Protein AF-0000000071809530 (afdb_homodimer)

Foldseek 3Di:
DVVVVVVLQVLCCVLQQWNDDPQAIDGGPLVVLLLVLVVVLVVVLVQAFPNDGFAEAEWEFADPPPVLVVLVVVLPDDPCSVVVVCVCVPGTLVVCLVVLLVVQGAPWYKYKYWDFDPVRYTWIKIKIKTKHFPVCQVVVLVRCLVSVLVSLLLFQPPCSVQWDKAWDPPDVVRQKTKIWIWGHDPPDIDTFKIKMWHQDDDPSRCSSNVHDGIIMMMMMGTSSSSSVSLSSSQWDFDFDQDPVRDGPRGQIAGQGQCSSRSAAEEEEEAPDPPCVRVVLSVVLCVVQVVVVHHYHYDHDPDVVVVLSSCRSSNHAKYWYDDPCCVVPQWIWIAGNPPRDTDIDHSVCVNVVSVVSNVVSPDDPPPPVVVCVVVVVVVVVCPPPPVPPPDPVVVVVPPDDPPPPPPPVPPVVPPVD/DVVVVVVLQVLCCVLQAWNDDPQAIDGGPLVVLLLVLVVVLVVVLVQAFPNDGFAEAEFEFDDPPPVVVVLVVVLPDDPCSVVVVCPCVNGGLVVCLVVLLVVQGAPWYKYKYWDFDPVRYTWIKIKIKTKHFPVCQVVVLVRCLVSVLVSLLLFQPPCSVQWDKAWDPPDVVRQKTKIWIWGHDPPDIDTFKIKMWHQDDDPSRCSSNVHDGIIMMMMMGGSSSSSVSLSSSQWDFDFDQDPVRDGPRGQIAGQGQCSSRSAAEEEEEAPDPPCVRVVLSVVLCVVQVVVVHHYHYDHDPDVVVVLSSCRSSNHAKYWYDDPCCVVPQWIWIAGSPPRDIDIDHSVCVNVVSVVSNVVSPPDPPPPVVVCVVVVVVVVVCPPPPVPPPDPVVVVVPPDDPPDPPPPVPPVVPVVD

pLDDT: mean 74.5, std 25.08, range [19.69, 98.12]

Structure (mmCIF, N/CA/C/O backbone):
data_AF-0000000071809530-model_v1
#
loop_
_entity.id
_entity.type
_entity.pdbx_description
1 polymer 'Anticodon-binding domain-containing protein'
#
loop_
_atom_site.group_PDB
_atom_site.id
_atom_site.type_symbol
_atom_site.label_atom_id
_atom_site.label_alt_id
_atom_site.label_comp_id
_atom_site.label_asym_id
_atom_site.label_entity_id
_atom_site.label_seq_id
_atom_site.pdbx_PDB_ins_code
_atom_site.Cartn_x
_atom_site.Cartn_y
_atom_site.Cartn_z
_atom_site.occupancy
_atom_site.B_iso_or_equiv
_atom_site.auth_seq_id
_atom_site.auth_comp_id
_atom_site.auth_asym_id
_atom_site.auth_atom_id
_atom_site.pdbx_PDB_model_num
ATOM 1 N N . MET A 1 1 ? -30.688 22.266 3.078 1 46.38 1 MET A N 1
ATOM 2 C CA . MET A 1 1 ? -30.203 20.969 2.607 1 46.38 1 MET A CA 1
ATOM 3 C C . MET A 1 1 ? -29.031 21.156 1.652 1 46.38 1 MET A C 1
ATOM 5 O O . MET A 1 1 ? -27.969 20.547 1.841 1 46.38 1 MET A O 1
ATOM 9 N N . ALA A 1 2 ? -29.359 21.891 0.509 1 51.38 2 ALA A N 1
ATOM 10 C CA . ALA A 1 2 ? -28.312 22.297 -0.419 1 51.38 2 ALA A CA 1
ATOM 11 C C . ALA A 1 2 ? -27.219 23.094 0.3 1 51.38 2 ALA A C 1
ATOM 13 O O . ALA A 1 2 ? -26.031 22.938 0.004 1 51.38 2 ALA A O 1
ATOM 14 N N . TYR A 1 3 ? -27.656 23.75 1.277 1 56.34 3 TYR A N 1
ATOM 15 C CA . TYR A 1 3 ? -26.75 24.578 2.061 1 56.34 3 TYR A CA 1
ATOM 16 C C . TYR A 1 3 ? -25.797 23.719 2.883 1 56.34 3 TYR A C 1
ATOM 18 O O . TYR A 1 3 ? -24.609 24.016 2.979 1 56.34 3 TYR A O 1
ATOM 26 N N . GLU A 1 4 ? -26.297 22.609 3.248 1 75.44 4 GLU A N 1
ATOM 27 C CA . GLU A 1 4 ? -25.484 21.719 4.07 1 75.44 4 GLU A CA 1
ATOM 28 C C . GLU A 1 4 ? -24.344 21.109 3.262 1 75.44 4 GLU A C 1
ATOM 30 O O . GLU A 1 4 ? -23.203 21.062 3.734 1 75.44 4 GLU A O 1
ATOM 35 N N . MET A 1 5 ? -24.625 20.891 1.976 1 80.88 5 MET A N 1
ATOM 36 C CA . MET A 1 5 ? -23.594 20.281 1.137 1 80.88 5 MET A CA 1
ATOM 37 C C . MET A 1 5 ? -22.516 21.281 0.781 1 80.88 5 MET A C 1
ATOM 39 O O . MET A 1 5 ? -21.328 20.938 0.729 1 80.88 5 MET A O 1
ATOM 43 N N . LYS A 1 6 ? -22.984 22.438 0.604 1 80.38 6 LYS A N 1
ATOM 44 C CA . LYS A 1 6 ? -22.016 23.484 0.308 1 80.38 6 LYS A CA 1
ATOM 45 C C . LYS A 1 6 ? -21.062 23.703 1.484 1 80.38 6 LYS A C 1
ATOM 47 O O . LYS A 1 6 ? -19.859 23.906 1.291 1 80.38 6 LYS A O 1
ATOM 52 N N . ASP A 1 7 ? -21.609 23.641 2.656 1 83.69 7 ASP A N 1
ATOM 53 C CA . ASP A 1 7 ? -20.797 23.797 3.857 1 83.69 7 ASP A CA 1
ATOM 54 C C . ASP A 1 7 ? -19.797 22.656 4.016 1 83.69 7 ASP A C 1
ATOM 56 O O . ASP A 1 7 ? -18.641 22.875 4.387 1 83.69 7 ASP A O 1
ATOM 60 N N . ILE A 1 8 ? -20.312 21.547 3.732 1 87.19 8 ILE A N 1
ATOM 61 C CA . ILE A 1 8 ? -19.469 20.375 3.84 1 87.19 8 ILE A CA 1
ATOM 62 C C . ILE A 1 8 ? -18.312 20.469 2.842 1 87.19 8 ILE A C 1
ATOM 64 O O . ILE A 1 8 ? -17.156 20.297 3.211 1 87.19 8 ILE A O 1
ATOM 68 N N . LEU A 1 9 ? -18.625 20.797 1.655 1 86.25 9 LEU A N 1
ATOM 69 C CA . LEU A 1 9 ? -17.609 20.859 0.604 1 86.25 9 LEU A CA 1
ATOM 70 C C . LEU A 1 9 ? -16.609 21.969 0.876 1 86.25 9 LEU A C 1
ATOM 72 O O . LEU A 1 9 ? -15.414 21.828 0.596 1 86.25 9 LEU A O 1
ATOM 76 N N . SER A 1 10 ? -17.109 23 1.405 1 84.88 10 SER A N 1
ATOM 77 C CA . SER A 1 10 ? -16.203 24.094 1.779 1 84.88 10 SER A CA 1
ATOM 78 C C . SER A 1 10 ? -15.25 23.672 2.887 1 84.88 10 SER A C 1
ATOM 80 O O . SER A 1 10 ? -14.07 24.016 2.854 1 84.88 10 SER A O 1
ATOM 82 N N . HIS A 1 11 ? -15.805 22.984 3.797 1 88.69 11 HIS A N 1
ATOM 83 C CA . HIS A 1 11 ? -15 22.453 4.887 1 88.69 11 HIS A CA 1
ATOM 84 C C . HIS A 1 11 ? -13.906 21.531 4.363 1 88.69 11 HIS A C 1
ATOM 86 O O . HIS A 1 11 ? -12.734 21.672 4.734 1 88.69 11 HIS A O 1
ATOM 92 N N . LEU A 1 12 ? -14.281 20.688 3.533 1 89.94 12 LEU A N 1
ATOM 93 C CA . LEU A 1 12 ? -13.352 19.703 2.998 1 89.94 12 LEU A CA 1
ATOM 94 C C . LEU A 1 12 ? -12.258 20.375 2.18 1 89.94 12 LEU A C 1
ATOM 96 O O . LEU A 1 12 ? -11.094 19.969 2.234 1 89.94 12 LEU A O 1
ATOM 100 N N . SER A 1 13 ? -12.625 21.328 1.47 1 85.69 13 SER A N 1
ATOM 101 C CA . SER A 1 13 ? -11.664 22.062 0.654 1 85.69 13 SER A CA 1
ATOM 102 C C . SER A 1 13 ? -10.688 22.844 1.522 1 85.69 13 SER A C 1
ATOM 104 O O . SER A 1 13 ? -9.477 22.828 1.271 1 85.69 13 SER A O 1
ATOM 106 N N . ARG A 1 14 ? -11.172 23.406 2.539 1 84.31 14 ARG A N 1
ATOM 107 C CA . ARG A 1 14 ? -10.359 24.234 3.426 1 84.31 14 ARG A CA 1
ATOM 108 C C . ARG A 1 14 ? -9.32 23.391 4.156 1 84.31 14 ARG A C 1
ATOM 110 O O . ARG A 1 14 ? -8.188 23.828 4.352 1 84.31 14 ARG A O 1
ATOM 117 N N . ARG A 1 15 ? -9.664 22.188 4.434 1 88.81 15 ARG A N 1
ATOM 118 C CA . ARG A 1 15 ? -8.789 21.344 5.242 1 88.81 15 ARG A CA 1
ATOM 119 C C . ARG A 1 15 ? -7.945 20.422 4.363 1 88.81 15 ARG A C 1
ATOM 121 O O . ARG A 1 15 ? -7.219 19.562 4.867 1 88.81 15 ARG A O 1
ATOM 128 N N . GLY A 1 16 ? -8.062 20.594 3.115 1 87.56 16 GLY A N 1
ATOM 129 C CA . GLY A 1 16 ? -7.191 19.891 2.193 1 87.56 16 GLY A CA 1
ATOM 130 C C . GLY A 1 16 ? -7.578 18.438 1.996 1 87.56 16 GLY A C 1
ATOM 131 O O . GLY A 1 16 ? -6.711 17.578 1.801 1 87.56 16 GLY A O 1
ATOM 132 N N . LEU A 1 17 ? -8.805 18.172 2.123 1 90.81 17 LEU A N 1
ATOM 133 C CA . LEU A 1 17 ? -9.281 16.812 1.899 1 90.81 17 LEU A CA 1
ATOM 134 C C . LEU A 1 17 ? -9.789 16.641 0.472 1 90.81 17 LEU A C 1
ATOM 136 O O . LEU A 1 17 ? -9.398 15.703 -0.223 1 90.81 17 LEU A O 1
ATOM 140 N N . PHE A 1 18 ? -10.586 17.531 0.074 1 85.56 18 PHE A N 1
ATOM 141 C CA . PHE A 1 18 ? -11.195 17.531 -1.253 1 85.56 18 PHE A CA 1
ATOM 142 C C . PHE A 1 18 ? -11.227 18.922 -1.845 1 85.56 18 PHE A C 1
ATOM 144 O O . PHE A 1 18 ? -11.852 19.828 -1.277 1 85.56 18 PHE A O 1
ATOM 151 N N . LEU A 1 19 ? -10.523 19.094 -2.939 1 83.44 19 LEU A N 1
ATOM 152 C CA . LEU A 1 19 ? -10.398 20.406 -3.555 1 83.44 19 LEU A CA 1
ATOM 153 C C . LEU A 1 19 ? -11.414 20.578 -4.676 1 83.44 19 LEU A C 1
ATOM 155 O O . LEU A 1 19 ? -11.391 19.844 -5.66 1 83.44 19 LEU A O 1
ATOM 159 N N . ILE A 1 20 ? -12.266 21.5 -4.41 1 73.88 20 ILE A N 1
ATOM 160 C CA . ILE A 1 20 ? -13.289 21.766 -5.414 1 73.88 20 ILE A CA 1
ATOM 161 C C . ILE A 1 20 ? -12.773 22.812 -6.398 1 73.88 20 ILE A C 1
ATOM 163 O O . ILE A 1 20 ? -12.359 23.906 -5.992 1 73.88 20 ILE A O 1
ATOM 167 N N . GLY A 1 21 ? -12.43 22.375 -7.551 1 64.06 21 GLY A N 1
ATOM 168 C CA . GLY A 1 21 ? -11.938 23.312 -8.539 1 64.06 21 GLY A CA 1
ATOM 169 C C . GLY A 1 21 ? -12.984 23.719 -9.562 1 64.06 21 GLY A C 1
ATOM 170 O O . GLY A 1 21 ? -14.109 23.203 -9.539 1 64.06 21 GLY A O 1
ATOM 171 N N . THR A 1 22 ? -12.609 24.797 -10.25 1 55.22 22 THR A N 1
ATOM 172 C CA . THR A 1 22 ? -13.477 25.312 -11.305 1 55.22 22 THR A CA 1
ATOM 173 C C . THR A 1 22 ? -13.719 24.266 -12.375 1 55.22 22 THR A C 1
ATOM 175 O O . THR A 1 22 ? -14.836 24.109 -12.867 1 55.22 22 THR A O 1
ATOM 178 N N . ASN A 1 23 ? -12.617 23.484 -12.633 1 55.12 23 ASN A N 1
ATOM 179 C CA . ASN A 1 23 ? -12.797 22.562 -13.742 1 55.12 23 ASN A CA 1
ATOM 180 C C . ASN A 1 23 ? -12.789 21.109 -13.266 1 55.12 23 ASN A C 1
ATOM 182 O O . ASN A 1 23 ? -13.469 20.266 -13.852 1 55.12 23 ASN A O 1
ATOM 186 N N . GLU A 1 24 ? -11.977 20.906 -12.148 1 66.25 24 GLU A N 1
ATOM 187 C CA . GLU A 1 24 ? -11.891 19.5 -11.773 1 66.25 24 GLU A CA 1
ATOM 188 C C . GLU A 1 24 ? -11.672 19.344 -10.266 1 66.25 24 GLU A C 1
ATOM 190 O O . GLU A 1 24 ? -10.93 20.125 -9.664 1 66.25 24 GLU A O 1
ATOM 195 N N . ASP A 1 25 ? -12.508 18.438 -9.82 1 72.69 25 ASP A N 1
ATOM 196 C CA . ASP A 1 25 ? -12.32 18.078 -8.414 1 72.69 25 ASP A CA 1
ATOM 197 C C . ASP A 1 25 ? -11.062 17.25 -8.219 1 72.69 25 ASP A C 1
ATOM 199 O O . ASP A 1 25 ? -10.719 16.422 -9.078 1 72.69 25 ASP A O 1
ATOM 203 N N . LYS A 1 26 ? -10.336 17.656 -7.176 1 80.88 26 LYS A N 1
ATOM 204 C CA . LYS A 1 26 ? -9.109 16.938 -6.867 1 80.88 26 LYS A CA 1
ATOM 205 C C . LYS A 1 26 ? -9.023 16.594 -5.379 1 80.88 26 LYS A C 1
ATOM 207 O O . LYS A 1 26 ? -9.672 17.25 -4.555 1 80.88 26 LYS A O 1
ATOM 212 N N . LEU A 1 27 ? -8.352 15.57 -5.152 1 88.19 27 LEU A N 1
ATOM 213 C CA . LEU A 1 27 ? -8.055 15.25 -3.758 1 88.19 27 LEU A CA 1
ATOM 214 C C . LEU A 1 27 ? -6.887 16.094 -3.246 1 88.19 27 LEU A C 1
ATOM 216 O O . LEU A 1 27 ? -5.91 16.312 -3.967 1 88.19 27 LEU A O 1
ATOM 220 N N . GLY A 1 28 ? -7.074 16.641 -2.098 1 88.75 28 GLY A N 1
ATOM 221 C CA . GLY A 1 28 ? -5.941 17.266 -1.431 1 88.75 28 GLY A CA 1
ATOM 222 C C . GLY A 1 28 ? -4.996 16.25 -0.8 1 88.75 28 GLY A C 1
ATOM 223 O O . GLY A 1 28 ? -5.195 15.047 -0.928 1 88.75 28 GLY A O 1
ATOM 224 N N . PRO A 1 29 ? -3.969 16.734 -0.127 1 90 29 PRO A N 1
ATOM 225 C CA . PRO A 1 29 ? -2.984 15.836 0.47 1 90 29 PRO A CA 1
ATOM 226 C C . PRO A 1 29 ? -3.607 14.859 1.468 1 90 29 PRO A C 1
ATOM 228 O O . PRO A 1 29 ? -3.283 13.672 1.458 1 90 29 PRO A O 1
ATOM 231 N N . LEU A 1 30 ? -4.457 15.367 2.293 1 94.44 30 LEU A N 1
ATOM 232 C CA . LEU A 1 30 ? -5.105 14.484 3.254 1 94.44 30 LEU A CA 1
ATOM 233 C C . LEU A 1 30 ? -6.074 13.539 2.553 1 94.44 30 LEU A C 1
ATOM 235 O O . LEU A 1 30 ? -6.23 12.383 2.963 1 94.44 30 LEU A O 1
ATOM 239 N N . GLY A 1 31 ? -6.727 14.047 1.53 1 93.19 31 GLY A N 1
ATOM 240 C CA . GLY A 1 31 ? -7.598 13.203 0.733 1 93.19 31 GLY A CA 1
ATOM 241 C C . GLY A 1 31 ? -6.859 12.047 0.071 1 93.19 31 GLY A C 1
ATOM 242 O O . GLY A 1 31 ? -7.387 10.938 -0.017 1 93.19 31 GLY A O 1
ATOM 243 N N . ILE A 1 32 ? -5.684 12.352 -0.348 1 91.06 32 ILE A N 1
ATOM 244 C CA . ILE A 1 32 ? -4.859 11.336 -0.989 1 91.06 32 ILE A CA 1
ATOM 245 C C . ILE A 1 32 ? -4.488 10.258 0.027 1 91.06 32 ILE A C 1
ATOM 247 O O . ILE A 1 32 ? -4.512 9.062 -0.288 1 91.06 32 ILE A O 1
ATOM 251 N N . LEU A 1 33 ? -4.129 10.672 1.222 1 93.06 33 LEU A N 1
ATOM 252 C CA . LEU A 1 33 ? -3.82 9.703 2.271 1 93.06 33 LEU A CA 1
ATOM 253 C C . LEU A 1 33 ? -5.039 8.844 2.596 1 93.06 33 LEU A C 1
ATOM 255 O O . LEU A 1 33 ? -4.914 7.633 2.783 1 93.06 33 LEU A O 1
ATOM 259 N N . LEU A 1 34 ? -6.168 9.492 2.641 1 95.81 34 LEU A N 1
ATOM 260 C CA . LEU A 1 34 ? -7.41 8.766 2.881 1 95.81 34 LEU A CA 1
ATOM 261 C C . LEU A 1 34 ? -7.688 7.77 1.76 1 95.81 34 LEU A C 1
ATOM 263 O O . LEU A 1 34 ? -8.078 6.629 2.018 1 95.81 34 LEU A O 1
ATOM 267 N N . MET A 1 35 ? -7.496 8.195 0.554 1 93.5 35 MET A N 1
ATOM 268 C CA . MET A 1 35 ? -7.684 7.336 -0.609 1 93.5 35 MET A CA 1
ATOM 269 C C . MET A 1 35 ? -6.762 6.125 -0.54 1 93.5 35 MET A C 1
ATOM 271 O O . MET A 1 35 ? -7.18 5 -0.829 1 93.5 35 MET A O 1
ATOM 275 N N . ARG A 1 36 ? -5.574 6.355 -0.202 1 91.19 36 ARG A N 1
ATOM 276 C CA . ARG A 1 36 ? -4.617 5.262 -0.063 1 91.19 36 ARG A CA 1
ATOM 277 C C . ARG A 1 36 ? -5.09 4.25 0.975 1 91.19 36 ARG A C 1
ATOM 279 O O . ARG A 1 36 ? -5.02 3.041 0.746 1 91.19 36 ARG A O 1
ATOM 286 N N . ASN A 1 37 ? -5.527 4.766 2.084 1 94.12 37 ASN A N 1
ATOM 287 C CA . ASN A 1 37 ? -6.031 3.879 3.129 1 94.12 37 ASN A CA 1
ATOM 288 C C . ASN A 1 37 ? -7.242 3.082 2.654 1 94.12 37 ASN A C 1
ATOM 290 O O . ASN A 1 37 ? -7.363 1.891 2.951 1 94.12 37 ASN A O 1
ATOM 294 N N . LEU A 1 38 ? -8.094 3.766 1.958 1 96.25 38 LEU A N 1
ATOM 295 C CA . LEU A 1 38 ? -9.281 3.104 1.429 1 96.25 38 LEU A CA 1
ATOM 296 C C . LEU A 1 38 ? -8.898 1.99 0.461 1 96.25 38 LEU A C 1
ATOM 298 O O . LEU A 1 38 ? -9.453 0.892 0.521 1 96.25 38 LEU A O 1
ATOM 302 N N . TYR A 1 39 ? -7.984 2.275 -0.376 1 93.12 39 TYR A N 1
ATOM 303 C CA . TYR A 1 39 ? -7.543 1.277 -1.343 1 93.12 39 TYR A CA 1
ATOM 304 C C . TYR A 1 39 ? -6.898 0.087 -0.643 1 93.12 39 TYR A C 1
ATOM 306 O O . TYR A 1 39 ? -7.098 -1.062 -1.046 1 93.12 39 TYR A O 1
ATOM 314 N N . GLN A 1 40 ? -6.105 0.38 0.299 1 89.31 40 GLN A N 1
ATOM 315 C CA . GLN A 1 40 ? -5.488 -0.706 1.053 1 89.31 40 GLN A CA 1
ATOM 316 C C . GLN A 1 40 ? -6.543 -1.598 1.7 1 89.31 40 GLN A C 1
ATOM 318 O O . GLN A 1 40 ? -6.426 -2.824 1.681 1 89.31 40 GLN A O 1
ATOM 323 N N . GLU A 1 41 ? -7.52 -0.984 2.307 1 92 41 GLU A N 1
ATOM 324 C CA . GLU A 1 41 ? -8.609 -1.757 2.895 1 92 41 GLU A CA 1
ATOM 325 C C . GLU A 1 41 ? -9.359 -2.553 1.829 1 92 41 GLU A C 1
ATOM 327 O O . GLU A 1 41 ? -9.789 -3.682 2.076 1 92 41 GLU A O 1
ATOM 332 N N . TRP A 1 42 ? -9.547 -1.944 0.688 1 94.44 42 TRP A N 1
ATOM 333 C CA . TRP A 1 42 ? -10.211 -2.609 -0.427 1 94.44 42 TRP A CA 1
ATOM 334 C C . TRP A 1 42 ? -9.453 -3.865 -0.843 1 94.44 42 TRP A C 1
ATOM 336 O O . TRP A 1 42 ? -10.047 -4.938 -0.986 1 94.44 42 TRP A O 1
ATOM 346 N N . ARG A 1 43 ? -8.203 -3.76 -0.977 1 88.94 43 ARG A N 1
ATOM 347 C CA . ARG A 1 43 ? -7.371 -4.891 -1.371 1 88.94 43 ARG A CA 1
ATOM 348 C C . ARG A 1 43 ? -7.461 -6.02 -0.351 1 88.94 43 ARG A C 1
ATOM 350 O O . ARG A 1 43 ? -7.559 -7.191 -0.721 1 88.94 43 ARG A O 1
ATOM 357 N N . LYS A 1 44 ? -7.418 -5.645 0.873 1 86.69 44 LYS A N 1
ATOM 358 C CA . LYS A 1 44 ? -7.516 -6.633 1.941 1 86.69 44 LYS A CA 1
ATOM 359 C C . LYS A 1 44 ? -8.844 -7.379 1.878 1 86.69 44 LYS A C 1
ATOM 361 O O . LYS A 1 44 ? -8.906 -8.578 2.141 1 86.69 44 LYS A O 1
ATOM 366 N N . SER A 1 45 ? -9.844 -6.699 1.518 1 89.12 45 SER A N 1
ATOM 367 C CA . SER A 1 45 ? -11.18 -7.273 1.515 1 89.12 45 SER A CA 1
ATOM 368 C C . SER A 1 45 ? -11.344 -8.297 0.39 1 89.12 45 SER A C 1
ATOM 370 O O . SER A 1 45 ? -12.203 -9.172 0.461 1 89.12 45 SER A O 1
ATOM 372 N N . ILE A 1 46 ? -10.586 -8.195 -0.672 1 89.75 46 ILE A N 1
ATOM 373 C CA . ILE A 1 46 ? -10.719 -9.07 -1.832 1 89.75 46 ILE A CA 1
ATOM 374 C C . ILE A 1 46 ? -10.062 -10.414 -1.54 1 89.75 46 ILE A C 1
ATOM 376 O O . ILE A 1 46 ? -10.477 -11.445 -2.076 1 89.75 46 ILE A O 1
ATOM 380 N N . SER A 1 47 ? -9.023 -10.391 -0.751 1 78.94 47 SER A N 1
ATOM 381 C CA . SER A 1 47 ? -8.273 -11.617 -0.491 1 78.94 47 SER A CA 1
ATOM 382 C C . SER A 1 47 ? -9.062 -12.57 0.397 1 78.94 47 SER A C 1
ATOM 384 O O . SER A 1 47 ? -8.734 -13.75 0.491 1 78.94 47 SER A O 1
ATOM 386 N N . ILE A 1 48 ? -10.133 -12.055 1.058 1 71.75 48 ILE A N 1
ATOM 387 C CA . ILE A 1 48 ? -10.906 -12.883 1.973 1 71.75 48 ILE A CA 1
ATOM 388 C C . ILE A 1 48 ? -12.383 -12.828 1.583 1 71.75 48 ILE A C 1
ATOM 390 O O . ILE A 1 48 ? -13.047 -11.805 1.767 1 71.75 48 ILE A O 1
ATOM 394 N N . ILE A 1 49 ? -12.883 -13.75 0.714 1 64.62 49 ILE A N 1
ATOM 395 C CA . ILE A 1 49 ? -14.297 -13.734 0.353 1 64.62 49 ILE A CA 1
ATOM 396 C C . ILE A 1 49 ? -14.977 -14.992 0.877 1 64.62 49 ILE A C 1
ATOM 398 O O . ILE A 1 49 ? -14.516 -16.109 0.625 1 64.62 49 ILE A O 1
ATOM 402 N N . ARG A 1 50 ? -16.172 -14.727 1.561 1 60.47 50 ARG A N 1
ATOM 403 C CA . ARG A 1 50 ? -17.031 -15.766 2.113 1 60.47 50 ARG A CA 1
ATOM 404 C C . ARG A 1 50 ? -16.219 -16.859 2.793 1 60.47 50 ARG A C 1
ATOM 406 O O . ARG A 1 50 ? -16.547 -18.047 2.701 1 60.47 50 ARG A O 1
ATOM 413 N N . GLY A 1 51 ? -15.109 -16.438 3.354 1 57.88 51 GLY A N 1
ATOM 414 C CA . GLY A 1 51 ? -14.328 -17.438 4.055 1 57.88 51 GLY A CA 1
ATOM 415 C C . GLY A 1 51 ? -13.484 -18.297 3.127 1 57.88 51 GLY A C 1
ATOM 416 O O . GLY A 1 51 ? -12.766 -19.188 3.58 1 57.88 51 GLY A O 1
ATOM 417 N N . LYS A 1 52 ? -13.742 -18.125 1.812 1 66.94 52 LYS A N 1
ATOM 418 C CA . LYS A 1 52 ? -12.906 -18.891 0.891 1 66.94 52 LYS A CA 1
ATOM 419 C C . LYS A 1 52 ? -11.797 -18.016 0.301 1 66.94 52 LYS A C 1
ATOM 421 O O . LYS A 1 52 ? -12.016 -16.828 0.021 1 66.94 52 LYS A O 1
ATOM 426 N N . ALA A 1 53 ? -10.617 -18.562 0.435 1 69.19 53 ALA A N 1
ATOM 427 C CA . ALA A 1 53 ? -9.492 -17.859 -0.17 1 69.19 53 ALA A CA 1
ATOM 428 C C . ALA A 1 53 ? -9.266 -18.312 -1.606 1 69.19 53 ALA A C 1
ATOM 430 O O . ALA A 1 53 ? -9.484 -19.484 -1.932 1 69.19 53 ALA A O 1
ATOM 431 N N . CYS A 1 54 ? -9.164 -17.359 -2.482 1 84.31 54 CYS A N 1
ATOM 432 C CA . CYS A 1 54 ? -8.766 -17.656 -3.855 1 84.31 54 CYS A CA 1
ATOM 433 C C . CYS A 1 54 ? -7.531 -16.859 -4.25 1 84.31 54 CYS A C 1
ATOM 435 O O . CYS A 1 54 ? -7.148 -15.906 -3.559 1 84.31 54 CYS A O 1
ATOM 437 N N . ASN A 1 55 ? -6.891 -17.359 -5.242 1 91.44 55 ASN A N 1
ATOM 438 C CA . ASN A 1 55 ? -5.703 -16.672 -5.738 1 91.44 55 ASN A CA 1
ATOM 439 C C . ASN A 1 55 ? -6.043 -15.312 -6.32 1 91.44 55 ASN A C 1
ATOM 441 O O . ASN A 1 55 ? -7.055 -15.156 -7.008 1 91.44 55 ASN A O 1
ATOM 445 N N . VAL A 1 56 ? -5.27 -14.297 -5.945 1 92 56 VAL A N 1
ATOM 446 C CA . VAL A 1 56 ? -5.465 -12.93 -6.414 1 92 56 VAL A CA 1
ATOM 447 C C . VAL A 1 56 ? -4.242 -12.477 -7.211 1 92 56 VAL A C 1
ATOM 449 O O . VAL A 1 56 ? -3.109 -12.578 -6.73 1 92 56 VAL A O 1
ATOM 452 N N . LEU A 1 57 ? -4.48 -12.023 -8.414 1 90.94 57 LEU A N 1
ATOM 453 C CA . LEU A 1 57 ? -3.424 -11.484 -9.258 1 90.94 57 LEU A CA 1
ATOM 454 C C . LEU A 1 57 ? -3.676 -10.008 -9.57 1 90.94 57 LEU A C 1
ATOM 456 O O . LEU A 1 57 ? -4.816 -9.609 -9.812 1 90.94 57 LEU A O 1
ATOM 460 N N . GLU A 1 58 ? -2.65 -9.289 -9.484 1 88.75 58 GLU A N 1
ATOM 461 C CA . GLU A 1 58 ? -2.746 -7.867 -9.805 1 88.75 58 GLU A CA 1
ATOM 462 C C . GLU A 1 58 ? -2.137 -7.57 -11.172 1 88.75 58 GLU A C 1
ATOM 464 O O . GLU A 1 58 ? -1.075 -8.094 -11.516 1 88.75 58 GLU A O 1
ATOM 469 N N . ILE A 1 59 ? -2.949 -6.738 -11.906 1 83.31 59 ILE A N 1
ATOM 470 C CA . ILE A 1 59 ? -2.453 -6.316 -13.211 1 83.31 59 ILE A CA 1
ATOM 471 C C . ILE A 1 59 ? -2.498 -4.793 -13.305 1 83.31 59 ILE A C 1
ATOM 473 O O . ILE A 1 59 ? -3.314 -4.145 -12.648 1 83.31 59 ILE A O 1
ATOM 477 N N . GLN A 1 60 ? -1.479 -4.125 -13.625 1 69.25 60 GLN A N 1
ATOM 478 C CA . GLN A 1 60 ? -1.465 -2.674 -13.758 1 69.25 60 GLN A CA 1
ATOM 479 C C . GLN A 1 60 ? -1.557 -2.256 -15.227 1 69.25 60 GLN A C 1
ATOM 481 O O . GLN A 1 60 ? -1.024 -2.936 -16.109 1 69.25 60 GLN A O 1
ATOM 486 N N . PRO A 1 61 ? -2.516 -1.122 -15.359 1 55.28 61 PRO A N 1
ATOM 487 C CA . PRO A 1 61 ? -2.746 -0.695 -16.734 1 55.28 61 PRO A CA 1
ATOM 488 C C . PRO A 1 61 ? -1.476 -0.194 -17.422 1 55.28 61 PRO A C 1
ATOM 490 O O . PRO A 1 61 ? -0.604 0.382 -16.766 1 55.28 61 PRO A O 1
ATOM 493 N N . THR A 1 62 ? -1.06 -0.822 -18.516 1 46.94 62 THR A N 1
ATOM 494 C CA . THR A 1 62 ? 0.014 -0.325 -19.359 1 46.94 62 THR A CA 1
ATOM 495 C C . THR A 1 62 ? -0.252 1.118 -19.781 1 46.94 62 THR A C 1
ATOM 497 O O . THR A 1 62 ? 0.642 1.964 -19.719 1 46.94 62 THR A O 1
ATOM 500 N N . THR A 1 63 ? -1.109 1.373 -20.875 1 43.06 63 THR A N 1
ATOM 501 C CA . THR A 1 63 ? -1.261 2.621 -21.609 1 43.06 63 THR A CA 1
ATOM 502 C C . THR A 1 63 ? -2.547 3.336 -21.203 1 43.06 63 THR A C 1
ATOM 504 O O . THR A 1 63 ? -3.59 2.701 -21.047 1 43.06 63 THR A O 1
ATOM 507 N N . LEU A 1 64 ? -2.434 4.434 -20.391 1 42.59 64 LEU A N 1
ATOM 508 C CA . LEU A 1 64 ? -3.613 5.285 -20.453 1 42.59 64 LEU A CA 1
ATOM 509 C C . LEU A 1 64 ? -4.152 5.359 -21.875 1 42.59 64 LEU A C 1
ATOM 511 O O . LEU A 1 64 ? -3.5 5.918 -22.766 1 42.59 64 LEU A O 1
ATOM 515 N N . ASP A 1 65 ? -4.637 4.527 -22.406 1 37.25 65 ASP A N 1
ATOM 516 C CA . ASP A 1 65 ? -5.152 4.688 -23.766 1 37.25 65 ASP A CA 1
ATOM 517 C C . ASP A 1 65 ? -5.855 6.035 -23.922 1 37.25 65 ASP A C 1
ATOM 519 O O . ASP A 1 65 ? -6.746 6.375 -23.141 1 37.25 65 ASP A O 1
ATOM 523 N N . LYS A 1 66 ? -5.305 7.082 -24.453 1 38.53 66 LYS A N 1
ATOM 524 C CA . LYS A 1 66 ? -6.016 8.203 -25.047 1 38.53 66 LYS A CA 1
ATOM 525 C C . LYS A 1 66 ? -7.457 7.832 -25.375 1 38.53 66 LYS A C 1
ATOM 527 O O . LYS A 1 66 ? -8.352 8.68 -25.359 1 38.53 66 LYS A O 1
ATOM 532 N N . GLY A 1 67 ? -7.738 6.699 -25.844 1 34.75 67 GLY A N 1
ATOM 533 C CA . GLY A 1 67 ? -9.047 6.281 -26.328 1 34.75 67 GLY A CA 1
ATOM 534 C C . GLY A 1 67 ? -10.039 6.008 -25.219 1 34.75 67 GLY A C 1
ATOM 535 O O . GLY A 1 67 ? -11.203 5.695 -25.484 1 34.75 67 GLY A O 1
ATOM 536 N N . LEU A 1 68 ? -9.633 5.734 -24.062 1 38.91 68 LEU A N 1
ATOM 537 C CA . LEU A 1 68 ? -10.586 5.512 -22.984 1 38.91 68 LEU A CA 1
ATOM 538 C C . LEU A 1 68 ? -11.289 6.809 -22.594 1 38.91 68 LEU A C 1
ATOM 540 O O . LEU A 1 68 ? -12.43 6.785 -22.141 1 38.91 68 LEU A O 1
ATOM 544 N N . ASN A 1 69 ? -10.594 7.938 -22.469 1 37.69 69 ASN A N 1
ATOM 545 C CA . ASN A 1 69 ? -11.297 9.188 -22.203 1 37.69 69 ASN A CA 1
ATOM 546 C C . ASN A 1 69 ? -12.484 9.367 -23.156 1 37.69 69 ASN A C 1
ATOM 548 O O . ASN A 1 69 ? -13.539 9.852 -22.75 1 37.69 69 ASN A O 1
ATOM 552 N N . ASP A 1 70 ? -12.234 9.25 -24.375 1 36.31 70 ASP A N 1
ATOM 553 C CA . ASP A 1 70 ? -13.305 9.562 -25.312 1 36.31 70 ASP A CA 1
ATOM 554 C C . ASP A 1 70 ? -14.492 8.625 -25.109 1 36.31 70 ASP A C 1
ATOM 556 O O . ASP A 1 70 ? -15.648 9.031 -25.297 1 36.31 70 ASP A O 1
ATOM 560 N N . ASN A 1 71 ? -14.281 7.309 -24.797 1 34.88 71 ASN A N 1
ATOM 561 C CA . ASN A 1 71 ? -15.445 6.426 -24.719 1 34.88 71 ASN A CA 1
ATOM 562 C C . ASN A 1 71 ? -16.031 6.391 -23.312 1 34.88 71 ASN A C 1
ATOM 564 O O . ASN A 1 71 ? -17.078 5.773 -23.094 1 34.88 71 ASN A O 1
ATOM 568 N N . ILE A 1 72 ? -15.398 6.852 -22.328 1 35.41 72 ILE A N 1
ATOM 569 C CA . ILE A 1 72 ? -16 6.852 -21 1 35.41 72 ILE A CA 1
ATOM 570 C C . ILE A 1 72 ? -17.094 7.918 -20.938 1 35.41 72 ILE A C 1
ATOM 572 O O . ILE A 1 72 ? -18.094 7.734 -20.234 1 35.41 72 ILE A O 1
ATOM 576 N N . LYS A 1 73 ? -16.906 9.156 -21.391 1 35.5 73 LYS A N 1
ATOM 577 C CA . LYS A 1 73 ? -18.047 10.07 -21.406 1 35.5 73 LYS A CA 1
ATOM 578 C C . LYS A 1 73 ? -19.266 9.422 -22.047 1 35.5 73 LYS A C 1
ATOM 580 O O . LYS A 1 73 ? -20.406 9.742 -21.688 1 35.5 73 LYS A O 1
ATOM 585 N N . SER A 1 74 ? -19.047 8.711 -23.109 1 33.41 74 SER A N 1
ATOM 586 C CA . SER A 1 74 ? -20.203 8.086 -23.75 1 33.41 74 SER A CA 1
ATOM 587 C C . SER A 1 74 ? -20.734 6.926 -22.922 1 33.41 74 SER A C 1
ATOM 589 O O . SER A 1 74 ? -21.719 6.281 -23.297 1 33.41 74 SER A O 1
ATOM 591 N N . LEU A 1 75 ? -20 6.473 -21.938 1 35.94 75 LEU A N 1
ATOM 592 C CA . LEU A 1 75 ? -20.469 5.391 -21.062 1 35.94 75 LEU A CA 1
ATOM 593 C C . LEU A 1 75 ? -21.656 5.84 -20.234 1 35.94 75 LEU A C 1
ATOM 595 O O . LEU A 1 75 ? -22.172 5.07 -19.406 1 35.94 75 LEU A O 1
ATOM 599 N N . SER A 1 76 ? -21.922 7.016 -20 1 33.75 76 SER A N 1
ATOM 600 C CA . SER A 1 76 ? -23.141 7.359 -19.297 1 33.75 76 SER A CA 1
ATOM 601 C C . SER A 1 76 ? -24.344 6.59 -19.844 1 33.75 76 SER A C 1
ATOM 603 O O . SER A 1 76 ? -25.391 6.512 -19.203 1 33.75 76 SER A O 1
ATOM 605 N N . ASP A 1 77 ? -24.578 6.629 -21.234 1 32.41 77 ASP A N 1
ATOM 606 C CA . ASP A 1 77 ? -25.922 6.223 -21.625 1 32.41 77 ASP A CA 1
ATOM 607 C C . ASP A 1 77 ? -26.125 4.727 -21.422 1 32.41 77 ASP A C 1
ATOM 609 O O . ASP A 1 77 ? -27.109 4.316 -20.781 1 32.41 77 ASP A O 1
ATOM 613 N N . SER A 1 78 ? -26.156 3.791 -22.656 1 30.81 78 SER A N 1
ATOM 614 C CA . SER A 1 78 ? -26.797 2.488 -22.812 1 30.81 78 SER A CA 1
ATOM 615 C C . SER A 1 78 ? -26.047 1.406 -22.047 1 30.81 78 SER A C 1
ATOM 617 O O . SER A 1 78 ? -24.875 1.573 -21.719 1 30.81 78 SER A O 1
ATOM 619 N N . SER A 1 79 ? -26.734 0.119 -21.734 1 34.12 79 SER A N 1
ATOM 620 C CA . SER A 1 79 ? -26.469 -1.202 -21.172 1 34.12 79 SER A CA 1
ATOM 621 C C . SER A 1 79 ? -25.078 -1.696 -21.547 1 34.12 79 SER A C 1
ATOM 623 O O . SER A 1 79 ? -24.438 -2.414 -20.781 1 34.12 79 SER A O 1
ATOM 625 N N . ASN A 1 80 ? -24.672 -1.533 -22.797 1 34.31 80 ASN A N 1
ATOM 626 C CA . ASN A 1 80 ? -23.5 -2.094 -23.484 1 34.31 80 ASN A CA 1
ATOM 627 C C . ASN A 1 80 ? -22.203 -1.419 -23.031 1 34.31 80 ASN A C 1
ATOM 629 O O . ASN A 1 80 ? -21.125 -1.804 -23.453 1 34.31 80 ASN A O 1
ATOM 633 N N . SER A 1 81 ? -22.297 -0.297 -22.438 1 35.75 81 SER A N 1
ATOM 634 C CA . SER A 1 81 ? -21.156 0.574 -22.156 1 35.75 81 SER A CA 1
ATOM 635 C C . SER A 1 81 ? -20.281 -0.006 -21.047 1 35.75 81 SER A C 1
ATOM 637 O O . SER A 1 81 ? -19.078 0.243 -21.016 1 35.75 81 SER A O 1
ATOM 639 N N . LEU A 1 82 ? -20.938 -0.498 -20.141 1 36.34 82 LEU A N 1
ATOM 640 C CA . LEU A 1 82 ? -20.172 -1.079 -19.047 1 36.34 82 LEU A CA 1
ATOM 641 C C . LEU A 1 82 ? -19.266 -2.197 -19.547 1 36.34 82 LEU A C 1
ATOM 643 O O . LEU A 1 82 ? -18.234 -2.488 -18.938 1 36.34 82 LEU A O 1
ATOM 647 N N . LEU A 1 83 ? -19.969 -2.941 -20.547 1 36.56 83 LEU A N 1
ATOM 648 C CA . LEU A 1 83 ? -19.188 -4.043 -21.094 1 36.56 83 LEU A CA 1
ATOM 649 C C . LEU A 1 83 ? -17.875 -3.531 -21.688 1 36.56 83 LEU A C 1
ATOM 651 O O . LEU A 1 83 ? -16.859 -4.234 -21.672 1 36.56 83 LEU A O 1
ATOM 655 N N . HIS A 1 84 ? -18 -2.393 -22.375 1 37.12 84 HIS A N 1
ATOM 656 C CA . HIS A 1 84 ? -16.844 -1.877 -23.094 1 37.12 84 HIS A CA 1
ATOM 657 C C . HIS A 1 84 ? -15.75 -1.435 -22.125 1 37.12 84 HIS A C 1
ATOM 659 O O . HIS A 1 84 ? -14.617 -1.162 -22.547 1 37.12 84 HIS A O 1
ATOM 665 N N . PHE A 1 85 ? -16.234 -1.021 -21.094 1 38.97 85 PHE A N 1
ATOM 666 C CA . PHE A 1 85 ? -15.188 -0.504 -20.219 1 38.97 85 PHE A CA 1
ATOM 667 C C . PHE A 1 85 ? -14.148 -1.578 -19.922 1 38.97 85 PHE A C 1
ATOM 669 O O . PHE A 1 85 ? -13.031 -1.271 -19.5 1 38.97 85 PHE A O 1
ATOM 676 N N . TRP A 1 86 ? -14.766 -2.809 -19.656 1 40.44 86 TRP A N 1
ATOM 677 C CA . TRP A 1 86 ? -13.75 -3.818 -19.375 1 40.44 86 TRP A CA 1
ATOM 678 C C . TRP A 1 86 ? -12.906 -4.098 -20.609 1 40.44 86 TRP A C 1
ATOM 680 O O . TRP A 1 86 ? -12.633 -5.258 -20.938 1 40.44 86 TRP A O 1
ATOM 690 N N . ASN A 1 87 ? -13.195 -3.406 -21.578 1 39.66 87 ASN A N 1
ATOM 691 C CA . ASN A 1 87 ? -12.188 -3.881 -22.516 1 39.66 87 ASN A CA 1
ATOM 692 C C . ASN A 1 87 ? -10.859 -4.16 -21.828 1 39.66 87 ASN A C 1
ATOM 694 O O . ASN A 1 87 ? -10.023 -3.264 -21.703 1 39.66 87 ASN A O 1
ATOM 698 N N . LEU A 1 88 ? -11.023 -4.855 -20.781 1 44.06 88 LEU A N 1
ATOM 699 C CA . LEU A 1 88 ? -9.898 -5.566 -20.172 1 44.06 88 LEU A CA 1
ATOM 700 C C . LEU A 1 88 ? -8.734 -5.68 -21.156 1 44.06 88 LEU A C 1
ATOM 702 O O . LEU A 1 88 ? -7.605 -5.965 -20.75 1 44.06 88 LEU A O 1
ATOM 706 N N . ASP A 1 89 ? -9.164 -5.957 -22.438 1 44.72 89 ASP A N 1
ATOM 707 C CA . ASP A 1 89 ? -8.203 -6.359 -23.453 1 44.72 89 ASP A CA 1
ATOM 708 C C . ASP A 1 89 ? -6.988 -5.434 -23.469 1 44.72 89 ASP A C 1
ATOM 710 O O . ASP A 1 89 ? -5.852 -5.891 -23.594 1 44.72 89 ASP A O 1
ATOM 714 N N . ARG A 1 90 ? -7.387 -4.168 -23.719 1 45.47 90 ARG A N 1
ATOM 715 C CA . ARG A 1 90 ? -6.305 -3.352 -24.266 1 45.47 90 ARG A CA 1
ATOM 716 C C . ARG A 1 90 ? -5.25 -3.064 -23.203 1 45.47 90 ARG A C 1
ATOM 718 O O . ARG A 1 90 ? -4.09 -2.807 -23.531 1 45.47 90 ARG A O 1
ATOM 725 N N . ASP A 1 91 ? -5.594 -2.916 -21.781 1 52.12 91 ASP A N 1
ATOM 726 C CA . ASP A 1 91 ? -4.766 -2.049 -20.953 1 52.12 91 ASP A CA 1
ATOM 727 C C . ASP A 1 91 ? -3.816 -2.867 -20.078 1 52.12 91 ASP A C 1
ATOM 729 O O . ASP A 1 91 ? -2.836 -2.338 -19.562 1 52.12 91 ASP A O 1
ATOM 733 N N . GLY A 1 92 ? -3.635 -4.199 -20.375 1 67 92 GLY A N 1
ATOM 734 C CA . GLY A 1 92 ? -2.551 -4.863 -19.656 1 67 92 GLY A CA 1
ATOM 735 C C . GLY A 1 92 ? -2.676 -6.375 -19.656 1 67 92 GLY A C 1
ATOM 736 O O . GLY A 1 92 ? -1.682 -7.082 -19.484 1 67 92 GLY A O 1
ATOM 737 N N . LEU A 1 93 ? -3.91 -6.887 -19.953 1 77.12 93 LEU A N 1
ATOM 738 C CA . LEU A 1 93 ? -4.109 -8.328 -19.891 1 77.12 93 LEU A CA 1
ATOM 739 C C . LEU A 1 93 ? -3.518 -9.016 -21.125 1 77.12 93 LEU A C 1
ATOM 741 O O . LEU A 1 93 ? -2.994 -10.125 -21.031 1 77.12 93 LEU A O 1
ATOM 745 N N . THR A 1 94 ? -3.643 -8.289 -22.156 1 78.06 94 THR A N 1
ATOM 746 C CA . THR A 1 94 ? -3.148 -8.875 -23.391 1 78.06 94 THR A CA 1
ATOM 747 C C . THR A 1 94 ? -1.649 -9.148 -23.312 1 78.06 94 THR A C 1
ATOM 749 O O . THR A 1 94 ? -1.181 -10.219 -23.703 1 78.06 94 THR A O 1
ATOM 752 N N . SER A 1 95 ? -1.005 -8.203 -22.719 1 77.69 95 SER A N 1
ATOM 753 C CA . SER A 1 95 ? 0.445 -8.352 -22.656 1 77.69 95 SER A CA 1
ATOM 754 C C . SER A 1 95 ? 0.845 -9.352 -21.562 1 77.69 95 SER A C 1
ATOM 756 O O . SER A 1 95 ? 1.971 -9.859 -21.562 1 77.69 95 SER A O 1
ATOM 758 N N . ARG A 1 96 ? -0.121 -9.68 -20.734 1 85.94 96 ARG A N 1
ATOM 759 C CA . ARG A 1 96 ? 0.252 -10.5 -19.578 1 85.94 96 ARG A CA 1
ATOM 760 C C . ARG A 1 96 ? -0.441 -11.859 -19.625 1 85.94 96 ARG A C 1
ATOM 762 O O . ARG A 1 96 ? -0.234 -12.695 -18.75 1 85.94 96 ARG A O 1
ATOM 769 N N . GLN A 1 97 ? -1.179 -12.062 -20.625 1 86.06 97 GLN A N 1
ATOM 770 C CA . GLN A 1 97 ? -2.021 -13.258 -20.672 1 86.06 97 GLN A CA 1
ATOM 771 C C . GLN A 1 97 ? -1.18 -14.531 -20.625 1 86.06 97 GLN A C 1
ATOM 773 O O . GLN A 1 97 ? -1.55 -15.492 -19.953 1 86.06 97 GLN A O 1
ATOM 778 N N . ASN A 1 98 ? -0.018 -14.531 -21.266 1 84.31 98 ASN A N 1
ATOM 779 C CA . ASN A 1 98 ? 0.805 -15.734 -21.297 1 84.31 98 ASN A CA 1
ATOM 780 C C . ASN A 1 98 ? 1.422 -16.031 -19.938 1 84.31 98 ASN A C 1
ATOM 782 O O . ASN A 1 98 ? 1.522 -17.188 -19.516 1 84.31 98 ASN A O 1
ATOM 786 N N . SER A 1 99 ? 1.829 -14.969 -19.328 1 86.44 99 SER A N 1
ATOM 787 C CA . SER A 1 99 ? 2.395 -15.133 -17.984 1 86.44 99 SER A CA 1
ATOM 788 C C . SER A 1 99 ? 1.355 -15.672 -17.016 1 86.44 99 SER A C 1
ATOM 790 O O . SER A 1 99 ? 1.659 -16.547 -16.188 1 86.44 99 SER A O 1
ATOM 792 N N . ILE A 1 100 ? 0.206 -15.188 -17.125 1 89.31 100 ILE A N 1
ATOM 793 C CA . ILE A 1 100 ? -0.865 -15.633 -16.25 1 89.31 100 ILE A CA 1
ATOM 794 C C . ILE A 1 100 ? -1.211 -17.094 -16.562 1 89.31 100 ILE A C 1
ATOM 796 O O . ILE A 1 100 ? -1.393 -17.891 -15.648 1 89.31 100 ILE A O 1
ATOM 800 N N . LYS A 1 101 ? -1.26 -17.391 -17.812 1 89.38 101 LYS A N 1
ATOM 801 C CA . LYS A 1 101 ? -1.535 -18.766 -18.219 1 89.38 101 LYS A CA 1
ATOM 802 C C . LYS A 1 101 ? -0.512 -19.734 -17.641 1 89.38 101 LYS A C 1
ATOM 804 O O . LYS A 1 101 ? -0.871 -20.812 -17.172 1 89.38 101 LYS A O 1
ATOM 809 N N . MET A 1 102 ? 0.689 -19.297 -17.641 1 84.25 102 MET A N 1
ATOM 810 C CA . MET A 1 102 ? 1.77 -20.141 -17.156 1 84.25 102 MET A CA 1
ATOM 811 C C . MET A 1 102 ? 1.65 -20.359 -15.648 1 84.25 102 MET A C 1
ATOM 813 O O . MET A 1 102 ? 2.029 -21.422 -15.133 1 84.25 102 MET A O 1
ATOM 817 N N . MET A 1 103 ? 1.207 -19.344 -15.008 1 86.88 103 MET A N 1
ATOM 818 C CA . MET A 1 103 ? 0.985 -19.5 -13.57 1 86.88 103 MET A CA 1
ATOM 819 C C . MET A 1 103 ? -0.173 -20.453 -13.297 1 86.88 103 MET A C 1
ATOM 821 O O . MET A 1 103 ? -0.282 -21 -12.195 1 86.88 103 MET A O 1
ATOM 825 N N . ASN A 1 104 ? -1.05 -20.625 -14.156 1 86.88 104 ASN A N 1
ATOM 826 C CA . ASN A 1 104 ? -2.152 -21.594 -14.148 1 86.88 104 ASN A CA 1
ATOM 827 C C . ASN A 1 104 ? -2.986 -21.469 -12.875 1 86.88 104 ASN A C 1
ATOM 829 O O . ASN A 1 104 ? -3.156 -22.453 -12.148 1 86.88 104 ASN A O 1
ATOM 833 N N . PRO A 1 105 ? -3.566 -20.328 -12.711 1 88.81 105 PRO A N 1
ATOM 834 C CA . PRO A 1 105 ? -4.422 -20.219 -11.523 1 88.81 105 PRO A CA 1
ATOM 835 C C . PRO A 1 105 ? -5.676 -21.078 -11.617 1 88.81 105 PRO A C 1
ATOM 837 O O . PRO A 1 105 ? -6.352 -21.078 -12.648 1 88.81 105 PRO A O 1
ATOM 840 N N . ALA A 1 106 ? -5.93 -21.766 -10.539 1 86.5 106 ALA A N 1
ATOM 841 C CA . ALA A 1 106 ? -7.141 -22.578 -10.5 1 86.5 106 ALA A CA 1
ATOM 842 C C . ALA A 1 106 ? -8.375 -21.703 -10.305 1 86.5 106 ALA A C 1
ATOM 844 O O . ALA A 1 106 ? -8.336 -20.703 -9.586 1 86.5 106 ALA A O 1
ATOM 845 N N . LEU A 1 107 ? -9.539 -22.156 -10.891 1 89 107 LEU A N 1
ATOM 846 C CA . LEU A 1 107 ? -10.812 -21.484 -10.633 1 89 107 LEU A CA 1
ATOM 847 C C . LEU A 1 107 ? -11.352 -21.859 -9.25 1 89 107 LEU A C 1
ATOM 849 O O . LEU A 1 107 ? -11.203 -23 -8.812 1 89 107 LEU A O 1
ATOM 853 N N . PRO A 1 108 ? -11.875 -20.906 -8.562 1 90.81 108 PRO A N 1
ATOM 854 C CA . PRO A 1 108 ? -12 -19.5 -8.945 1 90.81 108 PRO A CA 1
ATOM 855 C C . PRO A 1 108 ? -10.766 -18.688 -8.594 1 90.81 108 PRO A C 1
ATOM 857 O O . PRO A 1 108 ? -10 -19.062 -7.707 1 90.81 108 PRO A O 1
ATOM 860 N N . PHE A 1 109 ? -10.477 -17.609 -9.297 1 92.06 109 PHE A N 1
ATOM 861 C CA . PHE A 1 109 ? -9.422 -16.672 -8.945 1 92.06 109 PHE A CA 1
ATOM 862 C C . PHE A 1 109 ? -9.828 -15.242 -9.312 1 92.06 109 PHE A C 1
ATOM 864 O O . PHE A 1 109 ? -10.852 -15.031 -9.969 1 92.06 109 PHE A O 1
ATOM 871 N N . VAL A 1 110 ? -9.102 -14.289 -8.812 1 93.12 110 VAL A N 1
ATOM 872 C CA . VAL A 1 110 ? -9.461 -12.883 -8.961 1 93.12 110 VAL A CA 1
ATOM 873 C C . VAL A 1 110 ? -8.312 -12.117 -9.617 1 93.12 110 VAL A C 1
ATOM 875 O O . VAL A 1 110 ? -7.145 -12.352 -9.305 1 93.12 110 VAL A O 1
ATOM 878 N N . LEU A 1 111 ? -8.711 -11.32 -10.523 1 91.44 111 LEU A N 1
ATOM 879 C CA . LEU A 1 111 ? -7.801 -10.312 -11.07 1 91.44 111 LEU A CA 1
ATOM 880 C C . LEU A 1 111 ? -8.164 -8.922 -10.562 1 91.44 111 LEU A C 1
ATOM 882 O O . LEU A 1 111 ? -9.336 -8.547 -10.562 1 91.44 111 LEU A O 1
ATOM 886 N N . ILE A 1 112 ? -7.145 -8.219 -10.109 1 91.31 112 ILE A N 1
ATOM 887 C CA . ILE A 1 112 ? -7.426 -6.859 -9.648 1 91.31 112 ILE A CA 1
ATOM 888 C C . ILE A 1 112 ? -6.555 -5.863 -10.414 1 91.31 112 ILE A C 1
ATOM 890 O O . ILE A 1 112 ? -5.469 -6.215 -10.883 1 91.31 112 ILE A O 1
ATOM 894 N N . ARG A 1 113 ? -7.105 -4.66 -10.484 1 86.56 113 ARG A N 1
ATOM 895 C CA . ARG A 1 113 ? -6.379 -3.588 -11.148 1 86.56 113 ARG A CA 1
ATOM 896 C C . ARG A 1 113 ? -6.801 -2.223 -10.617 1 86.56 113 ARG A C 1
ATOM 898 O O . ARG A 1 113 ? -7.938 -2.051 -10.172 1 86.56 113 ARG A O 1
ATOM 905 N N . GLN A 1 114 ? -5.871 -1.373 -10.602 1 83.06 114 GLN A N 1
ATOM 906 C CA . GLN A 1 114 ? -6.125 0.019 -10.242 1 83.06 114 GLN A CA 1
ATOM 907 C C . GLN A 1 114 ? -5.922 0.94 -11.445 1 83.06 114 GLN A C 1
ATOM 909 O O . GLN A 1 114 ? -4.984 0.752 -12.227 1 83.06 114 GLN A O 1
ATOM 914 N N . ILE A 1 115 ? -6.859 1.865 -11.617 1 77.06 115 ILE A N 1
ATOM 915 C CA . ILE A 1 115 ? -6.75 2.832 -12.703 1 77.06 115 ILE A CA 1
ATOM 916 C C . ILE A 1 115 ? -6.797 4.25 -12.141 1 77.06 115 ILE A C 1
ATOM 918 O O . ILE A 1 115 ? -7.703 4.594 -11.375 1 77.06 115 ILE A O 1
ATOM 922 N N . ASN A 1 116 ? -5.734 4.906 -12.477 1 72.25 116 ASN A N 1
ATOM 923 C CA . ASN A 1 116 ? -5.695 6.324 -12.148 1 72.25 116 ASN A CA 1
ATOM 924 C C . ASN A 1 116 ? -5.836 7.191 -13.398 1 72.25 116 ASN A C 1
ATOM 926 O O . ASN A 1 116 ? -5.133 6.984 -14.391 1 72.25 116 ASN A O 1
ATOM 930 N N . SER A 1 117 ? -6.934 7.973 -13.414 1 64.94 117 SER A N 1
ATOM 931 C CA . SER A 1 117 ? -7.141 8.828 -14.578 1 64.94 117 SER A CA 1
ATOM 932 C C . SER A 1 117 ? -7.098 10.305 -14.195 1 64.94 117 SER A C 1
ATOM 934 O O . SER A 1 117 ? -7.516 10.68 -13.094 1 64.94 117 SER A O 1
ATOM 936 N N . VAL A 1 118 ? -6.434 11.117 -15.031 1 57.5 118 VAL A N 1
ATOM 937 C CA . VAL A 1 118 ? -6.371 12.555 -14.789 1 57.5 118 VAL A CA 1
ATOM 938 C C . VAL A 1 118 ? -7.176 13.297 -15.852 1 57.5 118 VAL A C 1
ATOM 940 O O . VAL A 1 118 ? -7.516 14.469 -15.68 1 57.5 118 VAL A O 1
ATOM 943 N N . SER A 1 119 ? -7.531 12.586 -16.875 1 51.72 119 SER A N 1
ATOM 944 C CA . SER A 1 119 ? -8.258 13.281 -17.938 1 51.72 119 SER A CA 1
ATOM 945 C C . SER A 1 119 ? -9.664 13.672 -17.469 1 51.72 119 SER A C 1
ATOM 947 O O . SER A 1 119 ? -10.469 12.812 -17.125 1 51.72 119 SER A O 1
ATOM 949 N N . GLY A 1 120 ? -10.039 14.938 -17.406 1 52.09 120 GLY A N 1
ATOM 950 C CA . GLY A 1 120 ? -11.336 15.453 -17 1 52.09 120 GLY A CA 1
ATOM 951 C C . GLY A 1 120 ? -11.523 15.484 -15.5 1 52.09 120 GLY A C 1
ATOM 952 O O . GLY A 1 120 ? -12.656 15.508 -15.008 1 52.09 120 GLY A O 1
ATOM 953 N N . GLY A 1 121 ? -10.477 15.203 -14.742 1 61.88 121 GLY A N 1
ATOM 954 C CA . GLY A 1 121 ? -10.5 15.18 -13.289 1 61.88 121 GLY A CA 1
ATOM 955 C C . GLY A 1 121 ? -9.812 13.961 -12.703 1 61.88 121 GLY A C 1
ATOM 956 O O . GLY A 1 121 ? -9.672 12.938 -13.367 1 61.88 121 GLY A O 1
ATOM 957 N N . GLU A 1 122 ? -9.227 14.109 -11.547 1 70.94 122 GLU A N 1
ATOM 958 C CA . GLU A 1 122 ? -8.57 13 -10.867 1 70.94 122 GLU A CA 1
ATOM 959 C C . GLU A 1 122 ? -9.57 11.922 -10.461 1 70.94 122 GLU A C 1
ATOM 961 O O . GLU A 1 122 ? -10.57 12.219 -9.812 1 70.94 122 GLU A O 1
ATOM 966 N N . SER A 1 123 ? -9.375 10.781 -11.133 1 77.5 123 SER A N 1
ATOM 967 C CA . SER A 1 123 ? -10.266 9.664 -10.812 1 77.5 123 SER A CA 1
ATOM 968 C C . SER A 1 123 ? -9.469 8.398 -10.516 1 77.5 123 SER A C 1
ATOM 970 O O . SER A 1 123 ? -8.641 7.973 -11.32 1 77.5 123 SER A O 1
ATOM 972 N N . PHE A 1 124 ? -9.711 7.938 -9.305 1 84.88 124 PHE A N 1
ATOM 973 C CA . PHE A 1 124 ? -9.125 6.664 -8.891 1 84.88 124 PHE A CA 1
ATOM 974 C C . PHE A 1 124 ? -10.18 5.566 -8.867 1 84.88 124 PHE A C 1
ATOM 976 O O . PHE A 1 124 ? -11.242 5.734 -8.266 1 84.88 124 PHE A O 1
ATOM 983 N N . LYS A 1 125 ? -9.859 4.52 -9.617 1 87.56 125 LYS A N 1
ATOM 984 C CA . LYS A 1 125 ? -10.789 3.395 -9.68 1 87.56 125 LYS A CA 1
ATOM 985 C C . LYS A 1 125 ? -10.07 2.072 -9.422 1 87.56 125 LYS A C 1
ATOM 987 O O . LYS A 1 125 ? -8.898 1.924 -9.766 1 87.56 125 LYS A O 1
ATOM 992 N N . ALA A 1 126 ? -10.711 1.218 -8.742 1 91.06 126 ALA A N 1
ATOM 993 C CA . ALA A 1 126 ? -10.219 -0.14 -8.516 1 91.06 126 ALA A CA 1
ATOM 994 C C . ALA A 1 126 ? -11.188 -1.174 -9.086 1 91.06 126 ALA A C 1
ATOM 996 O O . ALA A 1 126 ? -12.398 -1.091 -8.859 1 91.06 126 ALA A O 1
ATOM 997 N N . PHE A 1 127 ? -10.625 -2.129 -9.805 1 90.31 127 PHE A N 1
ATOM 998 C CA . PHE A 1 127 ? -11.453 -3.133 -10.461 1 90.31 127 PHE A CA 1
ATOM 999 C C . PHE A 1 127 ? -11.078 -4.535 -9.984 1 90.31 127 PHE A C 1
ATOM 1001 O O . PHE A 1 127 ? -9.898 -4.84 -9.797 1 90.31 127 PHE A O 1
ATOM 1008 N N . LEU A 1 128 ? -12.141 -5.289 -9.859 1 93.12 128 LEU A N 1
ATOM 1009 C CA . LEU A 1 128 ? -11.961 -6.711 -9.578 1 93.12 128 LEU A CA 1
ATOM 1010 C C . LEU A 1 128 ? -12.75 -7.559 -10.57 1 93.12 128 LEU A C 1
ATOM 1012 O O . LEU A 1 128 ? -13.875 -7.223 -10.922 1 93.12 128 LEU A O 1
ATOM 1016 N N . ARG A 1 129 ? -12.062 -8.492 -11.125 1 91.12 129 ARG A N 1
ATOM 1017 C CA . ARG A 1 129 ? -12.711 -9.492 -11.969 1 91.12 129 ARG A CA 1
ATOM 1018 C C . ARG A 1 129 ? -12.539 -10.891 -11.391 1 91.12 129 ARG A C 1
ATOM 1020 O O . ARG A 1 129 ? -11.414 -11.359 -11.219 1 91.12 129 ARG A O 1
ATOM 1027 N N . PHE A 1 130 ? -13.695 -11.461 -11.094 1 93.5 130 PHE A N 1
ATOM 1028 C CA . PHE A 1 130 ? -13.75 -12.789 -10.5 1 93.5 130 PHE A CA 1
ATOM 1029 C C . PHE A 1 130 ? -14.188 -13.828 -11.523 1 93.5 130 PHE A C 1
ATOM 1031 O O . PHE A 1 130 ? -15.25 -13.695 -12.133 1 93.5 130 PHE A O 1
ATOM 1038 N N . TYR A 1 131 ? -13.312 -14.836 -11.711 1 92.94 131 TYR A N 1
ATOM 1039 C CA . TYR A 1 131 ? -13.641 -15.93 -12.625 1 92.94 131 TYR A CA 1
ATOM 1040 C C . TYR A 1 131 ? -14.062 -17.172 -11.852 1 92.94 131 TYR A C 1
ATOM 1042 O O . TYR A 1 131 ? -13.383 -17.578 -10.906 1 92.94 131 TYR A O 1
ATOM 1050 N N . CYS A 1 132 ? -15.164 -17.844 -12.266 1 92.44 132 CYS A N 1
ATOM 1051 C CA . CYS A 1 132 ? -15.656 -19.016 -11.562 1 92.44 132 CYS A CA 1
ATOM 1052 C C . CYS A 1 132 ? -16.359 -19.969 -12.523 1 92.44 132 CYS A C 1
ATOM 1054 O O . CYS A 1 132 ? -16.609 -19.625 -13.68 1 92.44 132 CYS A O 1
ATOM 1056 N N . SER A 1 133 ? -16.641 -21.172 -12 1 91.62 133 SER A N 1
ATOM 1057 C CA . SER A 1 133 ? -17.391 -22.156 -12.781 1 91.62 133 SER A CA 1
ATOM 1058 C C . SER A 1 133 ? -18.828 -21.688 -13.008 1 91.62 133 SER A C 1
ATOM 1060 O O . SER A 1 133 ? -19.453 -21.109 -12.109 1 91.62 133 SER A O 1
ATOM 1062 N N . PRO A 1 134 ? -19.312 -21.969 -14.172 1 93.44 134 PRO A N 1
ATOM 1063 C CA . PRO A 1 134 ? -20.688 -21.562 -14.469 1 93.44 134 PRO A CA 1
ATOM 1064 C C . PRO A 1 134 ? -21.703 -22.125 -13.477 1 93.44 134 PRO A C 1
ATOM 1066 O O . PRO A 1 134 ? -22.703 -21.469 -13.164 1 93.44 134 PRO A O 1
ATOM 1069 N N . LYS A 1 135 ? -21.422 -23.25 -12.953 1 92.38 135 LYS A N 1
ATOM 1070 C CA . LYS A 1 135 ? -22.344 -23.922 -12.031 1 92.38 135 LYS A CA 1
ATOM 1071 C C . LYS A 1 135 ? -22.5 -23.109 -10.742 1 92.38 135 LYS A C 1
ATOM 1073 O O . LYS A 1 135 ? -23.562 -23.094 -10.133 1 92.38 135 LYS A O 1
ATOM 1078 N N . GLU A 1 136 ? -21.453 -22.406 -10.367 1 90.44 136 GLU A N 1
ATOM 1079 C CA . GLU A 1 136 ? -21.453 -21.672 -9.102 1 90.44 136 GLU A CA 1
ATOM 1080 C C . GLU A 1 136 ? -21.609 -20.172 -9.328 1 90.44 136 GLU A C 1
ATOM 1082 O O . GLU A 1 136 ? -21.594 -19.391 -8.375 1 90.44 136 GLU A O 1
ATOM 1087 N N . SER A 1 137 ? -21.828 -19.75 -10.484 1 90.5 137 SER A N 1
ATOM 1088 C CA . SER A 1 137 ? -21.703 -18.344 -10.859 1 90.5 137 SER A CA 1
ATOM 1089 C C . SER A 1 137 ? -22.797 -17.5 -10.227 1 90.5 137 SER A C 1
ATOM 1091 O O . SER A 1 137 ? -22.547 -16.391 -9.758 1 90.5 137 SER A O 1
ATOM 1093 N N . GLN A 1 138 ? -24.016 -17.984 -10.172 1 89.88 138 GLN A N 1
ATOM 1094 C CA . GLN A 1 138 ? -25.109 -17.234 -9.594 1 89.88 138 GLN A CA 1
ATOM 1095 C C . GLN A 1 138 ? -24.938 -17.062 -8.086 1 89.88 138 GLN A C 1
ATOM 1097 O O . GLN A 1 138 ? -25.219 -16 -7.535 1 89.88 138 GLN A O 1
ATOM 1102 N N . LEU A 1 139 ? -24.516 -18.109 -7.531 1 90.12 139 LEU A N 1
ATOM 1103 C CA . LEU A 1 139 ? -24.234 -18.047 -6.098 1 90.12 139 LEU A CA 1
ATOM 1104 C C . LEU A 1 139 ? -23.141 -17.031 -5.797 1 90.12 139 LEU A C 1
ATOM 1106 O O . LEU A 1 139 ? -23.266 -16.234 -4.863 1 90.12 139 LEU A O 1
ATOM 1110 N N . TRP A 1 140 ? -22.094 -17.031 -6.594 1 91.81 140 TRP A N 1
ATOM 1111 C CA . TRP A 1 140 ? -20.984 -16.109 -6.402 1 91.81 140 TRP A CA 1
ATOM 1112 C C . TRP A 1 140 ? -21.453 -14.672 -6.641 1 91.81 140 TRP A C 1
ATOM 1114 O O . TRP A 1 140 ? -21 -13.75 -5.949 1 91.81 140 TRP A O 1
ATOM 1124 N N . TYR A 1 141 ? -22.297 -14.484 -7.625 1 92.06 141 TYR A N 1
ATOM 1125 C CA . TYR A 1 141 ? -22.812 -13.148 -7.898 1 92.06 141 TYR A CA 1
ATOM 1126 C C . TYR A 1 141 ? -23.562 -12.594 -6.691 1 92.06 141 TYR A C 1
ATOM 1128 O O . TYR A 1 141 ? -23.328 -11.453 -6.285 1 92.06 141 TYR A O 1
ATOM 1136 N N . HIS A 1 142 ? -24.375 -13.391 -6.109 1 92.12 142 HIS A N 1
ATOM 1137 C CA . HIS A 1 142 ? -25.094 -12.992 -4.906 1 92.12 142 HIS A CA 1
ATOM 1138 C C . HIS A 1 142 ? -24.141 -12.734 -3.748 1 92.12 142 HIS A C 1
ATOM 1140 O O . HIS A 1 142 ? -24.281 -11.734 -3.033 1 92.12 142 HIS A O 1
ATOM 1146 N N . THR A 1 143 ? -23.172 -13.586 -3.646 1 91.62 143 THR A N 1
ATOM 1147 C CA . THR A 1 143 ? -22.188 -13.469 -2.572 1 91.62 143 THR A CA 1
ATOM 1148 C C . THR A 1 143 ? -21.391 -12.172 -2.709 1 91.62 143 THR A C 1
ATOM 1150 O O . THR A 1 143 ? -21.219 -11.445 -1.731 1 91.62 143 THR A O 1
ATOM 1153 N N . TRP A 1 144 ? -20.953 -11.867 -3.91 1 93.06 144 TRP A N 1
ATOM 1154 C CA . TRP A 1 144 ? -20.172 -10.648 -4.137 1 93.06 144 TRP A CA 1
ATOM 1155 C C . TRP A 1 144 ? -21 -9.406 -3.863 1 93.06 144 TRP A C 1
ATOM 1157 O O . TRP A 1 144 ? -20.531 -8.445 -3.258 1 93.06 144 TRP A O 1
ATOM 1167 N N . LYS A 1 145 ? -22.25 -9.438 -4.277 1 92.88 145 LYS A N 1
ATOM 1168 C CA . LYS A 1 145 ? -23.141 -8.305 -4.012 1 92.88 145 LYS A CA 1
ATOM 1169 C C . LYS A 1 145 ? -23.25 -8.039 -2.514 1 92.88 145 LYS A C 1
ATOM 1171 O O . LYS A 1 145 ? -23.078 -6.898 -2.07 1 92.88 145 LYS A O 1
ATOM 1176 N N . LYS A 1 146 ? -23.438 -9.07 -1.818 1 92.88 146 LYS A N 1
ATOM 1177 C CA . LYS A 1 146 ? -23.625 -8.945 -0.375 1 92.88 146 LYS A CA 1
ATOM 1178 C C . LYS A 1 146 ? -22.328 -8.523 0.306 1 92.88 146 LYS A C 1
ATOM 1180 O O . LYS A 1 146 ? -22.312 -7.625 1.146 1 92.88 146 LYS A O 1
ATOM 1185 N N . GLU A 1 147 ? -21.234 -9.133 -0.065 1 92.38 147 GLU A N 1
ATOM 1186 C CA . GLU A 1 147 ? -19.938 -8.867 0.551 1 92.38 147 GLU A CA 1
ATOM 1187 C C . GLU A 1 147 ? -19.484 -7.434 0.28 1 92.38 147 GLU A C 1
ATOM 1189 O O . GLU A 1 147 ? -18.969 -6.762 1.174 1 92.38 147 GLU A O 1
ATOM 1194 N N . ARG A 1 148 ? -19.703 -7.035 -0.954 1 95.19 148 ARG A N 1
ATOM 1195 C CA . ARG A 1 148 ? -19.266 -5.688 -1.305 1 95.19 148 ARG A CA 1
ATOM 1196 C C . ARG A 1 148 ? -20.109 -4.637 -0.604 1 95.19 148 ARG A C 1
ATOM 1198 O O . ARG A 1 148 ? -19.594 -3.633 -0.112 1 95.19 148 ARG A O 1
ATOM 1205 N N . ALA A 1 149 ? -21.406 -4.844 -0.541 1 95 149 ALA A N 1
ATOM 1206 C CA . ALA A 1 149 ? -22.281 -3.92 0.175 1 95 149 ALA A CA 1
ATOM 1207 C C . ALA A 1 149 ? -21.906 -3.846 1.653 1 95 149 ALA A C 1
ATOM 1209 O O . ALA A 1 149 ? -21.812 -2.754 2.219 1 95 149 ALA A O 1
ATOM 1210 N N . THR A 1 150 ? -21.703 -5.008 2.201 1 93.56 150 THR A N 1
ATOM 1211 C CA . THR A 1 150 ? -21.344 -5.078 3.611 1 93.56 150 THR A CA 1
ATOM 1212 C C . THR A 1 150 ? -20 -4.379 3.863 1 93.56 150 THR A C 1
ATOM 1214 O O . THR A 1 150 ? -19.844 -3.699 4.879 1 93.56 150 THR A O 1
ATOM 1217 N N . TRP A 1 151 ? -19.094 -4.527 2.957 1 93.88 151 TRP A N 1
ATOM 1218 C CA . TRP A 1 151 ? -17.781 -3.922 3.111 1 93.88 151 TRP A CA 1
ATOM 1219 C C . TRP A 1 151 ? -17.875 -2.4 3.139 1 93.88 151 TRP A C 1
ATOM 1221 O O . TRP A 1 151 ? -17.281 -1.747 3.998 1 93.88 151 TRP A O 1
ATOM 1231 N N . TRP A 1 152 ? -18.656 -1.812 2.227 1 96 152 TRP A N 1
ATOM 1232 C CA . TRP A 1 152 ? -18.828 -0.365 2.207 1 96 152 TRP A CA 1
ATOM 1233 C C . TRP A 1 152 ? -19.516 0.117 3.48 1 96 152 TRP A C 1
ATOM 1235 O O . TRP A 1 152 ? -19.172 1.177 4.012 1 96 152 TRP A O 1
ATOM 1245 N N . ARG A 1 153 ? -20.391 -0.652 4.02 1 95.75 153 ARG A N 1
ATOM 1246 C CA . ARG A 1 153 ? -21.125 -0.285 5.223 1 95.75 153 ARG A CA 1
ATOM 1247 C C . ARG A 1 153 ? -20.234 -0.366 6.457 1 95.75 153 ARG A C 1
ATOM 1249 O O . ARG A 1 153 ? -20.359 0.456 7.371 1 95.75 153 ARG A O 1
ATOM 1256 N N . LYS A 1 154 ? -19.391 -1.296 6.422 1 92.56 154 LYS A N 1
ATOM 1257 C CA . LYS A 1 154 ? -18.531 -1.544 7.578 1 92.56 154 LYS A CA 1
ATOM 1258 C C . LYS A 1 154 ? -17.609 -0.355 7.844 1 92.56 154 LYS A C 1
ATOM 1260 O O . LYS A 1 154 ? -17.266 -0.085 8.992 1 92.56 154 LYS A O 1
ATOM 1265 N N . LEU A 1 155 ? -17.281 0.362 6.82 1 94.19 155 LEU A N 1
ATOM 1266 C CA . LEU A 1 155 ? -16.344 1.474 6.965 1 94.19 155 LEU A CA 1
ATOM 1267 C C . LEU A 1 155 ? -17.078 2.768 7.289 1 94.19 155 LEU A C 1
ATOM 1269 O O . LEU A 1 155 ? -16.453 3.803 7.523 1 94.19 155 LEU A O 1
ATOM 1273 N N . SER A 1 156 ? -18.375 2.682 7.309 1 91.94 156 SER A N 1
ATOM 1274 C CA . SER A 1 156 ? -19.203 3.793 7.773 1 91.94 156 SER A CA 1
ATOM 1275 C C . SER A 1 156 ? -19.578 3.625 9.242 1 91.94 156 SER A C 1
ATOM 1277 O O . SER A 1 156 ? -20.438 2.799 9.578 1 91.94 156 SER A O 1
ATOM 1279 N N . ILE A 1 157 ? -19.016 4.266 10.109 1 82.12 157 ILE A N 1
ATOM 1280 C CA . ILE A 1 157 ? -19.203 4.086 11.547 1 82.12 157 ILE A CA 1
ATOM 1281 C C . ILE A 1 157 ? -20.516 4.734 11.984 1 82.12 157 ILE A C 1
ATOM 1283 O O . ILE A 1 157 ? -21.234 4.191 12.828 1 82.12 157 ILE A O 1
ATOM 1287 N N . ASN A 1 158 ? -20.938 5.734 11.422 1 78.31 158 ASN A N 1
ATOM 1288 C CA . ASN A 1 158 ? -22.031 6.539 11.945 1 78.31 158 ASN A CA 1
ATOM 1289 C C . ASN A 1 158 ? -23.359 6.152 11.312 1 78.31 158 ASN A C 1
ATOM 1291 O O . ASN A 1 158 ? -24.359 5.992 12.016 1 78.31 158 ASN A O 1
ATOM 1295 N N . ARG A 1 159 ? -23.312 5.957 10.023 1 88.19 159 ARG A N 1
ATOM 1296 C CA . ARG A 1 159 ? -24.578 5.734 9.336 1 88.19 159 ARG A CA 1
ATOM 1297 C C . ARG A 1 159 ? -24.422 4.727 8.203 1 88.19 159 ARG A C 1
ATOM 1299 O O . ARG A 1 159 ? -24.609 5.066 7.031 1 88.19 159 ARG A O 1
ATOM 1306 N N . PRO A 1 160 ? -24.188 3.461 8.547 1 90.81 160 PRO A N 1
ATOM 1307 C CA . PRO A 1 160 ? -23.969 2.441 7.52 1 90.81 160 PRO A CA 1
ATOM 1308 C C . PRO A 1 160 ? -25.172 2.307 6.578 1 90.81 160 PRO A C 1
ATOM 1310 O O . PRO A 1 160 ? -25.016 1.894 5.426 1 90.81 160 PRO A O 1
ATOM 1313 N N . GLY A 1 161 ? -26.375 2.684 7.066 1 91.5 161 GLY A N 1
ATOM 1314 C CA . GLY A 1 161 ? -27.578 2.578 6.266 1 91.5 161 GLY A CA 1
ATOM 1315 C C . GLY A 1 161 ? -27.578 3.496 5.059 1 91.5 161 GLY A C 1
ATOM 1316 O O . GLY A 1 161 ? -28.391 3.338 4.152 1 91.5 161 GLY A O 1
ATOM 1317 N N . ARG A 1 162 ? -26.719 4.438 5.012 1 91.75 162 ARG A N 1
ATOM 1318 C CA . ARG A 1 162 ? -26.641 5.371 3.891 1 91.75 162 ARG A CA 1
ATOM 1319 C C . ARG A 1 162 ? -26.125 4.68 2.637 1 91.75 162 ARG A C 1
ATOM 1321 O O . ARG A 1 162 ? -26.266 5.195 1.528 1 91.75 162 ARG A O 1
ATOM 1328 N N . PHE A 1 163 ? -25.422 3.557 2.762 1 94.69 163 PHE A N 1
ATOM 1329 C CA . PHE A 1 163 ? -24.969 2.77 1.62 1 94.69 163 PHE A CA 1
ATOM 1330 C C . PHE A 1 163 ? -26 1.719 1.24 1 94.69 163 PHE A C 1
ATOM 1332 O O . PHE A 1 163 ? -26.219 0.763 1.986 1 94.69 163 PHE A O 1
ATOM 1339 N N . VAL A 1 164 ? -26.562 1.873 0.063 1 94.75 164 VAL A N 1
ATOM 1340 C CA . VAL A 1 164 ? -27.688 1.05 -0.347 1 94.75 164 VAL A CA 1
ATOM 1341 C C . VAL A 1 164 ? -27.328 0.251 -1.596 1 94.75 164 VAL A C 1
ATOM 1343 O O . VAL A 1 164 ? -26.703 0.779 -2.516 1 94.75 164 VAL A O 1
ATOM 1346 N N . LEU A 1 165 ? -27.656 -0.981 -1.523 1 95.5 165 LEU A N 1
ATOM 1347 C CA . LEU A 1 165 ? -27.516 -1.83 -2.701 1 95.5 165 LEU A CA 1
ATOM 1348 C C . LEU A 1 165 ? -28.75 -1.709 -3.602 1 95.5 165 LEU A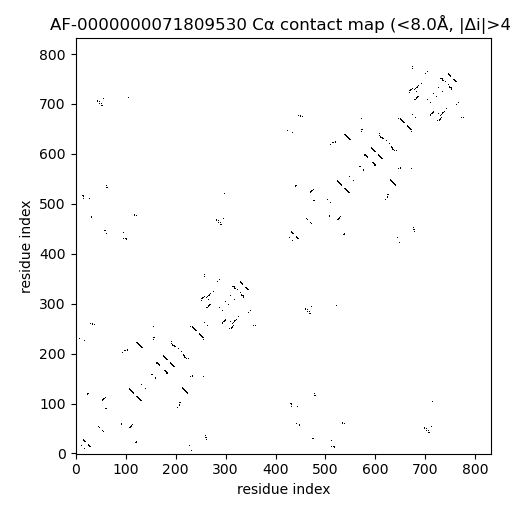 C 1
ATOM 1350 O O . LEU A 1 165 ? -29.859 -2.01 -3.18 1 95.5 165 LEU A O 1
ATOM 1354 N N . GLU A 1 166 ? -28.531 -1.169 -4.777 1 92.69 166 GLU A N 1
ATOM 1355 C CA . GLU A 1 166 ? -29.594 -1.037 -5.77 1 92.69 166 GLU A CA 1
ATOM 1356 C C . GLU A 1 166 ? -29.422 -2.043 -6.906 1 92.69 166 GLU A C 1
ATOM 1358 O O . GLU A 1 166 ? -28.312 -2.193 -7.441 1 92.69 166 GLU A O 1
ATOM 1363 N N . GLU A 1 167 ? -30.438 -2.762 -7.141 1 88.25 167 GLU A N 1
ATOM 1364 C CA . GLU A 1 167 ? -30.375 -3.754 -8.211 1 88.25 167 GLU A CA 1
ATOM 1365 C C . GLU A 1 167 ? -31.281 -3.375 -9.367 1 88.25 167 GLU A C 1
ATOM 1367 O O . GLU A 1 167 ? -32.375 -2.859 -9.156 1 88.25 167 GLU A O 1
ATOM 1372 N N . ASP A 1 168 ? -30.609 -3.361 -10.477 1 73.94 168 ASP A N 1
ATOM 1373 C CA . ASP A 1 168 ? -31.422 -3.094 -11.656 1 73.94 168 ASP A CA 1
ATOM 1374 C C . ASP A 1 168 ? -32.375 -4.254 -11.945 1 73.94 168 ASP A C 1
ATOM 1376 O O . ASP A 1 168 ? -32.094 -5.402 -11.594 1 73.94 168 ASP A O 1
ATOM 1380 N N . SER A 1 169 ? -33.688 -3.936 -12.242 1 60.47 169 SER A N 1
ATOM 1381 C CA . SER A 1 169 ? -34.656 -4.957 -12.617 1 60.47 169 SER A CA 1
ATOM 1382 C C . SER A 1 169 ? -34.125 -5.875 -13.703 1 60.47 169 SER A C 1
ATOM 1384 O O . SER A 1 169 ? -33.344 -5.441 -14.562 1 60.47 169 SER A O 1
ATOM 1386 N N . PHE A 1 170 ? -34.156 -7.152 -13.305 1 52 170 PHE A N 1
ATOM 1387 C CA . PHE A 1 170 ? -33.75 -8.203 -14.234 1 52 170 PHE A CA 1
ATOM 1388 C C . PHE A 1 170 ? -34.344 -7.977 -15.609 1 52 170 PHE A C 1
ATOM 1390 O O . PHE A 1 170 ? -35.562 -7.75 -15.734 1 52 170 PHE A O 1
ATOM 1397 N N . ASP A 1 171 ? -33.625 -7.371 -16.438 1 51.66 171 ASP A N 1
ATOM 1398 C CA . ASP A 1 171 ? -34.125 -7.414 -17.812 1 51.66 171 ASP A CA 1
ATOM 1399 C C . ASP A 1 171 ? -33.656 -8.672 -18.531 1 51.66 171 ASP A C 1
ATOM 1401 O O . ASP A 1 171 ? -32.438 -8.859 -18.734 1 51.66 171 ASP A O 1
ATOM 1405 N N . ASP A 1 172 ? -34.531 -9.672 -18.625 1 52.09 172 ASP A N 1
ATOM 1406 C CA . ASP A 1 172 ? -34.312 -10.938 -19.328 1 52.09 172 ASP A CA 1
ATOM 1407 C C . ASP A 1 172 ? -33.5 -10.734 -20.594 1 52.09 172 ASP A C 1
ATOM 1409 O O . ASP A 1 172 ? -32.844 -11.664 -21.078 1 52.09 172 ASP A O 1
ATOM 1413 N N . SER A 1 173 ? -33.719 -9.664 -21.203 1 51.28 173 SER A N 1
ATOM 1414 C CA . SER A 1 173 ? -33.031 -9.477 -22.469 1 51.28 173 SER A CA 1
ATOM 1415 C C . SER A 1 173 ? -31.562 -9.164 -22.281 1 51.28 173 SER A C 1
ATOM 1417 O O . SER A 1 173 ? -30.781 -9.188 -23.234 1 51.28 173 SER A O 1
ATOM 1419 N N . LYS A 1 174 ? -31.328 -8.93 -21.016 1 53.88 174 LYS A N 1
ATOM 1420 C CA . LYS A 1 174 ? -29.953 -8.461 -20.844 1 53.88 174 LYS A CA 1
ATOM 1421 C C . LYS A 1 174 ? -29.047 -9.586 -20.359 1 53.88 174 LYS A C 1
ATOM 1423 O O . LYS A 1 174 ? -29.438 -10.391 -19.516 1 53.88 174 LYS A O 1
ATOM 1428 N N . THR A 1 175 ? -28.062 -9.906 -21.062 1 55.53 175 THR A N 1
ATOM 1429 C CA . THR A 1 175 ? -26.969 -10.852 -20.844 1 55.53 175 THR A CA 1
ATOM 1430 C C . THR A 1 175 ? -26.203 -10.523 -19.578 1 55.53 175 THR A C 1
ATOM 1432 O O . THR A 1 175 ? -25.344 -11.289 -19.141 1 55.53 175 THR A O 1
ATOM 1435 N N . TYR A 1 176 ? -26.688 -9.344 -19 1 60.53 176 TYR A N 1
ATOM 1436 C CA . TYR A 1 176 ? -25.922 -8.984 -17.812 1 60.53 176 TYR A CA 1
ATOM 1437 C C . TYR A 1 176 ? -26.844 -8.477 -16.703 1 60.53 176 TYR A C 1
ATOM 1439 O O . TYR A 1 176 ? -27.906 -7.914 -16.984 1 60.53 176 TYR A O 1
ATOM 1447 N N . ASP A 1 177 ? -26.641 -9 -15.461 1 76.88 177 ASP A N 1
ATOM 1448 C CA . ASP A 1 177 ? -27.25 -8.445 -14.25 1 76.88 177 ASP A CA 1
ATOM 1449 C C . ASP A 1 177 ? -26.328 -7.414 -13.602 1 76.88 177 ASP A C 1
ATOM 1451 O O . ASP A 1 177 ? -25.109 -7.555 -13.625 1 76.88 177 ASP A O 1
ATOM 1455 N N . ARG A 1 178 ? -26.953 -6.289 -13.336 1 85.5 178 ARG A N 1
ATOM 1456 C CA . ARG A 1 178 ? -26.156 -5.223 -12.75 1 85.5 178 ARG A CA 1
ATOM 1457 C C . ARG A 1 178 ? -26.734 -4.766 -11.422 1 85.5 178 ARG A C 1
ATOM 1459 O O . ARG A 1 178 ? -27.953 -4.73 -11.242 1 85.5 178 ARG A O 1
ATOM 1466 N N . ALA A 1 179 ? -25.859 -4.605 -10.555 1 92.62 179 ALA A N 1
ATOM 1467 C CA . ALA A 1 179 ? -26.188 -4.016 -9.258 1 92.62 179 ALA A CA 1
ATOM 1468 C C . ALA A 1 179 ? -25.25 -2.854 -8.938 1 92.62 179 ALA A C 1
ATOM 1470 O O . ALA A 1 179 ? -24.172 -2.73 -9.539 1 92.62 179 ALA A O 1
ATOM 1471 N N . ARG A 1 180 ? -25.781 -1.956 -8.195 1 94.19 180 ARG A N 1
ATOM 1472 C CA . ARG A 1 180 ? -24.953 -0.806 -7.832 1 94.19 180 ARG A CA 1
ATOM 1473 C C . ARG A 1 180 ? -25.062 -0.511 -6.34 1 94.19 180 ARG A C 1
ATOM 1475 O O . ARG A 1 180 ? -26.109 -0.71 -5.734 1 94.19 180 ARG A O 1
ATOM 1482 N N . ILE A 1 181 ? -23.969 -0.131 -5.762 1 96.25 181 ILE A N 1
ATOM 1483 C CA . ILE A 1 181 ? -23.953 0.366 -4.391 1 96.25 181 ILE A CA 1
ATOM 1484 C C . ILE A 1 181 ? -23.859 1.891 -4.398 1 96.25 181 ILE A C 1
ATOM 1486 O O . ILE A 1 181 ? -22.953 2.467 -4.992 1 96.25 181 ILE A O 1
ATOM 1490 N N . VAL A 1 182 ? -24.828 2.516 -3.74 1 94.44 182 VAL A N 1
ATOM 1491 C CA . VAL A 1 182 ? -24.969 3.967 -3.789 1 94.44 182 VAL A CA 1
ATOM 1492 C C . VAL A 1 182 ? -25.031 4.531 -2.371 1 94.44 182 VAL A C 1
ATOM 1494 O O . VAL A 1 182 ? -25.688 3.959 -1.494 1 94.44 182 VAL A O 1
ATOM 1497 N N . LEU A 1 183 ? -24.203 5.562 -2.152 1 92.56 183 LEU A N 1
ATOM 1498 C CA . LEU A 1 183 ? -24.406 6.355 -0.946 1 92.56 183 LEU A CA 1
ATOM 1499 C C . LEU A 1 183 ? -25.594 7.309 -1.122 1 92.56 183 LEU A C 1
ATOM 1501 O O . LEU A 1 183 ? -25.641 8.055 -2.104 1 92.56 183 LEU A O 1
ATOM 1505 N N . SER A 1 184 ? -26.469 7.258 -0.222 1 90.69 184 SER A N 1
ATOM 1506 C CA . SER A 1 184 ? -27.609 8.172 -0.214 1 90.69 184 SER A CA 1
ATOM 1507 C C . SER A 1 184 ? -27.609 9.055 1.031 1 90.69 184 SER A C 1
ATOM 1509 O O . SER A 1 184 ? -27.672 8.555 2.154 1 90.69 184 SER A O 1
ATOM 1511 N N . TYR A 1 185 ? -27.406 10.305 0.812 1 86.19 185 TYR A N 1
ATOM 1512 C CA . TYR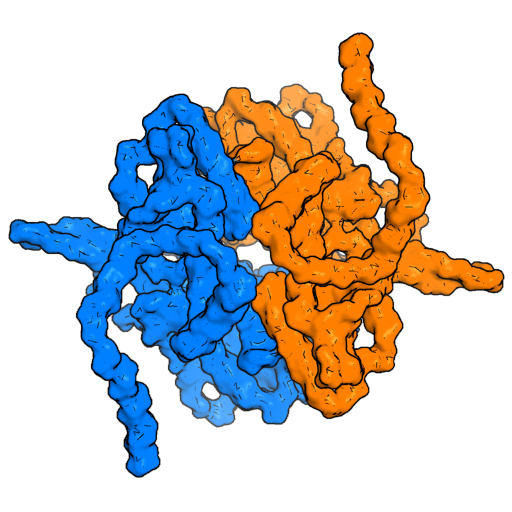 A 1 185 ? -27.422 11.305 1.868 1 86.19 185 TYR A CA 1
ATOM 1513 C C . TYR A 1 185 ? -28.297 12.484 1.489 1 86.19 185 TYR A C 1
ATOM 1515 O O . TYR A 1 185 ? -27.906 13.352 0.702 1 86.19 185 TYR A O 1
ATOM 1523 N N . ASN A 1 186 ? -29.531 12.469 2.164 1 82.31 186 ASN A N 1
ATOM 1524 C CA . ASN A 1 186 ? -30.531 13.469 1.804 1 82.31 186 ASN A CA 1
ATOM 1525 C C . ASN A 1 186 ? -30.766 13.516 0.296 1 82.31 186 ASN A C 1
ATOM 1527 O O . ASN A 1 186 ? -31.125 12.516 -0.311 1 82.31 186 ASN A O 1
ATOM 1531 N N . ASN A 1 187 ? -30.328 14.555 -0.417 1 79.94 187 ASN A N 1
ATOM 1532 C CA . ASN A 1 187 ? -30.562 14.664 -1.853 1 79.94 187 ASN A CA 1
ATOM 1533 C C . ASN A 1 187 ? -29.297 14.383 -2.658 1 79.94 187 ASN A C 1
ATOM 1535 O O . ASN A 1 187 ? -29.266 14.594 -3.871 1 79.94 187 ASN A O 1
ATOM 1539 N N . TYR A 1 188 ? -28.391 13.875 -1.888 1 84.38 188 TYR A N 1
ATOM 1540 C CA . TYR A 1 188 ? -27.156 13.547 -2.576 1 84.38 188 TYR A CA 1
ATOM 1541 C C . TYR A 1 188 ? -27.016 12.039 -2.768 1 84.38 188 TYR A C 1
ATOM 1543 O O . TYR A 1 188 ? -27.203 11.266 -1.825 1 84.38 188 TYR A O 1
ATOM 1551 N N . LYS A 1 189 ? -26.891 11.664 -4.059 1 88.19 189 LYS A N 1
ATOM 1552 C CA . LYS A 1 189 ? -26.641 10.266 -4.395 1 88.19 189 LYS A CA 1
ATOM 1553 C C . LYS A 1 189 ? -25.328 10.102 -5.148 1 88.19 189 LYS A C 1
ATOM 1555 O O . LYS A 1 189 ? -25.031 10.891 -6.051 1 88.19 189 LYS A O 1
ATOM 1560 N N . GLU A 1 190 ? -24.516 9.156 -4.672 1 88.56 190 GLU A N 1
ATOM 1561 C CA . GLU A 1 190 ? -23.234 8.883 -5.312 1 88.56 190 GLU A CA 1
ATOM 1562 C C . GLU A 1 190 ? -23 7.379 -5.453 1 88.56 190 GLU A C 1
ATOM 1564 O O . GLU A 1 190 ? -23.031 6.645 -4.465 1 88.56 190 GLU A O 1
ATOM 1569 N N . THR A 1 191 ? -22.781 6.934 -6.73 1 92.88 191 THR A N 1
ATOM 1570 C CA . THR A 1 191 ? -22.453 5.531 -6.941 1 92.88 191 THR A CA 1
ATOM 1571 C C . THR A 1 191 ? -20.984 5.266 -6.574 1 92.88 191 THR A C 1
ATOM 1573 O O . THR A 1 191 ? -20.078 5.922 -7.094 1 92.88 191 THR A O 1
ATOM 1576 N N . VAL A 1 192 ? -20.812 4.297 -5.711 1 95.69 192 VAL A N 1
ATOM 1577 C CA . VAL A 1 192 ? -19.438 4.031 -5.277 1 95.69 192 VAL A CA 1
ATOM 1578 C C . VAL A 1 192 ? -18.953 2.719 -5.883 1 95.69 192 VAL A C 1
ATOM 1580 O O . VAL A 1 192 ? -17.75 2.486 -5.984 1 95.69 192 VAL A O 1
ATOM 1583 N N . GLU A 1 193 ? -19.859 1.858 -6.238 1 96.38 193 GLU A N 1
ATOM 1584 C CA . GLU A 1 193 ? -19.422 0.597 -6.832 1 96.38 193 GLU A CA 1
ATOM 1585 C C . GLU A 1 193 ? -20.5 0.007 -7.734 1 96.38 193 GLU A C 1
ATOM 1587 O O . GLU A 1 193 ? -21.688 0.05 -7.402 1 96.38 193 GLU A O 1
ATOM 1592 N N . ASP A 1 194 ? -20.047 -0.467 -8.875 1 93.12 194 ASP A N 1
ATOM 1593 C CA . ASP A 1 194 ? -20.906 -1.229 -9.781 1 93.12 194 ASP A CA 1
ATOM 1594 C C . ASP A 1 194 ? -20.516 -2.705 -9.797 1 93.12 194 ASP A C 1
ATOM 1596 O O . ASP A 1 194 ? -19.328 -3.033 -9.82 1 93.12 194 ASP A O 1
ATOM 1600 N N . ILE A 1 195 ? -21.469 -3.592 -9.75 1 93.62 195 ILE A N 1
ATOM 1601 C CA . ILE A 1 195 ? -21.234 -5.031 -9.812 1 93.62 195 ILE A CA 1
ATOM 1602 C C . ILE A 1 195 ? -22 -5.625 -10.992 1 93.62 195 ILE A C 1
ATOM 1604 O O . ILE A 1 195 ? -23.188 -5.355 -11.172 1 93.62 195 ILE A O 1
ATOM 1608 N N . SER A 1 196 ? -21.297 -6.371 -11.773 1 90.38 196 SER A N 1
ATOM 1609 C CA . SER A 1 196 ? -21.938 -6.949 -12.953 1 90.38 196 SER A CA 1
ATOM 1610 C C . SER A 1 196 ? -21.578 -8.422 -13.117 1 90.38 196 SER A C 1
ATOM 1612 O O . SER A 1 196 ? -20.5 -8.852 -12.695 1 90.38 196 SER A O 1
ATOM 1614 N N . TYR A 1 197 ? -22.5 -9.125 -13.633 1 89.69 197 TYR A N 1
ATOM 1615 C CA . TYR A 1 197 ? -22.359 -10.531 -13.977 1 89.69 197 TYR A CA 1
ATOM 1616 C C . TYR A 1 197 ? -22.312 -10.719 -15.484 1 89.69 197 TYR A C 1
ATOM 1618 O O . TYR A 1 197 ? -23.125 -10.148 -16.219 1 89.69 197 TYR A O 1
ATOM 1626 N N . CYS A 1 198 ? -21.234 -11.484 -15.898 1 85.38 198 CYS A N 1
ATOM 1627 C CA . CYS A 1 198 ? -21.062 -11.703 -17.328 1 85.38 198 CYS A CA 1
ATOM 1628 C C . CYS A 1 198 ? -20.922 -13.18 -17.641 1 85.38 198 CYS A C 1
ATOM 1630 O O . CYS A 1 198 ? -20.078 -13.867 -17.047 1 85.38 198 CYS A O 1
ATOM 1632 N N . LYS A 1 199 ? -21.641 -13.68 -18.609 1 85.19 199 LYS A N 1
ATOM 1633 C CA . LYS A 1 199 ? -21.578 -15.07 -19.047 1 85.19 199 LYS A CA 1
ATOM 1634 C C . LYS A 1 199 ? -20.609 -15.227 -20.219 1 85.19 199 LYS A C 1
ATOM 1636 O O . LYS A 1 199 ? -20.094 -16.328 -20.453 1 85.19 199 LYS A O 1
ATOM 1641 N N . ASP A 1 200 ? -20.328 -14.141 -20.938 1 78.56 200 ASP A N 1
ATOM 1642 C CA . ASP A 1 200 ? -19.484 -14.195 -22.125 1 78.56 200 ASP A CA 1
ATOM 1643 C C . ASP A 1 200 ? -18.016 -14.062 -21.766 1 78.56 200 ASP A C 1
ATOM 1645 O O . ASP A 1 200 ? -17.672 -13.531 -20.703 1 78.56 200 ASP A O 1
ATOM 1649 N N . SER A 1 201 ? -17.266 -14.766 -22.547 1 78.94 201 SER A N 1
ATOM 1650 C CA . SER A 1 201 ? -15.82 -14.688 -22.359 1 78.94 201 SER A CA 1
ATOM 1651 C C . SER A 1 201 ? -15.117 -14.328 -23.656 1 78.94 201 SER A C 1
ATOM 1653 O O . SER A 1 201 ? -15.609 -14.633 -24.75 1 78.94 201 SER A O 1
ATOM 1655 N N . ASN A 1 202 ? -14.055 -13.57 -23.547 1 81 202 ASN A N 1
ATOM 1656 C CA . ASN A 1 202 ? -13.219 -13.289 -24.719 1 81 202 ASN A CA 1
ATOM 1657 C C . ASN A 1 202 ? -12.039 -14.25 -24.812 1 81 202 ASN A C 1
ATOM 1659 O O . ASN A 1 202 ? -11.852 -15.086 -23.922 1 81 202 ASN A O 1
ATOM 1663 N N . GLU A 1 203 ? -11.336 -14.164 -25.891 1 84.62 203 GLU A N 1
ATOM 1664 C CA . GLU A 1 203 ? -10.25 -15.102 -26.156 1 84.62 203 GLU A CA 1
ATOM 1665 C C . GLU A 1 203 ? -9.133 -14.969 -25.125 1 84.62 203 GLU A C 1
ATOM 1667 O O . GLU A 1 203 ? -8.523 -15.961 -24.734 1 84.62 203 GLU A O 1
ATOM 1672 N N . ILE A 1 204 ? -8.891 -13.797 -24.75 1 85.25 204 ILE A N 1
ATOM 1673 C CA . ILE A 1 204 ? -7.824 -13.562 -23.766 1 85.25 204 ILE A CA 1
ATOM 1674 C C . ILE A 1 204 ? -8.188 -14.219 -22.438 1 85.25 204 ILE A C 1
ATOM 1676 O O . ILE A 1 204 ? -7.344 -14.859 -21.812 1 85.25 204 ILE A O 1
ATOM 1680 N N . GLU A 1 205 ? -9.383 -14.062 -22.109 1 87.62 205 GLU A N 1
ATOM 1681 C CA . GLU A 1 205 ? -9.852 -14.648 -20.844 1 87.62 205 GLU A CA 1
ATOM 1682 C C . GLU A 1 205 ? -9.82 -16.172 -20.906 1 87.62 205 GLU A C 1
ATOM 1684 O O . GLU A 1 205 ? -9.508 -16.828 -19.906 1 87.62 205 GLU A O 1
ATOM 1689 N N . LYS A 1 206 ? -10.172 -16.703 -22.062 1 89.88 206 LYS A N 1
ATOM 1690 C CA . LYS A 1 206 ? -10.086 -18.141 -22.234 1 89.88 206 LYS A CA 1
ATOM 1691 C C . LYS A 1 206 ? -8.648 -18.625 -22.047 1 89.88 206 LYS A C 1
ATOM 1693 O O . LYS A 1 206 ? -8.414 -19.688 -21.469 1 89.88 206 LYS A O 1
ATOM 1698 N N . ASN A 1 207 ? -7.797 -17.812 -22.531 1 89.12 207 ASN A N 1
ATOM 1699 C CA . ASN A 1 207 ? -6.387 -18.156 -22.422 1 89.12 207 ASN A CA 1
ATOM 1700 C C . ASN A 1 207 ? -5.914 -18.125 -20.969 1 89.12 207 ASN A C 1
ATOM 1702 O O . ASN A 1 207 ? -5.258 -19.062 -20.5 1 89.12 207 ASN A O 1
ATOM 1706 N N . ILE A 1 208 ? -6.293 -17.109 -20.203 1 88.94 208 ILE A N 1
ATOM 1707 C CA . ILE A 1 208 ? -5.789 -16.953 -18.844 1 88.94 208 ILE A CA 1
ATOM 1708 C C . ILE A 1 208 ? -6.453 -17.969 -17.922 1 88.94 208 ILE A C 1
ATOM 1710 O O . ILE A 1 208 ? -5.836 -18.438 -16.953 1 88.94 208 ILE A O 1
ATOM 1714 N N . CYS A 1 209 ? -7.66 -18.406 -18.25 1 90.06 209 CYS A N 1
ATOM 1715 C CA . CYS A 1 209 ? -8.383 -19.375 -17.422 1 90.06 209 CYS A CA 1
ATOM 1716 C C . CYS A 1 209 ? -8.07 -20.797 -17.859 1 90.06 209 CYS A C 1
ATOM 1718 O O . CYS A 1 209 ? -8.461 -21.766 -17.188 1 90.06 209 CYS A O 1
ATOM 1720 N N . ASN A 1 210 ? -7.355 -20.953 -18.906 1 89.19 210 ASN A N 1
ATOM 1721 C CA . ASN A 1 210 ? -7.07 -22.266 -19.469 1 89.19 210 ASN A CA 1
ATOM 1722 C C . ASN A 1 210 ? -8.336 -23.094 -19.594 1 89.19 210 ASN A C 1
ATOM 1724 O O . ASN A 1 210 ? -8.328 -24.297 -19.281 1 89.19 210 ASN A O 1
ATOM 1728 N N . SER A 1 211 ? -9.406 -22.453 -19.812 1 89.62 211 SER A N 1
ATOM 1729 C CA . SER A 1 211 ? -10.711 -23.094 -19.953 1 89.62 211 SER A CA 1
ATOM 1730 C C . SER A 1 211 ? -11.664 -22.219 -20.781 1 89.62 211 SER A C 1
ATOM 1732 O O . SER A 1 211 ? -11.492 -21 -20.844 1 89.62 211 SER A O 1
ATOM 1734 N N . ASN A 1 212 ? -12.617 -22.938 -21.328 1 89.31 212 ASN A N 1
ATOM 1735 C CA . ASN A 1 212 ? -13.672 -22.219 -22.031 1 89.31 212 ASN A CA 1
ATOM 1736 C C . ASN A 1 212 ? -14.969 -22.172 -21.234 1 89.31 212 ASN A C 1
ATOM 1738 O O . ASN A 1 212 ? -15.945 -21.562 -21.656 1 89.31 212 ASN A O 1
ATOM 1742 N N . ASN A 1 213 ? -14.945 -22.766 -20.188 1 92.31 213 ASN A N 1
ATOM 1743 C CA . ASN A 1 213 ? -16.156 -22.906 -19.391 1 92.31 213 ASN A CA 1
ATOM 1744 C C . ASN A 1 213 ? -16.047 -22.156 -18.062 1 92.31 213 ASN A C 1
ATOM 1746 O O . ASN A 1 213 ? -15.773 -22.75 -17.031 1 92.31 213 ASN A O 1
ATOM 1750 N N . PHE A 1 214 ? -16.281 -20.906 -18.109 1 93.38 214 PHE A N 1
ATOM 1751 C CA . PHE A 1 214 ? -16.25 -20.078 -16.906 1 93.38 214 PHE A CA 1
ATOM 1752 C C . PHE A 1 214 ? -17.172 -18.859 -17.062 1 93.38 214 PHE A C 1
ATOM 1754 O O . PHE A 1 214 ? -17.594 -18.547 -18.172 1 93.38 214 PHE A O 1
ATOM 1761 N N . HIS A 1 215 ? -17.578 -18.281 -16.047 1 92.88 215 HIS A N 1
ATOM 1762 C CA . HIS A 1 215 ? -18.25 -16.984 -15.977 1 92.88 215 HIS A CA 1
ATOM 1763 C C . HIS A 1 215 ? -17.438 -15.992 -15.164 1 92.88 215 HIS A C 1
ATOM 1765 O O . HIS A 1 215 ? -16.453 -16.359 -14.516 1 92.88 215 HIS A O 1
ATOM 1771 N N . SER A 1 216 ? -17.781 -14.719 -15.344 1 91.94 216 SER A N 1
ATOM 1772 C CA . SER A 1 216 ? -17 -13.703 -14.641 1 91.94 216 SER A CA 1
ATOM 1773 C C . SER A 1 216 ? -17.906 -12.695 -13.938 1 91.94 216 SER A C 1
ATOM 1775 O O . SER A 1 216 ? -19.047 -12.461 -14.383 1 91.94 216 SER A O 1
ATOM 1777 N N . ILE A 1 217 ? -17.516 -12.258 -12.82 1 92.31 217 ILE A N 1
ATOM 1778 C CA . ILE A 1 217 ? -18.141 -11.188 -12.055 1 92.31 217 ILE A CA 1
ATOM 1779 C C . ILE A 1 217 ? -17.188 -10.008 -11.938 1 92.31 217 ILE A C 1
ATOM 1781 O O . ILE A 1 217 ? -16.016 -10.18 -11.586 1 92.31 217 ILE A O 1
ATOM 1785 N N . THR A 1 218 ? -17.672 -8.828 -12.281 1 92.19 218 THR A N 1
ATOM 1786 C CA . THR A 1 218 ? -16.828 -7.637 -12.25 1 92.19 218 THR A CA 1
ATOM 1787 C C . THR A 1 218 ? -17.359 -6.633 -11.227 1 92.19 218 THR A C 1
ATOM 1789 O O . THR A 1 218 ? -18.547 -6.352 -11.172 1 92.19 218 THR A O 1
ATOM 1792 N N . CYS A 1 219 ? -16.484 -6.211 -10.398 1 94 219 CYS A N 1
ATOM 1793 C CA . CYS A 1 219 ? -16.766 -5.117 -9.477 1 94 219 CYS A CA 1
ATOM 1794 C C . CYS A 1 219 ? -15.922 -3.891 -9.805 1 94 219 CYS A C 1
ATOM 1796 O O . CYS A 1 219 ? -14.695 -3.973 -9.859 1 94 219 CYS A O 1
ATOM 1798 N N . SER A 1 220 ? -16.562 -2.809 -10.07 1 91.81 220 SER A N 1
ATOM 1799 C CA . SER A 1 220 ? -15.906 -1.534 -10.32 1 91.81 220 SER A CA 1
ATOM 1800 C C . SER A 1 220 ? -16.094 -0.569 -9.156 1 91.81 220 SER A C 1
ATOM 1802 O O . SER A 1 220 ? -17.188 -0.027 -8.961 1 91.81 220 SER A O 1
ATOM 1804 N N . SER A 1 221 ? -15.047 -0.42 -8.453 1 94.56 221 SER A N 1
ATOM 1805 C CA . SER A 1 221 ? -15.102 0.457 -7.285 1 94.56 221 SER A CA 1
ATOM 1806 C C . SER A 1 221 ? -14.555 1.843 -7.605 1 94.56 221 SER A C 1
ATOM 1808 O O . SER A 1 221 ? -13.398 1.979 -8.016 1 94.56 221 SER A O 1
ATOM 1810 N N . TYR A 1 222 ? -15.375 2.811 -7.387 1 92.69 222 TYR A N 1
ATOM 1811 C CA . TYR A 1 222 ? -14.984 4.199 -7.617 1 92.69 222 TYR A CA 1
ATOM 1812 C C . TYR A 1 222 ? -14.391 4.812 -6.359 1 92.69 222 TYR A C 1
ATOM 1814 O O . TYR A 1 222 ? -15.109 5.398 -5.543 1 92.69 222 TYR A O 1
ATOM 1822 N N . MET A 1 223 ? -13.094 4.77 -6.312 1 92.38 223 MET A N 1
ATOM 1823 C CA . MET A 1 223 ? -12.375 5.098 -5.082 1 92.38 223 MET A CA 1
ATOM 1824 C C . MET A 1 223 ? -12.516 6.578 -4.746 1 92.38 223 MET A C 1
ATOM 1826 O O . MET A 1 223 ? -12.711 6.941 -3.588 1 92.38 223 MET A O 1
ATOM 1830 N N . THR A 1 224 ? -12.344 7.465 -5.707 1 89.81 224 THR A N 1
ATOM 1831 C CA . THR A 1 224 ? -12.477 8.898 -5.457 1 89.81 224 THR A CA 1
ATOM 1832 C C . THR A 1 224 ? -13.867 9.227 -4.93 1 89.81 224 THR A C 1
ATOM 1834 O O . THR A 1 224 ? -14.008 9.984 -3.963 1 89.81 224 THR A O 1
ATOM 1837 N N . GLN A 1 225 ? -14.875 8.656 -5.566 1 90.88 225 GLN A N 1
ATOM 1838 C CA . GLN A 1 225 ? -16.25 8.844 -5.102 1 90.88 225 GLN A CA 1
ATOM 1839 C C . GLN A 1 225 ? -16.438 8.258 -3.707 1 90.88 225 GLN A C 1
ATOM 1841 O O . GLN A 1 225 ? -17.203 8.789 -2.9 1 90.88 225 GLN A O 1
ATOM 1846 N N . GLY A 1 226 ? -15.773 7.137 -3.531 1 94.44 226 GLY A N 1
ATOM 1847 C CA . GLY A 1 226 ? -15.82 6.547 -2.203 1 94.44 226 GLY A CA 1
ATOM 1848 C C . GLY A 1 226 ? -15.258 7.457 -1.127 1 94.44 226 GLY A C 1
ATOM 1849 O O . GLY A 1 226 ? -15.844 7.594 -0.051 1 94.44 226 GLY A O 1
ATOM 1850 N N . VAL A 1 227 ? -14.141 8.062 -1.398 1 94.38 227 VAL A N 1
ATOM 1851 C CA . VAL A 1 227 ? -13.531 9.008 -0.468 1 94.38 227 VAL A CA 1
ATOM 1852 C C . VAL A 1 227 ? -14.508 10.141 -0.16 1 94.38 227 VAL A C 1
ATOM 1854 O O . VAL A 1 227 ? -14.742 10.469 1.006 1 94.38 227 VAL A O 1
ATOM 1857 N N . LEU A 1 228 ? -15.047 10.695 -1.189 1 91.69 228 LEU A N 1
ATOM 1858 C CA . LEU A 1 228 ? -16.016 11.773 -1.001 1 91.69 228 LEU A CA 1
ATOM 1859 C C . LEU A 1 228 ? -17.203 11.305 -0.186 1 91.69 228 LEU A C 1
ATOM 1861 O O . LEU A 1 228 ? -17.656 12.008 0.722 1 91.69 228 LEU A O 1
ATOM 1865 N N . ALA A 1 229 ? -17.672 10.148 -0.479 1 92.31 229 ALA A N 1
ATOM 1866 C CA . ALA A 1 229 ? -18.812 9.578 0.234 1 92.31 229 ALA A CA 1
ATOM 1867 C C . ALA A 1 229 ? -18.516 9.461 1.728 1 92.31 229 ALA A C 1
ATOM 1869 O O . ALA A 1 229 ? -19.344 9.867 2.559 1 92.31 229 ALA A O 1
ATOM 1870 N N . TYR A 1 230 ? -17.375 8.969 2.061 1 95.12 230 TYR A N 1
ATOM 1871 C CA . TYR A 1 230 ? -17.047 8.773 3.467 1 95.12 230 TYR A CA 1
ATOM 1872 C C . TYR A 1 230 ? -16.828 10.117 4.164 1 95.12 230 TYR A C 1
ATOM 1874 O O . TYR A 1 230 ? -17.109 10.258 5.355 1 95.12 230 TYR A O 1
ATOM 1882 N N . LEU A 1 231 ? -16.281 11.07 3.43 1 93.44 231 LEU A N 1
ATOM 1883 C CA . LEU A 1 231 ? -16.094 12.398 4.004 1 93.44 231 LEU A CA 1
ATOM 1884 C C . LEU A 1 231 ? -17.453 13.039 4.32 1 93.44 231 LEU A C 1
ATOM 1886 O O . LEU A 1 231 ? -17.625 13.633 5.387 1 93.44 231 LEU A O 1
ATOM 1890 N N . ILE A 1 232 ? -18.359 12.891 3.412 1 90.31 232 ILE A N 1
ATOM 1891 C CA . ILE A 1 232 ? -19.703 13.414 3.637 1 90.31 232 ILE A CA 1
ATOM 1892 C C . ILE A 1 232 ? -20.375 12.672 4.793 1 90.31 232 ILE A C 1
ATOM 1894 O O . ILE A 1 232 ? -20.953 13.289 5.684 1 90.31 232 ILE A O 1
ATOM 1898 N N . ASP A 1 233 ? -20.219 11.43 4.766 1 90.19 233 ASP A N 1
ATOM 1899 C CA . ASP A 1 233 ? -20.828 10.578 5.777 1 90.19 233 ASP A CA 1
ATOM 1900 C C . ASP A 1 233 ? -20.266 10.883 7.168 1 90.19 233 ASP A C 1
ATOM 1902 O O . ASP A 1 233 ? -21 10.828 8.156 1 90.19 233 ASP A O 1
ATOM 1906 N N . SER A 1 234 ? -19.031 11.203 7.242 1 92.38 234 SER A N 1
ATOM 1907 C CA . SER A 1 234 ? -18.359 11.336 8.531 1 92.38 234 SER A CA 1
ATOM 1908 C C . SER A 1 234 ? -18.484 12.758 9.07 1 92.38 234 SER A C 1
ATOM 1910 O O . SER A 1 234 ? -18.125 13.023 10.227 1 92.38 234 SER A O 1
ATOM 1912 N N . TYR A 1 235 ? -19 13.648 8.297 1 91.5 235 TYR A N 1
ATOM 1913 C CA . TYR A 1 235 ? -19.094 15.047 8.703 1 91.5 235 TYR A CA 1
ATOM 1914 C C . TYR A 1 235 ? -20.109 15.234 9.82 1 91.5 235 TYR A C 1
ATOM 1916 O O . TYR A 1 235 ? -21.266 14.82 9.68 1 91.5 235 TYR A O 1
ATOM 1924 N N . HIS A 1 236 ? -19.656 15.773 10.93 1 88.69 236 HIS A N 1
ATOM 1925 C CA . HIS A 1 236 ? -20.5 16.062 12.086 1 88.69 236 HIS A CA 1
ATOM 1926 C C . HIS A 1 236 ? -20.359 17.5 12.531 1 88.69 236 HIS A C 1
ATOM 1928 O O . HIS A 1 236 ? -19.234 18 12.703 1 88.69 236 HIS A O 1
ATOM 1934 N N . CYS A 1 237 ? -21.453 18.188 12.578 1 85 237 CYS A N 1
ATOM 1935 C CA . CYS A 1 237 ? -21.453 19.562 13.055 1 85 237 CYS A CA 1
ATOM 1936 C C . CYS A 1 237 ? -22.375 19.719 14.266 1 85 237 CYS A C 1
ATOM 1938 O O . CYS A 1 237 ? -23.562 19.422 14.18 1 85 237 CYS A O 1
ATOM 1940 N N . ARG A 1 238 ? -21.75 19.875 15.438 1 71.44 238 ARG A N 1
ATOM 1941 C CA . ARG A 1 238 ? -22.562 20.109 16.625 1 71.44 238 ARG A CA 1
ATOM 1942 C C . ARG A 1 238 ? -22.828 21.594 16.828 1 71.44 238 ARG A C 1
ATOM 1944 O O . ARG A 1 238 ? -21.891 22.406 16.797 1 71.44 238 ARG A O 1
ATOM 1951 N N . GLN A 1 239 ? -24 22.078 16.562 1 62.09 239 GLN A N 1
ATOM 1952 C CA . GLN A 1 239 ? -24.391 23.453 16.797 1 62.09 239 GLN A CA 1
ATOM 1953 C C . GLN A 1 239 ? -24.391 23.781 18.297 1 62.09 239 GLN A C 1
ATOM 1955 O O . GLN A 1 239 ? -24.828 22.969 19.109 1 62.09 239 GLN A O 1
ATOM 1960 N N . LEU A 1 240 ? -23.391 24.562 18.797 1 54.53 240 LEU A N 1
ATOM 1961 C CA . LEU A 1 240 ? -23.469 25.047 20.172 1 54.53 240 LEU A CA 1
ATOM 1962 C C . LEU A 1 240 ? -24.469 26.188 20.281 1 54.53 240 LEU A C 1
ATOM 1964 O O . LEU A 1 240 ? -24.531 27.062 19.422 1 54.53 240 LEU A O 1
ATOM 1968 N N . MET A 1 241 ? -25.609 25.953 20.766 1 50.19 241 MET A N 1
ATOM 1969 C CA . MET A 1 241 ? -26.594 26.984 21.031 1 50.19 241 MET A CA 1
ATOM 1970 C C . MET A 1 241 ? -26.062 28 22.047 1 50.19 241 MET A C 1
ATOM 1972 O O . MET A 1 241 ? -25.516 27.625 23.078 1 50.19 241 MET A O 1
ATOM 1976 N N . HIS A 1 242 ? -25.5 29.094 21.609 1 50.12 242 HIS A N 1
ATOM 1977 C CA . HIS A 1 242 ? -25.297 30.141 22.609 1 50.12 242 HIS A CA 1
ATOM 1978 C C . HIS A 1 242 ? -26.609 30.516 23.297 1 50.12 242 HIS A C 1
ATOM 1980 O O . HIS A 1 242 ? -27.688 30.328 22.719 1 50.12 242 HIS A O 1
ATOM 1986 N N . ALA A 1 243 ? -26.562 30.938 24.5 1 51.47 243 ALA A N 1
ATOM 1987 C CA . ALA A 1 243 ? -27.672 31.438 25.312 1 51.47 243 ALA A CA 1
ATOM 1988 C C . ALA A 1 243 ? -28.516 32.438 24.531 1 51.47 243 ALA A C 1
ATOM 1990 O O . ALA A 1 243 ? -29.734 32.531 24.719 1 51.47 243 ALA A O 1
ATOM 1991 N N . ASN A 1 244 ? -27.891 33.438 23.844 1 50 244 ASN A N 1
ATOM 1992 C CA . ASN A 1 244 ? -28.656 34.531 23.25 1 50 244 ASN A CA 1
ATOM 1993 C C . ASN A 1 244 ? -29.172 34.188 21.859 1 50 244 ASN A C 1
ATOM 1995 O O . ASN A 1 244 ? -29.625 35.031 21.125 1 50 244 ASN A O 1
ATOM 1999 N N . GLY A 1 245 ? -29.25 32.938 21.312 1 50.12 245 GLY A N 1
ATOM 2000 C CA . GLY A 1 245 ? -29.875 32.531 20.078 1 50.12 245 GLY A CA 1
ATOM 2001 C C . GLY A 1 245 ? -28.906 32.406 18.922 1 50.12 245 GLY A C 1
ATOM 2002 O O . GLY A 1 245 ? -29.281 32.031 17.812 1 50.12 245 GLY A O 1
ATOM 2003 N N . ALA A 1 246 ? -27.859 33.25 18.875 1 48.03 246 ALA A N 1
ATOM 2004 C CA . ALA A 1 246 ? -27.016 33.281 17.688 1 48.03 246 ALA A CA 1
ATOM 2005 C C . ALA A 1 246 ? -26.172 32 17.562 1 48.03 246 ALA A C 1
ATOM 2007 O O . ALA A 1 246 ? -25.641 31.516 18.562 1 48.03 246 ALA A O 1
ATOM 2008 N N . SER A 1 247 ? -26.359 31.172 16.516 1 47.91 247 SER A N 1
ATOM 2009 C CA . SER A 1 247 ? -25.703 29.906 16.219 1 47.91 247 SER A CA 1
ATOM 2010 C C . SER A 1 247 ? -24.188 30.078 16.078 1 47.91 247 SER A C 1
ATOM 2012 O O . SER A 1 247 ? -23.719 30.938 15.336 1 47.91 247 SER A O 1
ATOM 2014 N N . LYS A 1 248 ? -23.344 30.062 17.141 1 53.03 248 LYS A N 1
ATOM 2015 C CA . LYS A 1 248 ? -21.891 30.031 16.969 1 53.03 248 LYS A CA 1
ATOM 2016 C C . LYS A 1 248 ? -21.453 28.828 16.141 1 53.03 248 LYS A C 1
ATOM 2018 O O . LYS A 1 248 ? -22.125 27.812 16.125 1 53.03 248 LYS A O 1
ATOM 2023 N N . ASP A 1 249 ? -20.453 29.031 15.227 1 58.28 249 ASP A N 1
ATOM 2024 C CA . ASP A 1 249 ? -19.844 28.016 14.367 1 58.28 249 ASP A CA 1
ATOM 2025 C C . ASP A 1 249 ? -19.562 26.734 15.156 1 58.28 249 ASP A C 1
ATOM 2027 O O . ASP A 1 249 ? -18.906 26.75 16.188 1 58.28 249 ASP A O 1
ATOM 2031 N N . GLY A 1 250 ? -20.5 25.781 15.148 1 65.94 250 GLY A N 1
ATOM 2032 C CA . GLY A 1 250 ? -20.484 24.516 15.859 1 65.94 250 GLY A CA 1
ATOM 2033 C C . GLY A 1 250 ? -19.203 23.719 15.656 1 65.94 250 GLY A C 1
ATOM 2034 O O . GLY A 1 250 ? -18.359 24.094 14.836 1 65.94 250 GLY A O 1
ATOM 2035 N N . PHE A 1 251 ? -18.938 22.938 16.656 1 82.38 251 PHE A N 1
ATOM 2036 C CA . PHE A 1 251 ? -17.812 22 16.625 1 82.38 251 PHE A CA 1
ATOM 2037 C C . PHE A 1 251 ? -17.953 21.031 15.453 1 82.38 251 PHE A C 1
ATOM 2039 O O . PHE A 1 251 ? -18.953 20.344 15.328 1 82.38 251 PHE A O 1
ATOM 2046 N N . LYS A 1 252 ? -17.062 21.312 14.43 1 89.5 252 LYS A N 1
ATOM 2047 C CA . LYS A 1 252 ? -17.031 20.453 13.258 1 89.5 252 LYS A CA 1
ATOM 2048 C C . LYS A 1 252 ? -16 19.344 13.406 1 89.5 252 LYS A C 1
ATOM 2050 O O . LYS A 1 252 ? -14.922 19.562 13.953 1 89.5 252 LYS A O 1
ATOM 2055 N N . SER A 1 253 ? -16.391 18.125 13.016 1 92.81 253 SER A N 1
ATOM 2056 C CA . SER A 1 253 ? -15.461 17.016 13.055 1 92.81 253 SER A CA 1
ATOM 2057 C C . SER A 1 253 ? -15.773 15.992 11.961 1 92.81 253 SER A C 1
ATOM 2059 O O . SER A 1 253 ? -16.875 15.992 11.398 1 92.81 253 SER A O 1
ATOM 2061 N N . LEU A 1 254 ? -14.797 15.289 11.578 1 95.06 254 LEU A N 1
ATOM 2062 C CA . LEU A 1 254 ? -14.945 14.156 10.672 1 95.06 254 LEU A CA 1
ATOM 2063 C C . LEU A 1 254 ? -14.758 12.836 11.406 1 95.06 254 LEU A C 1
ATOM 2065 O O . LEU A 1 254 ? -13.625 12.43 11.68 1 95.06 254 LEU A O 1
ATOM 2069 N N . LYS A 1 255 ? -15.805 12.195 11.664 1 94.06 255 LYS A N 1
ATOM 2070 C CA . LYS A 1 255 ? -15.742 10.93 12.391 1 94.06 255 LYS A CA 1
ATOM 2071 C C . LYS A 1 255 ? -15.508 9.758 11.445 1 94.06 255 LYS A C 1
ATOM 2073 O O . LYS A 1 255 ? -16.328 8.852 11.352 1 94.06 255 LYS A O 1
ATOM 2078 N N . LEU A 1 256 ? -14.367 9.742 10.844 1 96 256 LEU A N 1
ATOM 2079 C CA . LEU A 1 256 ? -13.938 8.703 9.914 1 96 256 LEU A CA 1
ATOM 2080 C C . LEU A 1 256 ? -13.633 7.402 10.656 1 96 256 LEU A C 1
ATOM 2082 O O . LEU A 1 256 ? -13.211 7.43 11.812 1 96 256 LEU A O 1
ATOM 2086 N N . HIS A 1 257 ? -13.914 6.281 9.969 1 95.31 257 HIS A N 1
ATOM 2087 C CA . HIS A 1 257 ? -13.406 5.02 10.492 1 95.31 257 HIS A CA 1
ATOM 2088 C C . HIS A 1 257 ? -11.914 5.113 10.805 1 95.31 257 HIS A C 1
ATOM 2090 O O . HIS A 1 257 ? -11.148 5.691 10.031 1 95.31 257 HIS A O 1
ATOM 2096 N N . PRO A 1 258 ? -11.438 4.582 11.922 1 94.88 258 PRO A N 1
ATOM 2097 C CA . PRO A 1 258 ? -10.031 4.691 12.312 1 94.88 258 PRO A CA 1
ATOM 2098 C C . PRO A 1 258 ? -9.07 4.25 11.211 1 94.88 258 PRO A C 1
ATOM 2100 O O . PRO A 1 258 ? -8.031 4.883 11 1 94.88 258 PRO A O 1
ATOM 2103 N N . ARG A 1 259 ? -9.383 3.279 10.438 1 93.69 259 ARG A N 1
ATOM 2104 C CA . ARG A 1 259 ? -8.5 2.746 9.406 1 93.69 259 ARG A CA 1
ATOM 2105 C C . ARG A 1 259 ? -8.445 3.682 8.203 1 93.69 259 ARG A C 1
ATOM 2107 O O . ARG A 1 259 ? -7.523 3.598 7.387 1 93.69 259 ARG A O 1
ATOM 2114 N N . LEU A 1 260 ? -9.43 4.527 8.094 1 96.12 260 LEU A N 1
ATOM 2115 C CA . LEU A 1 260 ? -9.5 5.422 6.941 1 96.12 260 LEU A CA 1
ATOM 2116 C C . LEU A 1 260 ? -8.875 6.773 7.266 1 96.12 260 LEU A C 1
ATOM 2118 O O . LEU A 1 260 ? -8.586 7.559 6.363 1 96.12 260 LEU A O 1
ATOM 2122 N N . SER A 1 261 ? -8.719 7.02 8.578 1 96.81 261 SER A N 1
ATOM 2123 C CA . SER A 1 261 ? -8.188 8.32 8.969 1 96.81 261 SER A CA 1
ATOM 2124 C C . SER A 1 261 ? -6.859 8.609 8.273 1 96.81 261 SER A C 1
ATOM 2126 O O . SER A 1 261 ? -5.953 7.777 8.281 1 96.81 261 SER A O 1
ATOM 2128 N N . PRO A 1 262 ? -6.754 9.789 7.652 1 96.12 262 PRO A N 1
ATOM 2129 C CA . PRO A 1 262 ? -5.508 10.094 6.945 1 96.12 262 PRO A CA 1
ATOM 2130 C C . PRO A 1 262 ? -4.305 10.164 7.879 1 96.12 262 PRO A C 1
ATOM 2132 O O . PRO A 1 262 ? -3.277 9.531 7.617 1 96.12 262 PRO A O 1
ATOM 2135 N N . ILE A 1 263 ? -4.422 10.945 8.93 1 96.81 263 ILE A N 1
ATOM 2136 C CA . ILE A 1 263 ? -3.426 11 10 1 96.81 263 ILE A CA 1
ATOM 2137 C C . ILE A 1 263 ? -3.908 10.195 11.195 1 96.81 263 ILE A C 1
ATOM 2139 O O . ILE A 1 263 ? -5.004 10.43 11.711 1 96.81 263 ILE A O 1
ATOM 2143 N N . LYS A 1 264 ? -3.096 9.227 11.531 1 97 264 LYS A N 1
ATOM 2144 C CA . LYS A 1 264 ? -3.498 8.391 12.664 1 97 264 LYS A CA 1
ATOM 2145 C C . LYS A 1 264 ? -3.195 9.086 13.984 1 97 264 LYS A C 1
ATOM 2147 O O . LYS A 1 264 ? -3.982 9 14.93 1 97 264 LYS A O 1
ATOM 2152 N N . ALA A 1 265 ? -2.051 9.758 14.023 1 97.62 265 ALA A N 1
ATOM 2153 C CA . ALA A 1 265 ? -1.662 10.391 15.281 1 97.62 265 ALA A CA 1
ATOM 2154 C C . ALA A 1 265 ? -0.939 11.711 15.031 1 97.62 265 ALA A C 1
ATOM 2156 O O . ALA A 1 265 ? 0.086 11.742 14.352 1 97.62 265 ALA A O 1
ATOM 2157 N N . ALA A 1 266 ? -1.515 12.734 15.555 1 97.38 266 ALA A N 1
ATOM 2158 C CA . ALA A 1 266 ? -0.821 14.023 15.586 1 97.38 266 ALA A CA 1
ATOM 2159 C C . ALA A 1 266 ? -0.028 14.188 16.875 1 97.38 266 ALA A C 1
ATOM 2161 O O . ALA A 1 266 ? -0.569 14.008 17.969 1 97.38 266 ALA A O 1
ATOM 2162 N N . ILE A 1 267 ? 1.239 14.461 16.766 1 96.75 267 ILE A N 1
ATOM 2163 C CA . ILE A 1 267 ? 2.104 14.703 17.922 1 96.75 267 ILE A CA 1
ATOM 2164 C C . ILE A 1 267 ? 2.307 16.203 18.094 1 96.75 267 ILE A C 1
ATOM 2166 O O . ILE A 1 267 ? 2.928 16.859 17.266 1 96.75 267 ILE A O 1
ATOM 2170 N N . ILE A 1 268 ? 1.819 16.703 19.234 1 96.69 268 ILE A N 1
ATOM 2171 C CA . ILE A 1 268 ? 1.784 18.141 19.484 1 96.69 268 ILE A CA 1
ATOM 2172 C C . ILE A 1 268 ? 2.73 18.484 20.625 1 96.69 268 ILE A C 1
ATOM 2174 O O . ILE A 1 268 ? 2.609 17.938 21.734 1 96.69 268 ILE A O 1
ATOM 2178 N N . HIS A 1 269 ? 3.684 19.297 20.391 1 94.38 269 HIS A N 1
ATOM 2179 C CA . HIS A 1 269 ? 4.594 19.781 21.422 1 94.38 269 HIS A CA 1
ATOM 2180 C C . HIS A 1 269 ? 4.488 21.297 21.594 1 94.38 269 HIS A C 1
ATOM 2182 O O . HIS A 1 269 ? 3.975 21.984 20.703 1 94.38 269 HIS A O 1
ATOM 2188 N N . PRO A 1 270 ? 4.895 21.766 22.766 1 90.88 270 PRO A N 1
ATOM 2189 C CA . PRO A 1 270 ? 4.789 23.219 22.984 1 90.88 270 PRO A CA 1
ATOM 2190 C C . PRO A 1 270 ? 5.68 24.031 22.047 1 90.88 270 PRO A C 1
ATOM 2192 O O . PRO A 1 270 ? 6.723 23.531 21.609 1 90.88 270 PRO A O 1
ATOM 2195 N N . ASN A 1 271 ? 5.133 25.172 21.719 1 86.25 271 ASN A N 1
ATOM 2196 C CA . ASN A 1 271 ? 5.895 26.094 20.891 1 86.25 271 ASN A CA 1
ATOM 2197 C C . ASN A 1 271 ? 6.98 26.812 21.688 1 86.25 271 ASN A C 1
ATOM 2199 O O . ASN A 1 271 ? 6.781 27.938 22.156 1 86.25 271 ASN A O 1
ATOM 2203 N N . THR A 1 272 ? 8.047 26.156 21.969 1 80.5 272 THR A N 1
ATOM 2204 C CA . THR A 1 272 ? 9.172 26.672 22.734 1 80.5 272 THR A CA 1
ATOM 2205 C C . THR A 1 272 ? 10.492 26.344 22.047 1 80.5 272 THR A C 1
ATOM 2207 O O . THR A 1 272 ? 10.523 25.562 21.094 1 80.5 272 THR A O 1
ATOM 2210 N N . ASP A 1 273 ? 11.453 27.031 22.422 1 79.38 273 ASP A N 1
ATOM 2211 C CA . ASP A 1 273 ? 12.781 26.812 21.859 1 79.38 273 ASP A CA 1
ATOM 2212 C C . ASP A 1 273 ? 13.477 25.641 22.531 1 79.38 273 ASP A C 1
ATOM 2214 O O . ASP A 1 273 ? 14.633 25.344 22.234 1 79.38 273 ASP A O 1
ATOM 2218 N N . ARG A 1 274 ? 12.805 25 23.453 1 82.44 274 ARG A N 1
ATOM 2219 C CA . ARG A 1 274 ? 13.383 23.844 24.109 1 82.44 274 ARG A CA 1
ATOM 2220 C C . ARG A 1 274 ? 13.445 22.641 23.172 1 82.44 274 ARG A C 1
ATOM 2222 O O . ARG A 1 274 ? 12.422 22.016 22.891 1 82.44 274 ARG A O 1
ATOM 2229 N N . ILE A 1 275 ? 14.57 22.25 22.781 1 85.25 275 ILE A N 1
ATOM 2230 C CA . ILE A 1 275 ? 14.859 21.266 21.75 1 85.25 275 ILE A CA 1
ATOM 2231 C C . ILE A 1 275 ? 14.398 19.891 22.219 1 85.25 275 ILE A C 1
ATOM 2233 O O . ILE A 1 275 ? 14.047 19.031 21.406 1 85.25 275 ILE A O 1
ATOM 2237 N N . HIS A 1 276 ? 14.273 19.734 23.531 1 88.06 276 HIS A N 1
ATOM 2238 C CA . HIS A 1 276 ? 13.93 18.422 24.078 1 88.06 276 HIS A CA 1
ATOM 2239 C C . HIS A 1 276 ? 12.523 18.016 23.672 1 88.06 276 HIS A C 1
ATOM 2241 O O . HIS A 1 276 ? 12.266 16.828 23.422 1 88.06 276 HIS A O 1
ATOM 2247 N N . PHE A 1 277 ? 11.625 18.938 23.547 1 90.94 277 PHE A N 1
ATOM 2248 C CA . PHE A 1 277 ? 10.258 18.641 23.141 1 90.94 277 PHE A CA 1
ATOM 2249 C C . PHE A 1 277 ? 10.211 18.125 21.719 1 90.94 277 PHE A C 1
ATOM 2251 O O . PHE A 1 277 ? 9.508 17.156 21.422 1 90.94 277 PHE A O 1
ATOM 2258 N N . VAL A 1 278 ? 11.016 18.734 20.891 1 88.06 278 VAL A N 1
ATOM 2259 C CA . VAL A 1 278 ? 11.055 18.359 19.484 1 88.06 278 VAL A CA 1
ATOM 2260 C C . VAL A 1 278 ? 11.68 16.969 19.328 1 88.06 278 VAL A C 1
ATOM 2262 O O . VAL A 1 278 ? 11.18 16.141 18.578 1 88.06 278 VAL A O 1
ATOM 2265 N N . GLU A 1 279 ? 12.711 16.75 20.062 1 87.75 279 GLU A N 1
ATOM 2266 C CA . GLU A 1 279 ? 13.398 15.453 20 1 87.75 279 GLU A CA 1
ATOM 2267 C C . GLU A 1 279 ? 12.477 14.32 20.438 1 87.75 279 GLU A C 1
ATOM 2269 O O . GLU A 1 279 ? 12.477 13.242 19.844 1 87.75 279 GLU A O 1
ATOM 2274 N N . LEU A 1 280 ? 11.742 14.617 21.469 1 90.75 280 LEU A N 1
ATOM 2275 C CA . LEU A 1 280 ? 10.812 13.609 21.953 1 90.75 280 LEU A CA 1
ATOM 2276 C C . LEU A 1 280 ? 9.711 13.352 20.938 1 90.75 280 LEU A C 1
ATOM 2278 O O . LEU A 1 280 ? 9.297 12.203 20.734 1 90.75 280 LEU A O 1
ATOM 2282 N N . ALA A 1 281 ? 9.227 14.375 20.328 1 92.12 281 ALA A N 1
ATOM 2283 C CA . ALA A 1 281 ? 8.195 14.25 19.297 1 92.12 281 ALA A CA 1
ATOM 2284 C C . ALA A 1 281 ? 8.703 13.422 18.125 1 92.12 281 ALA A C 1
ATOM 2286 O O . ALA A 1 281 ? 8 12.539 17.625 1 92.12 281 ALA A O 1
ATOM 2287 N N . GLU A 1 282 ? 9.914 13.711 17.75 1 88.5 282 GLU A N 1
ATOM 2288 C CA . GLU A 1 282 ? 10.516 12.992 16.641 1 88.5 282 GLU A CA 1
ATOM 2289 C C . GLU A 1 282 ? 10.734 11.516 16.969 1 88.5 282 GLU A C 1
ATOM 2291 O O . GLU A 1 282 ? 10.555 10.648 16.125 1 88.5 282 GLU A O 1
ATOM 2296 N N . TYR A 1 283 ? 11.102 11.352 18.188 1 88.5 283 TYR A N 1
ATOM 2297 C CA . TYR A 1 283 ? 11.289 9.984 18.641 1 88.5 283 TYR A CA 1
ATOM 2298 C C . TYR A 1 283 ? 9.984 9.195 18.562 1 88.5 283 TYR A C 1
ATOM 2300 O O . TYR A 1 283 ? 9.953 8.086 18.031 1 88.5 283 TYR A O 1
ATOM 2308 N N . LEU A 1 284 ? 9 9.766 19.062 1 91.94 284 LEU A N 1
ATOM 2309 C CA . LEU A 1 284 ? 7.691 9.117 19.047 1 91.94 284 LEU A CA 1
ATOM 2310 C C . LEU A 1 284 ? 7.211 8.898 17.625 1 91.94 284 LEU A C 1
ATOM 2312 O O . LEU A 1 284 ? 6.672 7.84 17.297 1 91.94 284 LEU A O 1
ATOM 2316 N N . ALA A 1 285 ? 7.383 9.867 16.797 1 92 285 ALA A N 1
ATOM 2317 C CA . ALA A 1 285 ? 6.988 9.758 15.398 1 92 285 ALA A CA 1
ATOM 2318 C C . ALA A 1 285 ? 7.719 8.609 14.711 1 92 285 ALA A C 1
ATOM 2320 O O . ALA A 1 285 ? 7.113 7.84 13.969 1 92 285 ALA A O 1
ATOM 2321 N N . LYS A 1 286 ? 9 8.531 15 1 88.19 286 LYS A N 1
ATOM 2322 C CA . LYS A 1 286 ? 9.797 7.449 14.422 1 88.19 286 LYS A CA 1
ATOM 2323 C C . LYS A 1 286 ? 9.242 6.086 14.828 1 88.19 286 LYS A C 1
ATOM 2325 O O . LYS A 1 286 ? 9.102 5.195 13.984 1 88.19 286 LYS A O 1
ATOM 2330 N N . LYS A 1 287 ? 8.922 5.98 16.031 1 89.19 287 LYS A N 1
ATOM 2331 C CA . LYS A 1 287 ? 8.398 4.723 16.562 1 89.19 287 LYS A CA 1
ATOM 2332 C C . LYS A 1 287 ? 7.062 4.371 15.914 1 89.19 287 LYS A C 1
ATOM 2334 O O . LYS A 1 287 ? 6.84 3.225 15.523 1 89.19 287 LYS A O 1
ATOM 2339 N N . LEU A 1 288 ? 6.238 5.309 15.781 1 92.5 288 LEU A N 1
ATOM 2340 C CA . LEU A 1 288 ? 4.91 5.078 15.227 1 92.5 288 LEU A CA 1
ATOM 2341 C C . LEU A 1 288 ? 4.984 4.828 13.727 1 92.5 288 LEU A C 1
ATOM 2343 O O . LEU A 1 288 ? 4.336 3.916 13.211 1 92.5 288 LEU A O 1
ATOM 2347 N N . ASN A 1 289 ? 5.809 5.598 13.062 1 89.06 289 ASN A N 1
ATOM 2348 C CA . ASN A 1 289 ? 5.949 5.449 11.617 1 89.06 289 ASN A CA 1
ATOM 2349 C C . ASN A 1 289 ? 6.539 4.086 11.25 1 89.06 289 ASN A C 1
ATOM 2351 O O . ASN A 1 289 ? 6.203 3.521 10.211 1 89.06 289 ASN A O 1
ATOM 2355 N N . SER A 1 290 ? 7.41 3.58 12.117 1 83.31 290 SER A N 1
ATOM 2356 C CA . SER A 1 290 ? 7.988 2.262 11.883 1 83.31 290 SER A CA 1
ATOM 2357 C C . SER A 1 290 ? 6.918 1.177 11.891 1 83.31 290 SER A C 1
ATOM 2359 O O . SER A 1 290 ? 7.094 0.113 11.297 1 83.31 290 SER A O 1
ATOM 2361 N N . ALA A 1 291 ? 5.844 1.491 12.516 1 84.81 291 ALA A N 1
ATOM 2362 C CA . ALA A 1 291 ? 4.707 0.577 12.555 1 84.81 291 ALA A CA 1
ATOM 2363 C C . ALA A 1 291 ? 3.652 0.96 11.523 1 84.81 291 ALA A C 1
ATOM 2365 O O . ALA A 1 291 ? 2.504 0.517 11.602 1 84.81 291 ALA A O 1
ATOM 2366 N N . GLU A 1 292 ? 4.016 1.84 10.633 1 85.44 292 GLU A N 1
ATOM 2367 C CA . GLU A 1 292 ? 3.182 2.291 9.523 1 85.44 292 GLU A CA 1
ATOM 2368 C C . GLU A 1 292 ? 1.978 3.084 10.023 1 85.44 292 GLU A C 1
ATOM 2370 O O . GLU A 1 292 ? 0.882 2.975 9.469 1 85.44 292 GLU A O 1
ATOM 2375 N N . ILE A 1 293 ? 2.16 3.693 11.148 1 92.56 293 ILE A N 1
ATOM 2376 C CA . ILE A 1 293 ? 1.188 4.645 11.68 1 92.56 293 ILE A CA 1
ATOM 2377 C C . ILE A 1 293 ? 1.573 6.062 11.258 1 92.56 293 ILE A C 1
ATOM 2379 O O . ILE A 1 293 ? 2.561 6.613 11.75 1 92.56 293 ILE A O 1
ATOM 2383 N N . VAL A 1 294 ? 0.762 6.629 10.414 1 92.94 294 VAL A N 1
ATOM 2384 C CA . VAL A 1 294 ? 1.087 7.941 9.859 1 92.94 294 VAL A C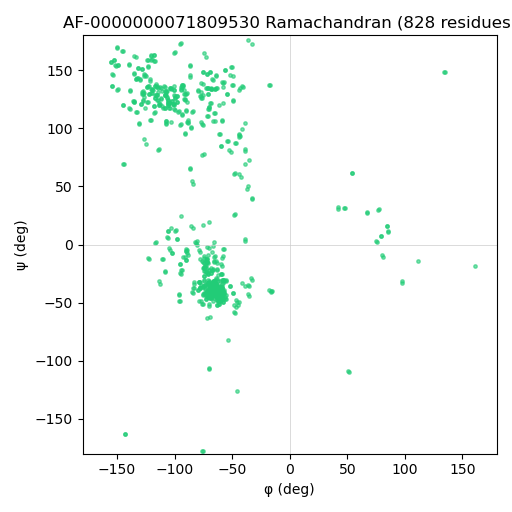A 1
ATOM 2385 C C . VAL A 1 294 ? 0.941 9.008 10.945 1 92.94 294 VAL A C 1
ATOM 2387 O O . VAL A 1 294 ? -0.099 9.094 11.602 1 92.94 294 VAL A O 1
ATOM 2390 N N . THR A 1 295 ? 1.959 9.797 11.078 1 94.5 295 THR A N 1
ATOM 2391 C CA . THR A 1 295 ? 1.964 10.812 12.125 1 94.5 295 THR A CA 1
ATOM 2392 C C . THR A 1 295 ? 2.109 12.211 11.523 1 94.5 295 THR A C 1
ATOM 2394 O O . THR A 1 295 ? 2.43 12.352 10.344 1 94.5 295 THR A O 1
ATOM 2397 N N . TRP A 1 296 ? 1.784 13.148 12.297 1 95.44 296 TRP A N 1
ATOM 2398 C CA . TRP A 1 296 ? 1.984 14.562 12.008 1 95.44 296 TRP A CA 1
ATOM 2399 C C . TRP A 1 296 ? 2.541 15.289 13.227 1 95.44 296 TRP A C 1
ATOM 2401 O O . TRP A 1 296 ? 1.972 15.211 14.32 1 95.44 296 TRP A O 1
ATOM 2411 N N . ILE A 1 297 ? 3.674 15.938 13.07 1 94 297 ILE A N 1
ATOM 2412 C CA . ILE A 1 297 ? 4.297 16.672 14.164 1 94 297 ILE A CA 1
ATOM 2413 C C . ILE A 1 297 ? 3.994 18.172 14.016 1 94 297 ILE A C 1
ATOM 2415 O O . ILE A 1 297 ? 4.133 18.734 12.93 1 94 297 ILE A O 1
ATOM 2419 N N . GLU A 1 298 ? 3.576 18.812 15.102 1 93 298 GLU A N 1
ATOM 2420 C CA . GLU A 1 298 ? 3.371 20.25 15.047 1 93 298 GLU A CA 1
ATOM 2421 C C . GLU A 1 298 ? 3.607 20.891 16.406 1 93 298 GLU A C 1
ATOM 2423 O O . GLU A 1 298 ? 3.529 20.234 17.438 1 93 298 GLU A O 1
ATOM 2428 N N . SER A 1 299 ? 3.971 22.156 16.375 1 91.19 299 SER A N 1
ATOM 2429 C CA . SER A 1 299 ? 4.09 22.984 17.578 1 91.19 299 SER A CA 1
ATOM 2430 C C . SER A 1 299 ? 2.811 23.766 17.844 1 91.19 299 SER A C 1
ATOM 2432 O O . SER A 1 299 ? 2.219 24.328 16.922 1 91.19 299 SER A O 1
ATOM 2434 N N . ALA A 1 300 ? 2.389 23.719 19.047 1 85.94 300 ALA A N 1
ATOM 2435 C CA . ALA A 1 300 ? 1.111 24.359 19.359 1 85.94 300 ALA A CA 1
ATOM 2436 C C . ALA A 1 300 ? 1.314 25.641 20.172 1 85.94 300 ALA A C 1
ATOM 2438 O O . ALA A 1 300 ? 2.029 25.641 21.172 1 85.94 300 ALA A O 1
ATOM 2439 N N . LYS A 1 301 ? 0.693 26.703 19.672 1 83.19 301 LYS A N 1
ATOM 2440 C CA . LYS A 1 301 ? 0.514 27.891 20.516 1 83.19 301 LYS A CA 1
ATOM 2441 C C . LYS A 1 301 ? -0.717 27.75 21.406 1 83.19 301 LYS A C 1
ATOM 2443 O O . LYS A 1 301 ? -0.688 28.125 22.578 1 83.19 301 LYS A O 1
ATOM 2448 N N . CYS A 1 302 ? -1.775 27.156 20.875 1 90.25 302 CYS A N 1
ATOM 2449 C CA . CYS A 1 302 ? -3.033 26.891 21.547 1 90.25 302 CYS A CA 1
ATOM 2450 C C . CYS A 1 302 ? -3.49 25.453 21.297 1 90.25 302 CYS A C 1
ATOM 2452 O O . CYS A 1 302 ? -3.854 25.109 20.172 1 90.25 302 CYS A O 1
ATOM 2454 N N . LEU A 1 303 ? -3.516 24.688 22.344 1 92 303 LEU A N 1
ATOM 2455 C CA . LEU A 1 303 ? -3.832 23.266 22.234 1 92 303 LEU A CA 1
ATOM 2456 C C . LEU A 1 303 ? -5.262 23.062 21.75 1 92 303 LEU A C 1
ATOM 2458 O O . LEU A 1 303 ? -5.531 22.172 20.938 1 92 303 LEU A O 1
ATOM 2462 N N . GLU A 1 304 ? -6.188 23.891 22.203 1 91.06 304 GLU A N 1
ATOM 2463 C CA . GLU A 1 304 ? -7.594 23.781 21.828 1 91.06 304 GLU A CA 1
ATOM 2464 C C . GLU A 1 304 ? -7.777 23.984 20.328 1 91.06 304 GLU A C 1
ATOM 2466 O O . GLU A 1 304 ? -8.586 23.297 19.703 1 91.06 304 GLU A O 1
ATOM 2471 N N . GLU A 1 305 ? -7.039 24.875 19.891 1 91.69 305 GLU A N 1
ATOM 2472 C CA . GLU A 1 305 ? -7.102 25.125 18.453 1 91.69 305 GLU A CA 1
ATOM 2473 C C . GLU A 1 305 ? -6.547 23.953 17.672 1 91.69 305 GLU A C 1
ATOM 2475 O O . GLU A 1 305 ? -7.082 23.594 16.609 1 91.69 305 GLU A O 1
ATOM 2480 N N . CYS A 1 306 ? -5.523 23.344 18.172 1 93.19 306 CYS A N 1
ATOM 2481 C CA . CYS A 1 306 ? -4.949 22.172 17.531 1 93.19 306 CYS A CA 1
ATOM 2482 C C . CYS A 1 306 ? -5.945 21.016 17.5 1 93.19 306 CYS A C 1
ATOM 2484 O O . CYS A 1 306 ? -6.125 20.359 16.484 1 93.19 306 CYS A O 1
ATOM 2486 N N . TYR A 1 307 ? -6.59 20.859 18.641 1 94.38 307 TYR A N 1
ATOM 2487 C CA . TYR A 1 307 ? -7.598 19.812 18.719 1 94.38 307 TYR A CA 1
ATOM 2488 C C . TYR A 1 307 ? -8.703 20.031 17.688 1 94.38 307 TYR A C 1
ATOM 2490 O O . TYR A 1 307 ? -9.102 19.109 16.984 1 94.38 307 TYR A O 1
ATOM 2498 N N . LYS A 1 308 ? -9.109 21.234 17.641 1 92.31 308 LYS A N 1
ATOM 2499 C CA . LYS A 1 308 ? -10.18 21.594 16.703 1 92.31 308 LYS A CA 1
ATOM 2500 C C . LYS A 1 308 ? -9.766 21.297 15.266 1 92.31 308 LYS A C 1
ATOM 2502 O O . LYS A 1 308 ? -10.523 20.688 14.508 1 92.31 308 LYS A O 1
ATOM 2507 N N . ASN A 1 309 ? -8.594 21.734 14.922 1 93.06 309 ASN A N 1
ATOM 2508 C CA . ASN A 1 309 ? -8.094 21.5 13.57 1 93.06 309 ASN A CA 1
ATOM 2509 C C . ASN A 1 309 ? -8.023 20.016 13.234 1 93.06 309 ASN A C 1
ATOM 2511 O O . ASN A 1 309 ? -8.453 19.594 12.164 1 93.06 309 ASN A O 1
ATOM 2515 N N . HIS A 1 310 ? -7.555 19.25 14.133 1 95.75 310 HIS A N 1
ATOM 2516 C CA . HIS A 1 310 ? -7.367 17.828 13.875 1 95.75 310 HIS A CA 1
ATOM 2517 C C . HIS A 1 310 ? -8.703 17.094 13.875 1 95.75 310 HIS A C 1
ATOM 2519 O O . HIS A 1 310 ? -8.867 16.109 13.148 1 95.75 310 HIS A O 1
ATOM 2525 N N . ASP A 1 311 ? -9.648 17.562 14.648 1 95.38 311 ASP A N 1
ATOM 2526 C CA . ASP A 1 311 ? -11 17 14.539 1 95.38 311 ASP A CA 1
ATOM 2527 C C . ASP A 1 311 ? -11.586 17.266 13.156 1 95.38 311 ASP A C 1
ATOM 2529 O O . ASP A 1 311 ? -12.227 16.375 12.578 1 95.38 311 ASP A O 1
ATOM 2533 N N . GLU A 1 312 ? -11.297 18.406 12.695 1 94.38 312 GLU A N 1
ATOM 2534 C CA . GLU A 1 312 ? -11.82 18.797 11.391 1 94.38 312 GLU A CA 1
ATOM 2535 C C . GLU A 1 312 ? -11.117 18.047 10.266 1 94.38 312 GLU A C 1
ATOM 2537 O O . GLU A 1 312 ? -11.688 17.844 9.188 1 94.38 312 GLU A O 1
ATOM 2542 N N . MET A 1 313 ? -9.922 17.578 10.516 1 95.5 313 MET A N 1
ATOM 2543 C CA . MET A 1 313 ? -9.141 16.875 9.508 1 95.5 313 MET A CA 1
ATOM 2544 C C . MET A 1 313 ? -9.383 15.367 9.594 1 95.5 313 MET A C 1
ATOM 2546 O O . MET A 1 313 ? -8.969 14.617 8.703 1 95.5 313 MET A O 1
ATOM 2550 N N . GLY A 1 314 ? -10.031 14.938 10.641 1 96.19 314 GLY A N 1
ATOM 2551 C CA . GLY A 1 314 ? -10.312 13.523 10.812 1 96.19 314 GLY A CA 1
ATOM 2552 C C . GLY A 1 314 ? -9.172 12.758 11.445 1 96.19 314 GLY A C 1
ATOM 2553 O O . GLY A 1 314 ? -9.109 11.531 11.344 1 96.19 314 GLY A O 1
ATOM 2554 N N . THR A 1 315 ? -8.211 13.461 12.07 1 97.44 315 THR A N 1
ATOM 2555 C CA . THR A 1 315 ? -7.105 12.82 12.766 1 97.44 315 THR A CA 1
ATOM 2556 C C . THR A 1 315 ? -7.617 12 13.945 1 97.44 315 THR A C 1
ATOM 2558 O O . THR A 1 315 ? -8.422 12.477 14.742 1 97.44 315 THR A O 1
ATOM 2561 N N . LEU A 1 316 ? -7.117 10.844 14.047 1 97.19 316 LEU A N 1
ATOM 2562 C CA . LEU A 1 316 ? -7.68 9.906 15.016 1 97.19 316 LEU A CA 1
ATOM 2563 C C . LEU A 1 316 ? -7.219 10.234 16.422 1 97.19 316 LEU A C 1
ATOM 2565 O O . LEU A 1 316 ? -8.039 10.328 17.344 1 97.19 316 LEU A O 1
ATOM 2569 N N . PHE A 1 317 ? -5.922 10.438 16.625 1 98 317 PHE A N 1
ATOM 2570 C CA . PHE A 1 317 ? -5.379 10.703 17.953 1 98 317 PHE A CA 1
ATOM 2571 C C . PHE A 1 317 ? -4.555 11.984 17.953 1 98 317 PHE A C 1
ATOM 2573 O O . PHE A 1 317 ? -3.914 12.32 16.953 1 98 317 PHE A O 1
ATOM 2580 N N . CYS A 1 318 ? -4.605 12.648 19.031 1 98 318 CYS A N 1
ATOM 2581 C CA . CYS A 1 318 ? -3.643 13.695 19.359 1 98 318 CYS A CA 1
ATOM 2582 C C . CYS A 1 318 ? -2.797 13.305 20.562 1 98 318 CYS A C 1
ATOM 2584 O O . CYS A 1 318 ? -3.332 12.938 21.609 1 98 318 CYS A O 1
ATOM 2586 N N . ILE A 1 319 ? -1.528 13.32 20.375 1 98.12 319 ILE A N 1
ATOM 2587 C CA . ILE A 1 319 ? -0.574 13.047 21.438 1 98.12 319 ILE A CA 1
ATOM 2588 C C . ILE A 1 319 ? 0.098 14.352 21.875 1 98.12 319 ILE A C 1
ATOM 2590 O O . ILE A 1 319 ? 0.789 14.992 21.094 1 98.12 319 ILE A O 1
ATOM 2594 N N . VAL A 1 320 ? -0.046 14.703 23.125 1 97.44 320 VAL A N 1
ATOM 2595 C CA . VAL A 1 320 ? 0.481 15.969 23.625 1 97.44 320 VAL A CA 1
ATOM 2596 C C . VAL A 1 320 ? 1.733 15.719 24.453 1 97.44 320 VAL A C 1
ATOM 2598 O O . VAL A 1 320 ? 1.704 14.93 25.406 1 97.44 320 VAL A O 1
ATOM 2601 N N . ILE A 1 321 ? 2.783 16.312 24.062 1 96.19 321 ILE A N 1
ATOM 2602 C CA . ILE A 1 321 ? 4.043 16.312 24.797 1 96.19 321 ILE A CA 1
ATOM 2603 C C . ILE A 1 321 ? 4.168 17.594 25.609 1 96.19 321 ILE A C 1
ATOM 2605 O O . ILE A 1 321 ? 3.967 18.688 25.078 1 96.19 321 ILE A O 1
ATOM 2609 N N . ASP A 1 322 ? 4.43 17.5 26.844 1 93.5 322 ASP A N 1
ATOM 2610 C CA . ASP A 1 322 ? 4.59 18.656 27.734 1 93.5 322 ASP A CA 1
ATOM 2611 C C . ASP A 1 322 ? 5.691 18.406 28.766 1 93.5 322 ASP A C 1
ATOM 2613 O O . ASP A 1 322 ? 6.547 17.531 28.562 1 93.5 322 ASP A O 1
ATOM 2617 N N . ASP A 1 323 ? 5.668 19.234 29.828 1 93.12 323 ASP A N 1
ATOM 2618 C CA . ASP A 1 323 ? 6.719 19.156 30.828 1 93.12 323 ASP A CA 1
ATOM 2619 C C . ASP A 1 323 ? 6.68 17.812 31.562 1 93.12 323 ASP A C 1
ATOM 2621 O O . ASP A 1 323 ? 7.719 17.281 31.953 1 93.12 323 ASP A O 1
ATOM 2625 N N . ASN A 1 324 ? 5.531 17.266 31.734 1 92.5 324 ASN A N 1
ATOM 2626 C CA . ASN A 1 324 ? 5.402 15.961 32.375 1 92.5 324 ASN A CA 1
ATOM 2627 C C . ASN A 1 324 ? 6.031 14.859 31.531 1 92.5 324 ASN A C 1
ATOM 2629 O O . ASN A 1 324 ? 6.523 13.859 32.062 1 92.5 324 ASN A O 1
ATOM 2633 N N . THR A 1 325 ? 6.012 15 30.203 1 94.06 325 THR A N 1
ATOM 2634 C CA . THR A 1 325 ? 6.633 14.031 29.312 1 94.06 325 THR A CA 1
ATOM 2635 C C . THR A 1 325 ? 8.148 14.023 29.5 1 94.06 325 THR A C 1
ATOM 2637 O O . THR A 1 325 ? 8.758 12.953 29.578 1 94.06 325 THR A O 1
ATOM 2640 N N . VAL A 1 326 ? 8.68 15.219 29.641 1 91.56 326 VAL A N 1
ATOM 2641 C CA . VAL A 1 326 ? 10.125 15.344 29.781 1 91.56 326 VAL A CA 1
ATOM 2642 C C . VAL A 1 326 ? 10.57 14.789 31.125 1 91.56 326 VAL A C 1
ATOM 2644 O O . VAL A 1 326 ? 11.586 14.094 31.219 1 91.56 326 VAL A O 1
ATOM 2647 N N . LYS A 1 327 ? 9.789 14.992 32.125 1 92.38 327 LYS A N 1
ATOM 2648 C CA . LYS A 1 327 ? 10.172 14.625 33.5 1 92.38 327 LYS A CA 1
ATOM 2649 C C . LYS A 1 327 ? 9.852 13.156 33.781 1 92.38 327 LYS A C 1
ATOM 2651 O O . LYS A 1 327 ? 10.648 12.453 34.406 1 92.38 327 LYS A O 1
ATOM 2656 N N . TYR A 1 328 ? 8.648 12.68 33.281 1 93.62 328 TYR A N 1
ATOM 2657 C CA . TYR A 1 328 ? 8.156 11.383 33.75 1 93.62 328 TYR A CA 1
ATOM 2658 C C . TYR A 1 328 ? 7.93 10.445 32.562 1 93.62 328 TYR A C 1
ATOM 2660 O O . TYR A 1 328 ? 7.672 9.25 32.781 1 93.62 328 TYR A O 1
ATOM 2668 N N . GLY A 1 329 ? 7.965 10.938 31.375 1 94.06 329 GLY A N 1
ATOM 2669 C CA . GLY A 1 329 ? 7.75 10.109 30.203 1 94.06 329 GLY A CA 1
ATOM 2670 C C . GLY A 1 329 ? 6.281 9.93 29.859 1 94.06 329 GLY A C 1
ATOM 2671 O O . GLY A 1 329 ? 5.934 9.125 29 1 94.06 329 GLY A O 1
ATOM 2672 N N . ASP A 1 330 ? 5.426 10.711 30.516 1 95.62 330 ASP A N 1
ATOM 2673 C CA . ASP A 1 330 ? 3.99 10.57 30.297 1 95.62 330 ASP A CA 1
ATOM 2674 C C . ASP A 1 330 ? 3.508 11.523 29.203 1 95.62 330 ASP A C 1
ATOM 2676 O O . ASP A 1 330 ? 3.957 12.672 29.141 1 95.62 330 ASP A O 1
ATOM 2680 N N . VAL A 1 331 ? 2.666 10.977 28.375 1 97.25 331 VAL A N 1
ATOM 2681 C CA . VAL A 1 331 ? 2.031 11.805 27.359 1 97.25 331 VAL A CA 1
ATOM 2682 C C . VAL A 1 331 ? 0.514 11.773 27.531 1 97.25 331 VAL A C 1
ATOM 2684 O O . VAL A 1 331 ? -0.019 10.883 28.203 1 97.25 331 VAL A O 1
ATOM 2687 N N . LYS A 1 332 ? -0.149 12.75 27.016 1 96.81 332 LYS A N 1
ATOM 2688 C CA . LYS A 1 332 ? -1.608 12.758 26.969 1 96.81 332 LYS A CA 1
ATOM 2689 C C . LYS A 1 332 ? -2.111 12.336 25.594 1 96.81 332 LYS A C 1
ATOM 2691 O O . LYS A 1 332 ? -1.687 12.891 24.578 1 96.81 332 LYS A O 1
ATOM 2696 N N . LEU A 1 333 ? -2.926 11.398 25.594 1 97.25 333 LEU A N 1
ATOM 2697 C CA . LEU A 1 333 ? -3.516 10.859 24.375 1 97.25 333 LEU A CA 1
ATOM 2698 C C . LEU A 1 333 ? -5 11.195 24.281 1 97.25 333 LEU A C 1
ATOM 2700 O O . LEU A 1 333 ? -5.785 10.781 25.141 1 97.25 333 LEU A O 1
ATOM 2704 N N . ARG A 1 334 ? -5.363 11.938 23.266 1 97.12 334 ARG A N 1
ATOM 2705 C CA . ARG A 1 334 ? -6.762 12.312 23.062 1 97.12 334 ARG A CA 1
ATOM 2706 C C . ARG A 1 334 ? -7.375 11.562 21.891 1 97.12 334 ARG A C 1
ATOM 2708 O O . ARG A 1 334 ? -6.785 11.516 20.812 1 97.12 334 ARG A O 1
ATOM 2715 N N . HIS A 1 335 ? -8.484 11.023 22.094 1 95.88 335 HIS A N 1
ATOM 2716 C CA . HIS A 1 335 ? -9.203 10.344 21.016 1 95.88 335 HIS A CA 1
ATOM 2717 C C . HIS A 1 335 ? -10.195 11.273 20.328 1 95.88 335 HIS A C 1
ATOM 2719 O O . HIS A 1 335 ? -10.945 11.984 21 1 95.88 335 HIS A O 1
ATOM 2725 N N . ARG A 1 336 ? -10.273 11.281 19.078 1 93.69 336 ARG A N 1
ATOM 2726 C CA . ARG A 1 336 ? -11.062 12.203 18.266 1 93.69 336 ARG A CA 1
ATOM 2727 C C . ARG A 1 336 ? -12.547 12.078 18.594 1 93.69 336 ARG A C 1
ATOM 2729 O O . ARG A 1 336 ? -13.219 13.086 18.844 1 93.69 336 ARG A O 1
ATOM 2736 N N . ASP A 1 337 ? -13.094 10.891 18.641 1 90.56 337 ASP A N 1
ATOM 2737 C CA . ASP A 1 337 ? -14.539 10.672 18.703 1 90.56 337 ASP A CA 1
ATOM 2738 C C . ASP A 1 337 ? -15.07 10.906 20.109 1 90.56 337 ASP A C 1
ATOM 2740 O O . ASP A 1 337 ? -16.156 11.469 20.281 1 90.56 337 ASP A O 1
ATOM 2744 N N . THR A 1 338 ? -14.297 10.516 21.062 1 89.75 338 THR A N 1
ATOM 2745 C CA . THR A 1 338 ? -14.781 10.625 22.438 1 89.75 338 THR A CA 1
ATOM 2746 C C . THR A 1 338 ? -14.305 11.93 23.078 1 89.75 338 THR A C 1
ATOM 2748 O O . THR A 1 338 ? -14.914 12.414 24.031 1 89.75 338 THR A O 1
ATOM 2751 N N . GLY A 1 339 ? -13.258 12.445 22.609 1 90.81 339 GLY A N 1
ATOM 2752 C CA . GLY A 1 339 ? -12.648 13.617 23.234 1 90.81 339 GLY A CA 1
ATOM 2753 C C . GLY A 1 339 ? -11.906 13.297 24.516 1 90.81 339 GLY A C 1
ATOM 2754 O O . GLY A 1 339 ? -11.336 14.188 25.141 1 90.81 339 GLY A O 1
ATOM 2755 N N . LEU A 1 340 ? -11.875 12.078 24.828 1 92.31 340 LEU A N 1
ATOM 2756 C CA . LEU A 1 340 ? -11.258 11.648 26.078 1 92.31 340 LEU A CA 1
ATOM 2757 C C . LEU A 1 340 ? -9.742 11.789 26.031 1 92.31 340 LEU A C 1
ATOM 2759 O O . LEU A 1 340 ? -9.125 11.461 25.016 1 92.31 340 LEU A O 1
ATOM 2763 N N . LEU A 1 341 ? -9.258 12.352 27.141 1 94.5 341 LEU A N 1
ATOM 2764 C CA . LEU A 1 341 ? -7.816 12.508 27.328 1 94.5 341 LEU A CA 1
ATOM 2765 C C . LEU A 1 341 ? -7.277 11.477 28.312 1 94.5 341 LEU A C 1
ATOM 2767 O O . LEU A 1 341 ? -7.715 11.438 29.469 1 94.5 341 LEU A O 1
ATOM 2771 N N . GLU A 1 342 ? -6.398 10.633 27.828 1 94.62 342 GLU A N 1
ATOM 2772 C CA . GLU A 1 342 ? -5.781 9.617 28.688 1 94.62 342 GLU A CA 1
ATOM 2773 C C . GLU A 1 342 ? -4.285 9.859 28.828 1 94.62 342 GLU A C 1
ATOM 2775 O O . GLU A 1 342 ? -3.609 10.234 27.875 1 94.62 342 GLU A O 1
ATOM 2780 N N . GLN A 1 343 ? -3.84 9.734 30.078 1 95.94 343 GLN A N 1
ATOM 2781 C CA . GLN A 1 343 ? -2.404 9.812 30.312 1 95.94 343 GLN A CA 1
ATOM 2782 C C . GLN A 1 343 ? -1.752 8.438 30.25 1 95.94 343 GLN A C 1
ATOM 2784 O O . GLN A 1 343 ? -2.164 7.508 30.938 1 95.94 343 GLN A O 1
ATOM 2789 N N . ILE A 1 344 ? -0.768 8.305 29.391 1 95.88 344 ILE A N 1
ATOM 2790 C CA . ILE A 1 344 ? -0.075 7.035 29.219 1 95.88 344 ILE A CA 1
ATOM 2791 C C . ILE A 1 344 ? 1.422 7.277 29.047 1 95.88 344 ILE A C 1
ATOM 2793 O O . ILE A 1 344 ? 1.84 8.383 28.688 1 95.88 344 ILE A O 1
ATOM 2797 N N . HIS A 1 345 ? 2.172 6.277 29.406 1 95.25 345 HIS A N 1
ATOM 2798 C CA . HIS A 1 345 ? 3.611 6.387 29.188 1 95.25 345 HIS A CA 1
ATOM 2799 C C . HIS A 1 345 ? 3.951 6.352 27.703 1 95.25 345 HIS A C 1
ATOM 2801 O O . HIS A 1 345 ? 3.307 5.637 26.922 1 95.25 345 HIS A O 1
ATOM 2807 N N . LEU A 1 346 ? 4.98 7.027 27.344 1 94.25 346 LEU A N 1
ATOM 2808 C CA . LEU A 1 346 ? 5.391 7.172 25.953 1 94.25 346 LEU A CA 1
ATOM 2809 C C . LEU A 1 346 ? 5.652 5.812 25.312 1 94.25 346 LEU A C 1
ATOM 2811 O O . LEU A 1 346 ? 5.367 5.609 24.125 1 94.25 346 LEU A O 1
ATOM 2815 N N . MET A 1 347 ? 6.07 4.848 26 1 92.44 347 MET A N 1
ATOM 2816 C CA . MET A 1 347 ? 6.426 3.525 25.5 1 92.44 347 MET A CA 1
ATOM 2817 C C . MET A 1 347 ? 5.176 2.717 25.156 1 92.44 347 MET A C 1
ATOM 2819 O O . MET A 1 347 ? 5.242 1.754 24.391 1 92.44 347 MET A O 1
ATOM 2823 N N . ASP A 1 348 ? 4.059 3.178 25.641 1 94.88 348 ASP A N 1
ATOM 2824 C CA . ASP A 1 348 ? 2.832 2.406 25.484 1 94.88 348 ASP A CA 1
ATOM 2825 C C . ASP A 1 348 ? 1.965 2.984 24.359 1 94.88 348 ASP A C 1
ATOM 2827 O O . ASP A 1 348 ? 0.97 2.375 23.969 1 94.88 348 ASP A O 1
ATOM 2831 N N . VAL A 1 349 ? 2.348 4.074 23.859 1 96.12 349 VAL A N 1
ATOM 2832 C CA . VAL A 1 349 ? 1.524 4.805 22.906 1 96.12 349 VAL A CA 1
ATOM 2833 C C . VAL A 1 349 ? 1.292 3.947 21.656 1 96.12 349 VAL A C 1
ATOM 2835 O O . VAL A 1 349 ? 0.159 3.816 21.203 1 96.12 349 VAL A O 1
ATOM 2838 N N . LYS A 1 350 ? 2.352 3.359 21.125 1 95.31 350 LYS A N 1
ATOM 2839 C CA . LYS A 1 350 ? 2.256 2.543 19.922 1 95.31 350 LYS A CA 1
ATOM 2840 C C . LYS A 1 350 ? 1.246 1.413 20.109 1 95.31 350 LYS A C 1
ATOM 2842 O O . LYS A 1 350 ? 0.365 1.222 19.266 1 95.31 350 LYS A O 1
ATOM 2847 N N . LEU A 1 351 ? 1.362 0.757 21.203 1 92.88 351 LEU A N 1
ATOM 2848 C CA . LEU A 1 351 ? 0.487 -0.378 21.469 1 92.88 351 LEU A CA 1
ATOM 2849 C C . LEU A 1 351 ? -0.964 0.074 21.594 1 92.88 351 LEU A C 1
ATOM 2851 O O . LEU A 1 351 ? -1.876 -0.605 21.125 1 92.88 351 LEU A O 1
ATOM 2855 N N . CYS A 1 352 ? -1.146 1.142 22.25 1 92.81 352 CYS A N 1
ATOM 2856 C CA . CYS A 1 352 ? -2.49 1.677 22.453 1 92.81 352 CYS A CA 1
ATOM 2857 C C . CYS A 1 352 ? -3.15 1.989 21.109 1 92.81 352 CYS A C 1
ATOM 2859 O O . CYS A 1 352 ? -4.305 1.623 20.875 1 92.81 352 CYS A O 1
ATOM 2861 N N . ILE A 1 353 ? -2.443 2.607 20.219 1 94.56 353 ILE A N 1
ATOM 2862 C CA . ILE A 1 353 ? -2.984 3.006 18.922 1 94.56 353 ILE A CA 1
ATOM 2863 C C . ILE A 1 353 ? -3.232 1.768 18.062 1 94.56 353 ILE A C 1
ATOM 2865 O O . ILE A 1 353 ? -4.266 1.661 17.406 1 94.56 353 ILE A O 1
ATOM 2869 N N . GLU A 1 354 ? -2.283 0.83 18.078 1 91.44 354 GLU A N 1
ATOM 2870 C CA . GLU A 1 354 ? -2.436 -0.403 17.297 1 91.44 354 GLU A CA 1
ATOM 2871 C C . GLU A 1 354 ? -3.691 -1.162 17.719 1 91.44 354 GLU A C 1
ATOM 2873 O O . GLU A 1 354 ? -4.398 -1.715 16.875 1 91.44 354 GLU A O 1
ATOM 2878 N N . ARG A 1 355 ? -3.916 -1.19 18.984 1 87.75 355 ARG A N 1
ATOM 2879 C CA . ARG A 1 355 ? -5.098 -1.875 19.516 1 87.75 355 ARG A CA 1
ATOM 2880 C C . ARG A 1 355 ? -6.379 -1.221 19 1 87.75 355 ARG A C 1
ATOM 2882 O O . ARG A 1 355 ? -7.328 -1.911 18.625 1 87.75 355 ARG A O 1
ATOM 2889 N N . ASP A 1 356 ? -6.383 0.02 18.969 1 87.44 356 ASP A N 1
ATOM 2890 C CA . ASP A 1 356 ? -7.555 0.744 18.5 1 87.44 356 ASP A CA 1
ATOM 2891 C C . ASP A 1 356 ? -7.785 0.488 17 1 87.44 356 ASP A C 1
ATOM 2893 O O . ASP A 1 356 ? -8.922 0.325 16.562 1 87.44 356 ASP A O 1
ATOM 2897 N N . LEU A 1 357 ? -6.734 0.45 16.297 1 87.56 357 LEU A N 1
ATOM 2898 C CA . LEU A 1 357 ? -6.828 0.233 14.852 1 87.56 357 LEU A CA 1
ATOM 2899 C C . LEU A 1 357 ? -7.262 -1.195 14.539 1 87.56 357 LEU A C 1
ATOM 2901 O O . LEU A 1 357 ? -7.945 -1.439 13.547 1 87.56 357 LEU A O 1
ATOM 2905 N N . GLN A 1 358 ? -6.773 -2.154 15.328 1 77.81 358 GLN A N 1
ATOM 2906 C CA . GLN A 1 358 ? -7.141 -3.553 15.141 1 77.81 358 GLN A CA 1
ATOM 2907 C C . GLN A 1 358 ? -8.594 -3.797 15.531 1 77.81 358 GLN A C 1
ATOM 2909 O O . GLN A 1 358 ? -9.297 -4.57 14.875 1 77.81 358 GLN A O 1
ATOM 2914 N N . ASN A 1 359 ? -8.977 -3.268 16.641 1 64.31 359 ASN A N 1
ATOM 2915 C CA . ASN A 1 359 ? -10.336 -3.436 17.125 1 64.31 359 ASN A CA 1
ATOM 2916 C C . ASN A 1 359 ? -11.359 -2.895 16.125 1 64.31 359 ASN A C 1
ATOM 2918 O O . ASN A 1 359 ? -12.523 -3.307 16.141 1 64.31 359 ASN A O 1
ATOM 2922 N N . SER A 1 360 ? -10.844 -2.129 15.312 1 60.16 360 SER A N 1
ATOM 2923 C CA . SER A 1 360 ? -11.766 -1.585 14.32 1 60.16 360 SER A CA 1
ATOM 2924 C C . SER A 1 360 ? -12.141 -2.637 13.281 1 60.16 360 SER A C 1
ATOM 2926 O O . SER A 1 360 ? -13.086 -2.445 12.516 1 60.16 360 SER A O 1
ATOM 2928 N N . TYR A 1 361 ? -11.32 -3.768 13.125 1 52.47 361 TYR A N 1
ATOM 2929 C CA . TYR A 1 361 ? -11.672 -4.887 12.258 1 52.47 361 TYR A CA 1
ATOM 2930 C C . TYR A 1 361 ? -12.742 -5.758 12.906 1 52.47 361 TYR A C 1
ATOM 2932 O O . TYR A 1 361 ? -13.492 -6.445 12.211 1 52.47 361 TYR A O 1
ATOM 2940 N N . GLU A 1 362 ? -12.422 -6.133 14.188 1 45.5 362 GLU A N 1
ATOM 2941 C CA . GLU A 1 362 ? -13.195 -7.207 14.797 1 45.5 362 GLU A CA 1
ATOM 2942 C C . GLU A 1 362 ? -14.688 -6.988 14.609 1 45.5 362 GLU A C 1
ATOM 2944 O O . GLU A 1 362 ? -15.234 -5.961 15.016 1 45.5 362 GLU A O 1
ATOM 2949 N N . ASP A 1 363 ? -15.188 -7.453 13.508 1 41.88 363 ASP A N 1
ATOM 2950 C CA . ASP A 1 363 ? -16.578 -7.844 13.367 1 41.88 363 ASP A CA 1
ATOM 2951 C C . ASP A 1 363 ? -17.234 -8.055 14.727 1 41.88 363 ASP A C 1
ATOM 2953 O O . ASP A 1 363 ? -16.562 -8.445 15.688 1 41.88 363 ASP A O 1
ATOM 2957 N N . ASN A 1 364 ? -18.5 -7.578 14.969 1 35.84 364 ASN A N 1
ATOM 2958 C CA . ASN A 1 364 ? -19.469 -8.07 15.938 1 35.84 364 ASN A CA 1
ATOM 2959 C C . ASN A 1 364 ? -19.359 -9.578 16.141 1 35.84 364 ASN A C 1
ATOM 2961 O O . ASN A 1 364 ? -20.078 -10.344 15.5 1 35.84 364 ASN A O 1
ATOM 2965 N N . LEU A 1 365 ? -18.391 -10.312 16.219 1 33.12 365 LEU A N 1
ATOM 2966 C CA . LEU A 1 365 ? -18.562 -11.648 16.766 1 33.12 365 LEU A CA 1
ATOM 2967 C C . LEU A 1 365 ? -19.438 -11.609 18.016 1 33.12 365 LEU A C 1
ATOM 2969 O O . LEU A 1 365 ? -19.469 -10.602 18.734 1 33.12 365 LEU A O 1
ATOM 2973 N N . PRO A 1 366 ? -20.438 -12.5 18.141 1 31.42 366 PRO A N 1
ATOM 2974 C CA . PRO A 1 366 ? -21.219 -12.484 19.375 1 31.42 366 PRO A CA 1
ATOM 2975 C C . PRO A 1 366 ? -20.344 -12.273 20.609 1 31.42 366 PRO A C 1
ATOM 2977 O O . PRO A 1 366 ? -19.172 -12.664 20.625 1 31.42 366 PRO A O 1
ATOM 2980 N N . PRO A 1 367 ? -20.719 -11.43 21.562 1 31.44 367 PRO A N 1
ATOM 2981 C CA . PRO A 1 367 ? -20.031 -11.172 22.828 1 31.44 367 PRO A CA 1
ATOM 2982 C C . PRO A 1 367 ? -19.312 -12.406 23.375 1 31.44 367 PRO A C 1
ATOM 2984 O O . PRO A 1 367 ? -18.297 -12.281 24.062 1 31.44 367 PRO A O 1
ATOM 2987 N N . ASP A 1 368 ? -19.812 -13.57 23.109 1 30.55 368 ASP A N 1
ATOM 2988 C CA . ASP A 1 368 ? -19.328 -14.828 23.688 1 30.55 368 ASP A CA 1
ATOM 2989 C C . ASP A 1 368 ? -17.984 -15.219 23.094 1 30.55 368 ASP A C 1
ATOM 2991 O O . ASP A 1 368 ? -17.125 -15.75 23.797 1 30.55 368 ASP A O 1
ATOM 2995 N N . LEU A 1 369 ? -17.766 -15.109 21.828 1 30.97 369 LEU A N 1
ATOM 2996 C CA . LEU A 1 369 ? -16.516 -15.602 21.266 1 30.97 369 LEU A CA 1
ATOM 2997 C C . LEU A 1 369 ? -15.398 -14.578 21.422 1 30.97 369 LEU A C 1
ATOM 2999 O O . LEU A 1 369 ? -14.219 -14.938 21.453 1 30.97 369 LEU A O 1
ATOM 3003 N N . GLN A 1 370 ? -15.633 -13.414 21.391 1 31.62 370 GLN A N 1
ATOM 3004 C CA . GLN A 1 370 ? -14.648 -12.383 21.703 1 31.62 370 GLN A CA 1
ATOM 3005 C C . GLN A 1 370 ? -14.062 -12.578 23.094 1 31.62 370 GLN A C 1
ATOM 3007 O O . GLN A 1 370 ? -12.859 -12.391 23.312 1 31.62 370 GLN A O 1
ATOM 3012 N N . ARG A 1 371 ? -14.805 -12.836 24.047 1 28.8 371 ARG A N 1
ATOM 3013 C CA . ARG A 1 371 ? -14.414 -13.195 25.391 1 28.8 371 ARG A CA 1
ATOM 3014 C C . ARG A 1 371 ? -13.531 -14.445 25.406 1 28.8 371 ARG A C 1
ATOM 3016 O O . ARG A 1 371 ? -12.633 -14.578 26.234 1 28.8 371 ARG A O 1
ATOM 3023 N N . ARG A 1 372 ? -13.789 -15.336 24.484 1 30.78 372 ARG A N 1
ATOM 3024 C CA . ARG A 1 372 ? -13.016 -16.578 24.484 1 30.78 372 ARG A CA 1
ATOM 3025 C C . ARG A 1 372 ? -11.633 -16.359 23.891 1 30.78 372 ARG A C 1
ATOM 3027 O O . ARG A 1 372 ? -10.656 -16.953 24.328 1 30.78 372 ARG A O 1
ATOM 3034 N N . LEU A 1 373 ? -11.531 -15.523 22.875 1 30.61 373 LEU A N 1
ATOM 3035 C CA . LEU A 1 373 ? -10.195 -15.289 22.344 1 30.61 373 LEU A CA 1
ATOM 3036 C C . LEU A 1 373 ? -9.391 -14.375 23.266 1 30.61 373 LEU A C 1
ATOM 3038 O O . LEU A 1 373 ? -8.188 -14.562 23.438 1 30.61 373 LEU A O 1
ATOM 3042 N N . PHE A 1 374 ? -9.984 -13.305 23.781 1 30.95 374 PHE A N 1
ATOM 3043 C CA . PHE A 1 374 ? -9.32 -12.562 24.844 1 30.95 374 PHE A CA 1
ATOM 3044 C C . PHE A 1 374 ? -9.039 -13.461 26.047 1 30.95 374 PHE A C 1
ATOM 3046 O O . PHE A 1 374 ? -8.008 -13.328 26.703 1 30.95 374 PHE A O 1
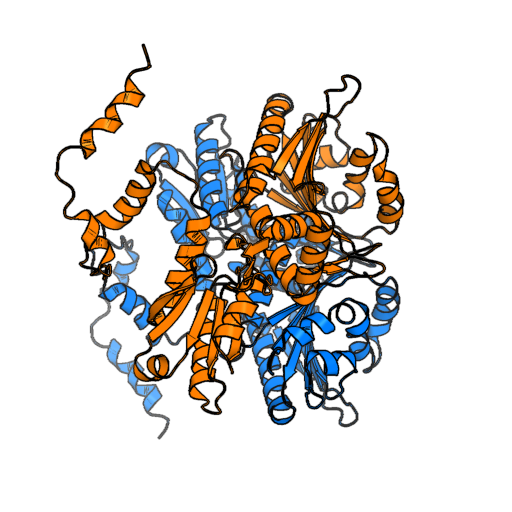ATOM 3053 N N . LEU A 1 375 ? -10.008 -14.305 26.391 1 30.56 375 LEU A N 1
ATOM 3054 C CA . LEU A 1 375 ? -9.812 -15.219 27.5 1 30.56 375 LEU A CA 1
ATOM 3055 C C . LEU A 1 375 ? -8.703 -16.219 27.203 1 30.56 375 LEU A C 1
ATOM 3057 O O . LEU A 1 375 ? -7.984 -16.656 28.109 1 30.56 375 LEU A O 1
ATOM 3061 N N . PHE A 1 376 ? -8.617 -16.641 25.938 1 30.92 376 PHE A N 1
ATOM 3062 C CA . PHE A 1 376 ? -7.52 -17.578 25.719 1 30.92 376 PHE A CA 1
ATOM 3063 C C . PHE A 1 376 ? -6.172 -16.875 25.797 1 30.92 376 PHE A C 1
ATOM 3065 O O . PHE A 1 376 ? -5.176 -17.469 26.203 1 30.92 376 PHE A O 1
ATOM 3072 N N . TYR A 1 377 ? -6.125 -15.617 25.375 1 29.97 377 TYR A N 1
ATOM 3073 C CA . TYR A 1 377 ? -4.875 -14.938 25.688 1 29.97 377 TYR A CA 1
ATOM 3074 C C . TYR A 1 377 ? -4.758 -14.688 27.188 1 29.97 377 TYR A C 1
ATOM 3076 O O . TYR A 1 377 ? -3.648 -14.633 27.734 1 29.97 377 TYR A O 1
ATOM 3084 N N . ASP A 1 378 ? -5.867 -14.43 27.891 1 29.88 378 ASP A N 1
ATOM 3085 C CA . ASP A 1 378 ? -5.801 -14.195 29.328 1 29.88 378 ASP A CA 1
ATOM 3086 C C . ASP A 1 378 ? -5.43 -15.484 30.078 1 29.88 378 ASP A C 1
ATOM 3088 O O . ASP A 1 378 ? -4.793 -15.43 31.125 1 29.88 378 ASP A O 1
ATOM 3092 N N . GLU A 1 379 ? -6.062 -16.594 29.734 1 30.67 379 GLU A N 1
ATOM 3093 C CA . GLU A 1 379 ? -5.785 -17.672 30.688 1 30.67 379 GLU A CA 1
ATOM 3094 C C . GLU A 1 379 ? -4.293 -18 30.734 1 30.67 379 GLU A C 1
ATOM 3096 O O . GLU A 1 379 ? -3.783 -18.453 31.75 1 30.67 379 GLU A O 1
ATOM 3101 N N . LYS A 1 380 ? -3.59 -18.094 29.656 1 31.56 380 LYS A N 1
ATOM 3102 C CA . LYS A 1 380 ? -2.24 -18.562 29.922 1 31.56 380 LYS A CA 1
ATOM 3103 C C . LYS A 1 380 ? -1.392 -17.484 30.578 1 31.56 380 LYS A C 1
ATOM 3105 O O . LYS A 1 380 ? -0.331 -17.766 31.141 1 31.56 380 LYS A O 1
ATOM 3110 N N . ASN A 1 381 ? -1.512 -16.062 30.188 1 28.72 381 ASN A N 1
ATOM 3111 C CA . ASN A 1 381 ? -0.739 -15.086 30.953 1 28.72 381 ASN A CA 1
ATOM 3112 C C . ASN A 1 381 ? -1.475 -14.656 32.219 1 28.72 381 ASN A C 1
ATOM 3114 O O . ASN A 1 381 ? -2.295 -13.742 32.188 1 28.72 381 ASN A O 1
ATOM 3118 N N . GLU A 1 382 ? -1.957 -15.352 33.188 1 28.45 382 GLU A N 1
ATOM 3119 C CA . GLU A 1 382 ? -2.162 -14.961 34.562 1 28.45 382 GLU A CA 1
ATOM 3120 C C . GLU A 1 382 ? -1.019 -14.086 35.062 1 28.45 382 GLU A C 1
ATOM 3122 O O . GLU A 1 382 ? -0.51 -14.289 36.188 1 28.45 382 GLU A O 1
ATOM 3127 N N . MET A 1 383 ? 0.012 -13.633 34.344 1 26.64 383 MET A N 1
ATOM 3128 C CA . MET A 1 383 ? 0.858 -12.664 35.031 1 26.64 383 MET A CA 1
ATOM 3129 C C . MET A 1 383 ? 0.047 -11.453 35.469 1 26.64 383 MET A C 1
ATOM 3131 O O . MET A 1 383 ? -0.947 -11.094 34.844 1 26.64 383 MET A O 1
ATOM 3135 N N . ASN A 1 384 ? 0.211 -10.906 36.781 1 26.05 384 ASN A N 1
ATOM 3136 C CA . ASN A 1 384 ? -0.346 -9.773 37.531 1 26.05 384 ASN A CA 1
ATOM 3137 C C . ASN A 1 384 ? -0.306 -8.492 36.688 1 26.05 384 ASN A C 1
ATOM 3139 O O . ASN A 1 384 ? 0.664 -7.738 36.75 1 26.05 384 ASN A O 1
ATOM 3143 N N . VAL A 1 385 ? -0.318 -8.555 35.531 1 23.27 385 VAL A N 1
ATOM 3144 C CA . VAL A 1 385 ? -0.371 -7.223 34.938 1 23.27 385 VAL A CA 1
ATOM 3145 C C . VAL A 1 385 ? -1.551 -6.441 35.5 1 23.27 385 VAL A C 1
ATOM 3147 O O . VAL A 1 385 ? -2.697 -6.887 35.438 1 23.27 385 VAL A O 1
ATOM 3150 N N . LYS A 1 386 ? -1.236 -5.703 36.688 1 24.94 386 LYS A N 1
ATOM 3151 C CA . LYS A 1 386 ? -2.141 -4.676 37.188 1 24.94 386 LYS A CA 1
ATOM 3152 C C . LYS A 1 386 ? -2.756 -3.875 36.062 1 24.94 386 LYS A C 1
ATOM 3154 O O . LYS A 1 386 ? -2.041 -3.209 35.312 1 24.94 386 LYS A O 1
ATOM 3159 N N . ILE A 1 387 ? -3.656 -4.387 35.531 1 24.14 387 ILE A N 1
ATOM 3160 C CA . ILE A 1 387 ? -4.59 -3.674 34.656 1 24.14 387 ILE A CA 1
ATOM 3161 C C . ILE A 1 387 ? -5.066 -2.398 35.344 1 24.14 387 ILE A C 1
ATOM 3163 O O . ILE A 1 387 ? -5.754 -2.457 36.375 1 24.14 387 ILE A O 1
ATOM 3167 N N . CYS A 1 388 ? -4.07 -1.499 35.656 1 22 388 CYS A N 1
ATOM 3168 C CA . CYS A 1 388 ? -4.555 -0.261 36.25 1 22 388 CYS A CA 1
ATOM 3169 C C . CYS A 1 388 ? -5.797 0.249 35.531 1 22 388 CYS A C 1
ATOM 3171 O O . CYS A 1 388 ? -5.691 0.816 34.438 1 22 388 CYS A O 1
ATOM 3173 N N . CYS A 1 389 ? -6.793 -0.546 35.5 1 22.59 389 CYS A N 1
ATOM 3174 C CA . CYS A 1 389 ? -8.164 -0.136 35.219 1 22.59 389 CYS A CA 1
ATOM 3175 C C . CYS A 1 389 ? -8.578 1.034 36.094 1 22.59 389 CYS A C 1
ATOM 3177 O O . CYS A 1 389 ? -8.508 0.946 37.344 1 22.59 389 CYS A O 1
ATOM 3179 N N . SER A 1 390 ? -8.242 2.26 35.844 1 22.44 390 SER A N 1
ATOM 3180 C CA . SER A 1 390 ? -8.836 3.279 36.688 1 22.44 390 SER A CA 1
ATOM 3181 C C . SER A 1 390 ? -10.242 2.895 37.125 1 22.44 390 SER A C 1
ATOM 3183 O O . SER A 1 390 ? -10.867 2.016 36.531 1 22.44 390 SER A O 1
ATOM 3185 N N . PRO A 1 391 ? -11.023 3.672 38.125 1 23.28 391 PRO A N 1
ATOM 3186 C CA . PRO A 1 391 ? -12.242 3.43 38.906 1 23.28 391 PRO A CA 1
ATOM 3187 C C . PRO A 1 391 ? -13.453 3.135 38.031 1 23.28 391 PRO A C 1
ATOM 3189 O O . PRO A 1 391 ? -14.555 2.902 38.531 1 23.28 391 PRO A O 1
ATOM 3192 N N . VAL A 1 392 ? -13.398 3.283 36.844 1 23.44 392 VAL A N 1
ATOM 3193 C CA . VAL A 1 392 ? -14.773 3.078 36.406 1 23.44 392 VAL A CA 1
ATOM 3194 C C . VAL A 1 392 ? -15.195 1.637 36.688 1 23.44 392 VAL A C 1
ATOM 3196 O O . VAL A 1 392 ? -16.312 1.236 36.344 1 23.44 392 VAL A O 1
ATOM 3199 N N . HIS A 1 393 ? -14.281 0.75 37.062 1 26.55 393 HIS A N 1
ATOM 3200 C CA . HIS A 1 393 ? -14.734 -0.552 37.531 1 26.55 393 HIS A CA 1
ATOM 3201 C C . HIS A 1 393 ? -15.562 -0.416 38.812 1 26.55 393 HIS A C 1
ATOM 3203 O O . HIS A 1 393 ? -15.992 -1.418 39.406 1 26.55 393 HIS A O 1
ATOM 3209 N N . ALA A 1 394 ? -15.438 0.733 39.406 1 23.77 394 ALA A N 1
ATOM 3210 C CA . ALA A 1 394 ? -16.125 0.79 40.688 1 23.77 394 ALA A CA 1
ATOM 3211 C C . ALA A 1 394 ? -17.625 0.517 40.531 1 23.77 394 ALA A C 1
ATOM 3213 O O . ALA A 1 394 ? -18.281 0.072 41.469 1 23.77 394 ALA A O 1
ATOM 3214 N N . MET A 1 395 ? -18.203 1.013 39.438 1 22.52 395 MET A N 1
ATOM 3215 C CA . MET A 1 395 ? -19.656 0.988 39.562 1 22.52 395 MET A CA 1
ATOM 3216 C C . MET A 1 395 ? -20.188 -0.438 39.438 1 22.52 395 MET A C 1
ATOM 3218 O O . MET A 1 395 ? -21.375 -0.679 39.656 1 22.52 395 MET A O 1
ATOM 3222 N N . ILE A 1 396 ? -19.406 -1.369 38.875 1 25.2 396 ILE A N 1
ATOM 3223 C CA . ILE A 1 396 ? -20.078 -2.654 38.75 1 25.2 396 ILE A CA 1
ATOM 3224 C C . ILE A 1 396 ? -20.219 -3.303 40.125 1 25.2 396 ILE A C 1
ATOM 3226 O O . ILE A 1 396 ? -20.719 -4.418 40.25 1 25.2 396 ILE A O 1
ATOM 3230 N N . ARG A 1 397 ? -19.516 -2.828 41.094 1 24.92 397 ARG A N 1
ATOM 3231 C CA . ARG A 1 397 ? -19.547 -3.602 42.344 1 24.92 397 ARG A CA 1
ATOM 3232 C C . ARG A 1 397 ? -20.953 -3.668 42.906 1 24.92 397 ARG A C 1
ATOM 3234 O O . ARG A 1 397 ? -21.297 -4.609 43.625 1 24.92 397 ARG A O 1
ATOM 3241 N N . SER A 1 398 ? -21.625 -2.561 43.062 1 23.97 398 SER A N 1
ATOM 3242 C CA . SER A 1 398 ? -22.719 -2.625 44.031 1 23.97 398 SER A CA 1
ATOM 3243 C C . SER A 1 398 ? -23.938 -3.316 43.438 1 23.97 398 SER A C 1
ATOM 3245 O O . SER A 1 398 ? -25.047 -3.236 43.969 1 23.97 398 SER A O 1
ATOM 3247 N N . MET A 1 399 ? -23.969 -3.691 42.031 1 21.95 399 MET A N 1
ATOM 3248 C CA . MET A 1 399 ? -25.328 -4.133 41.75 1 21.95 399 MET A CA 1
ATOM 3249 C C . MET A 1 399 ? -25.594 -5.523 42.312 1 21.95 399 MET A C 1
ATOM 3251 O O . MET A 1 399 ? -24.688 -6.363 42.344 1 21.95 399 MET A O 1
ATOM 3255 N N . PRO A 1 400 ? -26.609 -5.844 43.062 1 22.42 400 PRO A N 1
ATOM 3256 C CA . PRO A 1 400 ? -26.969 -7.098 43.75 1 22.42 400 PRO A CA 1
ATOM 3257 C C . PRO A 1 400 ? -26.875 -8.312 42.812 1 22.42 400 PRO A C 1
ATOM 3259 O O . PRO A 1 400 ? -26.891 -8.156 41.594 1 22.42 400 PRO A O 1
ATOM 3262 N N . ALA A 1 401 ? -26.469 -9.578 43.219 1 25.55 401 ALA A N 1
ATOM 3263 C CA . ALA A 1 401 ? -26.281 -10.938 42.719 1 25.55 401 ALA A CA 1
ATOM 3264 C C . ALA A 1 401 ? -27.391 -11.32 41.75 1 25.55 401 ALA A C 1
ATOM 3266 O O . ALA A 1 401 ? -27.188 -12.148 40.875 1 25.55 401 ALA A O 1
ATOM 3267 N N . VAL A 1 402 ? -28.656 -10.891 41.938 1 23.38 402 VAL A N 1
ATOM 3268 C CA . VAL A 1 402 ? -29.859 -11.586 41.469 1 23.38 402 VAL A CA 1
ATOM 3269 C C . VAL A 1 402 ? -29.953 -11.531 39.969 1 23.38 402 VAL A C 1
ATOM 3271 O O . VAL A 1 402 ? -30.25 -12.531 39.312 1 23.38 402 VAL A O 1
ATOM 3274 N N . ALA A 1 403 ? -30.078 -10.281 39.375 1 22.42 403 ALA A N 1
ATOM 3275 C CA . ALA A 1 403 ? -30.844 -10.234 38.125 1 22.42 403 ALA A CA 1
ATOM 3276 C C . ALA A 1 403 ? -29.969 -10.68 36.969 1 22.42 403 ALA A C 1
ATOM 3278 O O . ALA A 1 403 ? -30.328 -10.453 35.781 1 22.42 403 ALA A O 1
ATOM 3279 N N . CYS A 1 404 ? -28.734 -11.094 37.125 1 22.39 404 CYS A N 1
ATOM 3280 C CA . CYS A 1 404 ? -27.797 -11.516 36.094 1 22.39 404 CYS A CA 1
ATOM 3281 C C . CYS A 1 404 ? -28.344 -12.68 35.281 1 22.39 404 CYS A C 1
ATOM 3283 O O . CYS A 1 404 ? -27.828 -13 34.219 1 22.39 404 CYS A O 1
ATOM 3285 N N . VAL A 1 405 ? -29.172 -13.492 35.969 1 23.69 405 VAL A N 1
ATOM 3286 C CA . VAL A 1 405 ? -29.594 -14.805 35.5 1 23.69 405 VAL A CA 1
ATOM 3287 C C . VAL A 1 405 ? -30.625 -14.641 34.375 1 23.69 405 VAL A C 1
ATOM 3289 O O . VAL A 1 405 ? -30.672 -15.445 33.438 1 23.69 405 VAL A O 1
ATOM 3292 N N . ALA A 1 406 ? -31.547 -13.68 34.562 1 21.69 406 ALA A N 1
ATOM 3293 C CA . ALA A 1 406 ? -32.844 -13.859 33.906 1 21.69 406 ALA A CA 1
ATOM 3294 C C . ALA A 1 406 ? -32.719 -13.695 32.406 1 21.69 406 ALA A C 1
ATOM 3296 O O . ALA A 1 406 ? -33.375 -14.406 31.641 1 21.69 406 ALA A O 1
ATOM 3297 N N . THR A 1 407 ? -32.156 -12.617 32.031 1 21.53 407 THR A N 1
ATOM 3298 C CA . THR A 1 407 ? -32.562 -12.305 30.672 1 21.53 407 THR A CA 1
ATOM 3299 C C . THR A 1 407 ? -31.938 -13.297 29.688 1 21.53 407 THR A C 1
ATOM 3301 O O . THR A 1 407 ? -32.094 -13.148 28.484 1 21.53 407 THR A O 1
ATOM 3304 N N . TYR A 1 408 ? -31.109 -14.195 30.203 1 23.39 408 TYR A N 1
ATOM 3305 C CA . TYR A 1 408 ? -30.703 -15.266 29.297 1 23.39 408 TYR A CA 1
ATOM 3306 C C . TYR A 1 408 ? -31.906 -16.094 28.859 1 23.39 408 TYR A C 1
ATOM 3308 O O . TYR A 1 408 ? -31.844 -16.844 27.891 1 23.39 408 TYR A O 1
ATOM 3316 N N . LEU A 1 409 ? -32.875 -16.188 29.766 1 22.81 409 LEU A N 1
ATOM 3317 C CA . LEU A 1 409 ? -33.938 -17.188 29.578 1 22.81 409 LEU A CA 1
ATOM 3318 C C . LEU A 1 409 ? -34.781 -16.859 28.375 1 22.81 409 LEU A C 1
ATOM 3320 O O . LEU A 1 409 ? -35.281 -17.781 27.688 1 22.81 409 LEU A O 1
ATOM 3324 N N . PHE A 1 410 ? -35.25 -15.609 28.234 1 23.19 410 PHE A N 1
ATOM 3325 C CA . PHE A 1 410 ? -36.438 -15.469 27.422 1 23.19 410 PHE A CA 1
ATOM 3326 C C . PHE A 1 410 ? -36.156 -15.828 25.969 1 23.19 410 PHE A C 1
ATOM 3328 O O . PHE A 1 410 ? -37.062 -16.047 25.172 1 23.19 410 PHE A O 1
ATOM 3335 N N . ILE A 1 411 ? -34.969 -15.523 25.5 1 22.75 411 ILE A N 1
ATOM 3336 C CA . ILE A 1 411 ? -35.031 -15.727 24.062 1 22.75 411 ILE A CA 1
ATOM 3337 C C . ILE A 1 411 ? -35.094 -17.219 23.75 1 22.75 411 ILE A C 1
ATOM 3339 O O . ILE A 1 411 ? -35.312 -17.625 22.594 1 22.75 411 ILE A O 1
ATOM 3343 N N . VAL A 1 412 ? -34.906 -18.078 24.766 1 22.84 412 VAL A N 1
ATOM 3344 C CA . VAL A 1 412 ? -35.125 -19.469 24.391 1 22.84 412 VAL A CA 1
ATOM 3345 C C . VAL A 1 412 ? -36.625 -19.688 24.109 1 22.84 412 VAL A C 1
ATOM 3347 O O . VAL A 1 412 ? -37 -20.562 23.344 1 22.84 412 VAL A O 1
ATOM 3350 N N . LEU A 1 413 ? -37.5 -18.953 24.875 1 21.52 413 LEU A N 1
ATOM 3351 C CA . LEU A 1 413 ? -38.844 -19.547 24.922 1 21.52 413 LEU A CA 1
ATOM 3352 C C . LEU A 1 413 ? -39.531 -19.375 23.594 1 21.52 413 LEU A C 1
ATOM 3354 O O . LEU A 1 413 ? -40.5 -20.109 23.297 1 21.52 413 LEU A O 1
ATOM 3358 N N . GLN A 1 414 ? -39.5 -18.203 22.938 1 21.7 414 GLN A N 1
ATOM 3359 C CA . GLN A 1 414 ? -40.656 -18.094 22.047 1 21.7 414 GLN A CA 1
ATOM 3360 C C . GLN A 1 414 ? -40.562 -19.109 20.906 1 21.7 414 GLN A C 1
ATOM 3362 O O . GLN A 1 414 ? -41.406 -19.125 20.031 1 21.7 414 GLN A O 1
ATOM 3367 N N . ALA A 1 415 ? -39.469 -19.859 20.734 1 20.05 415 ALA A N 1
ATOM 3368 C CA . ALA A 1 415 ? -39.688 -20.859 19.688 1 20.05 415 ALA A CA 1
ATOM 3369 C C . ALA A 1 415 ? -40.562 -22 20.188 1 20.05 415 ALA A C 1
ATOM 3371 O O . ALA A 1 415 ? -40.844 -22.938 19.438 1 20.05 415 ALA A O 1
ATOM 3372 N N . LYS A 1 416 ? -41.281 -21.797 21.328 1 19.69 416 LYS A N 1
ATOM 3373 C CA . LYS A 1 416 ? -42.406 -22.734 21.234 1 19.69 416 LYS A CA 1
ATOM 3374 C C . LYS A 1 416 ? -43.531 -22.156 20.375 1 19.69 416 LYS A C 1
ATOM 3376 O O . LYS A 1 416 ? -43.906 -20.984 20.547 1 19.69 416 LYS A O 1
ATOM 3381 N N . MET B 1 1 ? 29.031 -13.977 -20.859 1 46.22 1 MET B N 1
ATOM 3382 C CA . MET B 1 1 ? 28.578 -12.836 -20.047 1 46.22 1 MET B CA 1
ATOM 3383 C C . MET B 1 1 ? 27.25 -12.305 -20.562 1 46.22 1 MET B C 1
ATOM 3385 O O . MET B 1 1 ? 26.297 -12.164 -19.781 1 46.22 1 MET B O 1
ATOM 3389 N N . ALA B 1 2 ? 27.344 -11.867 -21.891 1 50.91 2 ALA B N 1
ATOM 3390 C CA . ALA B 1 2 ? 26.109 -11.492 -22.594 1 50.91 2 ALA B CA 1
ATOM 3391 C C . ALA B 1 2 ? 25.109 -12.633 -22.562 1 50.91 2 ALA B C 1
ATOM 3393 O O . ALA B 1 2 ? 23.906 -12.398 -22.406 1 50.91 2 ALA B O 1
ATOM 3394 N N . TYR B 1 3 ? 25.625 -13.742 -22.547 1 55.62 3 TYR B N 1
ATOM 3395 C CA . TYR B 1 3 ? 24.797 -14.945 -22.547 1 55.62 3 TYR B CA 1
ATOM 3396 C C . TYR B 1 3 ? 24.094 -15.117 -21.219 1 55.62 3 TYR B C 1
ATOM 3398 O O . TYR B 1 3 ? 22.906 -15.477 -21.172 1 55.62 3 TYR B O 1
ATOM 3406 N N . GLU B 1 4 ? 24.734 -14.641 -20.203 1 75.5 4 GLU B N 1
ATOM 3407 C CA . GLU B 1 4 ? 24.156 -14.781 -18.875 1 75.5 4 GLU B CA 1
ATOM 3408 C C . GLU B 1 4 ? 22.938 -13.883 -18.703 1 75.5 4 GLU B C 1
ATOM 3410 O O . GLU B 1 4 ? 21.922 -14.312 -18.172 1 75.5 4 GLU B O 1
ATOM 3415 N N . MET B 1 5 ? 23.016 -12.727 -19.359 1 80.81 5 MET B N 1
ATOM 3416 C CA . MET B 1 5 ? 21.922 -11.781 -19.219 1 80.81 5 MET B CA 1
ATOM 3417 C C . MET B 1 5 ? 20.703 -12.234 -20.031 1 80.81 5 MET B C 1
ATOM 3419 O O . MET B 1 5 ? 19.562 -12.078 -19.578 1 80.81 5 MET B O 1
ATOM 3423 N N . LYS B 1 6 ? 21.031 -12.781 -21.109 1 80.38 6 LYS B N 1
ATOM 3424 C CA . LYS B 1 6 ? 19.922 -13.297 -21.922 1 80.38 6 LYS B CA 1
ATOM 3425 C C . LYS B 1 6 ? 19.188 -14.422 -21.203 1 80.38 6 LYS B C 1
ATOM 3427 O O . LYS B 1 6 ? 17.969 -14.508 -21.266 1 80.38 6 LYS B O 1
ATOM 3432 N N . ASP B 1 7 ? 19.953 -15.234 -20.531 1 83.69 7 ASP B N 1
ATOM 3433 C CA . ASP B 1 7 ? 19.359 -16.328 -19.781 1 83.69 7 ASP B CA 1
ATOM 3434 C C . ASP B 1 7 ? 18.5 -15.82 -18.625 1 83.69 7 ASP B C 1
ATOM 3436 O O . ASP B 1 7 ? 17.422 -16.344 -18.359 1 83.69 7 ASP B O 1
ATOM 3440 N N . ILE B 1 8 ? 19.047 -14.859 -18.031 1 87.19 8 ILE B N 1
ATOM 3441 C CA . ILE B 1 8 ? 18.344 -14.273 -16.906 1 87.19 8 ILE B CA 1
ATOM 3442 C C . ILE B 1 8 ? 17.031 -13.664 -17.391 1 87.19 8 ILE B C 1
ATOM 3444 O O . ILE B 1 8 ? 15.961 -13.945 -16.828 1 87.19 8 ILE B O 1
ATOM 3448 N N . LEU B 1 9 ? 17.078 -12.93 -18.422 1 86.31 9 LEU B N 1
ATOM 3449 C CA . LEU B 1 9 ? 15.906 -12.242 -18.938 1 86.31 9 LEU B CA 1
ATOM 3450 C C . LEU B 1 9 ? 14.875 -13.25 -19.453 1 86.31 9 LEU B C 1
ATOM 3452 O O . LEU B 1 9 ? 13.664 -13.039 -19.297 1 86.31 9 LEU B O 1
ATOM 3456 N N . SER B 1 10 ? 15.367 -14.258 -20.016 1 85 10 SER B N 1
ATOM 3457 C CA . SER B 1 10 ? 14.469 -15.312 -20.469 1 85 10 SER B CA 1
ATOM 3458 C C . SER B 1 10 ? 13.758 -15.977 -19.297 1 85 10 SER B C 1
ATOM 3460 O O . SER B 1 10 ? 12.562 -16.266 -19.359 1 85 10 SER B O 1
ATOM 3462 N N . HIS B 1 11 ? 14.523 -16.203 -18.312 1 88.81 11 HIS B N 1
ATOM 3463 C CA . HIS B 1 11 ? 13.969 -16.781 -17.094 1 88.81 11 HIS B CA 1
ATOM 3464 C C . HIS B 1 11 ? 12.883 -15.883 -16.5 1 88.81 11 HIS B C 1
ATOM 3466 O O . HIS B 1 11 ? 11.789 -16.359 -16.172 1 88.81 11 HIS B O 1
ATOM 3472 N N . LEU B 1 12 ? 13.18 -14.68 -16.422 1 90.06 12 LEU B N 1
ATOM 3473 C CA . LEU B 1 12 ? 12.258 -13.727 -15.82 1 90.06 12 LEU B CA 1
ATOM 3474 C C . LEU B 1 12 ? 10.977 -13.609 -16.641 1 90.06 12 LEU B C 1
ATOM 3476 O O . LEU B 1 12 ? 9.883 -13.492 -16.094 1 90.06 12 LEU B O 1
ATOM 3480 N N . SER B 1 13 ? 11.125 -13.641 -17.891 1 85.81 13 SER B N 1
ATOM 3481 C CA . SER B 1 13 ? 9.969 -13.555 -18.766 1 85.81 13 SER B CA 1
ATOM 3482 C C . SER B 1 13 ? 9.102 -14.805 -18.672 1 85.81 13 SER B C 1
ATOM 3484 O O . SER B 1 13 ? 7.875 -14.711 -18.594 1 85.81 13 SER B O 1
ATOM 3486 N N . ARG B 1 14 ? 9.711 -15.891 -18.562 1 84.44 14 ARG B N 1
ATOM 3487 C CA . ARG B 1 14 ? 9 -17.172 -18.516 1 84.44 14 ARG B CA 1
ATOM 3488 C C . ARG B 1 14 ? 8.188 -17.281 -17.234 1 84.44 14 ARG B C 1
ATOM 3490 O O . ARG B 1 14 ? 7.074 -17.812 -17.25 1 84.44 14 ARG B O 1
ATOM 3497 N N . ARG B 1 15 ? 8.68 -16.719 -16.188 1 88.94 15 ARG B N 1
ATOM 3498 C CA . ARG B 1 15 ? 8.031 -16.891 -14.898 1 88.94 15 ARG B CA 1
ATOM 3499 C C . ARG B 1 15 ? 7.133 -15.703 -14.578 1 88.94 15 ARG B C 1
ATOM 3501 O O . ARG B 1 15 ? 6.586 -15.609 -13.477 1 88.94 15 ARG B O 1
ATOM 3508 N N . GLY B 1 16 ? 7.012 -14.836 -15.484 1 87.75 16 GLY B N 1
ATOM 3509 C CA . GLY B 1 16 ? 6.047 -13.75 -15.352 1 87.75 16 GLY B CA 1
ATOM 3510 C C . GLY B 1 16 ? 6.516 -12.648 -14.422 1 87.75 16 GLY B C 1
ATOM 3511 O O . GLY B 1 16 ? 5.711 -12.031 -13.727 1 87.75 16 GLY B O 1
ATOM 3512 N N . LEU B 1 17 ? 7.766 -12.469 -14.375 1 90.88 17 LEU B N 1
ATOM 3513 C CA . LEU B 1 17 ? 8.305 -11.398 -13.547 1 90.88 17 LEU B CA 1
ATOM 3514 C C . LEU B 1 17 ? 8.57 -10.148 -14.383 1 90.88 17 LEU B C 1
ATOM 3516 O O . LEU B 1 17 ? 8.148 -9.047 -14.008 1 90.88 17 LEU B O 1
ATOM 3520 N N . PHE B 1 18 ? 9.203 -10.344 -15.453 1 85.62 18 PHE B N 1
ATOM 3521 C CA . PHE B 1 18 ? 9.555 -9.258 -16.359 1 85.62 18 PHE B CA 1
ATOM 3522 C C . PHE B 1 18 ? 9.367 -9.688 -17.812 1 85.62 18 PHE B C 1
ATOM 3524 O O . PHE B 1 18 ? 9.992 -10.648 -18.266 1 85.62 18 PHE B O 1
ATOM 3531 N N . LEU B 1 19 ? 8.477 -9.008 -18.484 1 83.56 19 LEU B N 1
ATOM 3532 C CA . LEU B 1 19 ? 8.125 -9.383 -19.844 1 83.56 19 LEU B CA 1
ATOM 3533 C C . LEU B 1 19 ? 8.906 -8.539 -20.859 1 83.56 19 LEU B C 1
ATOM 3535 O O . LEU B 1 19 ? 8.766 -7.312 -20.891 1 83.56 19 LEU B O 1
ATOM 3539 N N . ILE B 1 20 ? 9.711 -9.242 -21.531 1 73.88 20 ILE B N 1
ATOM 3540 C CA . ILE B 1 20 ? 10.508 -8.555 -22.547 1 73.88 20 ILE B CA 1
ATOM 3541 C C . ILE B 1 20 ? 9.75 -8.516 -23.859 1 73.88 20 ILE B C 1
ATOM 3543 O O . ILE B 1 20 ? 9.328 -9.555 -24.375 1 73.88 20 ILE B O 1
ATOM 3547 N N . GLY B 1 21 ? 9.234 -7.375 -24.172 1 64.12 21 GLY B N 1
ATOM 3548 C CA . GLY B 1 21 ? 8.492 -7.258 -25.422 1 64.12 21 GLY B CA 1
ATOM 3549 C C . GLY B 1 21 ? 9.297 -6.625 -26.531 1 64.12 21 GLY B C 1
ATOM 3550 O O . GLY B 1 21 ? 10.445 -6.219 -26.328 1 64.12 21 GLY B O 1
ATOM 3551 N N . THR B 1 22 ? 8.727 -6.816 -27.719 1 55.31 22 THR B N 1
ATOM 3552 C CA . THR B 1 22 ? 9.336 -6.254 -28.906 1 55.31 22 THR B CA 1
ATOM 3553 C C . THR B 1 22 ? 9.453 -4.734 -28.797 1 55.31 22 THR B C 1
ATOM 3555 O O . THR B 1 22 ? 10.461 -4.156 -29.188 1 55.31 22 THR B O 1
ATOM 3558 N N . ASN B 1 23 ? 8.398 -4.152 -28.156 1 55.12 23 ASN B N 1
ATOM 3559 C CA . ASN B 1 23 ? 8.438 -2.695 -28.156 1 55.12 23 ASN B CA 1
ATOM 3560 C C . ASN B 1 23 ? 8.664 -2.146 -26.75 1 55.12 23 ASN B C 1
ATOM 3562 O O . ASN B 1 23 ? 9.305 -1.108 -26.578 1 55.12 23 ASN B O 1
ATOM 3566 N N . GLU B 1 24 ? 8.07 -2.932 -25.766 1 66.25 24 GLU B N 1
ATOM 3567 C CA . GLU B 1 24 ? 8.195 -2.344 -24.438 1 66.25 24 GLU B CA 1
ATOM 3568 C C . GLU B 1 24 ? 8.266 -3.424 -23.359 1 66.25 24 GLU B C 1
ATOM 3570 O O . GLU B 1 24 ? 7.578 -4.445 -23.453 1 66.25 24 GLU B O 1
ATOM 3575 N N . ASP B 1 25 ? 9.242 -3.127 -22.531 1 72.81 25 ASP B N 1
ATOM 3576 C CA . ASP B 1 25 ? 9.344 -3.998 -21.359 1 72.81 25 ASP B CA 1
ATOM 3577 C C . ASP B 1 25 ? 8.219 -3.723 -20.375 1 72.81 25 ASP B C 1
ATOM 3579 O O . ASP B 1 25 ? 7.801 -2.576 -20.203 1 72.81 25 ASP B O 1
ATOM 3583 N N . LYS B 1 26 ? 7.652 -4.852 -19.922 1 81.06 26 LYS B N 1
ATOM 3584 C CA . LYS B 1 26 ? 6.562 -4.734 -18.969 1 81.06 26 LYS B CA 1
ATOM 3585 C C . LYS B 1 26 ? 6.773 -5.676 -17.781 1 81.06 26 LYS B C 1
ATOM 3587 O O . LYS B 1 26 ? 7.496 -6.668 -17.891 1 81.06 26 LYS B O 1
ATOM 3592 N N . LEU B 1 27 ? 6.238 -5.258 -16.734 1 88.38 27 LEU B N 1
ATOM 3593 C CA . LEU B 1 27 ? 6.223 -6.152 -15.578 1 88.38 27 LEU B CA 1
ATOM 3594 C C . LEU B 1 27 ? 5.102 -7.176 -15.703 1 88.38 27 LEU B C 1
ATOM 3596 O O . LEU B 1 27 ? 3.994 -6.844 -16.141 1 88.38 27 LEU B O 1
ATOM 3600 N N . GLY B 1 28 ? 5.445 -8.391 -15.469 1 88.94 28 GLY B N 1
ATOM 3601 C CA . GLY B 1 28 ? 4.402 -9.398 -15.328 1 88.94 28 GLY B CA 1
ATOM 3602 C C . GLY B 1 28 ? 3.676 -9.328 -14 1 88.94 28 GLY B C 1
ATOM 3603 O O . GLY B 1 28 ? 3.947 -8.445 -13.188 1 88.94 28 GLY B O 1
ATOM 3604 N N . PRO B 1 29 ? 2.748 -10.242 -13.781 1 90.19 29 PRO B N 1
ATOM 3605 C CA . PRO B 1 29 ? 1.966 -10.219 -12.539 1 90.19 29 PRO B CA 1
ATOM 3606 C C . PRO B 1 29 ? 2.836 -10.32 -11.289 1 90.19 29 PRO B C 1
ATOM 3608 O O . PRO B 1 29 ? 2.619 -9.586 -10.32 1 90.19 29 PRO B O 1
ATOM 3611 N N . LEU B 1 30 ? 3.777 -11.203 -11.328 1 94.56 30 LEU B N 1
ATOM 3612 C CA . LEU B 1 30 ? 4.66 -11.328 -10.172 1 94.56 30 LEU B CA 1
ATOM 3613 C C . LEU B 1 30 ? 5.562 -10.102 -10.047 1 94.56 30 LEU B C 1
ATOM 3615 O O . LEU B 1 30 ? 5.887 -9.68 -8.938 1 94.56 30 LEU B O 1
ATOM 3619 N N . GLY B 1 31 ? 5.98 -9.586 -11.18 1 93.31 31 GLY B N 1
ATOM 3620 C CA . GLY B 1 31 ? 6.762 -8.359 -11.172 1 93.31 31 GLY B CA 1
ATOM 3621 C C . GLY B 1 31 ? 6.02 -7.184 -10.562 1 93.31 31 GLY B C 1
ATOM 3622 O O . GLY B 1 31 ? 6.613 -6.367 -9.859 1 93.31 31 GLY B O 1
ATOM 3623 N N . ILE B 1 32 ? 4.762 -7.152 -10.844 1 91.25 32 ILE B N 1
ATOM 3624 C CA . ILE B 1 32 ? 3.928 -6.082 -10.297 1 91.25 32 ILE B CA 1
ATOM 3625 C C . ILE B 1 32 ? 3.838 -6.219 -8.781 1 91.25 32 ILE B C 1
ATOM 3627 O O . ILE B 1 32 ? 3.902 -5.219 -8.055 1 91.25 32 ILE B O 1
ATOM 3631 N N . LEU B 1 33 ? 3.668 -7.434 -8.305 1 93.25 33 LEU B N 1
ATOM 3632 C CA . LEU B 1 33 ? 3.633 -7.664 -6.867 1 93.25 33 LEU B CA 1
ATOM 3633 C C . LEU B 1 33 ? 4.957 -7.27 -6.223 1 93.25 33 LEU B C 1
ATOM 3635 O O . LEU B 1 33 ? 4.973 -6.656 -5.152 1 93.25 33 LEU B O 1
ATOM 3639 N N . LEU B 1 34 ? 6.02 -7.609 -6.887 1 95.88 34 LEU B N 1
ATOM 3640 C CA . LEU B 1 34 ? 7.344 -7.234 -6.402 1 95.88 34 LEU B CA 1
ATOM 3641 C C . LEU B 1 34 ? 7.5 -5.715 -6.371 1 95.88 34 LEU B C 1
ATOM 3643 O O . LEU B 1 34 ? 8.031 -5.164 -5.402 1 95.88 34 LEU B O 1
ATOM 3647 N N . MET B 1 35 ? 7.062 -5.074 -7.406 1 93.5 35 MET B N 1
ATOM 3648 C CA . MET B 1 35 ? 7.109 -3.617 -7.484 1 93.5 35 MET B CA 1
ATOM 3649 C C . MET B 1 35 ? 6.32 -2.984 -6.344 1 93.5 35 MET B C 1
ATOM 3651 O O . MET B 1 35 ? 6.777 -2.018 -5.73 1 93.5 35 MET B O 1
ATOM 3655 N N . ARG B 1 36 ? 5.203 -3.494 -6.098 1 91.25 36 ARG B N 1
ATOM 3656 C CA . ARG B 1 36 ? 4.383 -2.996 -5 1 91.25 36 ARG B CA 1
ATOM 3657 C C . ARG B 1 36 ? 5.117 -3.117 -3.668 1 91.25 36 ARG B C 1
ATOM 3659 O O . ARG B 1 36 ? 5.109 -2.184 -2.861 1 91.25 36 ARG B O 1
ATOM 3666 N N . ASN B 1 37 ? 5.699 -4.25 -3.465 1 94.25 37 ASN B N 1
ATOM 3667 C CA . ASN B 1 37 ? 6.453 -4.457 -2.232 1 94.25 37 ASN B CA 1
ATOM 3668 C C . ASN B 1 37 ? 7.625 -3.482 -2.125 1 94.25 37 ASN B C 1
ATOM 3670 O O . ASN B 1 37 ? 7.898 -2.951 -1.048 1 94.25 37 ASN B O 1
ATOM 3674 N N . LEU B 1 38 ? 8.281 -3.305 -3.236 1 96.31 38 LEU B N 1
ATOM 3675 C CA . LEU B 1 38 ? 9.406 -2.377 -3.264 1 96.31 38 LEU B CA 1
ATOM 3676 C C . LEU B 1 38 ? 8.953 -0.96 -2.928 1 96.31 38 LEU B C 1
ATOM 3678 O O . LEU B 1 38 ? 9.602 -0.265 -2.145 1 96.31 38 LEU B O 1
ATOM 3682 N N . TYR B 1 39 ? 7.875 -0.576 -3.488 1 93.12 39 TYR B N 1
ATOM 3683 C CA . TYR B 1 39 ? 7.355 0.762 -3.232 1 93.12 39 TYR B CA 1
ATOM 3684 C C . TYR B 1 39 ? 6.949 0.918 -1.771 1 93.12 39 TYR B C 1
ATOM 3686 O O . TYR B 1 39 ? 7.172 1.972 -1.169 1 93.12 39 TYR B O 1
ATOM 3694 N N . GLN B 1 40 ? 6.32 -0.071 -1.284 1 89.44 40 GLN B N 1
ATOM 3695 C CA . GLN B 1 40 ? 5.941 -0.022 0.124 1 89.44 40 GLN B CA 1
ATOM 3696 C C . GLN B 1 40 ? 7.168 0.134 1.02 1 89.44 40 GLN B C 1
ATOM 3698 O O . GLN B 1 40 ? 7.148 0.911 1.976 1 89.44 40 GLN B O 1
ATOM 3703 N N . GLU B 1 41 ? 8.18 -0.626 0.739 1 92 41 GLU B N 1
ATOM 3704 C CA . GLU B 1 41 ? 9.422 -0.497 1.5 1 92 41 GLU B CA 1
ATOM 3705 C C . GLU B 1 41 ? 10.031 0.891 1.329 1 92 41 GLU B C 1
ATOM 3707 O O . GLU B 1 41 ? 10.594 1.448 2.275 1 92 41 GLU B O 1
ATOM 3712 N N . TRP B 1 42 ? 9.945 1.396 0.131 1 94.38 42 TRP B N 1
ATOM 3713 C CA . TRP B 1 42 ? 10.453 2.732 -0.159 1 94.38 42 TRP B CA 1
ATOM 3714 C C . TRP B 1 42 ? 9.742 3.781 0.69 1 94.38 42 TRP B C 1
ATOM 3716 O O . TRP B 1 42 ? 10.391 4.621 1.322 1 94.38 42 TRP B O 1
ATOM 3726 N N . ARG B 1 43 ? 8.492 3.713 0.757 1 88.81 43 ARG B N 1
ATOM 3727 C CA . ARG B 1 43 ? 7.699 4.66 1.536 1 88.81 43 ARG B CA 1
ATOM 3728 C C . ARG B 1 43 ? 8.07 4.594 3.016 1 88.81 43 ARG B C 1
ATOM 3730 O O . ARG B 1 43 ? 8.195 5.629 3.674 1 88.81 43 ARG B O 1
ATOM 3737 N N . LYS B 1 44 ? 8.219 3.41 3.477 1 86.62 44 LYS B N 1
ATOM 3738 C CA . LYS B 1 44 ? 8.586 3.219 4.875 1 86.62 44 LYS B CA 1
ATOM 3739 C C . LYS B 1 44 ? 9.945 3.85 5.172 1 86.62 44 LYS B C 1
ATOM 3741 O O . LYS B 1 44 ? 10.148 4.41 6.25 1 86.62 44 LYS B O 1
ATOM 3746 N N . SER B 1 45 ? 10.805 3.787 4.258 1 89.19 45 SER B N 1
ATOM 3747 C CA . SER B 1 45 ? 12.164 4.266 4.457 1 89.19 45 SER B CA 1
ATOM 3748 C C . SER B 1 45 ? 12.211 5.789 4.527 1 89.19 45 SER B C 1
ATOM 3750 O O . SER B 1 45 ? 13.141 6.363 5.098 1 89.19 45 SER B O 1
ATOM 3752 N N . ILE B 1 46 ? 11.266 6.484 3.932 1 89.75 46 ILE B N 1
ATOM 3753 C CA . ILE B 1 46 ? 11.266 7.941 3.875 1 89.75 46 ILE B CA 1
ATOM 3754 C C . ILE B 1 46 ? 10.781 8.508 5.211 1 89.75 46 ILE B C 1
ATOM 3756 O O . ILE B 1 46 ? 11.18 9.602 5.605 1 89.75 46 ILE B O 1
ATOM 3760 N N . SER B 1 47 ? 9.906 7.789 5.844 1 78.81 47 SER B N 1
ATOM 3761 C CA . SER B 1 47 ? 9.312 8.297 7.082 1 78.81 47 SER B CA 1
ATOM 3762 C C . SER B 1 47 ? 10.328 8.266 8.227 1 78.81 47 SER B C 1
ATOM 3764 O O . SER B 1 47 ? 10.117 8.906 9.258 1 78.81 47 SER B O 1
ATOM 3766 N N . ILE B 1 48 ? 11.438 7.52 8.039 1 71.5 48 ILE B N 1
ATOM 3767 C CA . ILE B 1 48 ? 12.43 7.387 9.102 1 71.5 48 ILE B CA 1
ATOM 3768 C C . ILE B 1 48 ? 13.805 7.797 8.578 1 71.5 48 ILE B C 1
ATOM 3770 O O . ILE B 1 48 ? 14.422 7.062 7.805 1 71.5 48 ILE B O 1
ATOM 3774 N N . ILE B 1 49 ? 14.18 9.094 8.617 1 64.44 49 ILE B N 1
ATOM 3775 C CA . ILE B 1 49 ? 15.492 9.5 8.141 1 64.44 49 ILE B CA 1
ATOM 3776 C C . ILE B 1 49 ? 16.359 9.945 9.32 1 64.44 49 ILE B C 1
ATOM 3778 O O . ILE B 1 49 ? 15.938 10.781 10.125 1 64.44 49 ILE B O 1
ATOM 3782 N N . ARG B 1 50 ? 17.656 9.367 9.297 1 60.25 50 ARG B N 1
ATOM 3783 C CA . ARG B 1 50 ? 18.688 9.672 10.281 1 60.25 50 ARG B CA 1
ATOM 3784 C C . ARG B 1 50 ? 18.109 9.742 11.688 1 60.25 50 ARG B C 1
ATOM 3786 O O . ARG B 1 50 ? 18.531 10.57 12.5 1 60.25 50 ARG B O 1
ATOM 3793 N N . GLY B 1 51 ? 17.078 8.969 11.898 1 57.72 51 GLY B N 1
ATOM 3794 C CA . GLY B 1 51 ? 16.531 8.992 13.242 1 57.72 51 GLY B CA 1
ATOM 3795 C C . GLY B 1 51 ? 15.617 10.18 13.492 1 57.72 51 GLY B C 1
ATOM 3796 O O . GLY B 1 51 ? 15.062 10.32 14.586 1 57.72 51 GLY B O 1
ATOM 3797 N N . LYS B 1 52 ? 15.633 11.117 12.531 1 66.69 52 LYS B N 1
ATOM 3798 C CA . LYS B 1 52 ? 14.711 12.242 12.711 1 66.69 52 LYS B CA 1
ATOM 3799 C C . LYS B 1 52 ? 13.445 12.055 11.875 1 66.69 52 LYS B C 1
ATOM 3801 O O . LYS B 1 52 ? 13.508 11.555 10.75 1 66.69 52 LYS B O 1
ATOM 3806 N N . ALA B 1 53 ? 12.367 12.18 12.594 1 68.94 53 ALA B N 1
ATOM 3807 C CA . ALA B 1 53 ? 11.094 12.109 11.883 1 68.94 53 ALA B CA 1
ATOM 3808 C C . ALA B 1 53 ? 10.656 13.484 11.398 1 68.94 53 ALA B C 1
ATOM 3810 O O . ALA B 1 53 ? 10.914 14.492 12.055 1 68.94 53 ALA B O 1
ATOM 3811 N N . CYS B 1 54 ? 10.312 13.547 10.141 1 84.25 54 CYS B N 1
ATOM 3812 C CA . CYS B 1 54 ? 9.703 14.758 9.602 1 84.25 54 CYS B CA 1
ATOM 3813 C C . CYS B 1 54 ? 8.359 14.445 8.961 1 84.25 54 CYS B C 1
ATOM 3815 O O . CYS B 1 54 ? 8.023 13.281 8.734 1 84.25 54 CYS B O 1
ATOM 3817 N N . ASN B 1 55 ? 7.602 15.477 8.859 1 91.44 55 ASN B N 1
ATOM 3818 C CA . ASN B 1 55 ? 6.289 15.32 8.242 1 91.44 55 ASN B CA 1
ATOM 3819 C C . ASN B 1 55 ? 6.406 14.938 6.766 1 91.44 55 ASN B C 1
ATOM 3821 O O . ASN B 1 55 ? 7.266 15.461 6.051 1 91.44 55 ASN B O 1
ATOM 3825 N N . VAL B 1 56 ? 5.629 13.945 6.359 1 91.94 56 VAL B N 1
ATOM 3826 C CA . VAL B 1 56 ? 5.621 13.461 4.984 1 91.94 56 VAL B CA 1
ATOM 3827 C C . VAL B 1 56 ? 4.242 13.688 4.367 1 91.94 56 VAL B C 1
ATOM 3829 O O . VAL B 1 56 ? 3.227 13.289 4.938 1 91.94 56 VAL B O 1
ATOM 3832 N N . LEU B 1 57 ? 4.234 14.352 3.242 1 90.88 57 LEU B N 1
ATOM 3833 C CA . LEU B 1 57 ? 3.002 14.57 2.494 1 90.88 57 LEU B CA 1
ATOM 3834 C C . LEU B 1 57 ? 3.066 13.898 1.126 1 90.88 57 LEU B C 1
ATOM 3836 O O . LEU B 1 57 ? 4.109 13.922 0.467 1 90.88 57 LEU B O 1
ATOM 3840 N N . GLU B 1 58 ? 2.023 13.281 0.812 1 88.5 58 GLU B N 1
ATOM 3841 C CA . GLU B 1 58 ? 1.936 12.633 -0.496 1 88.5 58 GLU B CA 1
ATOM 3842 C C . GLU B 1 58 ? 1.062 13.445 -1.45 1 88.5 58 GLU B C 1
ATOM 3844 O O . GLU B 1 58 ? 0.002 13.945 -1.061 1 88.5 58 GLU B O 1
ATOM 3849 N N . ILE B 1 59 ? 1.688 13.547 -2.674 1 82.81 59 ILE B N 1
ATOM 3850 C CA . ILE B 1 59 ? 0.925 14.25 -3.703 1 82.81 59 ILE B CA 1
ATOM 3851 C C . ILE B 1 59 ? 0.811 13.367 -4.945 1 82.81 59 ILE B C 1
ATOM 3853 O O . ILE B 1 59 ? 1.695 12.555 -5.219 1 82.81 59 ILE B O 1
ATOM 3857 N N . GLN B 1 60 ? -0.31 12.945 -5.383 1 68.12 60 GLN B N 1
ATOM 3858 C CA . GLN B 1 60 ? -0.462 12.117 -6.57 1 68.12 60 GLN B CA 1
ATOM 3859 C C . GLN B 1 60 ? -0.7 12.961 -7.812 1 68.12 60 GLN B C 1
ATOM 3861 O O . GLN B 1 60 ? -1.345 14.016 -7.742 1 68.12 60 GLN B O 1
ATOM 3866 N N . PRO B 1 61 ? 0.19 12.469 -8.906 1 53.03 61 PRO B N 1
ATOM 3867 C CA . PRO B 1 61 ? 0.168 13.258 -10.133 1 53.03 61 PRO B CA 1
ATOM 3868 C C . PRO B 1 61 ? -1.228 13.359 -10.75 1 53.03 61 PRO B C 1
ATOM 3870 O O . PRO B 1 61 ? -2.031 12.438 -10.617 1 53.03 61 PRO B O 1
ATOM 3873 N N . THR B 1 62 ? -1.662 14.531 -10.891 1 45.94 62 THR B N 1
ATOM 3874 C CA . THR B 1 62 ? -2.775 14.789 -11.797 1 45.94 62 THR B CA 1
ATOM 3875 C C . THR B 1 62 ? -2.561 14.07 -13.133 1 45.94 62 THR B C 1
ATOM 3877 O O . THR B 1 62 ? -2.258 12.875 -13.156 1 45.94 62 THR B O 1
ATOM 3880 N N . THR B 1 63 ? -2.617 14.805 -14.312 1 41.91 63 THR B N 1
ATOM 3881 C CA . THR B 1 63 ? -2.639 14.438 -15.719 1 41.91 63 THR B CA 1
ATOM 3882 C C . THR B 1 63 ? -1.246 14.031 -16.203 1 41.91 63 THR B C 1
ATOM 3884 O O . THR B 1 63 ? -0.252 14.656 -15.828 1 41.91 63 THR B O 1
ATOM 3887 N N . LEU B 1 64 ? -0.976 12.742 -16.406 1 42.19 64 LEU B N 1
ATOM 3888 C CA . LEU B 1 64 ? 0.162 12.578 -17.312 1 42.19 64 LEU B CA 1
ATOM 3889 C C . LEU B 1 64 ? 0.168 13.664 -18.375 1 42.19 64 LEU B C 1
ATOM 3891 O O . LEU B 1 64 ? -0.747 13.734 -19.203 1 42.19 64 LEU B O 1
ATOM 3895 N N . ASP B 1 65 ? 0.427 14.711 -18.203 1 36.88 65 ASP B N 1
ATOM 3896 C CA . ASP B 1 65 ? 0.506 15.68 -19.281 1 36.88 65 ASP B CA 1
ATOM 3897 C C . ASP B 1 65 ? 1.132 15.055 -20.531 1 36.88 65 ASP B C 1
ATOM 3899 O O . ASP B 1 65 ? 2.158 14.383 -20.438 1 36.88 65 ASP B O 1
ATOM 3903 N N . LYS B 1 66 ? 0.451 14.711 -21.562 1 38.56 66 LYS B N 1
ATOM 3904 C CA . LYS B 1 66 ? 1.003 14.57 -22.906 1 38.56 66 LYS B CA 1
ATOM 3905 C C . LYS B 1 66 ? 2.371 15.234 -23 1 38.56 66 LYS B C 1
ATOM 3907 O O . LYS B 1 66 ? 3.234 14.781 -23.766 1 38.56 66 LYS B O 1
ATOM 3912 N N . GLY B 1 67 ? 2.592 16.328 -22.438 1 34.5 67 GLY B N 1
ATOM 3913 C CA . GLY B 1 67 ? 3.801 17.109 -22.609 1 34.5 67 GLY B CA 1
ATOM 3914 C C . GLY B 1 67 ? 5.004 16.516 -21.906 1 34.5 67 GLY B C 1
ATOM 3915 O O . GLY B 1 67 ? 6.113 17.047 -22 1 34.5 67 GLY B O 1
ATOM 3916 N N . LEU B 1 68 ? 4.844 15.727 -20.938 1 38.38 68 LEU B N 1
ATOM 3917 C CA . LEU B 1 68 ? 6.008 15.141 -20.281 1 38.38 68 LEU B CA 1
ATOM 3918 C C . LEU B 1 68 ? 6.664 14.086 -21.172 1 38.38 68 LEU B C 1
ATOM 3920 O O . LEU B 1 68 ? 7.871 13.852 -21.078 1 38.38 68 LEU B O 1
ATOM 3924 N N . ASN B 1 69 ? 5.945 13.203 -21.828 1 37.31 69 ASN B N 1
ATOM 3925 C CA . ASN B 1 69 ? 6.59 12.273 -22.766 1 37.31 69 ASN B CA 1
ATOM 3926 C C . ASN B 1 69 ? 7.555 13 -23.688 1 37.31 69 ASN B C 1
ATOM 3928 O O . ASN B 1 69 ? 8.625 12.477 -24 1 37.31 69 ASN B O 1
ATOM 3932 N N . ASP B 1 70 ? 7.086 13.977 -24.312 1 36.28 70 ASP B N 1
ATOM 3933 C CA . ASP B 1 70 ? 7.941 14.602 -25.328 1 36.28 70 ASP B CA 1
ATOM 3934 C C . ASP B 1 70 ? 9.234 15.125 -24.703 1 36.28 70 ASP B C 1
ATOM 3936 O O . ASP B 1 70 ? 10.289 15.102 -25.328 1 36.28 70 ASP B O 1
ATOM 3940 N N . ASN B 1 71 ? 9.211 15.688 -23.438 1 34.56 71 ASN B N 1
ATOM 3941 C CA . ASN B 1 71 ? 10.445 16.266 -22.922 1 34.56 71 ASN B CA 1
ATOM 3942 C C . ASN B 1 71 ? 11.266 15.25 -22.156 1 34.56 71 ASN B C 1
ATOM 3944 O O . ASN B 1 71 ? 12.383 15.547 -21.719 1 34.56 71 ASN B O 1
ATOM 3948 N N . ILE B 1 72 ? 10.789 14.156 -21.797 1 35.09 72 ILE B N 1
ATOM 3949 C CA . ILE B 1 72 ? 11.602 13.172 -21.094 1 35.09 72 ILE B CA 1
ATOM 3950 C C . ILE B 1 72 ? 12.586 12.523 -22.062 1 35.09 72 ILE B C 1
ATOM 3952 O O . ILE B 1 72 ? 13.711 12.18 -21.688 1 35.09 72 ILE B O 1
ATOM 3956 N N . LYS B 1 73 ? 12.211 12.078 -23.266 1 35.5 73 LYS B N 1
ATOM 3957 C CA . LYS B 1 73 ? 13.242 11.594 -24.188 1 35.5 73 LYS B CA 1
ATOM 3958 C C . LYS B 1 73 ? 14.391 12.594 -24.297 1 35.5 73 LYS B C 1
ATOM 3960 O O . LYS B 1 73 ? 15.539 12.203 -24.531 1 35.5 73 LYS B O 1
ATOM 3965 N N . SER B 1 74 ? 14.062 13.859 -24.359 1 33.28 74 SER B N 1
ATOM 3966 C CA . SER B 1 74 ? 15.141 14.836 -24.469 1 33.28 74 SER B CA 1
ATOM 3967 C C . SER B 1 74 ? 15.906 14.953 -23.156 1 33.28 74 SER B C 1
ATOM 3969 O O . SER B 1 74 ? 16.859 15.727 -23.062 1 33.28 74 SER B O 1
ATOM 3971 N N . LEU B 1 75 ? 15.383 14.406 -22.078 1 35.78 75 LEU B N 1
ATOM 3972 C CA . LEU B 1 75 ? 16.062 14.469 -20.797 1 35.78 75 LEU B CA 1
ATOM 3973 C C . LEU B 1 75 ? 17.328 13.617 -20.812 1 35.78 75 LEU B C 1
ATOM 3975 O O . LEU B 1 75 ? 18.016 13.5 -19.781 1 35.78 75 LEU B O 1
ATOM 3979 N N . SER B 1 76 ? 17.531 12.711 -21.609 1 33.53 76 SER B N 1
ATOM 3980 C CA . SER B 1 76 ? 18.812 12.023 -21.641 1 33.53 76 SER B CA 1
ATOM 3981 C C . SER B 1 76 ? 19.969 13.023 -21.594 1 33.53 76 SER B C 1
ATOM 3983 O O . SER B 1 76 ? 21.125 12.641 -21.328 1 33.53 76 SER B O 1
ATOM 3985 N N . ASP B 1 77 ? 19.969 14.117 -22.484 1 32.56 77 ASP B N 1
ATOM 3986 C CA . ASP B 1 77 ? 21.25 14.797 -22.625 1 32.56 77 ASP B CA 1
ATOM 3987 C C . ASP B 1 77 ? 21.609 15.57 -21.359 1 32.56 77 ASP B C 1
ATOM 3989 O O . ASP B 1 77 ? 22.719 15.414 -20.828 1 32.56 77 ASP B O 1
ATOM 3993 N N . SER B 1 78 ? 21.516 17.141 -21.375 1 30.77 78 SER B N 1
ATOM 3994 C CA . SER B 1 78 ? 22.234 18.109 -20.562 1 30.77 78 SER B CA 1
ATOM 3995 C C . SER B 1 78 ? 21.688 18.141 -19.141 1 30.77 78 SER B C 1
ATOM 3997 O O . SER B 1 78 ? 20.562 17.688 -18.891 1 30.77 78 SER B O 1
ATOM 3999 N N . SER B 1 79 ? 22.484 18.797 -18.062 1 34.19 79 SER B N 1
ATOM 4000 C CA . SER B 1 79 ? 22.391 19.203 -16.656 1 34.19 79 SER B CA 1
ATOM 4001 C C . SER B 1 79 ? 20.984 19.688 -16.312 1 34.19 79 SER B C 1
ATOM 4003 O O . SER B 1 79 ? 20.531 19.5 -15.172 1 34.19 79 SER B O 1
ATOM 4005 N N . ASN B 1 80 ? 20.359 20.469 -17.156 1 34.12 80 ASN B N 1
ATOM 4006 C CA . ASN B 1 80 ? 19.141 21.25 -16.984 1 34.12 80 ASN B CA 1
ATOM 4007 C C . ASN B 1 80 ? 17.906 20.344 -16.984 1 34.12 80 ASN B C 1
ATOM 4009 O O . ASN B 1 80 ? 16.781 20.828 -16.766 1 34.12 80 ASN B O 1
ATOM 4013 N N . SER B 1 81 ? 18.016 19.188 -17.484 1 35.78 81 SER B N 1
ATOM 4014 C CA . SER B 1 81 ? 16.891 18.297 -17.766 1 35.78 81 SER B CA 1
ATOM 4015 C C . SER B 1 81 ? 16.281 17.766 -16.469 1 35.78 81 SER B C 1
ATOM 4017 O O . SER B 1 81 ? 15.078 17.5 -16.422 1 35.78 81 SER B O 1
ATOM 4019 N N . LEU B 1 82 ? 17.141 17.453 -15.641 1 36.38 82 LEU B N 1
ATOM 4020 C CA . LEU B 1 82 ? 16.625 16.938 -14.375 1 36.38 82 LEU B CA 1
ATOM 4021 C C . LEU B 1 82 ? 15.727 17.969 -13.695 1 36.38 82 LEU B C 1
ATOM 4023 O O . LEU B 1 82 ? 14.812 17.609 -12.945 1 36.38 82 LEU B O 1
ATOM 4027 N N . LEU B 1 83 ? 16.312 19.266 -13.875 1 36.56 83 LEU B N 1
ATOM 4028 C CA . LEU B 1 83 ? 15.531 20.344 -13.258 1 36.56 83 LEU B CA 1
ATOM 4029 C C . LEU B 1 83 ? 14.109 20.359 -13.812 1 36.56 83 LEU B C 1
ATOM 4031 O O . LEU B 1 83 ? 13.172 20.703 -13.094 1 36.56 83 LEU B O 1
ATOM 4035 N N . HIS B 1 84 ? 14.047 20.172 -15.102 1 37.31 84 HIS B N 1
ATOM 4036 C CA . HIS B 1 84 ? 12.75 20.281 -15.758 1 37.31 84 HIS B CA 1
ATOM 4037 C C . HIS B 1 84 ? 11.797 19.188 -15.281 1 37.31 84 HIS B C 1
ATOM 4039 O O . HIS B 1 84 ? 10.586 19.266 -15.508 1 37.31 84 HIS B O 1
ATOM 4045 N N . PHE B 1 85 ? 12.414 18.188 -15.031 1 39.31 85 PHE B N 1
ATOM 4046 C CA . PHE B 1 85 ? 11.5 17.109 -14.664 1 39.31 85 PHE B CA 1
ATOM 4047 C C . PHE B 1 85 ? 10.648 17.5 -13.469 1 39.31 85 PHE B C 1
ATOM 4049 O O . PHE B 1 85 ? 9.602 16.906 -13.219 1 39.31 85 PHE B O 1
ATOM 4056 N N . TRP B 1 86 ? 11.43 18.188 -12.492 1 40.69 86 TRP B N 1
ATOM 4057 C CA . TRP B 1 86 ? 10.602 18.562 -11.352 1 40.69 86 TRP B CA 1
ATOM 4058 C C . TRP B 1 86 ? 9.562 19.609 -11.75 1 40.69 86 TRP B C 1
ATOM 4060 O O . TRP B 1 86 ? 9.172 20.453 -10.938 1 40.69 86 TRP B O 1
ATOM 4070 N N . ASN B 1 87 ? 9.641 19.953 -12.938 1 39.94 87 ASN B N 1
ATOM 4071 C CA . ASN B 1 87 ? 8.516 20.875 -13.016 1 39.94 87 ASN B CA 1
ATOM 4072 C C . ASN B 1 87 ? 7.34 20.406 -12.172 1 39.94 87 ASN B C 1
ATOM 4074 O O . ASN B 1 87 ? 6.504 19.625 -12.641 1 39.94 87 ASN B O 1
ATOM 4078 N N . LEU B 1 88 ? 7.688 20.125 -11.016 1 43.81 88 LEU B N 1
ATOM 4079 C CA . LEU B 1 88 ? 6.742 20.016 -9.906 1 43.81 88 LEU B CA 1
ATOM 4080 C C . LEU B 1 88 ? 5.414 20.672 -10.273 1 43.81 88 LEU B C 1
ATOM 4082 O O . LEU B 1 88 ? 4.391 20.422 -9.625 1 43.81 88 LEU B O 1
ATOM 4086 N N . ASP B 1 89 ? 5.523 21.859 -10.953 1 45 89 ASP B N 1
ATOM 4087 C CA . ASP B 1 89 ? 4.359 22.734 -11.141 1 45 89 ASP B CA 1
ATOM 4088 C C . ASP B 1 89 ? 3.158 21.938 -11.641 1 45 89 ASP B C 1
ATOM 4090 O O . ASP B 1 89 ? 2.037 22.125 -11.164 1 45 89 ASP B O 1
ATOM 4094 N N . ARG B 1 90 ? 3.498 21.344 -12.781 1 46.66 90 ARG B N 1
ATOM 4095 C CA . ARG B 1 90 ? 2.301 20.906 -13.5 1 46.66 90 ARG B CA 1
ATOM 4096 C C . ARG B 1 90 ? 1.637 19.734 -12.805 1 46.66 90 ARG B C 1
ATOM 4098 O O . ARG B 1 90 ? 0.489 19.391 -13.102 1 46.66 90 ARG B O 1
ATOM 4105 N N . ASP B 1 91 ? 2.416 19.016 -11.812 1 51.59 91 ASP B N 1
ATOM 4106 C CA . ASP B 1 91 ? 2.205 17.641 -11.414 1 51.59 91 ASP B CA 1
ATOM 4107 C C . ASP B 1 91 ? 1.317 17.547 -10.18 1 51.59 91 ASP B C 1
ATOM 4109 O O . ASP B 1 91 ? 1.286 16.516 -9.5 1 51.59 91 ASP B O 1
ATOM 4113 N N . GLY B 1 92 ? 0.548 18.516 -10.008 1 67.56 92 GLY B N 1
ATOM 4114 C CA . GLY B 1 92 ? -0.412 18.375 -8.93 1 67.56 92 GLY B CA 1
ATOM 4115 C C . GLY B 1 92 ? -0.145 19.312 -7.766 1 67.56 92 GLY B C 1
ATOM 4116 O O . GLY B 1 92 ? -1.027 19.547 -6.938 1 67.56 92 GLY B O 1
ATOM 4117 N N . LEU B 1 93 ? 1.129 19.953 -7.715 1 76.81 93 LEU B N 1
ATOM 4118 C CA . LEU B 1 93 ? 1.461 20.812 -6.59 1 76.81 93 LEU B CA 1
ATOM 4119 C C . LEU B 1 93 ? 0.728 22.141 -6.695 1 76.81 93 LEU B C 1
ATOM 4121 O O . LEU B 1 93 ? 0.334 22.719 -5.68 1 76.81 93 LEU B O 1
ATOM 4125 N N . THR B 1 94 ? 0.621 22.516 -7.902 1 77.94 94 THR B N 1
ATOM 4126 C CA . THR B 1 94 ? -0.031 23.797 -8.109 1 77.94 94 THR B CA 1
ATOM 4127 C C . THR B 1 94 ? -1.461 23.781 -7.578 1 77.94 94 THR B C 1
ATOM 4129 O O . THR B 1 94 ? -1.896 24.719 -6.914 1 77.94 94 THR B O 1
ATOM 4132 N N . SER B 1 95 ? -2.066 22.672 -7.84 1 77.5 95 SER B N 1
ATOM 4133 C CA . SER B 1 95 ? -3.463 22.578 -7.422 1 77.5 95 SER B CA 1
ATOM 4134 C C . SER B 1 95 ? -3.576 22.344 -5.922 1 77.5 95 SER B C 1
ATOM 4136 O O . SER B 1 95 ? -4.637 22.562 -5.332 1 77.5 95 SER B O 1
ATOM 4138 N N . ARG B 1 96 ? -2.453 21.984 -5.336 1 85.69 96 ARG B N 1
ATOM 4139 C CA . ARG B 1 96 ? -2.543 21.594 -3.934 1 85.69 96 ARG B CA 1
ATOM 4140 C C . ARG B 1 96 ? -1.754 22.531 -3.039 1 85.69 96 ARG B C 1
ATOM 4142 O O . ARG B 1 96 ? -1.733 22.375 -1.818 1 85.69 96 ARG B O 1
ATOM 4149 N N . GLN B 1 97 ? -1.188 23.5 -3.621 1 85.88 97 GLN B N 1
ATOM 4150 C CA . GLN B 1 97 ? -0.268 24.359 -2.883 1 85.88 97 GLN B CA 1
ATOM 4151 C C . GLN B 1 97 ? -0.973 25.047 -1.718 1 85.88 97 GLN B C 1
ATOM 4153 O O . GLN B 1 97 ? -0.407 25.172 -0.63 1 85.88 97 GLN B O 1
ATOM 4158 N N . ASN B 1 98 ? -2.229 25.453 -1.907 1 84.19 98 ASN B N 1
ATOM 4159 C CA . ASN B 1 98 ? -2.936 26.172 -0.848 1 84.19 98 ASN B CA 1
ATOM 4160 C C . ASN B 1 98 ? -3.275 25.25 0.317 1 84.19 98 ASN B C 1
ATOM 4162 O O . ASN B 1 98 ? -3.203 25.656 1.479 1 84.19 98 ASN B O 1
ATOM 4166 N N . SER B 1 99 ? -3.66 24.078 -0.055 1 86.25 99 SER B N 1
ATOM 4167 C CA . SER B 1 99 ? -3.963 23.109 0.991 1 86.25 99 SER B CA 1
ATOM 4168 C C . SER B 1 99 ? -2.725 22.781 1.819 1 86.25 99 SER B C 1
ATOM 4170 O O . SER B 1 99 ? -2.803 22.672 3.045 1 86.25 99 SER B O 1
ATOM 4172 N N . ILE B 1 100 ? -1.662 22.656 1.156 1 89.19 100 ILE B N 1
ATOM 4173 C CA . ILE B 1 100 ? -0.417 22.359 1.853 1 89.19 100 ILE B CA 1
ATOM 4174 C C . ILE B 1 100 ? -0.008 23.547 2.723 1 89.19 100 ILE B C 1
ATOM 4176 O O . ILE B 1 100 ? 0.398 23.359 3.873 1 89.19 100 ILE B O 1
ATOM 4180 N N . LYS B 1 101 ? -0.153 24.703 2.178 1 89.31 101 LYS B N 1
ATOM 4181 C CA . LYS B 1 101 ? 0.16 25.906 2.932 1 89.31 101 LYS B CA 1
ATOM 4182 C C . LYS B 1 101 ? -0.657 25.984 4.219 1 89.31 101 LYS B C 1
ATOM 4184 O O . LYS B 1 101 ? -0.131 26.344 5.273 1 89.31 101 LYS B O 1
ATOM 4189 N N . MET B 1 102 ? -1.871 25.594 4.102 1 84.25 102 MET B N 1
ATOM 4190 C CA . MET B 1 102 ? -2.771 25.672 5.25 1 84.25 102 MET B CA 1
ATOM 4191 C C . MET B 1 102 ? -2.369 24.656 6.316 1 84.25 102 MET B C 1
ATOM 4193 O O . MET B 1 102 ? -2.564 24.891 7.508 1 84.25 102 MET B O 1
ATOM 4197 N N . MET B 1 103 ? -1.905 23.562 5.844 1 86.94 103 MET B N 1
ATOM 4198 C CA . MET B 1 103 ? -1.421 22.562 6.797 1 86.94 103 MET B CA 1
ATOM 4199 C C . MET B 1 103 ? -0.157 23.062 7.496 1 86.94 103 MET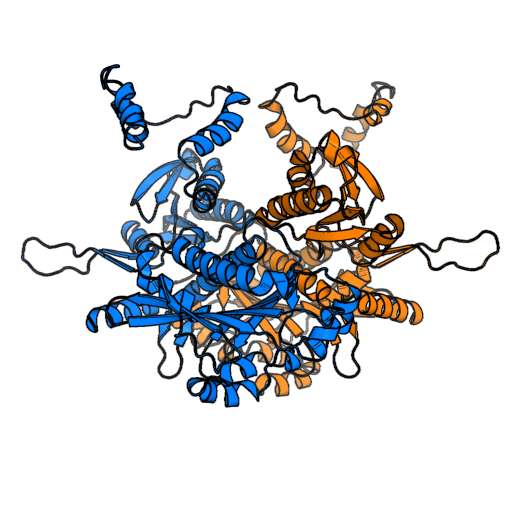 B C 1
ATOM 4201 O O . MET B 1 103 ? 0.191 22.562 8.57 1 86.94 103 MET B O 1
ATOM 4205 N N . ASN B 1 104 ? 0.563 23.906 6.961 1 87 104 ASN B N 1
ATOM 4206 C CA . ASN B 1 104 ? 1.726 24.609 7.504 1 87 104 ASN B CA 1
ATOM 4207 C C . ASN B 1 104 ? 2.76 23.625 8.047 1 87 104 ASN B C 1
ATOM 4209 O O . ASN B 1 104 ? 3.137 23.703 9.219 1 87 104 ASN B O 1
ATOM 4213 N N . PRO B 1 105 ? 3.262 22.812 7.164 1 88.94 105 PRO B N 1
ATOM 4214 C CA . PRO B 1 105 ? 4.301 21.906 7.645 1 88.94 105 PRO B CA 1
ATOM 4215 C C . PRO B 1 105 ? 5.59 22.625 8.031 1 88.94 105 PRO B C 1
ATOM 4217 O O . PRO B 1 105 ? 6.066 23.484 7.285 1 88.94 105 PRO B O 1
ATOM 4220 N N . ALA B 1 106 ? 6.09 22.25 9.172 1 86.44 106 ALA B N 1
ATOM 4221 C CA . ALA B 1 106 ? 7.352 22.844 9.602 1 86.44 106 ALA B CA 1
ATOM 4222 C C . ALA B 1 106 ? 8.531 22.25 8.836 1 86.44 106 ALA B C 1
ATOM 4224 O O . ALA B 1 106 ? 8.539 21.047 8.531 1 86.44 106 ALA B O 1
ATOM 4225 N N . LEU B 1 107 ? 9.594 23.078 8.609 1 89 107 LEU B N 1
ATOM 4226 C CA . LEU B 1 107 ? 10.836 22.578 8.031 1 89 107 LEU B CA 1
ATOM 4227 C C . LEU B 1 107 ? 11.633 21.797 9.07 1 89 107 LEU B C 1
ATOM 4229 O O . LEU B 1 107 ? 11.672 22.172 10.242 1 89 107 LEU B O 1
ATOM 4233 N N . PRO B 1 108 ? 12.195 20.703 8.672 1 90.75 108 PRO B N 1
ATOM 4234 C CA . PRO B 1 108 ? 12.133 20.125 7.328 1 90.75 108 PRO B CA 1
ATOM 4235 C C . PRO B 1 108 ? 10.906 19.234 7.133 1 90.75 108 PRO B C 1
ATOM 4237 O O . PRO B 1 108 ? 10.344 18.734 8.109 1 90.75 108 PRO B O 1
ATOM 4240 N N . PHE B 1 109 ? 10.422 19.062 5.926 1 92 109 PHE B N 1
ATOM 4241 C CA . PHE B 1 109 ? 9.375 18.109 5.598 1 92 109 PHE B CA 1
ATOM 4242 C C . PHE B 1 109 ? 9.586 17.531 4.207 1 92 109 PHE B C 1
ATOM 4244 O O . PHE B 1 109 ? 10.453 17.984 3.463 1 92 109 PHE B O 1
ATOM 4251 N N . VAL B 1 110 ? 8.875 16.484 3.914 1 93.06 110 VAL B N 1
ATOM 4252 C CA . VAL B 1 110 ? 9.086 15.734 2.678 1 93.06 110 VAL B CA 1
ATOM 4253 C C . VAL B 1 110 ? 7.781 15.664 1.889 1 93.06 110 VAL B C 1
ATOM 4255 O O . VAL B 1 110 ? 6.707 15.469 2.467 1 93.06 110 VAL B O 1
ATOM 4258 N N . LEU B 1 111 ? 7.949 15.891 0.644 1 91.31 111 LEU B N 1
ATOM 4259 C CA . LEU B 1 111 ? 6.871 15.602 -0.298 1 91.31 111 LEU B CA 1
ATOM 4260 C C . LEU B 1 111 ? 7.199 14.367 -1.131 1 91.31 111 LEU B C 1
ATOM 4262 O O . LEU B 1 111 ? 8.312 14.234 -1.637 1 91.31 111 LEU B O 1
ATOM 4266 N N . ILE B 1 112 ? 6.215 13.477 -1.207 1 91.12 112 ILE B N 1
ATOM 4267 C CA . ILE B 1 112 ? 6.457 12.289 -2.021 1 91.12 112 ILE B CA 1
ATOM 4268 C C . ILE B 1 112 ? 5.383 12.172 -3.1 1 91.12 112 ILE B C 1
ATOM 4270 O O . ILE B 1 112 ? 4.262 12.664 -2.926 1 91.12 112 ILE B O 1
ATOM 4274 N N . ARG B 1 113 ? 5.82 11.516 -4.168 1 86.25 113 ARG B N 1
ATOM 4275 C CA . ARG B 1 113 ? 4.895 11.297 -5.277 1 86.25 113 ARG B CA 1
ATOM 4276 C C . ARG B 1 113 ? 5.285 10.055 -6.074 1 86.25 113 ARG B C 1
ATOM 4278 O O . ARG B 1 113 ? 6.465 9.695 -6.133 1 86.25 113 ARG B O 1
ATOM 4285 N N . GLN B 1 114 ? 4.297 9.422 -6.547 1 82.81 114 GLN B N 1
ATOM 4286 C CA . GLN B 1 114 ? 4.488 8.289 -7.445 1 82.81 114 GLN B CA 1
ATOM 4287 C C . GLN B 1 114 ? 3.998 8.617 -8.852 1 82.81 114 GLN B C 1
ATOM 4289 O O . GLN B 1 114 ? 2.959 9.258 -9.023 1 82.81 114 GLN B O 1
ATOM 4294 N N . ILE B 1 115 ? 4.82 8.25 -9.828 1 76.69 115 ILE B N 1
ATOM 4295 C CA . ILE B 1 115 ? 4.438 8.469 -11.219 1 76.69 115 ILE B CA 1
ATOM 4296 C C . ILE B 1 115 ? 4.461 7.145 -11.977 1 76.69 115 ILE B C 1
ATOM 4298 O O . ILE B 1 115 ? 5.453 6.414 -11.938 1 76.69 115 ILE B O 1
ATOM 4302 N N . ASN B 1 116 ? 3.287 6.906 -12.5 1 71.81 116 ASN B N 1
ATOM 4303 C CA . ASN B 1 116 ? 3.184 5.754 -13.383 1 71.81 116 ASN B CA 1
ATOM 4304 C C . ASN B 1 116 ? 3.029 6.18 -14.844 1 71.81 116 ASN B C 1
ATOM 4306 O O . ASN B 1 116 ? 2.191 7.027 -15.156 1 71.81 116 ASN B O 1
ATOM 4310 N N . SER B 1 117 ? 4.035 5.785 -15.648 1 64.56 117 SER B N 1
ATOM 4311 C CA . SER B 1 117 ? 3.957 6.156 -17.062 1 64.56 117 SER B CA 1
ATOM 4312 C C . SER B 1 117 ? 3.83 4.926 -17.953 1 64.56 117 SER B C 1
ATOM 4314 O O . SER B 1 117 ? 4.383 3.867 -17.641 1 64.56 117 SER B O 1
ATOM 4316 N N . VAL B 1 118 ? 2.93 5.016 -18.938 1 57.44 118 VAL B N 1
ATOM 4317 C CA . VAL B 1 118 ? 2.76 3.914 -19.891 1 57.44 118 VAL B CA 1
ATOM 4318 C C . VAL B 1 118 ? 3.281 4.324 -21.266 1 57.44 118 VAL B C 1
ATOM 4320 O O . VAL B 1 118 ? 3.527 3.475 -22.109 1 57.44 118 VAL B O 1
ATOM 4323 N N . SER B 1 119 ? 3.525 5.59 -21.406 1 51.56 119 SER B N 1
ATOM 4324 C CA . SER B 1 119 ? 3.977 6.02 -22.719 1 51.56 119 SER B CA 1
ATOM 4325 C C . SER B 1 119 ? 5.391 5.531 -23.016 1 51.56 119 SER B C 1
ATOM 4327 O O . SER B 1 119 ? 6.328 5.859 -22.281 1 51.56 119 SER B O 1
ATOM 4329 N N . GLY B 1 120 ? 5.652 4.727 -24.016 1 52.19 120 GLY B N 1
ATOM 4330 C CA . GLY B 1 120 ? 6.945 4.199 -24.422 1 52.19 120 GLY B CA 1
ATOM 4331 C C . GLY B 1 120 ? 7.406 3.035 -23.562 1 52.19 120 GLY B C 1
ATOM 4332 O O . GLY B 1 120 ? 8.602 2.732 -23.516 1 52.19 120 GLY B O 1
ATOM 4333 N N . GLY B 1 121 ? 6.562 2.549 -22.688 1 61.88 121 GLY B N 1
ATOM 4334 C CA . GLY B 1 121 ? 6.863 1.445 -21.781 1 61.88 121 GLY B CA 1
ATOM 4335 C C . GLY B 1 121 ? 6.406 1.696 -20.359 1 61.88 121 GLY B C 1
ATOM 4336 O O . GLY B 1 121 ? 6.238 2.846 -19.953 1 61.88 121 GLY B O 1
ATOM 4337 N N . GLU B 1 122 ? 6.047 0.672 -19.656 1 70.94 122 GLU B N 1
ATOM 4338 C CA . GLU B 1 122 ? 5.625 0.786 -18.266 1 70.94 122 GLU B CA 1
ATOM 4339 C C . GLU B 1 122 ? 6.777 1.237 -17.375 1 70.94 122 GLU B C 1
ATOM 4341 O O . GLU B 1 122 ? 7.852 0.633 -17.391 1 70.94 122 GLU B O 1
ATOM 4346 N N . SER B 1 123 ? 6.582 2.459 -16.859 1 77.38 123 SER B N 1
ATOM 4347 C CA . SER B 1 123 ? 7.605 2.986 -15.969 1 77.38 123 SER B CA 1
ATOM 4348 C C . SER B 1 123 ? 6.996 3.494 -14.664 1 77.38 123 SER B C 1
ATOM 4350 O O . SER B 1 123 ? 6.078 4.32 -14.688 1 77.38 123 SER B O 1
ATOM 4352 N N . PHE B 1 124 ? 7.484 2.875 -13.609 1 84.88 124 PHE B N 1
ATOM 4353 C CA . PHE B 1 124 ? 7.098 3.316 -12.273 1 84.88 124 PHE B CA 1
ATOM 4354 C C . PHE B 1 124 ? 8.234 4.078 -11.602 1 84.88 124 PHE B C 1
ATOM 4356 O O . PHE B 1 124 ? 9.367 3.596 -11.555 1 84.88 124 PHE B O 1
ATOM 4363 N N . LYS B 1 125 ? 7.883 5.293 -11.195 1 87.31 125 LYS B N 1
ATOM 4364 C CA . LYS B 1 125 ? 8.883 6.133 -10.531 1 87.31 125 LYS B CA 1
ATOM 4365 C C . LYS B 1 125 ? 8.336 6.711 -9.234 1 87.31 125 LYS B C 1
ATOM 4367 O O . LYS B 1 125 ? 7.137 6.973 -9.117 1 87.31 125 LYS B O 1
ATOM 4372 N N . ALA B 1 126 ? 9.148 6.773 -8.273 1 90.94 126 ALA B N 1
ATOM 4373 C CA . ALA B 1 126 ? 8.828 7.418 -7 1 90.94 126 ALA B CA 1
ATOM 4374 C C . ALA B 1 126 ? 9.766 8.594 -6.727 1 90.94 126 ALA B C 1
ATOM 4376 O O . ALA B 1 126 ? 10.984 8.469 -6.871 1 90.94 126 ALA B O 1
ATOM 4377 N N . PHE B 1 127 ? 9.164 9.703 -6.328 1 90.06 127 PHE B N 1
ATOM 4378 C CA . PHE B 1 127 ? 9.945 10.914 -6.105 1 90.06 127 PHE B CA 1
ATOM 4379 C C . PHE B 1 127 ? 9.789 11.406 -4.672 1 90.06 127 PHE B C 1
ATOM 4381 O O . PHE B 1 127 ? 8.688 11.352 -4.113 1 90.06 127 PHE B O 1
ATOM 4388 N N . LEU B 1 128 ? 10.906 11.852 -4.211 1 93.06 128 LEU B N 1
ATOM 4389 C CA . LEU B 1 128 ? 10.906 12.516 -2.91 1 93.06 128 LEU B CA 1
ATOM 4390 C C . LEU B 1 128 ? 11.578 13.891 -3 1 93.06 128 LEU B C 1
ATOM 4392 O O . LEU B 1 128 ? 12.594 14.039 -3.674 1 93.06 128 LEU B O 1
ATOM 4396 N N . ARG B 1 129 ? 10.883 14.852 -2.504 1 91.06 129 ARG B N 1
ATOM 4397 C CA . ARG B 1 129 ? 11.453 16.188 -2.367 1 91.06 129 ARG B CA 1
ATOM 4398 C C . ARG B 1 129 ? 11.508 16.609 -0.904 1 91.06 129 ARG B C 1
ATOM 4400 O O . ARG B 1 129 ? 10.469 16.688 -0.235 1 91.06 129 ARG B O 1
ATOM 4407 N N . PHE B 1 130 ? 12.734 16.844 -0.484 1 93.5 130 PHE B N 1
ATOM 4408 C CA . PHE B 1 130 ? 13.008 17.219 0.896 1 93.5 130 PHE B CA 1
ATOM 4409 C C . PHE B 1 130 ? 13.336 18.703 0.992 1 93.5 130 PHE B C 1
ATOM 4411 O O . PHE B 1 130 ? 14.266 19.188 0.333 1 93.5 130 PHE B O 1
ATOM 4418 N N . TYR B 1 131 ? 12.539 19.422 1.808 1 93 131 TYR B N 1
ATOM 4419 C CA . TYR B 1 131 ? 12.781 20.844 2.037 1 93 131 TYR B CA 1
ATOM 4420 C C . TYR B 1 131 ? 13.438 21.062 3.395 1 93 131 TYR B C 1
ATOM 4422 O O . TYR B 1 131 ? 12.977 20.531 4.41 1 93 131 TYR B O 1
ATOM 4430 N N . CYS B 1 132 ? 14.5 21.891 3.453 1 92.5 132 CYS B N 1
ATOM 4431 C CA . CYS B 1 132 ? 15.203 22.141 4.707 1 92.5 132 CYS B CA 1
ATOM 4432 C C . CYS B 1 132 ? 15.805 23.547 4.723 1 92.5 132 CYS B C 1
ATOM 4434 O O . CYS B 1 132 ? 15.812 24.234 3.701 1 92.5 132 CYS B O 1
ATOM 4436 N N . SER B 1 133 ? 16.281 23.922 5.922 1 91.56 133 SER B N 1
ATOM 4437 C CA . SER B 1 133 ? 16.969 25.203 6.062 1 91.56 133 SER B CA 1
ATOM 4438 C C . SER B 1 133 ? 18.297 25.219 5.309 1 91.56 133 SER B C 1
ATOM 4440 O O . SER B 1 133 ? 19.016 24.203 5.305 1 91.56 133 SER B O 1
ATOM 4442 N N . PRO B 1 134 ? 18.578 26.328 4.734 1 93.38 134 PRO B N 1
ATOM 4443 C CA . PRO B 1 134 ? 19.844 26.422 3.988 1 93.38 134 PRO B CA 1
ATOM 4444 C C . PRO B 1 134 ? 21.062 26.094 4.852 1 93.38 134 PRO B C 1
ATOM 4446 O O . PRO B 1 134 ? 22.031 25.516 4.359 1 93.38 134 PRO B O 1
ATOM 4449 N N . LYS B 1 135 ? 20.969 26.391 6.09 1 92.31 135 LYS B N 1
ATOM 4450 C CA . LYS B 1 135 ? 22.094 26.172 7 1 92.31 135 LYS B CA 1
ATOM 4451 C C . LYS B 1 135 ? 22.406 24.672 7.137 1 92.31 135 LYS B C 1
ATOM 4453 O O . LYS B 1 135 ? 23.562 24.297 7.305 1 92.31 135 LYS B O 1
ATOM 4458 N N . GLU B 1 136 ? 21.391 23.859 7.004 1 90.38 136 GLU B N 1
ATOM 4459 C CA . GLU B 1 136 ? 21.562 22.422 7.215 1 90.38 136 GLU B CA 1
ATOM 4460 C C . GLU B 1 136 ? 21.531 21.672 5.891 1 90.38 136 GLU B C 1
ATOM 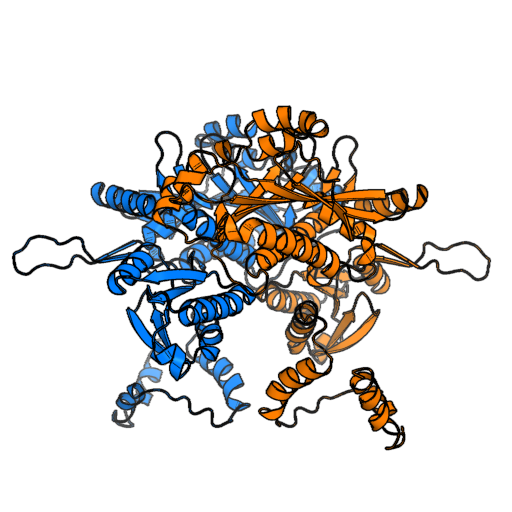4462 O O . GLU B 1 136 ? 21.625 20.438 5.871 1 90.38 136 GLU B O 1
ATOM 4467 N N . SER B 1 137 ? 21.5 22.312 4.824 1 90.5 137 SER B N 1
ATOM 4468 C CA . SER B 1 137 ? 21.188 21.703 3.539 1 90.5 137 SER B CA 1
ATOM 4469 C C . SER B 1 137 ? 22.312 20.766 3.084 1 90.5 137 SER B C 1
ATOM 4471 O O . SER B 1 137 ? 22.062 19.688 2.562 1 90.5 137 SER B O 1
ATOM 4473 N N . GLN B 1 138 ? 23.562 21.156 3.266 1 89.81 138 GLN B N 1
ATOM 4474 C CA . GLN B 1 138 ? 24.672 20.312 2.844 1 89.81 138 GLN B CA 1
ATOM 4475 C C . GLN B 1 138 ? 24.75 19.031 3.672 1 89.81 138 GLN B C 1
ATOM 4477 O O . GLN B 1 138 ? 25.031 17.953 3.141 1 89.81 138 GLN B O 1
ATOM 4482 N N . LEU B 1 139 ? 24.516 19.234 4.883 1 90.19 139 LEU B N 1
ATOM 4483 C CA . LEU B 1 139 ? 24.5 18.062 5.762 1 90.19 139 LEU B CA 1
ATOM 4484 C C . LEU B 1 139 ? 23.391 17.094 5.355 1 90.19 139 LEU B C 1
ATOM 4486 O O . LEU B 1 139 ? 23.609 15.883 5.301 1 90.19 139 LEU B O 1
ATOM 4490 N N . TRP B 1 140 ? 22.25 17.625 5.059 1 91.69 140 TRP B N 1
ATOM 4491 C CA . TRP B 1 140 ? 21.109 16.797 4.648 1 91.69 140 TRP B CA 1
ATOM 4492 C C . TRP B 1 140 ? 21.391 16.109 3.314 1 91.69 140 TRP B C 1
ATOM 4494 O O . TRP B 1 140 ? 21 14.961 3.104 1 91.69 140 TRP B O 1
ATOM 4504 N N . TYR B 1 141 ? 22.031 16.828 2.412 1 92.12 141 TYR B N 1
ATOM 4505 C CA . TYR B 1 141 ? 22.375 16.25 1.122 1 92.12 141 TYR B CA 1
ATOM 4506 C C . TYR B 1 141 ? 23.266 15.023 1.301 1 92.12 141 TYR B C 1
ATOM 4508 O O . TYR B 1 141 ? 23.016 13.977 0.707 1 92.12 141 TYR B O 1
ATOM 4516 N N . HIS B 1 142 ? 24.234 15.141 2.143 1 92.12 142 HIS B N 1
ATOM 4517 C CA . HIS B 1 142 ? 25.125 14.031 2.445 1 92.12 142 HIS B CA 1
ATOM 4518 C C . HIS B 1 142 ? 24.375 12.891 3.125 1 92.12 142 HIS B C 1
ATOM 4520 O O . HIS B 1 142 ? 24.547 11.727 2.771 1 92.12 142 HIS B O 1
ATOM 4526 N N . THR B 1 143 ? 23.516 13.266 4.02 1 91.5 143 THR B N 1
ATOM 4527 C CA . THR B 1 143 ? 22.734 12.273 4.758 1 91.5 143 THR B CA 1
ATOM 4528 C C . THR B 1 143 ? 21.828 11.492 3.82 1 91.5 143 THR B C 1
ATOM 4530 O O . THR B 1 143 ? 21.766 10.266 3.889 1 91.5 143 THR B O 1
ATOM 4533 N N . TRP B 1 144 ? 21.156 12.188 2.928 1 93.06 144 TRP B N 1
ATOM 4534 C CA . TRP B 1 144 ? 20.25 11.531 1.993 1 93.06 144 TRP B CA 1
ATOM 4535 C C . TRP B 1 144 ? 21.016 10.602 1.053 1 93.06 144 TRP B C 1
ATOM 4537 O O . TRP B 1 144 ? 20.562 9.492 0.767 1 93.06 144 TRP B O 1
ATOM 4547 N N . LYS B 1 145 ? 22.172 11.055 0.599 1 92.88 145 LYS B N 1
ATOM 4548 C CA . LYS B 1 145 ? 22.984 10.211 -0.268 1 92.88 145 LYS B CA 1
ATOM 4549 C C . LYS B 1 145 ? 23.328 8.898 0.421 1 92.88 145 LYS B C 1
ATOM 4551 O O . LYS B 1 145 ? 23.141 7.82 -0.151 1 92.88 145 LYS B O 1
ATOM 4556 N N . LYS B 1 146 ? 23.734 9.023 1.605 1 92.75 146 LYS B N 1
ATOM 4557 C CA . LYS B 1 146 ? 24.156 7.848 2.363 1 92.75 146 LYS B CA 1
ATOM 4558 C C . LYS B 1 146 ? 22.969 6.949 2.689 1 92.75 146 LYS B C 1
ATOM 4560 O O . LYS B 1 146 ? 23.031 5.73 2.508 1 92.75 146 LYS B O 1
ATOM 4565 N N . GLU B 1 147 ? 21.875 7.523 3.125 1 92.31 147 GLU B N 1
ATOM 4566 C CA . GLU B 1 147 ? 20.688 6.77 3.523 1 92.31 147 GLU B CA 1
ATOM 4567 C C . GLU B 1 147 ? 20.078 6.035 2.336 1 92.31 147 GLU B C 1
ATOM 4569 O O . GLU B 1 147 ? 19.672 4.875 2.455 1 92.31 147 GLU B O 1
ATOM 4574 N N . ARG B 1 148 ? 20.031 6.75 1.237 1 95.19 148 ARG B N 1
ATOM 4575 C CA . ARG B 1 148 ? 19.422 6.133 0.061 1 95.19 148 ARG B CA 1
ATOM 4576 C C . ARG B 1 148 ? 20.297 5 -0.472 1 95.19 148 ARG B C 1
ATOM 4578 O O . ARG B 1 148 ? 19.797 3.941 -0.85 1 95.19 148 ARG B O 1
ATOM 4585 N N . ALA B 1 149 ? 21.609 5.195 -0.507 1 94.94 149 ALA B N 1
ATOM 4586 C CA . ALA B 1 149 ? 22.516 4.137 -0.938 1 94.94 149 ALA B CA 1
ATOM 4587 C C . ALA B 1 149 ? 22.406 2.918 -0.025 1 94.94 149 ALA B C 1
ATOM 4589 O O . ALA B 1 149 ? 22.312 1.784 -0.501 1 94.94 149 ALA B O 1
ATOM 4590 N N . THR B 1 150 ? 22.391 3.211 1.244 1 93.5 150 THR B N 1
ATOM 4591 C CA . THR B 1 150 ? 22.297 2.139 2.227 1 93.5 150 THR B CA 1
ATOM 4592 C C . THR B 1 150 ? 20.969 1.387 2.076 1 93.5 150 THR B C 1
ATOM 4594 O O . THR B 1 150 ? 20.938 0.161 2.201 1 93.5 150 THR B O 1
ATOM 4597 N N . TRP B 1 151 ? 19.938 2.104 1.808 1 93.81 151 TRP B N 1
ATOM 4598 C CA . TRP B 1 151 ? 18.625 1.487 1.668 1 93.81 151 TRP B CA 1
ATOM 4599 C C . TRP B 1 151 ? 18.594 0.514 0.495 1 93.81 151 TRP B C 1
ATOM 4601 O O . TRP B 1 151 ? 18.109 -0.612 0.625 1 93.81 151 TRP B O 1
ATOM 4611 N N . TRP B 1 152 ? 19.141 0.911 -0.652 1 96 152 TRP B N 1
ATOM 4612 C CA . TRP B 1 152 ? 19.188 0.027 -1.812 1 96 152 TRP B CA 1
ATOM 4613 C C . TRP B 1 152 ? 20.047 -1.2 -1.526 1 96 152 TRP B C 1
ATOM 4615 O O . TRP B 1 152 ? 19.719 -2.309 -1.956 1 96 152 TRP B O 1
ATOM 4625 N N . ARG B 1 153 ? 21.062 -1.053 -0.76 1 95.69 153 ARG B N 1
ATOM 4626 C CA . ARG B 1 153 ? 21.969 -2.148 -0.439 1 95.69 153 ARG B CA 1
ATOM 4627 C C . ARG B 1 153 ? 21.328 -3.127 0.537 1 95.69 153 ARG B C 1
ATOM 4629 O O . ARG B 1 153 ? 21.531 -4.34 0.437 1 95.69 153 ARG B O 1
ATOM 4636 N N . LYS B 1 154 ? 20.578 -2.59 1.382 1 92.44 154 LYS B N 1
ATOM 4637 C CA . LYS B 1 154 ? 19.953 -3.396 2.434 1 92.44 154 LYS B CA 1
ATOM 4638 C C . LYS B 1 154 ? 19 -4.43 1.845 1 92.44 154 LYS B C 1
ATOM 4640 O O . LYS B 1 154 ? 18.844 -5.52 2.4 1 92.44 154 LYS B O 1
ATOM 4645 N N . LEU B 1 155 ? 18.422 -4.129 0.74 1 94.12 155 LEU B N 1
ATOM 4646 C CA . LEU B 1 155 ? 17.438 -5.023 0.139 1 94.12 155 LEU B CA 1
ATOM 4647 C C . LEU B 1 155 ? 18.109 -6.027 -0.79 1 94.12 155 LEU B C 1
ATOM 4649 O O . LEU B 1 155 ? 17.453 -6.922 -1.324 1 94.12 155 LEU B O 1
ATOM 4653 N N . SER B 1 156 ? 19.391 -5.859 -0.955 1 91.94 156 SER B N 1
ATOM 4654 C CA . SER B 1 156 ? 20.188 -6.855 -1.673 1 91.94 156 SER B CA 1
ATOM 4655 C C . SER B 1 156 ? 20.828 -7.848 -0.711 1 91.94 156 SER B C 1
ATOM 4657 O O . SER B 1 156 ? 21.797 -7.512 -0.015 1 91.94 156 SER B O 1
ATOM 4659 N N . ILE B 1 157 ? 20.391 -8.977 -0.58 1 82 157 ILE B N 1
ATOM 4660 C CA . ILE B 1 157 ? 20.844 -9.953 0.403 1 82 157 ILE B CA 1
ATOM 4661 C C . ILE B 1 157 ? 22.141 -10.586 -0.063 1 82 157 ILE B C 1
ATOM 4663 O O . ILE B 1 157 ? 23.047 -10.836 0.744 1 82 157 ILE B O 1
ATOM 4667 N N . ASN B 1 158 ? 22.375 -10.75 -1.25 1 78.19 158 ASN B N 1
ATOM 4668 C CA . ASN B 1 158 ? 23.469 -11.57 -1.746 1 78.19 158 ASN B CA 1
ATOM 4669 C C . ASN B 1 158 ? 24.703 -10.719 -2.074 1 78.19 158 ASN B C 1
ATOM 4671 O O . ASN B 1 158 ? 25.812 -11.07 -1.695 1 78.19 158 ASN B O 1
ATOM 4675 N N . ARG B 1 159 ? 24.438 -9.602 -2.701 1 88.19 159 ARG B N 1
ATOM 4676 C CA . ARG B 1 159 ? 25.578 -8.828 -3.174 1 88.19 159 ARG B CA 1
ATOM 4677 C C . ARG B 1 159 ? 25.297 -7.328 -3.061 1 88.19 159 ARG B C 1
ATOM 4679 O O . ARG B 1 159 ? 25.25 -6.625 -4.07 1 88.19 159 ARG B O 1
ATOM 4686 N N . PRO B 1 160 ? 25.234 -6.816 -1.83 1 90.88 160 PRO B N 1
ATOM 4687 C CA . PRO B 1 160 ? 24.938 -5.395 -1.64 1 90.88 160 PRO B CA 1
ATOM 4688 C C . PRO B 1 160 ? 25.953 -4.48 -2.328 1 90.88 160 PRO B C 1
ATOM 4690 O O . PRO B 1 160 ? 25.625 -3.348 -2.684 1 90.88 160 PRO B O 1
ATOM 4693 N N . GLY B 1 161 ? 27.188 -5 -2.533 1 91.44 161 GLY B N 1
ATOM 4694 C CA . GLY B 1 161 ? 28.234 -4.215 -3.158 1 91.44 161 GLY B CA 1
ATOM 4695 C C . GLY B 1 161 ? 27.953 -3.867 -4.605 1 91.44 161 GLY B C 1
ATOM 4696 O O . GLY B 1 161 ? 28.594 -2.996 -5.184 1 91.44 161 GLY B O 1
ATOM 4697 N N . ARG B 1 162 ? 27.016 -4.496 -5.203 1 91.81 162 ARG B N 1
ATOM 4698 C CA . ARG B 1 162 ? 26.656 -4.23 -6.594 1 91.81 162 ARG B CA 1
ATOM 4699 C C . ARG B 1 162 ? 25.984 -2.871 -6.734 1 91.81 162 ARG B C 1
ATOM 4701 O O . ARG B 1 162 ? 25.891 -2.332 -7.84 1 91.81 162 ARG B O 1
ATOM 4708 N N . PHE B 1 163 ? 25.406 -2.314 -5.672 1 94.69 163 PHE B N 1
ATOM 4709 C CA . PHE B 1 163 ? 24.828 -0.977 -5.684 1 94.69 163 PHE B CA 1
ATOM 4710 C C . PHE B 1 163 ? 25.875 0.068 -5.289 1 94.69 163 PHE B C 1
ATOM 4712 O O . PHE B 1 163 ? 26.312 0.112 -4.137 1 94.69 163 PHE B O 1
ATOM 4719 N N . VAL B 1 164 ? 26.188 0.929 -6.223 1 94.75 164 VAL B N 1
ATOM 4720 C CA . VAL B 1 164 ? 27.297 1.861 -6.039 1 94.75 164 VAL B CA 1
ATOM 4721 C C . VAL B 1 164 ? 26.781 3.297 -6.125 1 94.75 164 VAL B C 1
ATOM 4723 O O . VAL B 1 164 ? 25.953 3.619 -6.984 1 94.75 164 VAL B O 1
ATOM 4726 N N . LEU B 1 165 ? 27.219 4.051 -5.195 1 95.56 165 LEU B N 1
ATOM 4727 C CA . LEU B 1 165 ? 26.953 5.484 -5.238 1 95.56 165 LEU B CA 1
ATOM 4728 C C . LEU B 1 165 ? 27.984 6.207 -6.102 1 95.56 165 LEU B C 1
ATOM 4730 O O . LEU B 1 165 ? 29.172 6.164 -5.812 1 95.56 165 LEU B O 1
ATOM 4734 N N . GLU B 1 166 ? 27.516 6.762 -7.188 1 92.62 166 GLU B N 1
ATOM 4735 C CA . GLU B 1 166 ? 28.359 7.535 -8.086 1 92.62 166 GLU B CA 1
ATOM 4736 C C . GLU B 1 166 ? 28.078 9.031 -7.977 1 92.62 166 GLU B C 1
ATOM 4738 O O . GLU B 1 166 ? 26.922 9.445 -7.992 1 92.62 166 GLU B O 1
ATOM 4743 N N . GLU B 1 167 ? 29.094 9.742 -7.75 1 88.06 167 GLU B N 1
ATOM 4744 C CA . GLU B 1 167 ? 28.938 11.188 -7.629 1 88.06 167 GLU B CA 1
ATOM 4745 C C . GLU B 1 167 ? 29.594 11.922 -8.797 1 88.06 167 GLU B C 1
ATOM 4747 O O . GLU B 1 167 ? 30.656 11.523 -9.258 1 88.06 167 GLU B O 1
ATOM 4752 N N . ASP B 1 168 ? 28.734 12.703 -9.367 1 73.81 168 ASP B N 1
ATOM 4753 C CA . ASP B 1 168 ? 29.297 13.516 -10.445 1 73.81 168 ASP B CA 1
ATOM 4754 C C . ASP B 1 168 ? 30.266 14.555 -9.891 1 73.81 168 ASP B C 1
ATOM 4756 O O . ASP B 1 168 ? 30.125 15 -8.75 1 73.81 168 ASP B O 1
ATOM 4760 N N . SER B 1 169 ? 31.469 14.688 -10.547 1 60.22 169 SER B N 1
ATOM 4761 C CA . SER B 1 169 ? 32.438 15.703 -10.164 1 60.22 169 SER B CA 1
ATOM 4762 C C . SER B 1 169 ? 31.781 17.078 -10.047 1 60.22 169 SER B C 1
ATOM 4764 O O . SER B 1 169 ? 30.844 17.391 -10.789 1 60.22 169 SER B O 1
ATOM 4766 N N . PHE B 1 170 ? 31.984 17.609 -8.844 1 51.72 170 PHE B N 1
ATOM 4767 C CA . PHE B 1 170 ? 31.516 18.953 -8.539 1 51.72 170 PHE B CA 1
ATOM 4768 C C . PHE B 1 170 ? 31.844 19.906 -9.688 1 51.72 170 PHE B C 1
ATOM 4770 O O . PHE B 1 170 ? 32.969 19.938 -10.164 1 51.72 170 PHE B O 1
ATOM 4777 N N . ASP B 1 171 ? 30.953 20.078 -10.539 1 51.09 171 ASP B N 1
ATOM 4778 C CA . ASP B 1 171 ? 31.219 21.203 -11.438 1 51.09 171 ASP B CA 1
ATOM 4779 C C . ASP B 1 171 ? 30.719 22.516 -10.836 1 51.09 171 ASP B C 1
ATOM 4781 O O . ASP B 1 171 ? 29.531 22.672 -10.578 1 51.09 171 ASP B O 1
ATOM 4785 N N . ASP B 1 172 ? 31.672 23.297 -10.273 1 51.59 172 ASP B N 1
ATOM 4786 C CA . ASP B 1 172 ? 31.453 24.609 -9.695 1 51.59 172 ASP B CA 1
ATOM 4787 C C . ASP B 1 172 ? 30.391 25.391 -10.477 1 51.59 172 ASP B C 1
ATOM 4789 O O . ASP B 1 172 ? 29.766 26.312 -9.945 1 51.59 172 ASP B O 1
ATOM 4793 N N . SER B 1 173 ? 30.391 25.203 -11.727 1 50.72 173 SER B N 1
ATOM 4794 C CA . SER B 1 173 ? 29.484 26.016 -12.531 1 50.72 173 SER B CA 1
ATOM 4795 C C . SER B 1 173 ? 28.047 25.547 -12.367 1 50.72 173 SER B C 1
ATOM 4797 O O . SER B 1 173 ? 27.109 26.219 -12.789 1 50.72 173 SER B O 1
ATOM 4799 N N . LYS B 1 174 ? 27.984 24.375 -11.734 1 53.75 174 LYS B N 1
ATOM 4800 C CA . LYS B 1 174 ? 26.625 23.828 -11.734 1 53.75 174 LYS B CA 1
ATOM 4801 C C . LYS B 1 174 ? 25.922 24.078 -10.398 1 53.75 174 LYS B C 1
ATOM 4803 O O . LYS B 1 174 ? 26.547 23.953 -9.336 1 53.75 174 LYS B O 1
ATOM 4808 N N . THR B 1 175 ? 24.859 24.75 -10.391 1 55.31 175 THR B N 1
ATOM 4809 C CA . THR B 1 175 ? 23.938 25.094 -9.32 1 55.31 175 THR B CA 1
ATOM 4810 C C . THR B 1 175 ? 23.406 23.844 -8.641 1 55.31 175 THR B C 1
ATOM 4812 O O . THR B 1 175 ? 22.719 23.922 -7.617 1 55.31 175 THR B O 1
ATOM 4815 N N . TYR B 1 176 ? 23.859 22.688 -9.273 1 60.44 176 TYR B N 1
ATOM 4816 C CA . TYR B 1 176 ? 23.297 21.484 -8.672 1 60.44 176 TYR B CA 1
ATOM 4817 C C . TYR B 1 176 ? 24.359 20.391 -8.555 1 60.44 176 TYR B C 1
ATOM 4819 O O . TYR B 1 176 ? 25.281 20.344 -9.359 1 60.44 176 TYR B O 1
ATOM 4827 N N . ASP B 1 177 ? 24.438 19.766 -7.355 1 76.69 177 ASP B N 1
ATOM 4828 C CA . ASP B 1 177 ? 25.203 18.531 -7.152 1 76.69 177 ASP B CA 1
ATOM 4829 C C . ASP B 1 177 ? 24.328 17.297 -7.387 1 76.69 177 ASP B C 1
ATOM 4831 O O . ASP B 1 177 ? 23.141 17.297 -7.059 1 76.69 177 ASP B O 1
ATOM 4835 N N . ARG B 1 178 ? 24.891 16.453 -8.211 1 85.44 178 ARG B N 1
ATOM 4836 C CA . ARG B 1 178 ? 24.109 15.258 -8.531 1 85.44 178 ARG B CA 1
ATOM 4837 C C . ARG B 1 178 ? 24.891 13.992 -8.172 1 85.44 178 ARG B C 1
ATOM 4839 O O . ARG B 1 178 ? 26.109 13.938 -8.312 1 85.44 178 ARG B O 1
ATOM 4846 N N . ALA B 1 179 ? 24.172 13.148 -7.605 1 92.62 179 ALA B N 1
ATOM 4847 C CA . ALA B 1 179 ? 24.672 11.805 -7.328 1 92.62 179 ALA B CA 1
ATOM 4848 C C . ALA B 1 179 ? 23.703 10.742 -7.863 1 92.62 179 ALA B C 1
ATOM 4850 O O . ALA B 1 179 ? 22.531 11.039 -8.133 1 92.62 179 ALA B O 1
ATOM 4851 N N . ARG B 1 180 ? 24.281 9.648 -8.188 1 94.19 180 ARG B N 1
ATOM 4852 C CA . ARG B 1 180 ? 23.438 8.57 -8.703 1 94.19 180 ARG B CA 1
ATOM 4853 C C . ARG B 1 180 ? 23.781 7.242 -8.039 1 94.19 180 ARG B C 1
ATOM 4855 O O . ARG B 1 180 ? 24.953 6.992 -7.703 1 94.19 180 ARG B O 1
ATOM 4862 N N . ILE B 1 181 ? 22.797 6.461 -7.793 1 96.25 181 ILE B N 1
ATOM 4863 C CA . ILE B 1 181 ? 22.969 5.086 -7.328 1 96.25 181 ILE B CA 1
ATOM 4864 C C . ILE B 1 181 ? 22.75 4.121 -8.492 1 96.25 181 ILE B C 1
ATOM 4866 O O . ILE B 1 181 ? 21.703 4.137 -9.141 1 96.25 181 ILE B O 1
ATOM 4870 N N . VAL B 1 182 ? 23.766 3.303 -8.742 1 94.44 182 VAL B N 1
ATOM 4871 C CA . VAL B 1 182 ? 23.781 2.436 -9.914 1 94.44 182 VAL B CA 1
ATOM 4872 C C . VAL B 1 182 ? 24.031 0.992 -9.492 1 94.44 182 VAL B C 1
ATOM 4874 O O . VAL B 1 182 ? 24.875 0.733 -8.625 1 94.44 182 VAL B O 1
ATOM 4877 N N . LEU B 1 183 ? 23.172 0.098 -10.008 1 92.56 183 LEU B N 1
ATOM 4878 C CA . LEU B 1 183 ? 23.531 -1.313 -9.914 1 92.56 183 LEU B CA 1
ATOM 4879 C C . LEU B 1 183 ? 24.562 -1.681 -10.969 1 92.56 183 LEU B C 1
ATOM 4881 O O . LEU B 1 183 ? 24.391 -1.39 -12.156 1 92.56 183 LEU B O 1
ATOM 4885 N N . SER B 1 184 ? 25.609 -2.266 -10.531 1 90.69 184 SER B N 1
ATOM 4886 C CA . SER B 1 184 ? 26.641 -2.752 -11.438 1 90.69 184 SER B CA 1
ATOM 4887 C C . SER B 1 184 ? 26.781 -4.27 -11.352 1 90.69 184 SER B C 1
ATOM 4889 O O . SER B 1 184 ? 27.094 -4.812 -10.297 1 90.69 184 SER B O 1
ATOM 4891 N N . TYR B 1 185 ? 26.438 -4.914 -12.422 1 86.31 185 TYR B N 1
ATOM 4892 C CA . TYR B 1 185 ? 26.547 -6.363 -12.555 1 86.31 185 TYR B CA 1
ATOM 4893 C C . TYR B 1 185 ? 27.25 -6.738 -13.852 1 86.31 185 TYR B C 1
ATOM 4895 O O . TYR B 1 185 ? 26.641 -6.723 -14.922 1 86.31 185 TYR B O 1
ATOM 4903 N N . ASN B 1 186 ? 28.578 -7.133 -13.641 1 82.44 186 ASN B N 1
ATOM 4904 C CA . ASN B 1 186 ? 29.391 -7.406 -14.812 1 82.44 186 ASN B CA 1
ATOM 4905 C C . ASN B 1 186 ? 29.344 -6.254 -15.812 1 82.44 186 ASN B C 1
ATOM 4907 O O . ASN B 1 186 ? 29.688 -5.117 -15.469 1 82.44 186 ASN B O 1
ATOM 4911 N N . ASN B 1 187 ? 28.703 -6.402 -16.969 1 79.88 187 ASN B N 1
ATOM 4912 C CA . ASN B 1 187 ? 28.688 -5.348 -17.984 1 79.88 187 ASN B CA 1
ATOM 4913 C C . ASN B 1 187 ? 27.328 -4.656 -18.031 1 79.88 187 ASN B C 1
ATOM 4915 O O . ASN B 1 187 ? 27.062 -3.846 -18.922 1 79.88 187 ASN B O 1
ATOM 4919 N N . TYR B 1 188 ? 26.625 -5.008 -17 1 84.25 188 TYR B N 1
ATOM 4920 C CA . TYR B 1 188 ? 25.312 -4.375 -16.938 1 84.25 188 TYR B CA 1
ATOM 4921 C C . TYR B 1 188 ? 25.266 -3.287 -15.875 1 84.25 188 TYR B C 1
ATOM 4923 O O . TYR B 1 188 ? 25.703 -3.508 -14.742 1 84.25 188 TYR B O 1
ATOM 4931 N N . LYS B 1 189 ? 24.938 -2.055 -16.344 1 88 189 LYS B N 1
ATOM 4932 C CA . LYS B 1 189 ? 24.766 -0.934 -15.43 1 88 189 LYS B CA 1
ATOM 4933 C C . LYS B 1 189 ? 23.344 -0.362 -15.539 1 88 189 LYS B C 1
ATOM 4935 O O . LYS B 1 189 ? 22.828 -0.184 -16.641 1 88 189 LYS B O 1
ATOM 4940 N N . GLU B 1 190 ? 22.719 -0.206 -14.367 1 88.5 190 GLU B N 1
ATOM 4941 C CA . GLU B 1 190 ? 21.375 0.353 -14.32 1 88.5 190 GLU B CA 1
ATOM 4942 C C . GLU B 1 190 ? 21.25 1.391 -13.211 1 88.5 190 GLU B C 1
ATOM 4944 O O . GLU B 1 190 ? 21.516 1.096 -12.039 1 88.5 190 GLU B O 1
ATOM 4949 N N . THR B 1 191 ? 20.859 2.639 -13.602 1 92.88 191 THR B N 1
ATOM 4950 C CA . THR B 1 191 ? 20.609 3.658 -12.586 1 92.88 191 THR B CA 1
ATOM 4951 C C . THR B 1 191 ? 19.266 3.422 -11.898 1 92.88 191 THR B C 1
ATOM 4953 O O . THR B 1 191 ? 18.234 3.332 -12.562 1 92.88 191 THR B O 1
ATOM 4956 N N . VAL B 1 192 ? 19.328 3.354 -10.594 1 95.69 192 VAL B N 1
ATOM 4957 C CA . VAL B 1 192 ? 18.078 3.07 -9.883 1 95.69 192 VAL B CA 1
ATOM 4958 C C . VAL B 1 192 ? 17.609 4.324 -9.156 1 95.69 192 VAL B C 1
ATOM 4960 O O . VAL B 1 192 ? 16.422 4.445 -8.82 1 95.69 192 VAL B O 1
ATOM 4963 N N . GLU B 1 193 ? 18.5 5.219 -8.875 1 96.44 193 GLU B N 1
ATOM 4964 C CA . GLU B 1 193 ? 18.078 6.434 -8.188 1 96.44 193 GLU B CA 1
ATOM 4965 C C . GLU B 1 193 ? 19.016 7.598 -8.477 1 96.44 193 GLU B C 1
ATOM 4967 O O . GLU B 1 193 ? 20.234 7.414 -8.516 1 96.44 193 GLU B O 1
ATOM 4972 N N . ASP B 1 194 ? 18.422 8.727 -8.734 1 92.94 194 ASP B N 1
ATOM 4973 C CA . ASP B 1 194 ? 19.156 9.977 -8.852 1 92.94 194 ASP B CA 1
ATOM 4974 C C . ASP B 1 194 ? 18.906 10.891 -7.652 1 92.94 194 ASP B C 1
ATOM 4976 O O . ASP B 1 194 ? 17.766 11.008 -7.191 1 92.94 194 ASP B O 1
ATOM 4980 N N . ILE B 1 195 ? 19.922 11.492 -7.113 1 93.62 195 ILE B N 1
ATOM 4981 C CA . ILE B 1 195 ? 19.797 12.43 -6 1 93.62 195 ILE B CA 1
ATOM 4982 C C . ILE B 1 195 ? 20.391 13.781 -6.402 1 93.62 195 ILE B C 1
ATOM 4984 O O . ILE B 1 195 ? 21.5 13.844 -6.934 1 93.62 195 ILE B O 1
ATOM 4988 N N . SER B 1 196 ? 19.625 14.812 -6.18 1 90.19 196 SER B N 1
ATOM 4989 C CA . SER B 1 196 ? 20.094 16.141 -6.57 1 90.19 196 SER B CA 1
ATOM 4990 C C . SER B 1 196 ? 19.828 17.156 -5.473 1 90.19 196 SER B C 1
ATOM 4992 O O . SER B 1 196 ? 18.891 17.016 -4.691 1 90.19 196 SER B O 1
ATOM 4994 N N . TYR B 1 197 ? 20.719 18.078 -5.406 1 89.56 197 TYR B N 1
ATOM 4995 C CA . TYR B 1 197 ? 20.641 19.219 -4.508 1 89.56 197 TYR B CA 1
ATOM 4996 C C . TYR B 1 197 ? 20.328 20.5 -5.281 1 89.56 197 TYR B C 1
ATOM 4998 O O . TYR B 1 197 ? 20.953 20.766 -6.312 1 89.56 197 TYR B O 1
ATOM 5006 N N . CYS B 1 198 ? 19.266 21.203 -4.75 1 85.25 198 CYS B N 1
ATOM 5007 C CA . CYS B 1 198 ? 18.859 22.438 -5.43 1 85.25 198 CYS B CA 1
ATOM 5008 C C . CYS B 1 198 ? 18.781 23.594 -4.457 1 85.25 198 CYS B C 1
ATOM 5010 O O . CYS B 1 198 ? 18.141 23.5 -3.414 1 85.25 198 CYS B O 1
ATOM 5012 N N . LYS B 1 199 ? 19.359 24.703 -4.789 1 85.12 199 LYS B N 1
ATOM 5013 C CA . LYS B 1 199 ? 19.328 25.922 -3.982 1 85.12 199 LYS B CA 1
ATOM 5014 C C . LYS B 1 199 ? 18.188 26.844 -4.402 1 85.12 199 LYS B C 1
ATOM 5016 O O . LYS B 1 199 ? 17.734 27.672 -3.617 1 85.12 199 LYS B O 1
ATOM 5021 N N . ASP B 1 200 ? 17.703 26.688 -5.629 1 78.31 200 ASP B N 1
ATOM 5022 C CA . ASP B 1 200 ? 16.672 27.562 -6.168 1 78.31 200 ASP B CA 1
ATOM 5023 C C . ASP B 1 200 ? 15.273 27.062 -5.793 1 78.31 200 ASP B C 1
ATOM 5025 O O . ASP B 1 200 ? 15.094 25.891 -5.504 1 78.31 200 ASP B O 1
ATOM 5029 N N . SER B 1 201 ? 14.461 28.047 -5.574 1 78.88 201 SER B N 1
ATOM 5030 C CA . SER B 1 201 ? 13.07 27.734 -5.27 1 78.88 201 SER B CA 1
ATOM 5031 C C . SER B 1 201 ? 12.117 28.453 -6.219 1 78.88 201 SER B C 1
ATOM 5033 O O . SER B 1 201 ? 12.43 29.516 -6.73 1 78.88 201 SER B O 1
ATOM 5035 N N . ASN B 1 202 ? 11.031 27.781 -6.547 1 80.69 202 ASN B N 1
ATOM 5036 C CA . ASN B 1 202 ? 9.984 28.438 -7.328 1 80.69 202 ASN B CA 1
ATOM 5037 C C . ASN B 1 202 ? 8.891 29.016 -6.43 1 80.69 202 ASN B C 1
ATOM 5039 O O . ASN B 1 202 ? 8.93 28.844 -5.211 1 80.69 202 ASN B O 1
ATOM 5043 N N . GLU B 1 203 ? 8 29.734 -7.039 1 84.31 203 GLU B N 1
ATOM 5044 C CA . GLU B 1 203 ? 6.969 30.438 -6.285 1 84.31 203 GLU B CA 1
ATOM 5045 C C . GLU B 1 203 ? 6.047 29.469 -5.562 1 84.31 203 GLU B C 1
ATOM 5047 O O . GLU B 1 203 ? 5.602 29.734 -4.445 1 84.31 203 GLU B O 1
ATOM 5052 N N . ILE B 1 204 ? 5.777 28.422 -6.18 1 84.94 204 ILE B N 1
ATOM 5053 C CA . ILE B 1 204 ? 4.891 27.422 -5.582 1 84.94 204 ILE B CA 1
ATOM 5054 C C . ILE B 1 204 ? 5.539 26.844 -4.328 1 84.94 204 ILE B C 1
ATOM 5056 O O . ILE B 1 204 ? 4.883 26.688 -3.295 1 84.94 204 ILE B O 1
ATOM 5060 N N . GLU B 1 205 ? 6.766 26.594 -4.453 1 87.44 205 GLU B N 1
ATOM 5061 C CA . GLU B 1 205 ? 7.492 26.031 -3.318 1 87.44 205 GLU B CA 1
ATOM 5062 C C . GLU B 1 205 ? 7.582 27.031 -2.172 1 87.44 205 GLU B C 1
ATOM 5064 O O . GLU B 1 205 ? 7.512 26.656 -1.001 1 87.44 205 GLU B O 1
ATOM 5069 N N . LYS B 1 206 ? 7.766 28.281 -2.533 1 89.94 206 LYS B N 1
ATOM 5070 C CA . LYS B 1 206 ? 7.77 29.328 -1.507 1 89.94 206 LYS B CA 1
ATOM 5071 C C . LYS B 1 206 ? 6.438 29.359 -0.766 1 89.94 206 LYS B C 1
ATOM 5073 O O . LYS B 1 206 ? 6.402 29.562 0.45 1 89.94 206 LYS B O 1
ATOM 5078 N N . ASN B 1 207 ? 5.445 29.141 -1.531 1 89.12 207 ASN B N 1
ATOM 5079 C CA . ASN B 1 207 ? 4.109 29.156 -0.942 1 89.12 207 ASN B CA 1
ATOM 5080 C C . ASN B 1 207 ? 3.904 27.984 0.004 1 89.12 207 ASN B C 1
ATOM 5082 O O . ASN B 1 207 ? 3.418 28.156 1.123 1 89.12 207 ASN B O 1
ATOM 5086 N N . ILE B 1 208 ? 4.332 26.781 -0.384 1 88.94 208 ILE B N 1
ATOM 5087 C CA . ILE B 1 208 ? 4.066 25.578 0.411 1 88.94 208 ILE B CA 1
ATOM 5088 C C . ILE B 1 208 ? 4.965 25.578 1.646 1 88.94 208 ILE B C 1
ATOM 5090 O O . ILE B 1 208 ? 4.57 25.078 2.705 1 88.94 208 ILE B O 1
ATOM 5094 N N . CYS B 1 209 ? 6.133 26.219 1.573 1 90.12 209 CYS B N 1
ATOM 5095 C CA . CYS B 1 209 ? 7.066 26.25 2.693 1 90.12 209 CYS B CA 1
ATOM 5096 C C . CYS B 1 209 ? 6.801 27.453 3.588 1 90.12 209 CYS B C 1
ATOM 5098 O O . CYS B 1 209 ? 7.387 27.578 4.668 1 90.12 209 CYS B O 1
ATOM 5100 N N . ASN B 1 210 ? 5.926 28.281 3.188 1 89.12 210 ASN B N 1
ATOM 5101 C CA . ASN B 1 210 ? 5.656 29.531 3.9 1 89.12 210 ASN B CA 1
ATOM 5102 C C . ASN B 1 210 ? 6.945 30.266 4.246 1 89.12 210 ASN B C 1
ATOM 5104 O O . ASN B 1 210 ? 7.098 30.781 5.359 1 89.12 210 ASN B O 1
ATOM 5108 N N . SER B 1 211 ? 7.898 30.109 3.416 1 89.56 211 SER B N 1
ATOM 5109 C CA . SER B 1 211 ? 9.203 30.734 3.586 1 89.56 211 SER B CA 1
ATOM 5110 C C . SER B 1 211 ? 9.914 30.906 2.246 1 89.56 211 SER B C 1
ATOM 5112 O O . SER B 1 211 ? 9.633 30.188 1.292 1 89.56 211 SER B O 1
ATOM 5114 N N . ASN B 1 212 ? 10.812 31.859 2.285 1 89.31 212 ASN B N 1
ATOM 5115 C CA . ASN B 1 212 ? 11.656 32.062 1.107 1 89.31 212 ASN B CA 1
ATOM 5116 C C . ASN B 1 212 ? 13.062 31.516 1.335 1 89.31 212 ASN B C 1
ATOM 5118 O O . ASN B 1 212 ? 13.891 31.531 0.423 1 89.31 212 ASN B O 1
ATOM 5122 N N . ASN B 1 213 ? 13.289 31.094 2.443 1 92.31 213 ASN B N 1
ATOM 5123 C CA . ASN B 1 213 ? 14.633 30.672 2.812 1 92.31 213 ASN B CA 1
ATOM 5124 C C . ASN B 1 213 ? 14.695 29.172 3.068 1 92.31 213 ASN B C 1
ATOM 5126 O O . ASN B 1 213 ? 14.672 28.719 4.219 1 92.31 213 ASN B O 1
ATOM 5130 N N . PHE B 1 214 ? 14.805 28.422 2.045 1 93.44 214 PHE B N 1
ATOM 5131 C CA . PHE B 1 214 ? 14.93 26.984 2.146 1 93.44 214 PHE B CA 1
ATOM 5132 C C . PHE B 1 214 ? 15.688 26.422 0.952 1 93.44 214 PHE B C 1
ATOM 5134 O O . PHE B 1 214 ? 15.883 27.109 -0.05 1 93.44 214 PHE B O 1
ATOM 5141 N N . HIS B 1 215 ? 16.234 25.297 1.061 1 92.81 215 HIS B N 1
ATOM 5142 C CA . HIS B 1 215 ? 16.797 24.484 -0.014 1 92.81 215 HIS B CA 1
ATOM 5143 C C . HIS B 1 215 ? 16.062 23.156 -0.146 1 92.81 215 HIS B C 1
ATOM 5145 O O . HIS B 1 215 ? 15.25 22.797 0.711 1 92.81 215 HIS B O 1
ATOM 5151 N N . SER B 1 216 ? 16.266 22.516 -1.3 1 91.94 216 SER B N 1
ATOM 5152 C CA . SER B 1 216 ? 15.539 21.266 -1.509 1 91.94 216 SER B CA 1
ATOM 5153 C C . SER B 1 216 ? 16.469 20.172 -2.02 1 91.94 216 SER B C 1
ATOM 5155 O O . SER B 1 216 ? 17.469 20.453 -2.674 1 91.94 216 SER B O 1
ATOM 5157 N N . ILE B 1 217 ? 16.25 19.016 -1.6 1 92.31 217 ILE B N 1
ATOM 5158 C CA . ILE B 1 217 ? 16.906 17.797 -2.074 1 92.31 217 ILE B CA 1
ATOM 5159 C C . ILE B 1 217 ? 15.891 16.875 -2.738 1 92.31 217 ILE B C 1
ATOM 5161 O O . ILE B 1 217 ? 14.82 16.625 -2.182 1 92.31 217 ILE B O 1
ATOM 5165 N N . THR B 1 218 ? 16.203 16.438 -3.941 1 92.06 218 THR B N 1
ATOM 5166 C CA . THR B 1 218 ? 15.281 15.586 -4.695 1 92.06 218 THR B CA 1
ATOM 5167 C C . THR B 1 218 ? 15.891 14.203 -4.93 1 92.06 218 THR B C 1
ATOM 5169 O O . THR B 1 218 ? 17.047 14.086 -5.336 1 92.06 218 THR B O 1
ATOM 5172 N N . CYS B 1 219 ? 15.141 13.227 -4.59 1 93.94 219 CYS B N 1
ATOM 5173 C CA . CYS B 1 219 ? 15.484 11.852 -4.918 1 93.94 219 CYS B CA 1
ATOM 5174 C C . CYS B 1 219 ? 14.5 11.258 -5.918 1 93.94 219 CYS B C 1
ATOM 5176 O O . CYS B 1 219 ? 13.289 11.25 -5.668 1 93.94 219 CYS B O 1
ATOM 5178 N N . SER B 1 220 ? 15 10.836 -7.031 1 91.69 220 SER B N 1
ATOM 5179 C CA . SER B 1 220 ? 14.188 10.172 -8.047 1 91.69 220 SER B CA 1
ATOM 5180 C C . SER B 1 220 ? 14.5 8.68 -8.109 1 91.69 220 SER B C 1
ATOM 5182 O O . SER B 1 220 ? 15.555 8.281 -8.617 1 91.69 220 SER B O 1
ATOM 5184 N N . SER B 1 221 ? 13.586 7.957 -7.605 1 94.5 221 SER B N 1
ATOM 5185 C CA . SER B 1 221 ? 13.773 6.508 -7.578 1 94.5 221 SER B CA 1
ATOM 5186 C C . SER B 1 221 ? 13.062 5.836 -8.75 1 94.5 221 SER B C 1
ATOM 5188 O O . SER B 1 221 ? 11.844 5.969 -8.898 1 94.5 221 SER B O 1
ATOM 5190 N N . TYR B 1 222 ? 13.82 5.125 -9.508 1 92.62 222 TYR B N 1
ATOM 5191 C CA . TYR B 1 222 ? 13.281 4.395 -10.648 1 92.62 222 TYR B CA 1
ATOM 5192 C C . TYR B 1 222 ? 12.867 2.982 -10.25 1 92.62 222 TYR B C 1
ATOM 5194 O O . TYR B 1 222 ? 13.664 2.047 -10.328 1 92.62 222 TYR B O 1
ATOM 5202 N N . MET B 1 223 ? 11.609 2.863 -9.945 1 92.31 223 MET B N 1
ATOM 5203 C CA . MET B 1 223 ? 11.094 1.647 -9.32 1 92.31 223 MET B CA 1
ATOM 5204 C C . MET B 1 223 ? 11.164 0.467 -10.281 1 92.31 223 MET B C 1
ATOM 5206 O O . MET B 1 223 ? 11.539 -0.639 -9.891 1 92.31 223 MET B O 1
ATOM 5210 N N . THR B 1 224 ? 10.758 0.628 -11.523 1 89.88 224 THR B N 1
ATOM 5211 C CA . THR B 1 224 ? 10.805 -0.457 -12.5 1 89.88 224 THR B CA 1
ATOM 5212 C C . THR B 1 224 ? 12.234 -0.954 -12.68 1 89.88 224 THR B C 1
ATOM 5214 O O . THR B 1 224 ? 12.484 -2.162 -12.695 1 89.88 224 THR B O 1
ATOM 5217 N N . GLN B 1 225 ? 13.156 -0.007 -12.812 1 90.88 225 GLN B N 1
ATOM 5218 C CA . GLN B 1 225 ? 14.562 -0.367 -12.922 1 90.88 225 GLN B CA 1
ATOM 5219 C C . GLN B 1 225 ? 15.055 -1.053 -11.648 1 90.88 225 GLN B C 1
ATOM 5221 O O . GLN B 1 225 ? 15.898 -1.948 -11.703 1 90.88 225 GLN B O 1
ATOM 5226 N N . GLY B 1 226 ? 14.531 -0.544 -10.562 1 94.38 226 GLY B N 1
ATOM 5227 C CA . GLY B 1 226 ? 14.867 -1.194 -9.305 1 94.38 226 GLY B CA 1
ATOM 5228 C C . GLY B 1 226 ? 14.43 -2.645 -9.242 1 94.38 226 GLY B C 1
ATOM 5229 O O . GLY B 1 226 ? 15.18 -3.51 -8.797 1 94.38 226 GLY B O 1
ATOM 5230 N N . VAL B 1 227 ? 13.234 -2.916 -9.68 1 94.38 227 VAL B N 1
ATOM 5231 C CA . VAL B 1 227 ? 12.727 -4.281 -9.727 1 94.38 227 VAL B CA 1
ATOM 5232 C C . VAL B 1 227 ? 13.641 -5.148 -10.586 1 94.38 227 VAL B C 1
ATOM 5234 O O . VAL B 1 227 ? 14.055 -6.234 -10.164 1 94.38 227 VAL B O 1
ATOM 5237 N N . LEU B 1 228 ? 13.938 -4.66 -11.742 1 91.62 228 LEU B N 1
ATOM 5238 C CA . LEU B 1 228 ? 14.82 -5.41 -12.633 1 91.62 228 LEU B CA 1
ATOM 5239 C C . LEU B 1 228 ? 16.188 -5.637 -11.984 1 91.62 228 LEU B C 1
ATOM 5241 O O . LEU B 1 228 ? 16.734 -6.738 -12.047 1 91.62 228 LEU B O 1
ATOM 5245 N N . ALA B 1 229 ? 16.688 -4.641 -11.359 1 92.31 229 ALA B N 1
ATOM 5246 C CA . ALA B 1 229 ? 17.984 -4.734 -10.688 1 92.31 229 ALA B CA 1
ATOM 5247 C C . ALA B 1 229 ? 17.969 -5.832 -9.633 1 92.31 229 ALA B C 1
ATOM 5249 O O . ALA B 1 229 ? 18.891 -6.66 -9.578 1 92.31 229 ALA B O 1
ATOM 5250 N N . TYR B 1 230 ? 16.938 -5.879 -8.844 1 95.12 230 TYR B N 1
ATOM 5251 C CA . TYR B 1 230 ? 16.891 -6.871 -7.777 1 95.12 230 TYR B CA 1
ATOM 5252 C C . TYR B 1 230 ? 16.672 -8.273 -8.344 1 95.12 230 TYR B C 1
ATOM 5254 O O . TYR B 1 230 ? 17.156 -9.258 -7.777 1 95.12 230 TYR B O 1
ATOM 5262 N N . LEU B 1 231 ? 15.93 -8.359 -9.422 1 93.5 231 LEU B N 1
ATOM 5263 C CA . LEU B 1 231 ? 15.75 -9.656 -10.07 1 93.5 231 LEU B CA 1
ATOM 5264 C C . LEU B 1 231 ? 17.078 -10.188 -10.602 1 93.5 231 LEU B C 1
ATOM 5266 O O . LEU B 1 231 ? 17.391 -11.367 -10.438 1 93.5 231 LEU B O 1
ATOM 5270 N N . ILE B 1 232 ? 17.828 -9.312 -11.219 1 90.38 232 ILE B N 1
ATOM 5271 C CA . ILE B 1 232 ? 19.141 -9.703 -11.719 1 90.38 232 ILE B CA 1
ATOM 5272 C C . ILE B 1 232 ? 20.047 -10.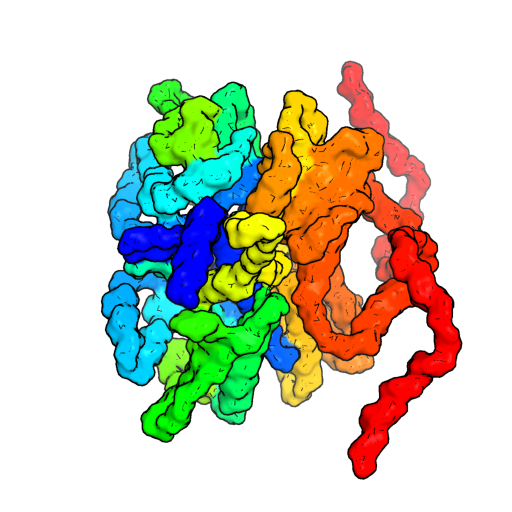062 -10.555 1 90.38 232 ILE B C 1
ATOM 5274 O O . ILE B 1 232 ? 20.734 -11.086 -10.586 1 90.38 232 ILE B O 1
ATOM 5278 N N . ASP B 1 233 ? 20 -9.281 -9.578 1 90.12 233 ASP B N 1
ATOM 5279 C CA . ASP B 1 233 ? 20.859 -9.469 -8.414 1 90.12 233 ASP B CA 1
ATOM 5280 C C . ASP B 1 233 ? 20.531 -10.781 -7.703 1 90.12 233 ASP B C 1
ATOM 5282 O O . ASP B 1 233 ? 21.422 -11.453 -7.188 1 90.12 233 ASP B O 1
ATOM 5286 N N . SER B 1 234 ? 19.297 -11.141 -7.676 1 92.38 234 SER B N 1
ATOM 5287 C CA . SER B 1 234 ? 18.859 -12.281 -6.875 1 92.38 234 SER B CA 1
ATOM 5288 C C . SER B 1 234 ? 18.969 -13.586 -7.664 1 92.38 234 SER B C 1
ATOM 5290 O O . SER B 1 234 ? 18.797 -14.664 -7.102 1 92.38 234 SER B O 1
ATOM 5292 N N . TYR B 1 235 ? 19.234 -13.508 -8.922 1 91.56 235 TYR B N 1
ATOM 5293 C CA . TYR B 1 235 ? 19.281 -14.695 -9.766 1 91.56 235 TYR B CA 1
ATOM 5294 C C . TYR B 1 235 ? 20.469 -15.578 -9.414 1 91.56 235 TYR B C 1
ATOM 5296 O O . TYR B 1 235 ? 21.609 -15.109 -9.391 1 91.56 235 TYR B O 1
ATOM 5304 N N . HIS B 1 236 ? 20.188 -16.812 -9.062 1 88.69 236 HIS B N 1
ATOM 5305 C CA . HIS B 1 236 ? 21.203 -17.812 -8.734 1 88.69 236 HIS B CA 1
ATOM 5306 C C . HIS B 1 236 ? 21 -19.078 -9.547 1 88.69 236 HIS B C 1
ATOM 5308 O O . HIS B 1 236 ? 19.891 -19.625 -9.625 1 88.69 236 HIS B O 1
ATOM 5314 N N . CYS B 1 237 ? 22.031 -19.453 -10.242 1 84.94 237 CYS B N 1
ATOM 5315 C CA . CYS B 1 237 ? 22 -20.688 -11.016 1 84.94 237 CYS B CA 1
ATOM 5316 C C . CYS B 1 237 ? 23.109 -21.641 -10.562 1 84.94 237 CYS B C 1
ATOM 5318 O O . CYS B 1 237 ? 24.281 -21.281 -10.594 1 84.94 237 CYS B O 1
ATOM 5320 N N . ARG B 1 238 ? 22.688 -22.703 -9.852 1 71.56 238 ARG B N 1
ATOM 5321 C CA . ARG B 1 238 ? 23.672 -23.703 -9.453 1 71.56 238 ARG B CA 1
ATOM 5322 C C . ARG B 1 238 ? 23.828 -24.766 -10.531 1 71.56 238 ARG B C 1
ATOM 5324 O O . ARG B 1 238 ? 22.844 -25.344 -11 1 71.56 238 ARG B O 1
ATOM 5331 N N . GLN B 1 239 ? 24.906 -24.781 -11.258 1 62.03 239 GLN B N 1
ATOM 5332 C CA . GLN B 1 239 ? 25.203 -25.797 -12.258 1 62.03 239 GLN B CA 1
ATOM 5333 C C . GLN B 1 239 ? 25.438 -27.156 -11.602 1 62.03 239 GLN B C 1
ATOM 5335 O O . GLN B 1 239 ? 26.078 -27.234 -10.547 1 62.03 239 GLN B O 1
ATOM 5340 N N . LEU B 1 240 ? 24.453 -28.109 -11.734 1 54.44 240 LEU B N 1
ATOM 5341 C CA . LEU B 1 240 ? 24.75 -29.469 -11.273 1 54.44 240 LEU B CA 1
ATOM 5342 C C . LEU B 1 240 ? 25.641 -30.203 -12.266 1 54.44 240 LEU B C 1
ATOM 5344 O O . LEU B 1 240 ? 25.469 -30.078 -13.484 1 54.44 240 LEU B O 1
ATOM 5348 N N . MET B 1 241 ? 26.859 -30.344 -11.992 1 49.91 241 MET B N 1
ATOM 5349 C CA . MET B 1 241 ? 27.781 -31.125 -12.805 1 49.91 241 MET B CA 1
ATOM 5350 C C . MET B 1 241 ? 27.344 -32.594 -12.875 1 49.91 241 MET B C 1
ATOM 5352 O O . MET B 1 241 ? 27.031 -33.188 -11.844 1 49.91 241 MET B O 1
ATOM 5356 N N . HIS B 1 242 ? 26.625 -33 -13.891 1 49.97 242 HIS B N 1
ATOM 5357 C CA . HIS B 1 242 ? 26.516 -34.438 -14.047 1 49.97 242 HIS B CA 1
ATOM 5358 C C . HIS B 1 242 ? 27.875 -35.094 -14.141 1 49.97 242 HIS B C 1
ATOM 5360 O O . HIS B 1 242 ? 28.859 -34.438 -14.523 1 49.97 242 HIS B O 1
ATOM 5366 N N . ALA B 1 243 ? 28.016 -36.281 -13.711 1 51.06 243 ALA B N 1
ATOM 5367 C CA . ALA B 1 243 ? 29.188 -37.156 -13.797 1 51.06 243 ALA B CA 1
ATOM 5368 C C . ALA B 1 243 ? 29.797 -37.094 -15.195 1 51.06 243 ALA B C 1
ATOM 5370 O O . ALA B 1 243 ? 31.016 -37.219 -15.352 1 51.06 243 ALA B O 1
ATOM 5371 N N . ASN B 1 244 ? 28.984 -37.25 -16.266 1 49.84 244 ASN B N 1
ATOM 5372 C CA . ASN B 1 244 ? 29.531 -37.406 -17.609 1 49.84 244 ASN B CA 1
ATOM 5373 C C . ASN B 1 244 ? 29.844 -36.094 -18.266 1 49.84 244 ASN B C 1
ATOM 5375 O O . ASN B 1 244 ? 30.094 -36.031 -19.469 1 49.84 244 ASN B O 1
ATOM 5379 N N . GLY B 1 245 ? 29.922 -34.875 -17.672 1 50.25 245 GLY B N 1
ATOM 5380 C CA . GLY B 1 245 ? 30.359 -33.594 -18.203 1 50.25 245 GLY B CA 1
ATOM 5381 C C . GLY B 1 245 ? 29.219 -32.719 -18.656 1 50.25 245 GLY B C 1
ATOM 5382 O O . GLY B 1 245 ? 29.438 -31.594 -19.109 1 50.25 245 GLY B O 1
ATOM 5383 N N . ALA B 1 246 ? 28.109 -33.281 -19.141 1 48.06 246 ALA B N 1
ATOM 5384 C CA . ALA B 1 246 ? 27.078 -32.469 -19.75 1 48.06 246 ALA B CA 1
ATOM 5385 C C . ALA B 1 246 ? 26.344 -31.625 -18.703 1 48.06 246 ALA B C 1
ATOM 5387 O O . ALA B 1 246 ? 26.016 -32.125 -17.625 1 48.06 246 ALA B O 1
ATOM 5388 N N . SER B 1 247 ? 26.391 -30.281 -18.734 1 48.06 247 SER B N 1
ATOM 5389 C CA . SER B 1 247 ? 25.812 -29.297 -17.844 1 48.06 247 SER B CA 1
ATOM 5390 C C . SER B 1 247 ? 24.297 -29.422 -17.781 1 48.06 247 SER B C 1
ATOM 5392 O O . SER B 1 247 ? 23.625 -29.453 -18.812 1 48.06 247 SER B O 1
ATOM 5394 N N . LYS B 1 248 ? 23.641 -30.297 -16.953 1 53.03 248 LYS B N 1
ATOM 5395 C CA . LYS B 1 248 ? 22.203 -30.281 -16.766 1 53.03 248 LYS B CA 1
ATOM 5396 C C . LYS B 1 248 ? 21.719 -28.922 -16.266 1 53.03 248 LYS B C 1
ATOM 5398 O O . LYS B 1 248 ? 22.484 -28.188 -15.625 1 53.03 248 LYS B O 1
ATOM 5403 N N . ASP B 1 249 ? 20.562 -28.422 -16.812 1 58.41 249 ASP B N 1
ATOM 5404 C CA . ASP B 1 249 ? 19.906 -27.172 -16.438 1 58.41 249 ASP B CA 1
ATOM 5405 C C . ASP B 1 249 ? 19.891 -27 -14.914 1 58.41 249 ASP B C 1
ATOM 5407 O O . ASP B 1 249 ? 19.422 -27.875 -14.188 1 58.41 249 ASP B O 1
ATOM 5411 N N . GLY B 1 250 ? 20.875 -26.312 -14.352 1 66.19 250 GLY B N 1
ATOM 5412 C CA . GLY B 1 250 ? 21.109 -26.062 -12.938 1 66.19 250 GLY B CA 1
ATOM 5413 C C . GLY B 1 250 ? 19.891 -25.516 -12.219 1 66.19 250 GLY B C 1
ATOM 5414 O O . GLY B 1 250 ? 18.875 -25.188 -12.859 1 66.19 250 GLY B O 1
ATOM 5415 N N . PHE B 1 251 ? 19.891 -25.812 -10.945 1 82.56 251 PHE B N 1
ATOM 5416 C CA . PHE B 1 251 ? 18.859 -25.297 -10.047 1 82.56 251 PHE B CA 1
ATOM 5417 C C . PHE B 1 251 ? 18.859 -23.766 -10.047 1 82.56 251 PHE B C 1
ATOM 5419 O O . PHE B 1 251 ? 19.891 -23.141 -9.773 1 82.56 251 PHE B O 1
ATOM 5426 N N . LYS B 1 252 ? 17.781 -23.234 -10.727 1 89.62 252 LYS B N 1
ATOM 5427 C CA . LYS B 1 252 ? 17.641 -21.781 -10.781 1 89.62 252 LYS B CA 1
ATOM 5428 C C . LYS B 1 252 ? 16.734 -21.281 -9.648 1 89.62 252 LYS B C 1
ATOM 5430 O O . LYS B 1 252 ? 15.75 -21.938 -9.297 1 89.62 252 LYS B O 1
ATOM 5435 N N . SER B 1 253 ? 17.156 -20.188 -9.023 1 92.81 253 SER B N 1
ATOM 5436 C CA . SER B 1 253 ? 16.344 -19.594 -7.969 1 92.81 253 SER B CA 1
ATOM 5437 C C . SER B 1 253 ? 16.531 -18.094 -7.906 1 92.81 253 SER B C 1
ATOM 5439 O O . SER B 1 253 ? 17.516 -17.562 -8.445 1 92.81 253 SER B O 1
ATOM 5441 N N . LEU B 1 254 ? 15.57 -17.438 -7.426 1 95.12 254 LEU B N 1
ATOM 5442 C CA . LEU B 1 254 ? 15.656 -16 -7.137 1 95.12 254 LEU B CA 1
ATOM 5443 C C . LEU B 1 254 ? 15.719 -15.758 -5.633 1 95.12 254 LEU B C 1
ATOM 5445 O O . LEU B 1 254 ? 14.688 -15.812 -4.949 1 95.12 254 LEU B O 1
ATOM 5449 N N . LYS B 1 255 ? 16.828 -15.453 -5.168 1 94.06 255 LYS B N 1
ATOM 5450 C CA . LYS B 1 255 ? 17.016 -15.219 -3.736 1 94.06 255 LYS B CA 1
ATOM 5451 C C . LYS B 1 255 ? 16.703 -13.773 -3.371 1 94.06 255 LYS B C 1
ATOM 5453 O O . LYS B 1 255 ? 17.578 -13.055 -2.883 1 94.06 255 LYS B O 1
ATOM 5458 N N . LEU B 1 256 ? 15.484 -13.391 -3.521 1 95.94 256 LEU B N 1
ATOM 5459 C CA . LEU B 1 256 ? 14.992 -12.055 -3.211 1 95.94 256 LEU B CA 1
ATOM 5460 C C . LEU B 1 256 ? 14.938 -11.836 -1.703 1 95.94 256 LEU B C 1
ATOM 5462 O O . LEU B 1 256 ? 14.734 -12.781 -0.939 1 95.94 256 LEU B O 1
ATOM 5466 N N . HIS B 1 257 ? 15.188 -10.578 -1.308 1 95.31 257 HIS B N 1
ATOM 5467 C CA . HIS B 1 257 ? 14.883 -10.219 0.075 1 95.31 257 HIS B CA 1
ATOM 5468 C C . HIS B 1 257 ? 13.477 -10.648 0.459 1 95.31 257 HIS B C 1
ATOM 5470 O O . HIS B 1 257 ? 12.539 -10.484 -0.324 1 95.31 257 HIS B O 1
ATOM 5476 N N . PRO B 1 258 ? 13.25 -11.211 1.628 1 94.88 258 PRO B N 1
ATOM 5477 C CA . PRO B 1 258 ? 11.93 -11.711 2.037 1 94.88 258 PRO B CA 1
ATOM 5478 C C . PRO B 1 258 ? 10.836 -10.664 1.875 1 94.88 258 PRO B C 1
ATOM 5480 O O . PRO B 1 258 ? 9.727 -10.984 1.439 1 94.88 258 PRO B O 1
ATOM 5483 N N . ARG B 1 259 ? 11.078 -9.43 2.102 1 93.69 259 ARG B N 1
ATOM 5484 C CA . ARG B 1 259 ? 10.078 -8.367 2.035 1 93.69 259 ARG B CA 1
ATOM 5485 C C . ARG B 1 259 ? 9.727 -8.039 0.588 1 93.69 259 ARG B C 1
ATOM 5487 O O . ARG B 1 259 ? 8.688 -7.438 0.318 1 93.69 259 ARG B O 1
ATOM 5494 N N . LEU B 1 260 ? 10.602 -8.414 -0.303 1 96.12 260 LEU B N 1
ATOM 5495 C CA . LEU B 1 260 ? 10.391 -8.078 -1.707 1 96.12 260 LEU B CA 1
ATOM 5496 C C . LEU B 1 260 ? 9.719 -9.234 -2.443 1 96.12 260 LEU B C 1
ATOM 5498 O O . LEU B 1 260 ? 9.203 -9.062 -3.549 1 96.12 260 LEU B O 1
ATOM 5502 N N . SER B 1 261 ? 9.781 -10.414 -1.804 1 96.81 261 SER B N 1
ATOM 5503 C CA . SER B 1 261 ? 9.219 -11.586 -2.475 1 96.81 261 SER B CA 1
ATOM 5504 C C . SER B 1 261 ? 7.77 -11.344 -2.885 1 96.81 261 SER B C 1
ATOM 5506 O O . SER B 1 261 ? 6.953 -10.906 -2.07 1 96.81 261 SER B O 1
ATOM 5508 N N . PRO B 1 262 ? 7.445 -11.617 -4.152 1 96.19 262 PRO B N 1
ATOM 5509 C CA . PRO B 1 262 ? 6.07 -11.375 -4.598 1 96.19 262 PRO B CA 1
ATOM 5510 C C . PRO B 1 262 ? 5.055 -12.242 -3.863 1 96.19 262 PRO B C 1
ATOM 5512 O O . PRO B 1 262 ? 4.062 -11.727 -3.34 1 96.19 262 PRO B O 1
ATOM 5515 N N . ILE B 1 263 ? 5.293 -13.531 -3.852 1 96.81 263 ILE B N 1
ATOM 5516 C CA . ILE B 1 263 ? 4.504 -14.477 -3.066 1 96.81 263 ILE B CA 1
ATOM 5517 C C . ILE B 1 263 ? 5.262 -14.844 -1.794 1 96.81 263 ILE B C 1
ATOM 5519 O O . ILE B 1 263 ? 6.41 -15.297 -1.857 1 96.81 263 ILE B O 1
ATOM 5523 N N . LYS B 1 264 ? 4.609 -14.562 -0.701 1 97.06 264 LYS B N 1
ATOM 5524 C CA . LYS B 1 264 ? 5.277 -14.875 0.558 1 97.06 264 LYS B CA 1
ATOM 5525 C C . LYS B 1 264 ? 5.16 -16.359 0.89 1 97.06 264 LYS B C 1
ATOM 5527 O O . LYS B 1 264 ? 6.113 -16.969 1.384 1 97.06 264 LYS B O 1
ATOM 5532 N N . ALA B 1 265 ? 3.992 -16.922 0.608 1 97.62 265 ALA B N 1
ATOM 5533 C CA . ALA B 1 265 ? 3.783 -18.312 0.958 1 97.62 265 ALA B CA 1
ATOM 5534 C C . ALA B 1 265 ? 2.916 -19.016 -0.083 1 97.62 265 ALA B C 1
ATOM 5536 O O . ALA B 1 265 ? 1.784 -18.594 -0.341 1 97.62 265 ALA B O 1
ATOM 5537 N N . ALA B 1 266 ? 3.479 -20.031 -0.662 1 97.38 266 ALA B N 1
ATOM 5538 C CA . ALA B 1 266 ? 2.697 -20.922 -1.51 1 97.38 266 ALA B CA 1
ATOM 5539 C C . ALA B 1 266 ? 2.137 -22.094 -0.703 1 97.38 266 ALA B C 1
ATOM 5541 O O . ALA B 1 266 ? 2.877 -22.781 0.003 1 97.38 266 ALA B O 1
ATOM 5542 N N . ILE B 1 267 ? 0.86 -22.281 -0.75 1 96.75 267 ILE B N 1
ATOM 5543 C CA . ILE B 1 267 ? 0.198 -23.391 -0.081 1 96.75 267 ILE B CA 1
ATOM 5544 C C . ILE B 1 267 ? -0.094 -24.5 -1.09 1 96.75 267 ILE B C 1
ATOM 5546 O O . ILE B 1 267 ? -0.907 -24.328 -2 1 96.75 267 ILE B O 1
ATOM 5550 N N . ILE B 1 268 ? 0.534 -25.641 -0.873 1 96.69 268 ILE B N 1
ATOM 5551 C CA . ILE B 1 268 ? 0.492 -26.75 -1.833 1 96.69 268 ILE B CA 1
ATOM 5552 C C . ILE B 1 268 ? -0.258 -27.938 -1.229 1 96.69 268 ILE B C 1
ATOM 5554 O O . ILE B 1 268 ? 0.103 -28.422 -0.156 1 96.69 268 ILE B O 1
ATOM 5558 N N . HIS B 1 269 ? -1.298 -28.344 -1.834 1 94.38 269 HIS B N 1
ATOM 5559 C CA . HIS B 1 269 ? -2.045 -29.531 -1.409 1 94.38 269 HIS B CA 1
ATOM 5560 C C . HIS B 1 269 ? -2.039 -30.594 -2.49 1 94.38 269 HIS B C 1
ATOM 5562 O O . HIS B 1 269 ? -1.751 -30.312 -3.654 1 94.38 269 HIS B O 1
ATOM 5568 N N . PRO B 1 270 ? -2.262 -31.828 -2.076 1 90.75 270 PRO B N 1
ATOM 5569 C CA . PRO B 1 270 ? -2.242 -32.906 -3.072 1 90.75 270 PRO B CA 1
ATOM 5570 C C . PRO B 1 270 ? -3.35 -32.781 -4.113 1 90.75 270 PRO B C 1
ATOM 5572 O O . PRO B 1 270 ? -4.41 -32.219 -3.818 1 90.75 270 PRO B O 1
ATOM 5575 N N . ASN B 1 271 ? -2.969 -33.188 -5.281 1 86.31 271 ASN B N 1
ATOM 5576 C CA . ASN B 1 271 ? -3.939 -33.219 -6.367 1 86.31 271 ASN B CA 1
ATOM 5577 C C . ASN B 1 271 ? -4.922 -34.375 -6.23 1 86.31 271 ASN B C 1
ATOM 5579 O O . ASN B 1 271 ? -4.738 -35.406 -6.844 1 86.31 271 ASN B O 1
ATOM 5583 N N . THR B 1 272 ? -5.867 -34.25 -5.387 1 80.62 272 THR B N 1
ATOM 5584 C CA . THR B 1 272 ? -6.883 -35.281 -5.113 1 80.62 272 THR B CA 1
ATOM 5585 C C . THR B 1 272 ? -8.266 -34.656 -5.043 1 80.62 272 THR B C 1
ATOM 5587 O O . THR B 1 272 ? -8.398 -33.406 -5.012 1 80.62 272 THR B O 1
ATOM 5590 N N . ASP B 1 273 ? -9.203 -35.469 -5.164 1 79.31 273 ASP B N 1
ATOM 5591 C CA . ASP B 1 273 ? -10.594 -35 -5.105 1 79.31 273 ASP B CA 1
ATOM 5592 C C . ASP B 1 273 ? -11.055 -34.844 -3.662 1 79.31 273 ASP B C 1
ATOM 5594 O O . ASP B 1 273 ? -12.219 -34.531 -3.412 1 79.31 273 ASP B O 1
ATOM 5598 N N . ARG B 1 274 ? -10.172 -35.094 -2.738 1 82.69 274 ARG B N 1
ATOM 5599 C CA . ARG B 1 274 ? -10.531 -34.906 -1.332 1 82.69 274 ARG B CA 1
ATOM 5600 C C . ARG B 1 274 ? -10.664 -33.438 -0.971 1 82.69 274 ARG B C 1
ATOM 5602 O O . ARG B 1 274 ? -9.656 -32.75 -0.841 1 82.69 274 ARG B O 1
ATOM 5609 N N . ILE B 1 275 ? -11.797 -33 -0.717 1 85.25 275 ILE B N 1
ATOM 5610 C CA . ILE B 1 275 ? -12.18 -31.594 -0.534 1 85.25 275 ILE B CA 1
ATOM 5611 C C . ILE B 1 275 ? -11.531 -31.047 0.732 1 85.25 275 ILE B C 1
ATOM 5613 O O . ILE B 1 275 ? -11.258 -29.844 0.825 1 85.25 275 ILE B O 1
ATOM 5617 N N . HIS B 1 276 ? -11.164 -31.938 1.64 1 88.06 276 HIS B N 1
ATOM 5618 C CA . HIS B 1 276 ? -10.617 -31.5 2.922 1 88.06 276 HIS B CA 1
ATOM 5619 C C . HIS B 1 276 ? -9.281 -30.797 2.74 1 88.06 276 HIS B C 1
ATOM 5621 O O . HIS B 1 276 ? -8.969 -29.859 3.465 1 88.06 276 HIS B O 1
ATOM 5627 N N . PHE B 1 277 ? -8.492 -31.219 1.786 1 91 277 PHE B N 1
ATOM 5628 C CA . PHE B 1 277 ? -7.199 -30.609 1.53 1 91 277 PHE B CA 1
ATOM 5629 C C . PHE B 1 277 ? -7.371 -29.172 1.045 1 91 277 PHE B C 1
ATOM 5631 O O . PHE B 1 277 ? -6.652 -28.266 1.481 1 91 277 PHE B O 1
ATOM 5638 N N . VAL B 1 278 ? -8.359 -28.984 0.21 1 88 278 VAL B N 1
ATOM 5639 C CA . VAL B 1 278 ? -8.617 -27.672 -0.357 1 88 278 VAL B CA 1
ATOM 5640 C C . VAL B 1 278 ? -9.141 -26.734 0.731 1 88 278 VAL B C 1
ATOM 5642 O O . VAL B 1 278 ? -8.719 -25.578 0.821 1 88 278 VAL B O 1
ATOM 5645 N N . GLU B 1 279 ? -9.992 -27.234 1.546 1 87.75 279 GLU B N 1
ATOM 5646 C CA . GLU B 1 279 ? -10.562 -26.438 2.621 1 87.75 279 GLU B CA 1
ATOM 5647 C C . GLU B 1 279 ? -9.492 -25.984 3.604 1 87.75 279 GLU B C 1
ATOM 5649 O O . GLU B 1 279 ? -9.508 -24.844 4.066 1 87.75 279 GLU B O 1
ATOM 5654 N N . LEU B 1 280 ? -8.617 -26.891 3.865 1 90.69 280 LEU B N 1
ATOM 5655 C CA . LEU B 1 280 ? -7.527 -26.547 4.773 1 90.69 280 LEU B CA 1
ATOM 5656 C C . LEU B 1 280 ? -6.609 -25.5 4.156 1 90.69 280 LEU B C 1
ATOM 5658 O O . LEU B 1 280 ? -6.148 -24.594 4.844 1 90.69 280 LEU B O 1
ATOM 5662 N N . ALA B 1 281 ? -6.332 -25.656 2.91 1 92.12 281 ALA B N 1
ATOM 5663 C CA . ALA B 1 281 ? -5.5 -24.688 2.197 1 92.12 281 ALA B CA 1
ATOM 5664 C C . ALA B 1 281 ? -6.137 -23.297 2.203 1 92.12 281 ALA B C 1
ATOM 5666 O O . ALA B 1 281 ? -5.461 -22.297 2.455 1 92.12 281 ALA B O 1
ATOM 5667 N N . GLU B 1 282 ? -7.414 -23.297 1.97 1 88.5 282 GLU B N 1
ATOM 5668 C CA . GLU B 1 282 ? -8.148 -22.031 1.95 1 88.5 282 GLU B CA 1
ATOM 5669 C C . GLU B 1 282 ? -8.164 -21.391 3.332 1 88.5 282 GLU B C 1
ATOM 5671 O O . GLU B 1 282 ? -8.07 -20.172 3.451 1 88.5 282 GLU B O 1
ATOM 5676 N N . TYR B 1 283 ? -8.297 -22.234 4.27 1 88.5 283 TYR B N 1
ATOM 5677 C CA . TYR B 1 283 ? -8.281 -21.75 5.641 1 88.5 283 TYR B CA 1
ATOM 5678 C C . TYR B 1 283 ? -6.953 -21.078 5.965 1 88.5 283 TYR B C 1
ATOM 5680 O O . TYR B 1 283 ? -6.926 -19.953 6.488 1 88.5 283 TYR B O 1
ATOM 5688 N N . LEU B 1 284 ? -5.949 -21.734 5.648 1 92 284 LEU B N 1
ATOM 5689 C CA . LEU B 1 284 ? -4.617 -21.203 5.906 1 92 284 LEU B CA 1
ATOM 5690 C C . LEU B 1 284 ? -4.383 -19.922 5.113 1 92 284 LEU B C 1
ATOM 5692 O O . LEU B 1 284 ? -3.818 -18.953 5.637 1 92 284 LEU B O 1
ATOM 5696 N N . ALA B 1 285 ? -4.789 -19.922 3.896 1 92.06 285 ALA B N 1
ATOM 5697 C CA . ALA B 1 285 ? -4.645 -18.75 3.051 1 92.06 285 ALA B CA 1
ATOM 5698 C C . ALA B 1 285 ? -5.387 -17.547 3.646 1 92.06 285 ALA B C 1
ATOM 5700 O O . ALA B 1 285 ? -4.863 -16.438 3.674 1 92.06 285 ALA B O 1
ATOM 5701 N N . LYS B 1 286 ? -6.578 -17.828 4.117 1 88.38 286 LYS B N 1
ATOM 5702 C CA . LYS B 1 286 ? -7.367 -16.781 4.742 1 88.38 286 LYS B CA 1
ATOM 5703 C C . LYS B 1 286 ? -6.637 -16.172 5.941 1 88.38 286 LYS B C 1
ATOM 5705 O O . LYS B 1 286 ? -6.57 -14.953 6.09 1 88.38 286 LYS B O 1
ATOM 5710 N N . LYS B 1 287 ? -6.098 -17 6.707 1 89.31 287 LYS B N 1
ATOM 5711 C CA . LYS B 1 287 ? -5.383 -16.578 7.902 1 89.31 287 LYS B CA 1
ATOM 5712 C C . LYS B 1 287 ? -4.156 -15.742 7.543 1 89.31 287 LYS B C 1
ATOM 5714 O O . LYS B 1 287 ? -3.908 -14.695 8.148 1 89.31 287 LYS B O 1
ATOM 5719 N N . LEU B 1 288 ? -3.447 -16.156 6.582 1 92.62 288 LEU B N 1
ATOM 5720 C CA . LEU B 1 288 ? -2.225 -15.469 6.184 1 92.62 288 LEU B CA 1
ATOM 5721 C C . LEU B 1 288 ? -2.545 -14.156 5.469 1 92.62 288 LEU B C 1
ATOM 5723 O O . LEU B 1 288 ? -1.923 -13.133 5.742 1 92.62 288 LEU B O 1
ATOM 5727 N N . ASN B 1 289 ? -3.541 -14.211 4.613 1 89.12 289 ASN B N 1
ATOM 5728 C CA . ASN B 1 289 ? -3.928 -13.016 3.873 1 89.12 289 ASN B CA 1
ATOM 5729 C C . ASN B 1 289 ? -4.453 -11.922 4.801 1 89.12 289 ASN B C 1
ATOM 5731 O O . ASN B 1 289 ? -4.262 -10.734 4.543 1 89.12 289 ASN B O 1
ATOM 5735 N N . SER B 1 290 ? -5.105 -12.344 5.883 1 83.5 290 SER B N 1
ATOM 5736 C CA . SER B 1 290 ? -5.605 -11.383 6.859 1 83.5 290 SER B CA 1
ATOM 5737 C C . SER B 1 290 ? -4.457 -10.617 7.516 1 83.5 290 SER B C 1
ATOM 5739 O O . SER B 1 290 ? -4.648 -9.5 8 1 83.5 290 SER B O 1
ATOM 5741 N N . ALA B 1 291 ? -3.316 -11.203 7.453 1 85.06 291 ALA B N 1
ATOM 5742 C CA . ALA B 1 291 ? -2.113 -10.562 7.984 1 85.06 291 ALA B CA 1
ATOM 5743 C C . ALA B 1 291 ? -1.299 -9.914 6.867 1 85.06 291 ALA B C 1
ATOM 5745 O O . ALA B 1 291 ? -0.123 -9.594 7.055 1 85.06 291 ALA B O 1
ATOM 5746 N N . GLU B 1 292 ? -1.893 -9.82 5.711 1 85.44 292 GLU B N 1
ATOM 5747 C CA . GLU B 1 292 ? -1.311 -9.18 4.535 1 85.44 292 GLU B CA 1
ATOM 5748 C C . GLU B 1 292 ? -0.11 -9.961 4.016 1 85.44 292 GLU B C 1
ATOM 5750 O O . GLU B 1 292 ? 0.878 -9.375 3.572 1 85.44 292 GLU B O 1
ATOM 5755 N N . ILE B 1 293 ? -0.136 -11.227 4.273 1 92.62 293 ILE B N 1
ATOM 5756 C CA . ILE B 1 293 ? 0.83 -12.156 3.686 1 92.62 293 ILE B CA 1
ATOM 5757 C C . ILE B 1 293 ? 0.256 -12.758 2.404 1 92.62 293 ILE B C 1
ATOM 5759 O O . ILE B 1 293 ? -0.669 -13.57 2.455 1 92.62 293 ILE B O 1
ATOM 5763 N N . VAL B 1 294 ? 0.846 -12.391 1.307 1 93.06 294 VAL B N 1
ATOM 5764 C CA . VAL B 1 294 ? 0.318 -12.828 0.017 1 93.06 294 VAL B CA 1
ATOM 5765 C C . VAL B 1 294 ? 0.566 -14.32 -0.169 1 93.06 294 VAL B C 1
ATOM 5767 O O . VAL B 1 294 ? 1.696 -14.789 -0.02 1 93.06 294 VAL B O 1
ATOM 5770 N N . THR B 1 295 ? -0.473 -15.008 -0.512 1 94.56 295 THR B N 1
ATOM 5771 C CA . THR B 1 295 ? -0.378 -16.453 -0.655 1 94.56 295 THR B CA 1
ATOM 5772 C C . THR B 1 295 ? -0.746 -16.891 -2.072 1 94.56 295 THR B C 1
ATOM 5774 O O . THR B 1 295 ? -1.284 -16.094 -2.848 1 94.56 295 THR B O 1
ATOM 5777 N N . TRP B 1 296 ? -0.367 -18.047 -2.379 1 95.44 296 TRP B N 1
ATOM 5778 C CA . TRP B 1 296 ? -0.736 -18.734 -3.609 1 95.44 296 TRP B CA 1
ATOM 5779 C C . TRP B 1 296 ? -1.126 -20.188 -3.324 1 95.44 296 TRP B C 1
ATOM 5781 O O . TRP B 1 296 ? -0.369 -20.922 -2.693 1 95.44 296 TRP B O 1
ATOM 5791 N N . ILE B 1 297 ? -2.318 -20.578 -3.721 1 94 297 ILE B N 1
ATOM 5792 C CA . ILE B 1 297 ? -2.797 -21.938 -3.51 1 94 297 ILE B CA 1
ATOM 5793 C C . ILE B 1 297 ? -2.656 -22.734 -4.801 1 94 297 ILE B C 1
ATOM 5795 O O . ILE B 1 297 ? -3.039 -22.281 -5.875 1 94 297 ILE B O 1
ATOM 5799 N N . GLU B 1 298 ? -2.115 -23.953 -4.703 1 93.06 298 GLU B N 1
ATOM 5800 C CA . GLU B 1 298 ? -2.051 -24.797 -5.887 1 93.06 298 GLU B CA 1
ATOM 5801 C C . GLU B 1 298 ? -2.084 -26.281 -5.508 1 93.06 298 GLU B C 1
ATOM 5803 O O . GLU B 1 298 ? -1.764 -26.641 -4.375 1 93.06 298 GLU B O 1
ATOM 5808 N N . SER B 1 299 ? -2.545 -27.094 -6.43 1 91.25 299 SER B N 1
ATOM 5809 C CA . SER B 1 299 ? -2.51 -28.547 -6.309 1 91.25 299 SER B CA 1
ATOM 5810 C C . SER B 1 299 ? -1.269 -29.125 -6.98 1 91.25 299 SER B C 1
ATOM 5812 O O . SER B 1 299 ? -0.9 -28.703 -8.078 1 91.25 299 SER B O 1
ATOM 5814 N N . ALA B 1 300 ? -0.64 -30 -6.289 1 86.12 300 ALA B N 1
ATOM 5815 C CA . ALA B 1 300 ? 0.616 -30.531 -6.816 1 86.12 300 ALA B CA 1
ATOM 5816 C C . ALA B 1 300 ? 0.455 -31.969 -7.277 1 86.12 300 ALA B C 1
ATOM 5818 O O . ALA B 1 300 ? -0.073 -32.812 -6.547 1 86.12 300 ALA B O 1
ATOM 5819 N N . LYS B 1 301 ? 0.898 -32.188 -8.516 1 83.31 301 LYS B N 1
ATOM 5820 C CA . LYS B 1 301 ? 1.124 -33.594 -8.945 1 83.31 301 LYS B CA 1
ATOM 5821 C C . LYS B 1 301 ? 2.5 -34.062 -8.508 1 83.31 301 LYS B C 1
ATOM 5823 O O . LYS B 1 301 ? 2.645 -35.219 -8.086 1 83.31 301 LYS B O 1
ATOM 5828 N N . CYS B 1 302 ? 3.48 -33.188 -8.57 1 90.31 302 CYS B N 1
ATOM 5829 C CA . CYS B 1 302 ? 4.859 -33.438 -8.164 1 90.31 302 CYS B CA 1
ATOM 5830 C C . CYS B 1 302 ? 5.383 -32.312 -7.293 1 90.31 302 CYS B C 1
ATOM 5832 O O . CYS B 1 302 ? 5.566 -31.188 -7.773 1 90.31 302 CYS B O 1
ATOM 5834 N N . LEU B 1 303 ? 5.652 -32.625 -6.059 1 91.94 303 LEU B N 1
ATOM 5835 C CA . LEU B 1 303 ? 6.066 -31.609 -5.094 1 91.94 303 LEU B CA 1
ATOM 5836 C C . LEU B 1 303 ? 7.398 -30.984 -5.492 1 91.94 303 LEU B C 1
ATOM 5838 O O . LEU B 1 303 ? 7.598 -29.781 -5.34 1 91.94 303 LEU B O 1
ATOM 5842 N N . GLU B 1 304 ? 8.312 -31.781 -6.008 1 91.06 304 GLU B N 1
ATOM 5843 C CA . GLU B 1 304 ? 9.633 -31.297 -6.406 1 91.06 304 GLU B CA 1
ATOM 5844 C C . GLU B 1 304 ? 9.523 -30.25 -7.516 1 91.06 304 GLU B C 1
ATOM 5846 O O . GLU B 1 304 ? 10.266 -29.266 -7.516 1 91.06 304 GLU B O 1
ATOM 5851 N N . GLU B 1 305 ? 8.648 -30.547 -8.344 1 91.69 305 GLU B N 1
ATOM 5852 C CA . GLU B 1 305 ? 8.438 -29.594 -9.43 1 91.69 305 GLU B CA 1
ATOM 5853 C C . GLU B 1 305 ? 7.848 -28.297 -8.906 1 91.69 305 GLU B C 1
ATOM 5855 O O . GLU B 1 305 ? 8.211 -27.219 -9.375 1 91.69 305 GLU B O 1
ATOM 5860 N N . CYS B 1 306 ? 6.992 -28.391 -7.953 1 93.19 306 CYS B N 1
ATOM 5861 C CA . CYS B 1 306 ? 6.41 -27.203 -7.34 1 93.19 306 CYS B CA 1
ATOM 5862 C C . CYS B 1 306 ? 7.48 -26.375 -6.645 1 93.19 306 CYS B C 1
ATOM 5864 O O . CYS B 1 306 ? 7.523 -25.141 -6.801 1 93.19 306 CYS B O 1
ATOM 5866 N N . TYR B 1 307 ? 8.328 -27.094 -5.945 1 94.44 307 TYR B N 1
ATOM 5867 C CA . TYR B 1 307 ? 9.414 -26.406 -5.266 1 94.44 307 TYR B CA 1
ATOM 5868 C C . TYR B 1 307 ? 10.297 -25.656 -6.262 1 94.44 307 TYR B C 1
ATOM 5870 O O . TYR B 1 307 ? 10.641 -24.484 -6.047 1 94.44 307 TYR B O 1
ATOM 5878 N N . LYS B 1 308 ? 10.586 -26.344 -7.293 1 92.38 308 LYS B N 1
ATOM 5879 C CA . LYS B 1 308 ? 11.438 -25.75 -8.328 1 92.38 308 LYS B CA 1
ATOM 5880 C C . LYS B 1 308 ? 10.797 -24.5 -8.914 1 92.38 308 LYS B C 1
ATOM 5882 O O . LYS B 1 308 ? 11.453 -23.453 -9.047 1 92.38 308 LYS B O 1
ATOM 5887 N N . ASN B 1 309 ? 9.547 -24.594 -9.234 1 93.12 309 ASN B N 1
ATOM 5888 C CA . ASN B 1 309 ? 8.828 -23.469 -9.805 1 93.12 309 ASN B CA 1
ATOM 5889 C C . ASN B 1 309 ? 8.828 -22.266 -8.852 1 93.12 309 ASN B C 1
ATOM 5891 O O . ASN B 1 309 ? 9.094 -21.141 -9.266 1 93.12 309 ASN B O 1
ATOM 5895 N N . HIS B 1 310 ? 8.602 -22.516 -7.633 1 95.81 310 HIS B N 1
ATOM 5896 C CA . HIS B 1 310 ? 8.492 -21.438 -6.66 1 95.81 310 HIS B CA 1
ATOM 5897 C C . HIS B 1 310 ? 9.859 -20.844 -6.328 1 95.81 310 HIS B C 1
ATOM 5899 O O . HIS B 1 310 ? 9.977 -19.656 -6.047 1 95.81 310 HIS B O 1
ATOM 5905 N N . ASP B 1 311 ? 10.883 -21.656 -6.383 1 95.44 311 ASP B N 1
ATOM 5906 C CA . ASP B 1 311 ? 12.234 -21.109 -6.266 1 95.44 311 ASP B CA 1
ATOM 5907 C C . ASP B 1 311 ? 12.539 -20.156 -7.41 1 95.44 311 ASP B C 1
ATOM 5909 O O . ASP B 1 311 ? 13.141 -19.094 -7.199 1 95.44 311 ASP B O 1
ATOM 5913 N N . GLU B 1 312 ? 12.07 -20.562 -8.531 1 94.44 312 GLU B N 1
ATOM 5914 C CA . GLU B 1 312 ? 12.32 -19.75 -9.719 1 94.44 312 GLU B CA 1
ATOM 5915 C C . GLU B 1 312 ? 11.5 -18.469 -9.695 1 94.44 312 GLU B C 1
ATOM 5917 O O . GLU B 1 312 ? 11.883 -17.453 -10.297 1 94.44 312 GLU B O 1
ATOM 5922 N N . MET B 1 313 ? 10.398 -18.469 -8.977 1 95.56 313 MET B N 1
ATOM 5923 C CA . MET B 1 313 ? 9.523 -17.312 -8.898 1 95.56 313 MET B CA 1
ATOM 5924 C C . MET B 1 313 ? 9.898 -16.406 -7.734 1 95.56 313 MET B C 1
ATOM 5926 O O . MET B 1 313 ? 9.406 -15.289 -7.621 1 95.56 313 MET B O 1
ATOM 5930 N N . GLY B 1 314 ? 10.758 -16.891 -6.879 1 96.19 314 GLY B N 1
ATOM 5931 C CA . GLY B 1 314 ? 11.195 -16.109 -5.73 1 96.19 314 GLY B CA 1
ATOM 5932 C C . GLY B 1 314 ? 10.258 -16.219 -4.547 1 96.19 314 GLY B C 1
ATOM 5933 O O . GLY B 1 314 ? 10.289 -15.375 -3.646 1 96.19 314 GLY B O 1
ATOM 5934 N N . THR B 1 315 ? 9.367 -17.219 -4.539 1 97.5 315 THR B N 1
ATOM 5935 C CA . THR B 1 315 ? 8.461 -17.453 -3.418 1 97.5 315 THR B CA 1
ATOM 5936 C C . THR B 1 315 ? 9.242 -17.797 -2.154 1 97.5 315 THR B C 1
ATOM 5938 O O . THR B 1 315 ? 10.133 -18.656 -2.184 1 97.5 315 THR B O 1
ATOM 5941 N N . LEU B 1 316 ? 8.867 -17.203 -1.116 1 97.19 316 LEU B N 1
ATOM 5942 C CA . LEU B 1 316 ? 9.68 -17.297 0.095 1 97.19 316 LEU B CA 1
ATOM 5943 C C . LEU B 1 316 ? 9.445 -18.641 0.789 1 97.19 316 LEU B C 1
ATOM 5945 O O . LEU B 1 316 ? 10.406 -19.328 1.13 1 97.19 316 LEU B O 1
ATOM 5949 N N . PHE B 1 317 ? 8.195 -19.016 0.98 1 98 317 PHE B N 1
ATOM 5950 C CA . PHE B 1 317 ? 7.875 -20.25 1.684 1 98 317 PHE B CA 1
ATOM 5951 C C . PHE B 1 317 ? 6.957 -21.141 0.842 1 98 317 PHE B C 1
ATOM 5953 O O . PHE B 1 317 ? 6.125 -20.641 0.086 1 98 317 PHE B O 1
ATOM 5960 N N . CYS B 1 318 ? 7.145 -22.391 0.987 1 98 318 CYS B N 1
ATOM 5961 C CA . CYS B 1 318 ? 6.168 -23.375 0.545 1 98 318 CYS B CA 1
ATOM 5962 C C . CYS B 1 318 ? 5.586 -24.141 1.732 1 98 318 CYS B C 1
ATOM 5964 O O . CYS B 1 318 ? 6.332 -24.656 2.562 1 98 318 CYS B O 1
ATOM 5966 N N . ILE B 1 319 ? 4.312 -24.109 1.837 1 98.12 319 ILE B N 1
ATOM 5967 C CA . ILE B 1 319 ? 3.592 -24.844 2.873 1 98.12 319 ILE B CA 1
ATOM 5968 C C . ILE B 1 319 ? 2.9 -26.062 2.258 1 98.12 319 ILE B C 1
ATOM 5970 O O . ILE B 1 319 ? 2.027 -25.906 1.399 1 98.12 319 ILE B O 1
ATOM 5974 N N . VAL B 1 320 ? 3.232 -27.219 2.719 1 97.44 320 VAL B N 1
ATOM 5975 C CA . VAL B 1 320 ? 2.695 -28.438 2.141 1 97.44 320 VAL B CA 1
ATOM 5976 C C . VAL B 1 320 ? 1.64 -29.031 3.074 1 97.44 320 VAL B C 1
ATOM 5978 O O . VAL B 1 320 ? 1.905 -29.266 4.254 1 97.44 320 VAL B O 1
ATOM 5981 N N . ILE B 1 321 ? 0.496 -29.188 2.562 1 96.19 321 ILE B N 1
ATOM 5982 C CA . ILE B 1 321 ? -0.609 -29.875 3.232 1 96.19 321 ILE B CA 1
ATOM 5983 C C . ILE B 1 321 ? -0.692 -31.312 2.758 1 96.19 321 ILE B C 1
ATOM 5985 O O . ILE B 1 321 ? -0.686 -31.578 1.553 1 96.19 321 ILE B O 1
ATOM 5989 N N . ASP B 1 322 ? -0.723 -32.25 3.645 1 93.5 322 ASP B N 1
ATOM 5990 C CA . ASP B 1 322 ? -0.819 -33.656 3.326 1 93.5 322 ASP B CA 1
ATOM 5991 C C . ASP B 1 322 ? -1.69 -34.406 4.344 1 93.5 322 ASP B C 1
ATOM 5993 O O . ASP B 1 322 ? -2.49 -33.781 5.047 1 93.5 322 ASP B O 1
ATOM 5997 N N . ASP B 1 323 ? -1.546 -35.75 4.34 1 93.12 323 ASP B N 1
ATOM 5998 C CA . ASP B 1 323 ? -2.383 -36.562 5.211 1 93.12 323 ASP B CA 1
ATOM 5999 C C . ASP B 1 323 ? -2.102 -36.25 6.684 1 93.12 323 ASP B C 1
ATOM 6001 O O . ASP B 1 323 ? -3.006 -36.312 7.516 1 93.12 323 ASP B O 1
ATOM 6005 N N . ASN B 1 324 ? -0.899 -35.938 7 1 92.5 324 ASN B N 1
ATOM 6006 C CA . ASN B 1 324 ? -0.549 -35.594 8.375 1 92.5 324 ASN B CA 1
ATOM 6007 C C . ASN B 1 324 ? -1.229 -34.312 8.82 1 92.5 324 ASN B C 1
ATOM 6009 O O . ASN B 1 324 ? -1.536 -34.156 10 1 92.5 324 ASN B O 1
ATOM 6013 N N . THR B 1 325 ? -1.464 -33.375 7.895 1 94.06 325 THR B N 1
ATOM 6014 C CA . THR B 1 325 ? -2.16 -32.156 8.203 1 94.06 325 THR B CA 1
ATOM 6015 C C . THR B 1 325 ? -3.607 -32.406 8.594 1 94.06 325 THR B C 1
ATOM 6017 O O . THR B 1 325 ? -4.105 -31.844 9.578 1 94.06 325 THR B O 1
ATOM 6020 N N . VAL B 1 326 ? -4.195 -33.312 7.859 1 91.56 326 VAL B N 1
ATOM 6021 C CA . VAL B 1 326 ? -5.598 -33.656 8.102 1 91.56 326 VAL B CA 1
ATOM 6022 C C . VAL B 1 326 ? -5.738 -34.375 9.438 1 91.56 326 VAL B C 1
ATOM 6024 O O . VAL B 1 326 ? -6.66 -34.094 10.211 1 91.56 326 VAL B O 1
ATOM 6027 N N . LYS B 1 327 ? -4.812 -35.219 9.766 1 92.38 327 LYS B N 1
ATOM 6028 C CA . LYS B 1 327 ? -4.91 -36.062 10.945 1 92.38 327 LYS B CA 1
ATOM 6029 C C . LYS B 1 327 ? -4.426 -35.312 12.195 1 92.38 327 LYS B C 1
ATOM 6031 O O . LYS B 1 327 ? -5.035 -35.438 13.266 1 92.38 327 LYS B O 1
ATOM 6036 N N . TYR B 1 328 ? -3.293 -34.531 12.047 1 93.56 328 TYR B N 1
ATOM 6037 C CA . TYR B 1 328 ? -2.621 -34.031 13.234 1 93.56 328 TYR B CA 1
ATOM 6038 C C . TYR B 1 328 ? -2.539 -32.5 13.203 1 93.56 328 TYR B C 1
ATOM 6040 O O . TYR B 1 328 ? -2.154 -31.891 14.195 1 93.56 328 TYR B O 1
ATOM 6048 N N . GLY B 1 329 ? -2.822 -31.906 12.094 1 94.06 329 GLY B N 1
ATOM 6049 C CA . GLY B 1 329 ? -2.756 -30.453 11.977 1 94.06 329 GLY B CA 1
ATOM 6050 C C . GLY B 1 329 ? -1.362 -29.938 11.648 1 94.06 329 GLY B C 1
ATOM 6051 O O . GLY B 1 329 ? -1.111 -28.734 11.688 1 94.06 329 GLY B O 1
ATOM 6052 N N . ASP B 1 330 ? -0.469 -30.875 11.281 1 95.62 330 ASP B N 1
ATOM 6053 C CA . ASP B 1 330 ? 0.909 -30.484 11 1 95.62 330 ASP B CA 1
ATOM 6054 C C . ASP B 1 330 ? 1.106 -30.203 9.508 1 95.62 330 ASP B C 1
ATOM 6056 O O . ASP B 1 330 ? 0.558 -30.906 8.664 1 95.62 330 ASP B O 1
ATOM 6060 N N . VAL B 1 331 ? 1.832 -29.125 9.281 1 97.31 331 VAL B N 1
ATOM 6061 C CA . VAL B 1 331 ? 2.201 -28.828 7.902 1 97.31 331 VAL B CA 1
ATOM 6062 C C . VAL B 1 331 ? 3.723 -28.812 7.766 1 97.31 331 VAL B C 1
ATOM 6064 O O . VAL B 1 331 ? 4.441 -28.719 8.766 1 97.31 331 VAL B O 1
ATOM 6067 N N . LYS B 1 332 ? 4.195 -28.969 6.582 1 96.88 332 LYS B N 1
ATOM 6068 C CA . LYS B 1 332 ? 5.613 -28.812 6.281 1 96.88 332 LYS B CA 1
ATOM 6069 C C . LYS B 1 332 ? 5.898 -27.438 5.672 1 96.88 332 LYS B C 1
ATOM 6071 O O . LYS B 1 332 ? 5.25 -27.031 4.703 1 96.88 332 LYS B O 1
ATOM 6076 N N . LEU B 1 333 ? 6.777 -26.797 6.25 1 97.25 333 LEU B N 1
ATOM 6077 C CA . LEU B 1 333 ? 7.184 -25.453 5.809 1 97.25 333 LEU B CA 1
ATOM 6078 C C . LEU B 1 333 ? 8.594 -25.484 5.234 1 97.25 333 LEU B C 1
ATOM 6080 O O . LEU B 1 333 ? 9.555 -25.812 5.941 1 97.25 333 LEU B O 1
ATOM 6084 N N . ARG B 1 334 ? 8.703 -25.125 3.977 1 97.19 334 ARG B N 1
ATOM 6085 C CA . ARG B 1 334 ? 10.008 -25.094 3.32 1 97.19 334 ARG B CA 1
ATOM 6086 C C . ARG B 1 334 ? 10.461 -23.656 3.07 1 97.19 334 ARG B C 1
ATOM 6088 O O . ARG B 1 334 ? 9.695 -22.844 2.555 1 97.19 334 ARG B O 1
ATOM 6095 N N . HIS B 1 335 ? 11.633 -23.375 3.402 1 95.88 335 HIS B N 1
ATOM 6096 C CA . HIS B 1 335 ? 12.203 -22.062 3.152 1 95.88 335 HIS B CA 1
ATOM 6097 C C . HIS B 1 335 ? 12.977 -22.031 1.836 1 95.88 335 HIS B C 1
ATOM 6099 O O . HIS B 1 335 ? 13.773 -22.938 1.562 1 95.88 335 HIS B O 1
ATOM 6105 N N . ARG B 1 336 ? 12.828 -21.062 1.048 1 93.75 336 ARG B N 1
ATOM 6106 C CA . ARG B 1 336 ? 13.375 -20.953 -0.299 1 93.75 336 ARG B CA 1
ATOM 6107 C C . ARG B 1 336 ? 14.898 -21 -0.274 1 93.75 336 ARG B C 1
ATOM 6109 O O . ARG B 1 336 ? 15.516 -21.781 -1.013 1 93.75 336 ARG B O 1
ATOM 6116 N N . ASP B 1 337 ? 15.539 -20.234 0.587 1 90.62 337 ASP B N 1
ATOM 6117 C CA . ASP B 1 337 ? 16.984 -20.031 0.533 1 90.62 337 ASP B CA 1
ATOM 6118 C C . ASP B 1 337 ? 17.734 -21.219 1.115 1 90.62 337 ASP B C 1
ATOM 6120 O O . ASP B 1 337 ? 18.781 -21.609 0.588 1 90.62 337 ASP B O 1
ATOM 6124 N N . THR B 1 338 ? 17.188 -21.781 2.139 1 89.75 338 THR B N 1
ATOM 6125 C CA . THR B 1 338 ? 17.906 -22.859 2.801 1 89.75 338 THR B CA 1
ATOM 6126 C C . THR B 1 338 ? 17.438 -24.219 2.273 1 89.75 338 THR B C 1
ATOM 6128 O O . THR B 1 338 ? 18.156 -25.203 2.377 1 89.75 338 THR B O 1
ATOM 6131 N N . GLY B 1 339 ? 16.266 -24.281 1.772 1 90.88 339 GLY B N 1
ATOM 6132 C CA . GLY B 1 339 ? 15.688 -25.547 1.356 1 90.88 339 GLY B CA 1
ATOM 6133 C C . GLY B 1 339 ? 15.219 -26.391 2.521 1 90.88 339 GLY B C 1
ATOM 6134 O O . GLY B 1 339 ? 14.695 -27.484 2.324 1 90.88 339 GLY B O 1
ATOM 6135 N N . LEU B 1 340 ? 15.352 -25.875 3.666 1 92.38 340 LEU B N 1
ATOM 6136 C CA . LEU B 1 340 ? 15.008 -26.625 4.875 1 92.38 340 LEU B CA 1
ATOM 6137 C C . LEU B 1 340 ? 13.5 -26.797 5 1 92.38 340 LEU B C 1
ATOM 6139 O O . LEU B 1 340 ? 12.742 -25.859 4.742 1 92.38 340 LEU B O 1
ATOM 6143 N N . LEU B 1 341 ? 13.172 -28.047 5.332 1 94.5 341 LEU B N 1
ATOM 6144 C CA . LEU B 1 341 ? 11.781 -28.406 5.578 1 94.5 341 LEU B CA 1
ATOM 6145 C C . LEU B 1 341 ? 11.516 -28.562 7.074 1 94.5 341 LEU B C 1
ATOM 6147 O O . LEU B 1 341 ? 12.148 -29.391 7.734 1 94.5 341 LEU B O 1
ATOM 6151 N N . GLU B 1 342 ? 10.641 -27.734 7.59 1 94.75 342 GLU B N 1
ATOM 6152 C CA . GLU B 1 342 ? 10.273 -27.797 9 1 94.75 342 GLU B CA 1
ATOM 6153 C C . GLU B 1 342 ? 8.812 -28.203 9.18 1 94.75 342 GLU B C 1
ATOM 6155 O O . GLU B 1 342 ? 7.945 -27.75 8.43 1 94.75 342 GLU B O 1
ATOM 6160 N N . GLN B 1 343 ? 8.609 -29.125 10.102 1 95.94 343 GLN B N 1
ATOM 6161 C CA . GLN B 1 343 ? 7.242 -29.484 10.453 1 95.94 343 GLN B CA 1
ATOM 6162 C C . GLN B 1 343 ? 6.707 -28.609 11.586 1 95.94 343 GLN B C 1
ATOM 6164 O O . GLN B 1 343 ? 7.316 -28.531 12.648 1 95.94 343 GLN B O 1
ATOM 6169 N N . ILE B 1 344 ? 5.602 -27.938 11.328 1 95.88 344 ILE B N 1
ATOM 6170 C CA . ILE B 1 344 ? 5.004 -27.078 12.336 1 95.88 344 ILE B CA 1
ATOM 6171 C C . ILE B 1 344 ? 3.482 -27.219 12.312 1 95.88 344 ILE B C 1
ATOM 6173 O O . ILE B 1 344 ? 2.914 -27.688 11.32 1 95.88 344 ILE B O 1
ATOM 6177 N N . HIS B 1 345 ? 2.904 -26.922 13.43 1 95.25 345 HIS B N 1
ATOM 6178 C CA . HIS B 1 345 ? 1.446 -26.953 13.477 1 95.25 345 HIS B CA 1
ATOM 6179 C C . HIS B 1 345 ? 0.849 -25.812 12.656 1 95.25 345 HIS B C 1
ATOM 6181 O O . HIS B 1 345 ? 1.403 -24.719 12.617 1 95.25 345 HIS B O 1
ATOM 6187 N N . LEU B 1 346 ? -0.29 -26.047 12.102 1 94.25 346 LEU B N 1
ATOM 6188 C CA . LEU B 1 346 ? -0.955 -25.109 11.211 1 94.25 346 LEU B CA 1
ATOM 6189 C C . LEU B 1 346 ? -1.208 -23.781 11.914 1 94.25 346 LEU B C 1
ATOM 6191 O O . LEU B 1 346 ? -1.122 -22.719 11.297 1 94.25 346 LEU B O 1
ATOM 6195 N N . MET B 1 347 ? -1.4 -23.734 13.156 1 92.44 347 MET B N 1
ATOM 6196 C CA . MET B 1 347 ? -1.729 -22.547 13.938 1 92.44 347 MET B CA 1
ATOM 6197 C C . MET B 1 347 ? -0.497 -21.672 14.125 1 92.44 347 MET B C 1
ATOM 6199 O O . MET B 1 347 ? -0.619 -20.469 14.414 1 92.44 347 MET B O 1
ATOM 6203 N N . ASP B 1 348 ? 0.641 -22.234 13.859 1 94.94 348 ASP B N 1
ATOM 6204 C CA . ASP B 1 348 ? 1.881 -21.516 14.133 1 94.94 348 ASP B CA 1
ATOM 6205 C C . ASP B 1 348 ? 2.48 -20.938 12.852 1 94.94 348 ASP B C 1
ATOM 6207 O O . ASP B 1 348 ? 3.434 -20.172 12.898 1 94.94 348 ASP B O 1
ATOM 6211 N N . VAL B 1 349 ? 1.915 -21.281 11.781 1 96.12 349 VAL B N 1
ATOM 6212 C CA . VAL B 1 349 ? 2.486 -20.922 10.484 1 96.12 349 VAL B CA 1
ATOM 6213 C C . VAL B 1 349 ? 2.562 -19.406 10.344 1 96.12 349 VAL B C 1
ATOM 6215 O O . VAL B 1 349 ? 3.6 -18.859 9.961 1 96.12 349 VAL B O 1
ATOM 6218 N N . LYS B 1 350 ? 1.476 -18.719 10.656 1 95.38 350 LYS B N 1
ATOM 6219 C CA . LYS B 1 350 ? 1.421 -17.266 10.539 1 95.38 350 LYS B CA 1
ATOM 6220 C C . LYS B 1 350 ? 2.539 -16.609 11.336 1 95.38 350 LYS B C 1
ATOM 6222 O O . LYS B 1 350 ? 3.266 -15.758 10.812 1 95.38 350 LYS B O 1
ATOM 6227 N N . LEU B 1 351 ? 2.686 -17.047 12.531 1 93 351 LEU B N 1
ATOM 6228 C CA . LEU B 1 351 ? 3.688 -16.453 13.414 1 93 351 LEU B CA 1
ATOM 6229 C C . LEU B 1 351 ? 5.094 -16.719 12.883 1 93 351 LEU B C 1
ATOM 6231 O O . LEU B 1 351 ? 5.961 -15.844 12.953 1 93 351 LEU B O 1
ATOM 6235 N N . CYS B 1 352 ? 5.301 -17.891 12.422 1 92.88 352 CYS B N 1
ATOM 6236 C CA . CYS B 1 352 ? 6.605 -18.25 11.891 1 92.88 352 CYS B CA 1
ATOM 6237 C C . CYS B 1 352 ? 6.988 -17.359 10.711 1 92.88 352 CYS B C 1
ATOM 6239 O O . CYS B 1 352 ? 8.109 -16.859 10.648 1 92.88 352 CYS B O 1
ATOM 6241 N N . ILE B 1 353 ? 6.078 -17.125 9.82 1 94.62 353 ILE B N 1
ATOM 6242 C CA . ILE B 1 353 ? 6.344 -16.328 8.625 1 94.62 353 ILE B CA 1
ATOM 6243 C C . ILE B 1 353 ? 6.535 -14.867 9.016 1 94.62 353 ILE B C 1
ATOM 6245 O O . ILE B 1 353 ? 7.441 -14.203 8.508 1 94.62 353 ILE B O 1
ATOM 6249 N N . GLU B 1 354 ? 5.688 -14.367 9.914 1 91.56 354 GLU B N 1
ATOM 6250 C CA . GLU B 1 354 ? 5.801 -12.984 10.367 1 91.56 354 GLU B CA 1
ATOM 6251 C C . GLU B 1 354 ? 7.172 -12.719 10.984 1 91.56 354 GLU B C 1
ATOM 6253 O O . GLU B 1 354 ? 7.762 -11.656 10.766 1 91.56 354 GLU B O 1
ATOM 6258 N N . ARG B 1 355 ? 7.629 -13.656 11.727 1 87.88 355 ARG B N 1
ATOM 6259 C CA . ARG B 1 355 ? 8.938 -13.523 12.367 1 87.88 355 ARG B CA 1
ATOM 6260 C C . ARG B 1 355 ? 10.047 -13.43 11.32 1 87.88 355 ARG B C 1
ATOM 6262 O O . ARG B 1 355 ? 10.969 -12.625 11.461 1 87.88 355 ARG B O 1
ATOM 6269 N N . ASP B 1 356 ? 9.938 -14.195 10.352 1 87.5 356 ASP B N 1
ATOM 6270 C CA . ASP B 1 356 ? 10.938 -14.18 9.289 1 87.5 356 ASP B CA 1
ATOM 6271 C C . ASP B 1 356 ? 10.922 -12.852 8.531 1 87.5 356 ASP B C 1
ATOM 6273 O O . ASP B 1 356 ? 11.969 -12.312 8.188 1 87.5 356 ASP B O 1
ATOM 6277 N N . LEU B 1 357 ? 9.758 -12.367 8.312 1 87.81 357 LEU B N 1
ATOM 6278 C CA . LEU B 1 357 ? 9.617 -11.117 7.578 1 87.81 357 LEU B CA 1
ATOM 6279 C C . LEU B 1 357 ? 10.109 -9.938 8.414 1 87.81 357 LEU B C 1
ATOM 6281 O O . LEU B 1 357 ? 10.625 -8.961 7.871 1 87.81 357 LEU B O 1
ATOM 6285 N N . GLN B 1 358 ? 9.859 -9.984 9.719 1 77.75 358 GLN B N 1
ATOM 6286 C CA . GLN B 1 358 ? 10.305 -8.922 10.617 1 77.75 358 GLN B CA 1
ATOM 6287 C C . GLN B 1 358 ? 11.82 -8.945 10.789 1 77.75 358 GLN B C 1
ATOM 6289 O O . GLN B 1 358 ? 12.461 -7.895 10.859 1 77.75 358 GLN B O 1
ATOM 6294 N N . ASN B 1 359 ? 12.344 -10.102 10.992 1 64.25 359 ASN B N 1
ATOM 6295 C CA . ASN B 1 359 ? 13.781 -10.25 11.18 1 64.25 359 ASN B CA 1
ATOM 6296 C C . ASN B 1 359 ? 14.562 -9.75 9.969 1 64.25 359 ASN B C 1
ATOM 6298 O O . ASN B 1 359 ? 15.734 -9.391 10.086 1 64.25 359 ASN B O 1
ATOM 6302 N N . SER B 1 360 ? 13.844 -9.641 8.969 1 60.5 360 SER B N 1
ATOM 6303 C CA . SER B 1 360 ? 14.523 -9.141 7.781 1 60.5 360 SER B CA 1
ATOM 6304 C C . SER B 1 360 ? 14.805 -7.648 7.887 1 60.5 360 SER B C 1
ATOM 6306 O O . SER B 1 360 ? 15.578 -7.102 7.094 1 60.5 360 SER B O 1
ATOM 6308 N N . TYR B 1 361 ? 14.055 -6.883 8.805 1 52.41 361 TYR B N 1
ATOM 6309 C CA . TYR B 1 361 ? 14.352 -5.48 9.07 1 52.41 361 TYR B CA 1
ATOM 6310 C C . TYR B 1 361 ? 15.594 -5.34 9.938 1 52.41 361 TYR B C 1
ATOM 6312 O O . TYR B 1 361 ? 16.281 -4.316 9.891 1 52.41 361 TYR B O 1
ATOM 6320 N N . GLU B 1 362 ? 15.523 -6.125 11.07 1 45.34 362 GLU B N 1
ATOM 6321 C CA . GLU B 1 362 ? 16.5 -5.863 12.133 1 45.34 362 GLU B CA 1
ATOM 6322 C C . GLU B 1 362 ? 17.906 -5.738 11.57 1 45.34 362 GLU B C 1
ATOM 6324 O O . GLU B 1 362 ? 18.406 -6.664 10.93 1 45.34 362 GLU B O 1
ATOM 6329 N N . ASP B 1 363 ? 18.25 -4.562 11.172 1 41.69 363 ASP B N 1
ATOM 6330 C CA . ASP B 1 363 ? 19.641 -4.102 11.117 1 41.69 363 ASP B CA 1
ATOM 6331 C C . ASP B 1 363 ? 20.547 -4.992 11.969 1 41.69 363 ASP B C 1
ATOM 6333 O O . ASP B 1 363 ? 20.094 -5.566 12.961 1 41.69 363 ASP B O 1
ATOM 6337 N N . ASN B 1 364 ? 21.781 -5.375 11.492 1 35.72 364 ASN B N 1
ATOM 6338 C CA . ASN B 1 364 ? 22.953 -5.75 12.266 1 35.72 364 ASN B CA 1
ATOM 6339 C C . ASN B 1 364 ? 23.031 -4.98 13.578 1 35.72 364 ASN B C 1
ATOM 6341 O O . ASN B 1 364 ? 23.703 -3.949 13.664 1 35.72 364 ASN B O 1
ATOM 6345 N N . LEU B 1 365 ? 22.156 -4.648 14.375 1 32.97 365 LEU B N 1
ATOM 6346 C CA . LEU B 1 365 ? 22.578 -4.238 15.719 1 32.97 365 LEU B CA 1
ATOM 6347 C C . LEU B 1 365 ? 23.656 -5.168 16.266 1 32.97 365 LEU B C 1
ATOM 6349 O O . LEU B 1 365 ? 23.703 -6.348 15.914 1 32.97 365 LEU B O 1
ATOM 6353 N N . PRO B 1 366 ? 24.719 -4.641 16.859 1 31.05 366 PRO B N 1
ATOM 6354 C CA . PRO B 1 366 ? 25.703 -5.559 17.438 1 31.05 366 PRO B CA 1
ATOM 6355 C C . PRO B 1 366 ? 25.062 -6.723 18.172 1 31.05 366 PRO B C 1
ATOM 6357 O O . PRO B 1 366 ? 23.953 -6.586 18.703 1 31.05 366 PRO B O 1
ATOM 6360 N N . PRO B 1 367 ? 25.516 -7.949 18.031 1 31.64 367 PRO B N 1
ATOM 6361 C CA . PRO B 1 367 ? 25.031 -9.148 18.719 1 31.64 367 PRO B CA 1
ATOM 6362 C C . PRO B 1 367 ? 24.547 -8.859 20.141 1 31.64 367 PRO B C 1
ATOM 6364 O O . PRO B 1 367 ? 23.672 -9.562 20.641 1 31.64 367 PRO B O 1
ATOM 6367 N N . ASP B 1 368 ? 25.078 -7.871 20.781 1 30.22 368 ASP B N 1
ATOM 6368 C CA . ASP B 1 368 ? 24.828 -7.566 22.188 1 30.22 368 ASP B CA 1
ATOM 6369 C C . ASP B 1 368 ? 23.438 -6.977 22.391 1 30.22 368 ASP B C 1
ATOM 6371 O O . ASP B 1 368 ? 22.781 -7.254 23.391 1 30.22 368 ASP B O 1
ATOM 6375 N N . LEU B 1 369 ? 22.984 -6.086 21.578 1 30.86 369 LEU B N 1
ATOM 6376 C CA . LEU B 1 369 ? 21.703 -5.441 21.859 1 30.86 369 LEU B CA 1
ATOM 6377 C C . LEU B 1 369 ? 20.547 -6.301 21.375 1 30.86 369 LEU B C 1
ATOM 6379 O O . LEU B 1 369 ? 19.422 -6.207 21.891 1 30.86 369 LEU B O 1
ATOM 6383 N N . GLN B 1 370 ? 20.641 -6.977 20.391 1 31.73 370 GLN B N 1
ATOM 6384 C CA . GLN B 1 370 ? 19.625 -7.941 19.953 1 31.73 370 GLN B CA 1
ATOM 6385 C C . GLN B 1 370 ? 19.328 -8.953 21.062 1 31.73 370 GLN B C 1
ATOM 6387 O O . GLN B 1 370 ? 18.172 -9.328 21.25 1 31.73 370 GLN B O 1
ATOM 6392 N N . ARG B 1 371 ? 20.234 -9.453 21.703 1 28.83 371 ARG B N 1
ATOM 6393 C CA . ARG B 1 371 ? 20.125 -10.312 22.875 1 28.83 371 ARG B CA 1
ATOM 6394 C C . ARG B 1 371 ? 19.375 -9.602 24 1 28.83 371 ARG B C 1
ATOM 6396 O O . ARG B 1 371 ? 18.688 -10.234 24.797 1 28.83 371 ARG B O 1
ATOM 6403 N N . ARG B 1 372 ? 19.547 -8.305 24.094 1 30.67 372 ARG B N 1
ATOM 6404 C CA . ARG B 1 372 ? 18.906 -7.582 25.188 1 30.67 372 ARG B CA 1
ATOM 6405 C C . ARG B 1 372 ? 17.422 -7.363 24.906 1 30.67 372 ARG B C 1
ATOM 6407 O O . ARG B 1 372 ? 16.609 -7.398 25.812 1 30.67 372 ARG B O 1
ATOM 6414 N N . LEU B 1 373 ? 17.078 -7.105 23.656 1 30.53 373 LEU B N 1
ATOM 6415 C CA . LEU B 1 373 ? 15.648 -6.953 23.406 1 30.53 373 LEU B CA 1
ATOM 6416 C C . LEU B 1 373 ? 14.945 -8.312 23.406 1 30.53 373 LEU B C 1
ATOM 6418 O O . LEU B 1 373 ? 13.812 -8.43 23.875 1 30.53 373 LEU B O 1
ATOM 6422 N N . PHE B 1 374 ? 15.523 -9.336 22.781 1 31.03 374 PHE B N 1
ATOM 6423 C CA . PHE B 1 374 ? 15 -10.68 22.984 1 31.03 374 PHE B CA 1
ATOM 6424 C C . PHE B 1 374 ? 15.031 -11.055 24.469 1 31.03 374 PHE B C 1
ATOM 6426 O O . PHE B 1 374 ? 14.141 -11.75 24.953 1 31.03 374 PHE B O 1
ATOM 6433 N N . LEU B 1 375 ? 16.125 -10.688 25.141 1 30.5 375 LEU B N 1
ATOM 6434 C CA . LEU B 1 375 ? 16.219 -10.984 26.562 1 30.5 375 LEU B CA 1
ATOM 6435 C C . LEU B 1 375 ? 15.172 -10.203 27.344 1 30.5 375 LEU B C 1
ATOM 6437 O O . LEU B 1 375 ? 14.688 -10.68 28.375 1 30.5 375 LEU B O 1
ATOM 6441 N N . PHE B 1 376 ? 14.898 -8.977 26.922 1 30.86 376 PHE B N 1
ATOM 6442 C CA . PHE B 1 376 ? 13.875 -8.297 27.703 1 30.86 376 PHE B CA 1
ATOM 6443 C C . PHE B 1 376 ? 12.508 -8.922 27.469 1 30.86 376 PHE B C 1
ATOM 6445 O O . PHE B 1 376 ? 11.664 -8.945 28.359 1 30.86 376 PHE B O 1
ATOM 6452 N N . TYR B 1 377 ? 12.258 -9.367 26.25 1 29.89 377 TYR B N 1
ATOM 6453 C CA . TYR B 1 377 ? 11.031 -10.148 26.156 1 29.89 377 TYR B CA 1
ATOM 6454 C C . TYR B 1 377 ? 11.172 -11.477 26.891 1 29.89 377 TYR B C 1
ATOM 6456 O O . TYR B 1 377 ? 10.18 -12.016 27.391 1 29.89 377 TYR B O 1
ATOM 6464 N N . ASP B 1 378 ? 12.359 -12.078 26.906 1 29.88 378 ASP B N 1
ATOM 6465 C CA . ASP B 1 378 ? 12.547 -13.344 27.609 1 29.88 378 ASP B CA 1
ATOM 6466 C C . ASP B 1 378 ? 12.453 -13.141 29.125 1 29.88 378 ASP B C 1
ATOM 6468 O O . ASP B 1 378 ? 12.023 -14.039 29.859 1 29.88 378 ASP B O 1
ATOM 6472 N N . GLU B 1 379 ? 13.125 -12.117 29.641 1 30.64 379 GLU B N 1
ATOM 6473 C CA . GLU B 1 379 ? 13.133 -12.188 31.109 1 30.64 379 GLU B CA 1
ATOM 6474 C C . GLU B 1 379 ? 11.719 -12.125 31.672 1 30.64 379 GLU B C 1
ATOM 6476 O O . GLU B 1 379 ? 11.445 -12.664 32.75 1 30.64 379 GLU B O 1
ATOM 6481 N N . LYS B 1 380 ? 10.852 -11.289 31.203 1 31.67 380 LYS B N 1
ATOM 6482 C CA . LYS B 1 380 ? 9.625 -11.305 31.984 1 31.67 380 LYS B CA 1
ATOM 6483 C C . LYS B 1 380 ? 8.812 -12.562 31.719 1 31.67 380 LYS B C 1
ATOM 6485 O O . LYS B 1 380 ? 7.91 -12.906 32.5 1 31.67 380 LYS B O 1
ATOM 6490 N N . ASN B 1 381 ? 8.719 -13.172 30.375 1 28.84 381 ASN B N 1
ATOM 6491 C CA . ASN B 1 381 ? 8.023 -14.445 30.25 1 28.84 381 ASN B CA 1
ATOM 6492 C C . ASN B 1 381 ? 8.945 -15.617 30.578 1 28.84 381 ASN B C 1
ATOM 6494 O O . ASN B 1 381 ? 9.648 -16.125 29.703 1 28.84 381 ASN B O 1
ATOM 6498 N N . GLU B 1 382 ? 9.688 -15.844 31.594 1 28.28 382 GLU B N 1
ATOM 6499 C CA . GLU B 1 382 ? 10.148 -17.125 32.125 1 28.28 382 GLU B CA 1
ATOM 6500 C C . GLU B 1 382 ? 9.055 -18.172 32.031 1 28.28 382 GLU B C 1
ATOM 6502 O O . GLU B 1 382 ? 9.07 -19.172 32.781 1 28.28 382 GLU B O 1
ATOM 6507 N N . MET B 1 383 ? 7.84 -18.016 31.484 1 26.58 383 MET B N 1
ATOM 6508 C CA . MET B 1 383 ? 7.078 -19.266 31.391 1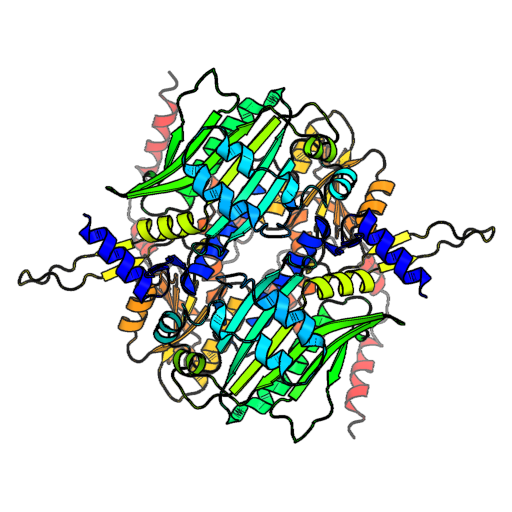 26.58 383 MET B CA 1
ATOM 6509 C C . MET B 1 383 ? 7.832 -20.297 30.562 1 26.58 383 MET B C 1
ATOM 6511 O O . MET B 1 383 ? 8.625 -19.938 29.688 1 26.58 383 MET B O 1
ATOM 6515 N N . ASN B 1 384 ? 7.855 -21.656 30.953 1 26.25 384 ASN B N 1
ATOM 6516 C CA . ASN B 1 384 ? 8.43 -22.906 30.438 1 26.25 384 ASN B CA 1
ATOM 6517 C C . ASN B 1 384 ? 8.117 -23.078 28.953 1 26.25 384 ASN B C 1
ATOM 6519 O O . ASN B 1 384 ? 7.109 -23.688 28.594 1 26.25 384 ASN B O 1
ATOM 6523 N N . VAL B 1 385 ? 7.91 -22.156 28.281 1 23.59 385 VAL B N 1
ATOM 6524 C CA . VAL B 1 385 ? 7.723 -22.531 26.891 1 23.59 385 VAL B CA 1
ATOM 6525 C C . VAL B 1 385 ? 8.914 -23.359 26.406 1 23.59 385 VAL B C 1
ATOM 6527 O O . VAL B 1 385 ? 10.062 -22.906 26.484 1 23.59 385 VAL B O 1
ATOM 6530 N N . LYS B 1 386 ? 8.75 -24.766 26.625 1 24.98 386 LYS B N 1
ATOM 6531 C CA . LYS B 1 386 ? 9.633 -25.719 25.969 1 24.98 386 LYS B CA 1
ATOM 6532 C C . LYS B 1 386 ? 9.953 -25.297 24.547 1 24.98 386 LYS B C 1
ATOM 6534 O O . LYS B 1 386 ? 9.062 -25.203 23.703 1 24.98 386 LYS B O 1
ATOM 6539 N N . ILE B 1 387 ? 10.805 -24.5 24.422 1 24.34 387 ILE B N 1
ATOM 6540 C CA . ILE B 1 387 ? 11.5 -24.219 23.172 1 24.34 387 ILE B CA 1
ATOM 6541 C C . ILE B 1 387 ? 11.938 -25.531 22.531 1 24.34 387 ILE B C 1
ATOM 6543 O O . ILE B 1 387 ? 12.797 -26.234 23.062 1 24.34 387 ILE B O 1
ATOM 6547 N N . CYS B 1 388 ? 10.93 -26.391 22.203 1 22.19 388 CYS B N 1
ATOM 6548 C CA . CYS B 1 388 ? 11.383 -27.609 21.531 1 22.19 388 CYS B CA 1
ATOM 6549 C C . CYS B 1 388 ? 12.422 -27.281 20.469 1 22.19 388 CYS B C 1
ATOM 6551 O O . CYS B 1 388 ? 12.078 -26.812 19.391 1 22.19 388 CYS B O 1
ATOM 6553 N N . CYS B 1 389 ? 13.492 -26.719 20.891 1 22.73 389 CYS B N 1
ATOM 6554 C CA . CYS B 1 389 ? 14.758 -26.641 20.156 1 22.73 389 CYS B CA 1
ATOM 6555 C C . CYS B 1 389 ? 15.203 -28.016 19.688 1 22.73 389 CYS B C 1
ATOM 6557 O O . CYS B 1 389 ? 15.352 -28.938 20.5 1 22.73 389 CYS B O 1
ATOM 6559 N N . SER B 1 390 ? 14.719 -28.562 18.609 1 22.67 390 SER B N 1
ATOM 6560 C CA . SER B 1 390 ? 15.352 -29.812 18.203 1 22.67 390 SER B CA 1
ATOM 6561 C C . SER B 1 390 ? 16.859 -29.797 18.484 1 22.67 390 SER B C 1
ATOM 6563 O O . SER B 1 390 ? 17.422 -28.734 18.719 1 22.67 390 SER B O 1
ATOM 6565 N N . PRO B 1 391 ? 17.734 -30.969 18.25 1 23.5 391 PRO B N 1
ATOM 6566 C CA . PRO B 1 391 ? 19.109 -31.328 18.656 1 23.5 391 PRO B CA 1
ATOM 6567 C C . PRO B 1 391 ? 20.141 -30.312 18.172 1 23.5 391 PRO B C 1
ATOM 6569 O O . PRO B 1 391 ? 21.328 -30.453 18.469 1 23.5 391 PRO B O 1
ATOM 6572 N N . VAL B 1 392 ? 19.844 -29.469 17.375 1 23.47 392 VAL B N 1
ATOM 6573 C CA . VAL B 1 392 ? 21.125 -28.844 17.047 1 23.47 392 VAL B CA 1
ATOM 6574 C C . VAL B 1 392 ? 21.688 -28.125 18.281 1 23.47 392 VAL B C 1
ATOM 6576 O O . VAL B 1 392 ? 22.75 -27.531 18.219 1 23.47 392 VAL B O 1
ATOM 6579 N N . HIS B 1 393 ? 20.891 -27.969 19.359 1 26.75 393 HIS B N 1
ATOM 6580 C CA . HIS B 1 393 ? 21.516 -27.484 20.578 1 26.75 393 HIS B CA 1
ATOM 6581 C C . HIS B 1 393 ? 22.547 -28.469 21.109 1 26.75 393 HIS B C 1
ATOM 6583 O O . HIS B 1 393 ? 23.141 -28.25 22.172 1 26.75 393 HIS B O 1
ATOM 6589 N N . ALA B 1 394 ? 22.469 -29.641 20.578 1 24.05 394 ALA B N 1
ATOM 6590 C CA . ALA B 1 394 ? 23.391 -30.594 21.172 1 24.05 394 ALA B CA 1
ATOM 6591 C C . ALA B 1 394 ? 24.844 -30.109 21.031 1 24.05 394 ALA B C 1
ATOM 6593 O O . ALA B 1 394 ? 25.703 -30.469 21.828 1 24.05 394 ALA B O 1
ATOM 6594 N N . MET B 1 395 ? 25.141 -29.516 19.891 1 22.61 395 MET B N 1
ATOM 6595 C CA . MET B 1 395 ? 26.594 -29.422 19.703 1 22.61 395 MET B CA 1
ATOM 6596 C C . MET B 1 395 ? 27.188 -28.375 20.641 1 22.61 395 MET B C 1
ATOM 6598 O O . MET B 1 395 ? 28.406 -28.234 20.734 1 22.61 395 MET B O 1
ATOM 6602 N N . ILE B 1 396 ? 26.359 -27.438 21.156 1 25.14 396 ILE B N 1
ATOM 6603 C CA . ILE B 1 396 ? 27.094 -26.438 21.922 1 25.14 396 ILE B CA 1
ATOM 6604 C C . ILE B 1 396 ? 27.562 -27.047 23.25 1 25.14 396 ILE B C 1
ATOM 6606 O O . ILE B 1 396 ? 28.172 -26.359 24.062 1 25.14 396 ILE B O 1
ATOM 6610 N N . ARG B 1 397 ? 27.031 -28.156 23.594 1 25 397 ARG B N 1
ATOM 6611 C CA . ARG B 1 397 ? 27.344 -28.594 24.953 1 25 397 ARG B CA 1
ATOM 6612 C C . ARG B 1 397 ? 28.844 -28.812 25.109 1 25 397 ARG B C 1
ATOM 6614 O O . ARG B 1 397 ? 29.375 -28.703 26.219 1 25 397 ARG B O 1
ATOM 6621 N N . SER B 1 398 ? 29.453 -29.562 24.234 1 24.02 398 SER B N 1
ATOM 6622 C CA . SER B 1 398 ? 30.719 -30.141 24.688 1 24.02 398 SER B CA 1
ATOM 6623 C C . SER B 1 398 ? 31.844 -29.109 24.625 1 24.02 398 SER B C 1
ATOM 6625 O O . SER B 1 398 ? 33.031 -29.453 24.719 1 24.02 398 SER B O 1
ATOM 6627 N N . MET B 1 399 ? 31.609 -27.797 24.062 1 22.06 399 MET B N 1
ATOM 6628 C CA . MET B 1 399 ? 32.906 -27.156 23.969 1 22.06 399 MET B CA 1
ATOM 6629 C C . MET B 1 399 ? 33.375 -26.641 25.328 1 22.06 399 MET B C 1
ATOM 6631 O O . MET B 1 399 ? 32.562 -26.203 26.141 1 22.06 399 MET B O 1
ATOM 6635 N N . PRO B 1 400 ? 34.562 -26.859 25.828 1 22.56 400 PRO B N 1
ATOM 6636 C CA . PRO B 1 400 ? 35.125 -26.531 27.141 1 22.56 400 PRO B CA 1
ATOM 6637 C C . PRO B 1 400 ? 34.938 -25.062 27.516 1 22.56 400 PRO B C 1
ATOM 6639 O O . PRO B 1 400 ? 34.688 -24.219 26.641 1 22.56 400 PRO B O 1
ATOM 6642 N N . ALA B 1 401 ? 34.719 -24.578 28.812 1 25.47 401 ALA B N 1
ATOM 6643 C CA . ALA B 1 401 ? 34.5 -23.359 29.578 1 25.47 401 ALA B CA 1
ATOM 6644 C C . ALA B 1 401 ? 35.406 -22.234 29.094 1 25.47 401 ALA B C 1
ATOM 6646 O O . ALA B 1 401 ? 35.094 -21.047 29.234 1 25.47 401 ALA B O 1
ATOM 6647 N N . VAL B 1 402 ? 36.625 -22.469 28.625 1 23.45 402 VAL B N 1
ATOM 6648 C CA . VAL B 1 402 ? 37.781 -21.547 28.672 1 23.45 402 VAL B CA 1
ATOM 6649 C C . VAL B 1 402 ? 37.562 -20.406 27.688 1 23.45 402 VAL B C 1
ATOM 6651 O O . VAL B 1 402 ? 37.812 -19.25 28 1 23.45 402 VAL B O 1
ATOM 6654 N N . ALA B 1 403 ? 37.469 -20.719 26.344 1 22.42 403 ALA B N 1
ATOM 6655 C CA . ALA B 1 403 ? 37.969 -19.703 25.406 1 22.42 403 ALA B CA 1
ATOM 6656 C C . ALA B 1 403 ? 36.938 -18.609 25.188 1 22.42 403 ALA B C 1
ATOM 6658 O O . ALA B 1 403 ? 37.094 -17.797 24.266 1 22.42 403 ALA B O 1
ATOM 6659 N N . CYS B 1 404 ? 35.781 -18.625 25.766 1 22.23 404 CYS B N 1
ATOM 6660 C CA . CYS B 1 404 ? 34.719 -17.672 25.531 1 22.23 404 CYS B CA 1
ATOM 6661 C C . CYS B 1 404 ? 35.125 -16.266 25.922 1 22.23 404 CYS B C 1
ATOM 6663 O O . CYS B 1 404 ? 34.438 -15.289 25.625 1 22.23 404 CYS B O 1
ATOM 6665 N N . VAL B 1 405 ? 36.062 -16.172 26.859 1 23.53 405 VAL B N 1
ATOM 6666 C CA . VAL B 1 405 ? 36.469 -14.945 27.547 1 23.53 405 VAL B CA 1
ATOM 6667 C C . VAL B 1 405 ? 37.25 -14.055 26.594 1 23.53 405 VAL B C 1
ATOM 6669 O O . VAL B 1 405 ? 37.219 -12.828 26.703 1 23.53 405 VAL B O 1
ATOM 6672 N N . ALA B 1 406 ? 38.125 -14.672 25.766 1 21.77 406 ALA B N 1
ATOM 6673 C CA . ALA B 1 406 ? 39.281 -13.891 25.328 1 21.77 406 ALA B CA 1
ATOM 6674 C C . ALA B 1 406 ? 38.844 -12.789 24.359 1 21.77 406 ALA B C 1
ATOM 6676 O O . ALA B 1 406 ? 39.406 -11.688 24.391 1 21.77 406 ALA B O 1
ATOM 6677 N N . THR B 1 407 ? 38.125 -13.141 23.375 1 21.45 407 THR B N 1
ATOM 6678 C CA . THR B 1 407 ? 38.25 -12.18 22.297 1 21.45 407 THR B CA 1
ATOM 6679 C C . THR B 1 407 ? 37.531 -10.883 22.641 1 21.45 407 THR B C 1
ATOM 6681 O O . THR B 1 407 ? 37.438 -9.969 21.812 1 21.45 407 THR B O 1
ATOM 6684 N N . TYR B 1 408 ? 36.875 -10.828 23.797 1 23.14 408 TYR B N 1
ATOM 6685 C CA . TYR B 1 408 ? 36.344 -9.531 24.219 1 23.14 408 TYR B CA 1
ATOM 6686 C C . TYR B 1 408 ? 37.5 -8.523 24.391 1 23.14 408 TYR B C 1
ATOM 6688 O O . TYR B 1 408 ? 37.25 -7.316 24.469 1 23.14 408 TYR B O 1
ATOM 6696 N N . LEU B 1 409 ? 38.656 -9.016 24.781 1 22.62 409 LEU B N 1
ATOM 6697 C CA . LEU B 1 409 ? 39.688 -8.125 25.281 1 22.62 409 LEU B CA 1
ATOM 6698 C C . LEU B 1 409 ? 40.188 -7.203 24.188 1 22.62 409 LEU B C 1
ATOM 6700 O O . LEU B 1 409 ? 40.562 -6.055 24.438 1 22.62 409 LEU B O 1
ATOM 6704 N N . PHE B 1 410 ? 40.469 -7.715 22.984 1 22.8 410 PHE B N 1
ATOM 6705 C CA . PHE B 1 410 ? 41.438 -6.953 22.188 1 22.8 410 PHE B CA 1
ATOM 6706 C C . PHE B 1 410 ? 40.812 -5.633 21.734 1 22.8 410 PHE B C 1
ATOM 6708 O O . PHE B 1 410 ? 41.531 -4.727 21.312 1 22.8 410 PHE B O 1
ATOM 6715 N N . ILE B 1 411 ? 39.562 -5.602 21.469 1 22.62 411 ILE B N 1
ATOM 6716 C CA . ILE B 1 411 ? 39.25 -4.344 20.797 1 22.62 411 ILE B CA 1
ATOM 6717 C C . ILE B 1 411 ? 39.312 -3.193 21.797 1 22.62 411 ILE B C 1
ATOM 6719 O O . ILE B 1 411 ? 39.281 -2.021 21.422 1 22.62 411 ILE B O 1
ATOM 6723 N N . VAL B 1 412 ? 39.375 -3.451 23.125 1 22.5 412 VAL B N 1
ATOM 6724 C CA . VAL B 1 412 ? 39.594 -2.275 23.953 1 22.5 412 VAL B CA 1
ATOM 6725 C C . VAL B 1 412 ? 41 -1.712 23.688 1 22.5 412 VAL B C 1
ATOM 6727 O O . VAL B 1 412 ? 41.25 -0.525 23.906 1 22.5 412 VAL B O 1
ATOM 6730 N N . LEU B 1 413 ? 42 -2.559 23.375 1 21.17 413 LEU B N 1
ATOM 6731 C CA . LEU B 1 413 ? 43.344 -2.043 23.609 1 21.17 413 LEU B CA 1
ATOM 6732 C C . LEU B 1 413 ? 43.719 -0.968 22.594 1 21.17 413 LEU B C 1
ATOM 6734 O O . LEU B 1 413 ? 44.688 -0.239 22.781 1 21.17 413 LEU B O 1
ATOM 6738 N N . GLN B 1 414 ? 43.438 -1.046 21.297 1 21.16 414 GLN B N 1
ATOM 6739 C CA . GLN B 1 414 ? 44.281 -0.143 20.547 1 21.16 414 GLN B CA 1
ATOM 6740 C C . GLN B 1 414 ? 43.906 1.314 20.797 1 21.16 414 GLN B C 1
ATOM 6742 O O . GLN B 1 414 ? 43.344 1.972 19.938 1 21.16 414 GLN B O 1
ATOM 6747 N N . ALA B 1 415 ? 43.188 1.608 21.906 1 20.64 415 ALA B N 1
ATOM 6748 C CA . ALA B 1 415 ? 43.125 3.027 22.25 1 20.64 415 ALA B CA 1
ATOM 6749 C C . ALA B 1 415 ? 44.531 3.594 22.5 1 20.64 415 ALA B C 1
ATOM 6751 O O . ALA B 1 415 ? 44.75 4.801 22.375 1 20.64 415 ALA B O 1
ATOM 6752 N N . LYS B 1 416 ? 45.531 2.809 22.891 1 21.02 416 LYS B N 1
ATOM 6753 C CA . LYS B 1 416 ? 46.781 3.533 23.156 1 21.02 416 LYS B CA 1
ATOM 6754 C C . LYS B 1 416 ? 47.562 3.799 21.875 1 21.02 416 LYS B C 1
ATOM 6756 O O . LYS B 1 416 ? 47.75 2.891 21.062 1 21.02 416 LYS B O 1
#

Radius of gyration: 28.53 Å; Cα contacts (8 Å, |Δi|>4): 1371; chains: 2; bounding box: 89×72×73 Å

InterPro domains:
  IPR004154 Anticodon-binding [PF03129] (265-349)
  IPR027031 Glycyl-tRNA synthetase/DNA polymerase subunit gamma-2 [PTHR10745] (215-355)
  IPR036621 Anticodon-binding domain superfamily [G3DSA:3.40.50.800] (262-364)
  IPR045864 Class II Aminoacyl-tRNA synthetase/Biotinyl protein ligase (BPL) and lipoyl protein ligase (LPL) [G3DSA:3.30.930.10] (2-261)
  IPR045864 Class II Aminoacyl-tRNA synthetase/Biotinyl protein ligase (BPL) and lipoyl protein ligase (LPL) [SSF55681] (24-234)

Organism: Trichoplax adhaerens (NCBI:txid10228)

Secondary structure (DSSP, 8-state):
-HHHHHHHHHHHHHTTSEE--SS--EE-HHHHHHHHHHHHHHHHHHH-BTTB--EEEEE--S---HHHHHHHHGGGSSTTHHHHHTTHIIIIIHHHHHHHHHH-PPSSEEEEEEEEE-TTS-EEEEEEEEEE-GGGHHHHHHHHHHHHHHHHHHT-SS-GGGEEEEE----TT-SEEEEEEEEEETTEEEEEEEEEEE----HHHHHHHT-S--EEEEEEEEHHHHHHHHHHHHEEEEEEE-TTS-EEEEEEEE---TTT-S-SEEEEEESSS-HHHHHHHHHHHHHHHHTT--EEEEEES-HHHHHHHHHHHT--EEEE--HHHHHH-EEEEEETTT--EEEEEGGGHHHHHHHHHHHTT-----HHHHHHHHHHHHHH----------GGGGTTTTS-SGGGTGGGTHHHHTT-/-HHHHHHHHHHHHHTTSEE--SS--EE-HHHHHHHHHHHHHHHHHHHSBTTB--EEEEE------HHHHHHHHGGGSSTTHHHHHT-TIIIIIHHHHHHHHHH-PPSSEEEEEEEEE-TTS-EEEEEEEEEE-GGGHHHHHHHHHHHHHHHHHHT-SS-GGGEEEEE----TT-SEEEEEEEEEETTEEEEEEEEEEE----HHHHHHHT-S--EEEEEEEEHHHHHHHHHHHHEEEEEEE-TTS-EEEEEEEE---GGG-S-SEEEEEESSS-HHHHHHHHHHHHHHHHTT--EEEEEES-HHHHHHHHHHHT--EEEE--HHHHHH-EEEEEETTT--EEEEEGGGHHHHHHHHHHHTT-----HHHHHHHHHHHHHH----------GGGGTTTTS-SGGGTGGGTHHHHTT-

Nearest PDB structures (foldseek):
  8f6b-assembly1_B  TM=7.814E-01  e=9.037E-28  Mus musculus
  8udk-assembly1_B  TM=7.605E-01  e=1.981E-26  Homo sapiens
  6a88-assembly2_D  TM=6.045E-01  e=6.064E-17  Toxoplasma gondii ME49
  7fal-assembly1_B  TM=5.702E-01  e=1.074E-16  Toxoplasma gondii
  7fal-assembly1_A  TM=5.788E-01  e=4.750E-16  Toxoplasma gondii

Sequence (832 aa):
MAYEMKDILSHLSRRGLFLIGTNEDKLGPLGILLMRNLYQEWRKSISIIRGKACNVLEIQPTTLDKGLNDNIKSLSDSSNSLLHFWNLDRDGLTSRQNSIKMMNPALPFVLIRQINSVSGGESFKAFLRFYCSPKESQLWYHTWKKERATWWRKLSINRPGRFVLEEDSFDDSKTYDRARIVLSYNNYKETVEDISYCKDSNEIEKNICNSNNFHSITCSSYMTQGVLAYLIDSYHCRQLMHANGASKDGFKSLKLHPRLSPIKAAIIHPNTDRIHFVELAEYLAKKLNSAEIVTWIESAKCLEECYKNHDEMGTLFCIVIDDNTVKYGDVKLRHRDTGLLEQIHLMDVKLCIERDLQNSYEDNLPPDLQRRLFLFYDEKNEMNVKICCSPVHAMIRSMPAVACVATYLFIVLQAKMAYEMKDILSHLSRRGLFLIGTNEDKLGPLGILLMRNLYQEWRKSISIIRGKACNVLEIQPTTLDKGLNDNIKSLSDSSNSLLHFWNLDRDGLTSRQNSIKMMNPALPFVLIRQINSVSGGESFKAFLRFYCSPKESQLWYHTWKKERATWWRKLSINRPGRFVLEEDSFDDSKTYDRARIVLSYNNYKETVEDISYCKDSNEIEKNICNSNNFHSITCSSYMTQGVLAYLIDSYHCRQLMHANGASKDGFKSLKLHPRLSPIKAAIIHPNTDRIHFVELAEYLAKKLNSAEIVTWIESAKCLEECYKNHDEMGTLFCIVIDDNTVKYGDVKLRHRDTGLLEQIHLMDVKLCIERDLQNSYEDNLPPDLQRRLFLFYDEKNEMNVKICCSPVHAMIRSMPAVACVATYLFIVLQAK

Solvent-accessible surface area (backbone atoms only — not comparable to full-atom values): 44937 Å² total; per-residue (Å²): 108,74,61,54,51,52,51,49,50,50,49,31,30,67,63,10,31,34,34,81,46,97,83,37,50,36,67,17,49,47,27,44,43,23,41,51,34,47,49,53,53,50,55,54,51,66,47,49,42,97,77,42,38,51,42,72,44,50,50,61,63,34,46,81,51,76,65,49,65,68,52,49,72,62,38,72,72,63,88,67,34,68,61,56,66,53,50,52,54,81,31,38,45,63,83,31,29,66,34,42,32,69,67,53,59,58,82,44,32,34,40,32,34,57,46,80,40,28,81,90,27,60,38,40,34,38,37,37,40,36,38,31,46,58,90,48,37,65,61,49,52,55,48,49,53,51,52,51,50,50,52,61,23,67,58,35,72,81,53,34,81,31,54,40,80,44,68,58,76,84,46,86,88,45,79,48,56,47,35,34,33,29,39,51,52,93,92,43,74,46,70,30,32,41,38,37,40,36,64,75,77,54,70,64,54,28,49,34,54,74,43,86,72,47,24,38,37,38,37,43,34,30,44,49,51,38,47,52,48,48,52,60,65,18,54,42,69,45,72,46,76,44,92,86,69,57,76,46,90,36,60,50,31,29,58,50,34,68,70,40,24,44,37,42,33,36,35,36,24,64,70,61,88,58,60,65,51,55,51,50,47,19,47,52,41,32,58,33,36,76,70,73,37,45,53,39,70,47,68,35,92,46,65,67,57,50,51,46,52,34,26,52,60,18,27,38,28,40,36,40,46,52,72,56,24,75,77,72,37,36,28,41,40,29,37,54,88,77,61,47,76,42,80,43,47,59,86,48,47,57,58,55,50,51,49,56,49,51,58,68,62,63,62,88,57,61,76,68,57,55,50,47,56,54,40,56,57,40,64,76,55,72,64,83,67,76,68,80,66,65,67,77,66,55,70,69,64,77,63,76,85,69,74,80,63,54,76,70,51,59,76,63,52,70,82,106,107,74,61,52,52,53,50,50,50,50,50,32,30,66,64,11,31,35,34,78,48,97,82,37,51,36,67,15,49,47,25,44,43,24,40,50,33,47,49,53,54,51,56,54,51,65,45,48,42,96,76,44,38,49,42,72,44,52,48,64,55,42,50,80,50,76,66,50,64,68,52,49,71,62,38,72,71,63,88,67,33,67,61,56,65,54,50,47,56,79,42,35,43,62,83,32,29,66,35,42,33,67,67,53,61,56,81,45,32,35,40,34,35,55,44,79,40,26,81,90,26,56,38,41,33,40,37,38,39,37,39,30,47,60,90,51,37,68,61,49,51,53,49,49,53,50,52,52,50,50,52,62,23,68,58,35,71,82,54,36,79,33,54,38,80,43,68,57,77,82,47,87,86,45,78,48,54,44,34,35,35,29,40,50,52,93,92,43,74,45,70,30,30,40,38,37,40,37,63,77,76,54,72,64,54,30,48,33,55,75,42,87,71,48,23,38,36,39,38,45,33,31,44,49,51,38,47,51,50,48,53,61,64,19,53,41,72,45,73,45,76,43,93,87,69,57,75,48,90,36,61,49,30,30,58,50,33,70,70,40,25,43,37,41,32,34,38,35,24,65,68,62,87,57,61,66,53,54,53,49,47,18,47,52,39,33,58,31,36,75,69,73,36,45,53,40,69,47,66,35,92,46,67,68,59,50,52,47,52,34,25,52,58,19,28,39,28,39,36,40,47,52,72,56,26,75,76,72,38,35,28,38,40,29,37,53,89,78,61,48,75,42,79,43,48,60,87,48,49,59,58,54,53,52,48,56,50,50,57,69,61,63,66,87,56,61,77,68,56,56,51,46,56,54,39,54,58,41,62,76,54,70,66,82,68,77,68,80,65,64,68,76,66,56,69,68,64,75,61,76,87,70,72,80,62,55,77,70,53,61,78,65,55,79,75,115